Protein AF-0000000084418750 (afdb_homodimer)

Radius of gyration: 37.88 Å; Cα contacts (8 Å, |Δi|>4): 3865; chains: 2; bounding box: 40×124×75 Å

Secondary structure (DSSP, 8-state):
--TT--SSEEE-S-EEEEEE-SS-EEES-EESSB-SSEEESS-EEEEEE-SS-EEES-EESSSB-SSEEESS-EEEEEE-TT-EEES-EESSS-SSEEESS-EEEEEE-SS-EEES-EESSSS-SSEEESS-EEEEEE-TT-EEES-EESSS-SSEEESS-EEEEEE-TT-EEES-EESSSS-SSEEESS-EEEEEE-TT-EEES-EETTSS-SSEEE-S-EEEEEE-TT-EEES-EESSS-SSEEE-S-EEEEEE-SS-EEES-EESSSS-SSEEESS-EEEEEE-SS-EEES-EESSSS-SSEEESS-EEEEEE-SS-EEES-EESSS-SSEEESS-EEEEEE-SS-EEES-EESSSS-SSEEE-SS-EEEEEE-SS-EEES-EE---TT-/--TT--SSEEESS-EEEEEE-SS-EEES-EESSB-SSEEESS-EEEEEE-SS-EEES-EESSSB-SSEEESS-EEEEEE-SS-EEES-EESSS-SSEEESS-EEEEEE-SS-EEES-EESSSS-SSEEESS-EEEEEE-SS-EEES-EESSS-SSEEESS-EEEEEE-TT-EEES-EESSSS-SSEEESS-EEEEEE-TT-EEES-EETTSS-SSEEESS-EEEEEE-TT-EEES-EESSS-SSEEE-S-EEEEEE-SS-EEES-EESSSS-SSEEESS-EEEEEE-SS-EEES-EESSSS-SSEEESS-EEEEEE-SS-EEES-EESSS-SSEEESS-EEEEEE-SS-EEES-EESSSS-SSEEE-SS-EEEEEE-SS-EEES-EE---TT-

Organism: Gonium pectorale (NCBI:txid33097)

Nearest PDB structures (foldseek):
  8c50-assembly1_A  TM=1.707E-01  e=3.327E-02  Pontibacter korlensis
  7muq-assembly1_IM  TM=4.604E-01  e=7.520E+00  Legionella pneumophila

Foldseek 3Di:
DFPFEAQAEEDQAEAAEAEDEAAEEDEQAETAEYASHYEANAEYAEYEYEHAYEYYHAQYNHYEAQHYEHEEEYAEYEYEHQYEYAQGQYQEYAQHYEYEYEYAEYEYEHQYEYEHAEHEHYEASHYEYEAEYEEYEYEHQYEYEHGQYQEEAQHYEYLAEYAEAEYEHQYEYEHGQHQAYEAQHYEHNEEYEEYEYAHQYEYEHAEYNNYAASHYEHEYEYEEYEAEHAYEYEHAQYQEYAQHYEAEEEYAEYEYEHQYEYEHAEHQAYEASHYEYNYEYAYYEYEHQYEYEHAQYNNFEASHYEYAAEYAYAEYEHQYEYEHAQYQEYALHYEYAEEYAEYYYEHQYEYYQGQYAAYYHQHYYYHPYYYNDYYYYHNYYYYNGDYDHDPPD/DFPFEAQAEEDQAEAAEAEDEDAEEQEQAQTAGYAQHYEANEEYAEYEYEHQYEYYHGQYNHYEAQHYEHEEEYAEYEYEHQYEYAQGQYQEEAQHYEYAYEYEEYEYEHQYEYEHGEHNHYEASHYEYEAYYEEYEYEHQYEYEHGQYQEAAQHYEYLAEYAEAEYEHQYEYEHGQHQAYEAQHYEHNEEYEEYEYAHQYEYEHGEYNNYAARHYEHEYEYEEYEAEHAYEYEHGQYQEYAQHYEAEEEYAEYEYEHQYEYEHAEHQAYEASHYEYNYEYAYYEYEHQYEYEHAQYNNFEAQHYEYAAEYAEHEYEHNYEYEHGQYCEYAQHYEHAEEYAEYEYEHQYEYEHGQYAAYYHLHYDYHPYYYNDYYYYHNYYYDHGDYDHPPPD

Structure (mmCIF, N/CA/C/O backbone):
data_AF-0000000084418750-model_v1
#
loop_
_entity.id
_entity.type
_entity.pdbx_description
1 polymer 'Right handed beta helix domain-containing protein'
#
loop_
_atom_site.group_PDB
_atom_site.id
_atom_site.type_symbol
_atom_site.label_atom_id
_atom_site.label_alt_id
_atom_site.label_comp_id
_atom_site.label_asym_id
_atom_site.label_entity_id
_atom_site.label_seq_id
_atom_site.pdbx_PDB_ins_code
_atom_site.Cartn_x
_atom_site.Cartn_y
_atom_site.Cartn_z
_atom_site.occupancy
_atom_site.B_iso_or_equiv
_atom_site.auth_seq_id
_atom_site.auth_comp_id
_atom_site.auth_asym_id
_atom_site.auth_atom_id
_atom_site.pdbx_PDB_model_num
ATOM 1 N N . MET A 1 1 ? 0.649 64.25 10.023 1 52.78 1 MET A N 1
ATOM 2 C CA . MET A 1 1 ? -0.063 64.125 11.297 1 52.78 1 MET A CA 1
ATOM 3 C C . MET A 1 1 ? -1.419 63.469 11.109 1 52.78 1 MET A C 1
ATOM 5 O O . MET A 1 1 ? -2.176 63.844 10.203 1 52.78 1 MET A O 1
ATOM 9 N N . GLU A 1 2 ? -1.448 62.188 11.656 1 65.5 2 GLU A N 1
ATOM 10 C CA . GLU A 1 2 ? -2.729 61.531 11.422 1 65.5 2 GLU A CA 1
ATOM 11 C C . GLU A 1 2 ? -3.77 61.969 12.453 1 65.5 2 GLU A C 1
ATOM 13 O O . GLU A 1 2 ? -3.682 61.594 13.625 1 65.5 2 GLU A O 1
ATOM 18 N N . CYS A 1 3 ? -4.766 62.875 12.141 1 79.12 3 CYS A N 1
ATOM 19 C CA . CYS A 1 3 ? -5.781 63.469 13.016 1 79.12 3 CYS A CA 1
ATOM 20 C C . CYS A 1 3 ? -6.621 62.375 13.664 1 79.12 3 CYS A C 1
ATOM 22 O O . CYS A 1 3 ? -6.93 61.344 13.031 1 79.12 3 CYS A O 1
ATOM 24 N N . GLY A 1 4 ? -6.719 62.5 15.039 1 91.94 4 GLY A N 1
ATOM 25 C CA . GLY A 1 4 ? -7.57 61.625 15.797 1 91.94 4 GLY A CA 1
ATOM 26 C C . GLY A 1 4 ? -6.875 60.312 16.188 1 91.94 4 GLY A C 1
ATOM 27 O O . GLY A 1 4 ? -7.52 59.281 16.312 1 91.94 4 GLY A O 1
ATOM 28 N N . SER A 1 5 ? -5.516 60.469 16.344 1 93.75 5 SER A N 1
ATOM 29 C CA . SER A 1 5 ? -4.738 59.281 16.688 1 93.75 5 SER A CA 1
ATOM 30 C C . SER A 1 5 ? -4.207 59.375 18.125 1 93.75 5 SER A C 1
ATOM 32 O O . SER A 1 5 ? -4.145 60.469 18.688 1 93.75 5 SER A O 1
ATOM 34 N N . GLY A 1 6 ? -3.906 58.188 18.641 1 95.12 6 GLY A N 1
ATOM 35 C CA . GLY A 1 6 ? -3.354 58.156 19.984 1 95.12 6 GLY A CA 1
ATOM 36 C C . GLY A 1 6 ? -4.363 58.531 21.062 1 95.12 6 GLY A C 1
ATOM 37 O O . GLY A 1 6 ? -4.238 59.562 21.703 1 95.12 6 GLY A O 1
ATOM 38 N N . GLY A 1 7 ? -5.188 57.688 21.328 1 94.69 7 GLY A N 1
ATOM 39 C CA . GLY A 1 7 ? -6.234 58 22.281 1 94.69 7 GLY A CA 1
ATOM 40 C C . GLY A 1 7 ? -5.695 58.438 23.641 1 94.69 7 GLY A C 1
ATOM 41 O O . GLY A 1 7 ? -6.293 59.281 24.312 1 94.69 7 GLY A O 1
ATOM 42 N N . ALA A 1 8 ? -4.605 57.875 24.016 1 94.31 8 ALA A N 1
ATOM 43 C CA . ALA A 1 8 ? -3.977 58.25 25.281 1 94.31 8 ALA A CA 1
ATOM 44 C C . ALA A 1 8 ? -2.668 59 25.047 1 94.31 8 ALA A C 1
ATOM 46 O O . ALA A 1 8 ? -2.443 60.062 25.625 1 94.31 8 ALA A O 1
ATOM 47 N N . ILE A 1 9 ? -1.909 58.406 24.266 1 92.5 9 ILE A N 1
ATOM 48 C CA . ILE A 1 9 ? -0.582 58.969 24.047 1 92.5 9 ILE A CA 1
ATOM 49 C C . ILE A 1 9 ? -0.302 59.094 22.547 1 92.5 9 ILE A C 1
ATOM 51 O O . ILE A 1 9 ? -0.42 58.094 21.812 1 92.5 9 ILE A O 1
ATOM 55 N N . TYR A 1 10 ? 0.044 60.281 22.109 1 94.62 10 TYR A N 1
ATOM 56 C CA . TYR A 1 10 ? 0.495 60.531 20.75 1 94.62 10 TYR A CA 1
ATOM 57 C C . TYR A 1 10 ? 1.932 61.031 20.734 1 94.62 10 TYR A C 1
ATOM 59 O O . TYR A 1 10 ? 2.258 62.031 21.391 1 94.62 10 TYR A O 1
ATOM 67 N N . VAL A 1 11 ? 2.715 60.25 20 1 91.31 11 VAL A N 1
ATOM 68 C CA . VAL A 1 11 ? 4.09 60.688 19.812 1 91.31 11 VAL A CA 1
ATOM 69 C C . VAL A 1 11 ? 4.391 60.781 18.312 1 91.31 11 VAL A C 1
ATOM 71 O O . VAL A 1 11 ? 4.328 59.781 17.594 1 91.31 11 VAL A O 1
ATOM 74 N N . ASP A 1 12 ? 4.82 61.875 17.891 1 88.12 12 ASP A N 1
ATOM 75 C CA . ASP A 1 12 ? 5.086 62.062 16.469 1 88.12 12 ASP A CA 1
ATOM 76 C C . ASP A 1 12 ? 6.488 61.562 16.109 1 88.12 12 ASP A C 1
ATOM 78 O O . ASP A 1 12 ? 6.707 61.062 15.008 1 88.12 12 ASP A O 1
ATOM 82 N N . GLY A 1 13 ? 7.352 61.625 16.984 1 83.69 13 GLY A N 1
ATOM 83 C CA . GLY A 1 13 ? 8.742 61.281 16.734 1 83.69 13 GLY A CA 1
ATOM 84 C C . GLY A 1 13 ? 9.125 59.906 17.219 1 83.69 13 GLY A C 1
ATOM 85 O O . GLY A 1 13 ? 8.258 59.031 17.391 1 83.69 13 GLY A O 1
ATOM 86 N N . MET A 1 14 ? 10.344 59.625 17.297 1 84.81 14 MET A N 1
ATOM 87 C CA . MET A 1 14 ? 10.883 58.312 17.656 1 84.81 14 MET A CA 1
ATOM 88 C C . MET A 1 14 ? 10.742 58.062 19.156 1 84.81 14 MET A C 1
ATOM 90 O O . MET A 1 14 ? 10.844 59 19.953 1 84.81 14 MET A O 1
ATOM 94 N N . VAL A 1 15 ? 10.453 56.812 19.469 1 87.69 15 VAL A N 1
ATOM 95 C CA . VAL A 1 15 ? 10.492 56.375 20.859 1 87.69 15 VAL A CA 1
ATOM 96 C C . VAL A 1 15 ? 11.578 55.312 21.016 1 87.69 15 VAL A C 1
ATOM 98 O O . VAL A 1 15 ? 11.602 54.312 20.297 1 87.69 15 VAL A O 1
ATOM 101 N N . GLU A 1 16 ? 12.531 55.656 21.938 1 87.44 16 GLU A N 1
ATOM 102 C CA . GLU A 1 16 ? 13.594 54.688 22.141 1 87.44 16 GLU A CA 1
ATOM 103 C C . GLU A 1 16 ? 13.078 53.438 22.891 1 87.44 16 GLU A C 1
ATOM 105 O O . GLU A 1 16 ? 13.266 52.312 22.422 1 87.44 16 GLU A O 1
ATOM 110 N N . THR A 1 17 ? 12.523 53.688 23.984 1 92.19 17 THR A N 1
ATOM 111 C CA . THR A 1 17 ? 12.031 52.594 24.797 1 92.19 17 THR A CA 1
ATOM 112 C C . THR A 1 17 ? 10.648 52.938 25.359 1 92.19 17 THR A C 1
ATOM 114 O O . THR A 1 17 ? 10.43 54 25.906 1 92.19 17 THR A O 1
ATOM 117 N N . MET A 1 18 ? 9.75 52 25.219 1 90.5 18 MET A N 1
ATOM 118 C CA . MET A 1 18 ? 8.445 52.031 25.875 1 90.5 18 MET A CA 1
ATOM 119 C C . MET A 1 18 ? 8.273 50.844 26.797 1 90.5 18 MET A C 1
ATOM 121 O O . MET A 1 18 ? 8.422 49.688 26.359 1 90.5 18 MET A O 1
ATOM 125 N N . VAL A 1 19 ? 8.008 51.094 28.031 1 95.75 19 VAL A N 1
ATOM 126 C CA . VAL A 1 19 ? 7.859 50.031 29 1 95.75 19 VAL A CA 1
ATOM 127 C C . VAL A 1 19 ? 6.547 50.219 29.766 1 95.75 19 VAL A C 1
ATOM 129 O O . VAL A 1 19 ? 6.234 51.312 30.234 1 95.75 19 VAL A O 1
ATOM 132 N N . VAL A 1 20 ? 5.754 49.25 29.828 1 95.56 20 VAL A N 1
ATOM 133 C CA . VAL A 1 20 ? 4.613 49.094 30.734 1 95.56 20 VAL A CA 1
ATOM 134 C C . VAL A 1 20 ? 4.863 47.938 31.688 1 95.56 20 VAL A C 1
ATOM 136 O O . VAL A 1 20 ? 4.961 46.781 31.281 1 95.56 20 VAL A O 1
ATOM 139 N N . SER A 1 21 ? 5.016 48.156 33 1 97.62 21 SER A N 1
ATOM 140 C CA . SER A 1 21 ? 5.434 47.125 33.938 1 97.62 21 SER A CA 1
ATOM 141 C C . SER A 1 21 ? 4.82 47.344 35.312 1 97.62 21 SER A C 1
ATOM 143 O O . SER A 1 21 ? 4.156 48.344 35.562 1 97.62 21 SER A O 1
ATOM 145 N N . GLY A 1 22 ? 4.844 46.375 36.188 1 96.56 22 GLY A N 1
ATOM 146 C CA . GLY A 1 22 ? 4.469 46.469 37.594 1 96.56 22 GLY A CA 1
ATOM 147 C C . GLY A 1 22 ? 2.971 46.406 37.812 1 96.56 22 GLY A C 1
ATOM 148 O O . GLY A 1 22 ? 2.432 47.125 38.688 1 96.56 22 GLY A O 1
ATOM 149 N N . GLY A 1 23 ? 2.506 45.688 37.031 1 97.44 23 GLY A N 1
ATOM 150 C CA . GLY A 1 23 ? 1.066 45.531 37.188 1 97.44 23 GLY A CA 1
ATOM 151 C C . GLY A 1 23 ? 0.291 46.719 36.656 1 97.44 23 GLY A C 1
ATOM 152 O O . GLY A 1 23 ? -0.856 46.969 37.031 1 97.44 23 GLY A O 1
ATOM 153 N N . SER A 1 24 ? 0.849 47.469 35.75 1 98.25 24 SER A N 1
ATOM 154 C CA . SER A 1 24 ? 0.226 48.656 35.188 1 98.25 24 SER A CA 1
ATOM 155 C C . SER A 1 24 ? -0.685 48.312 34 1 98.25 24 SER A C 1
ATOM 157 O O . SER A 1 24 ? -0.614 47.188 33.469 1 98.25 24 SER A O 1
ATOM 159 N N . SER A 1 25 ? -1.526 49.281 33.656 1 97.62 25 SER A N 1
ATOM 160 C CA . SER A 1 25 ? -2.482 49 32.594 1 97.62 25 SER A CA 1
ATOM 161 C C . SER A 1 25 ? -2.633 50.219 31.672 1 97.62 25 SER A C 1
ATOM 163 O O . SER A 1 25 ? -2.609 51.344 32.125 1 97.62 25 SER A O 1
ATOM 165 N N . ILE A 1 26 ? -2.754 49.969 30.469 1 97.38 26 ILE A N 1
ATOM 166 C CA . ILE A 1 26 ? -3.26 50.875 29.453 1 97.38 26 ILE A CA 1
ATOM 167 C C . ILE A 1 26 ? -4.527 50.312 28.828 1 97.38 26 ILE A C 1
ATOM 169 O O . ILE A 1 26 ? -4.465 49.375 28.031 1 97.38 26 ILE A O 1
ATOM 173 N N . ALA A 1 27 ? -5.66 50.906 29.25 1 98.31 27 ALA A N 1
ATOM 174 C CA . ALA A 1 27 ? -6.898 50.188 28.953 1 98.31 27 ALA A CA 1
ATOM 175 C C . ALA A 1 27 ? -8.016 51.156 28.594 1 98.31 27 ALA A C 1
ATOM 177 O O . ALA A 1 27 ? -8.047 52.312 29.078 1 98.31 27 ALA A O 1
ATOM 178 N N . SER A 1 28 ? -8.898 50.812 27.75 1 97.94 28 SER A N 1
ATOM 179 C CA . SER A 1 28 ? -10.188 51.438 27.438 1 97.94 28 SER A CA 1
ATOM 180 C C . SER A 1 28 ? -10 52.812 26.828 1 97.94 28 SER A C 1
ATOM 182 O O . SER A 1 28 ? -10.781 53.719 27.094 1 97.94 28 SER A O 1
ATOM 184 N N . ASN A 1 29 ? -8.961 52.969 26.078 1 98.31 29 ASN A N 1
ATOM 185 C CA . ASN A 1 29 ? -8.781 54.188 25.312 1 98.31 29 ASN A CA 1
ATOM 186 C C . ASN A 1 29 ? -9.336 54.062 23.906 1 98.31 29 ASN A C 1
ATOM 188 O O . ASN A 1 29 ? -9.5 52.938 23.406 1 98.31 29 ASN A O 1
ATOM 192 N N . SER A 1 30 ? -9.578 55.188 23.25 1 97.69 30 SER A N 1
ATOM 193 C CA . SER A 1 30 ? -10.141 55.125 21.906 1 97.69 30 SER A CA 1
ATOM 194 C C . SER A 1 30 ? -9.609 56.25 21.031 1 97.69 30 SER A C 1
ATOM 196 O O . SER A 1 30 ? -9.273 57.312 21.531 1 97.69 30 SER A O 1
ATOM 198 N N . ALA A 1 31 ? -9.555 55.906 19.844 1 97.56 31 ALA A N 1
ATOM 199 C CA . ALA A 1 31 ? -9.18 56.875 18.812 1 97.56 31 ALA A CA 1
ATOM 200 C C . ALA A 1 31 ? -9.93 56.594 17.516 1 97.56 31 ALA A C 1
ATOM 202 O O . ALA A 1 31 ? -10.547 55.531 17.359 1 97.56 31 ALA A O 1
ATOM 203 N N . VAL A 1 32 ? -9.82 57.594 16.562 1 94 32 VAL A N 1
ATOM 204 C CA . VAL A 1 32 ? -10.461 57.406 15.258 1 94 32 VAL A CA 1
ATOM 205 C C . VAL A 1 32 ? -9.422 57 14.219 1 94 32 VAL A C 1
ATOM 207 O O . VAL A 1 32 ? -9.648 56.094 13.414 1 94 32 VAL A O 1
ATOM 210 N N . GLY A 1 33 ? -8.258 57.625 14.18 1 90.19 33 GLY A N 1
ATOM 211 C CA . GLY A 1 33 ? -7.246 57.438 13.156 1 90.19 33 GLY A CA 1
ATOM 212 C C . GLY A 1 33 ? -6.406 56.188 13.375 1 90.19 33 GLY A C 1
ATOM 213 O O . GLY A 1 33 ? -6.445 55.25 12.562 1 90.19 33 GLY A O 1
ATOM 214 N N . GLY A 1 34 ? -5.457 56.375 14.297 1 92.06 34 GLY A N 1
ATOM 215 C CA . GLY A 1 34 ? -4.609 55.219 14.617 1 92.06 34 GLY A CA 1
ATOM 216 C C . GLY A 1 34 ? -4.207 55.188 16.078 1 92.06 34 GLY A C 1
ATOM 217 O O . GLY A 1 34 ? -4.109 56.219 16.734 1 92.06 34 GLY A O 1
ATOM 218 N N . GLY A 1 35 ? -4.031 53.844 16.516 1 95.88 35 GLY A N 1
ATOM 219 C CA . GLY A 1 35 ? -3.604 53.688 17.906 1 95.88 35 GLY A CA 1
ATOM 220 C C . GLY A 1 35 ? -4.672 54.094 18.906 1 95.88 35 GLY A C 1
ATOM 221 O O . GLY A 1 35 ? -4.691 55.219 19.375 1 95.88 35 GLY A O 1
ATOM 222 N N . GLY A 1 36 ? -5.434 53.125 19.219 1 96.25 36 GLY A N 1
ATOM 223 C CA . GLY A 1 36 ? -6.488 53.406 20.172 1 96.25 36 GLY A CA 1
ATOM 224 C C . GLY A 1 36 ? -5.965 53.969 21.484 1 96.25 36 GLY A C 1
ATOM 225 O O . GLY A 1 36 ? -6.613 54.844 22.094 1 96.25 36 GLY A O 1
ATOM 226 N N . ALA A 1 37 ? -4.816 53.531 21.891 1 96.19 37 ALA A N 1
ATOM 227 C CA . ALA A 1 37 ? -4.18 54.062 23.078 1 96.19 37 ALA A CA 1
ATOM 228 C C . ALA A 1 37 ? -2.926 54.875 22.734 1 96.19 37 ALA A C 1
ATOM 230 O O . ALA A 1 37 ? -2.756 56 23.188 1 96.19 37 ALA A O 1
ATOM 231 N N . ILE A 1 38 ? -2.141 54.25 21.922 1 93.19 38 ILE A N 1
ATOM 232 C CA . ILE A 1 38 ? -0.838 54.875 21.688 1 93.19 38 ILE A CA 1
ATOM 233 C C . ILE A 1 38 ? -0.567 54.938 20.188 1 93.19 38 ILE A C 1
ATOM 235 O O . ILE A 1 38 ? -0.738 53.938 19.469 1 93.19 38 ILE A O 1
ATOM 239 N N . TYR A 1 39 ? -0.179 56.062 19.766 1 94.44 39 TYR A N 1
ATOM 240 C CA . TYR A 1 39 ? 0.318 56.25 18.406 1 94.44 39 TYR A CA 1
ATOM 241 C C . TYR A 1 39 ? 1.767 56.719 18.422 1 94.44 39 TYR A C 1
ATOM 243 O O . TYR A 1 39 ? 2.088 57.75 19.047 1 94.44 39 TYR A O 1
ATOM 251 N N . LEU A 1 40 ? 2.514 55.938 17.672 1 89.88 40 LEU A N 1
ATOM 252 C CA . LEU A 1 40 ? 3.922 56.281 17.547 1 89.88 40 LEU A CA 1
ATOM 253 C C . LEU A 1 40 ? 4.27 56.562 16.078 1 89.88 40 LEU A C 1
ATOM 255 O O . LEU A 1 40 ? 4.301 55.656 15.258 1 89.88 40 LEU A O 1
ATOM 259 N N . GLY A 1 41 ? 4.68 57.812 15.836 1 86 41 GLY A N 1
ATOM 260 C CA . GLY A 1 41 ? 4.797 58.281 14.469 1 86 41 GLY A CA 1
ATOM 261 C C . GLY A 1 41 ? 6.113 57.906 13.82 1 86 41 GLY A C 1
ATOM 262 O O . GLY A 1 41 ? 6.289 58.094 12.609 1 86 41 GLY A O 1
ATOM 263 N N . GLU A 1 42 ? 6.988 57.5 14.625 1 85.5 42 GLU A N 1
ATOM 264 C CA . GLU A 1 42 ? 8.258 57 14.102 1 85.5 42 GLU A CA 1
ATOM 265 C C . GLU A 1 42 ? 8.617 55.656 14.695 1 85.5 42 GLU A C 1
ATOM 267 O O . GLU A 1 42 ? 7.738 54.875 15.047 1 85.5 42 GLU A O 1
ATOM 272 N N . SER A 1 43 ? 9.914 55.281 14.688 1 80.25 43 SER A N 1
ATOM 273 C CA . SER A 1 43 ? 10.359 53.969 15.125 1 80.25 43 SER A CA 1
ATOM 274 C C . SER A 1 43 ? 10.375 53.875 16.641 1 80.25 43 SER A C 1
ATOM 276 O O . SER A 1 43 ? 10.492 54.875 17.344 1 80.25 43 SER A O 1
ATOM 278 N N . VAL A 1 44 ? 10.078 52.656 16.984 1 80.44 44 VAL A N 1
ATOM 279 C CA . VAL A 1 44 ? 10.297 52.281 18.375 1 80.44 44 VAL A CA 1
ATOM 280 C C . VAL A 1 44 ? 11.422 51.25 18.469 1 80.44 44 VAL A C 1
ATOM 282 O O . VAL A 1 44 ? 11.406 50.25 17.766 1 80.44 44 VAL A O 1
ATOM 285 N N . ILE A 1 45 ? 12.352 51.562 19.328 1 77.88 45 ILE A N 1
ATOM 286 C CA . ILE A 1 45 ? 13.445 50.625 19.469 1 77.88 45 ILE A CA 1
ATOM 287 C C . ILE A 1 45 ? 12.984 49.406 20.297 1 77.88 45 ILE A C 1
ATOM 289 O O . ILE A 1 45 ? 13.133 48.25 19.875 1 77.88 45 ILE A O 1
ATOM 293 N N . ARG A 1 46 ? 12.539 49.656 21.453 1 91.94 46 ARG A N 1
ATOM 294 C CA . ARG A 1 46 ? 12.086 48.594 22.312 1 91.94 46 ARG A CA 1
ATOM 295 C C . ARG A 1 46 ? 10.711 48.875 22.906 1 91.94 46 ARG A C 1
ATOM 297 O O . ARG A 1 46 ? 10.492 49.969 23.453 1 91.94 46 ARG A O 1
ATOM 304 N N . PHE A 1 47 ? 9.734 47.969 22.797 1 91.38 47 PHE A N 1
ATOM 305 C CA . PHE A 1 47 ? 8.438 47.969 23.469 1 91.38 47 PHE A CA 1
ATOM 306 C C . PHE A 1 47 ? 8.312 46.75 24.375 1 91.38 47 PHE A C 1
ATOM 308 O O . PHE A 1 47 ? 8.305 45.594 23.906 1 91.38 47 PHE A O 1
ATOM 315 N N . THR A 1 48 ? 8.227 46.969 25.719 1 96.38 48 THR A N 1
ATOM 316 C CA . THR A 1 48 ? 8.164 45.875 26.656 1 96.38 48 THR A CA 1
ATOM 317 C C . THR A 1 48 ? 6.926 45.969 27.547 1 96.38 48 THR A C 1
ATOM 319 O O . THR A 1 48 ? 6.688 47.031 28.156 1 96.38 48 THR A O 1
ATOM 322 N N . LEU A 1 49 ? 6.133 45 27.5 1 97.62 49 LEU A N 1
ATOM 323 C CA . LEU A 1 49 ? 5.086 44.75 28.484 1 97.62 49 LEU A CA 1
ATOM 324 C C . LEU A 1 49 ? 5.504 43.688 29.484 1 97.62 49 LEU A C 1
ATOM 326 O O . LEU A 1 49 ? 5.727 42.531 29.094 1 97.62 49 LEU A O 1
ATOM 330 N N . ASP A 1 50 ? 5.566 44 30.797 1 97.81 50 ASP A N 1
ATOM 331 C CA . ASP A 1 50 ? 6.145 43.094 31.75 1 97.81 50 ASP A CA 1
ATOM 332 C C . ASP A 1 50 ? 5.461 43.188 33.125 1 97.81 50 ASP A C 1
ATOM 334 O O . ASP A 1 50 ? 4.723 44.156 33.375 1 97.81 50 ASP A O 1
ATOM 338 N N . GLY A 1 51 ? 5.508 42.219 33.938 1 97.56 51 GLY A N 1
ATOM 339 C CA . GLY A 1 51 ? 5.121 42.25 35.344 1 97.56 51 GLY A CA 1
ATOM 340 C C . GLY A 1 51 ? 3.617 42.312 35.531 1 97.56 51 GLY A C 1
ATOM 341 O O . GLY A 1 51 ? 3.105 43.188 36.25 1 97.56 51 GLY A O 1
ATOM 342 N N . ASN A 1 52 ? 3.09 41.5 34.906 1 98.06 52 ASN A N 1
ATOM 343 C CA . ASN A 1 52 ? 1.644 41.375 35.062 1 98.06 52 ASN A CA 1
ATOM 344 C C . ASN A 1 52 ? 0.917 42.625 34.594 1 98.06 52 ASN A C 1
ATOM 346 O O . ASN A 1 52 ? -0.08 43.031 35.188 1 98.06 52 ASN A O 1
ATOM 350 N N . SER A 1 53 ? 1.413 43.219 33.562 1 98.56 53 SER A N 1
ATOM 351 C CA . SER A 1 53 ? 0.819 44.438 33.031 1 98.56 53 SER A CA 1
ATOM 352 C C . SER A 1 53 ? -0.097 44.125 31.844 1 98.56 53 SER A C 1
ATOM 354 O O . SER A 1 53 ? -0.054 43.031 31.266 1 98.56 53 SER A O 1
ATOM 356 N N . THR A 1 54 ? -0.952 45.156 31.453 1 98.31 54 THR A N 1
ATOM 357 C CA . THR A 1 54 ? -1.963 44.844 30.453 1 98.31 54 THR A CA 1
ATOM 358 C C . THR A 1 54 ? -2.135 45.969 29.453 1 98.31 54 THR A C 1
ATOM 360 O O . THR A 1 54 ? -2.008 47.156 29.812 1 98.31 54 THR A O 1
ATOM 363 N N . LEU A 1 55 ? -2.328 45.594 28.312 1 98 55 LEU A N 1
ATOM 364 C CA . LEU A 1 55 ? -2.953 46.406 27.25 1 98 55 LEU A CA 1
ATOM 365 C C . LEU A 1 55 ? -4.332 45.844 26.906 1 98 55 LEU A C 1
ATOM 367 O O . LEU A 1 55 ? -4.445 44.844 26.219 1 98 55 LEU A O 1
ATOM 371 N N . ALA A 1 56 ? -5.422 46.594 27.328 1 98.44 56 ALA A N 1
ATOM 372 C CA . ALA A 1 56 ? -6.695 45.875 27.297 1 98.44 56 ALA A CA 1
ATOM 373 C C . ALA A 1 56 ? -7.832 46.812 26.891 1 98.44 56 ALA A C 1
ATOM 375 O O . ALA A 1 56 ? -7.938 47.938 27.391 1 98.44 56 ALA A O 1
ATOM 376 N N . GLY A 1 57 ? -8.617 46.344 25.984 1 98.44 57 GLY A N 1
ATOM 377 C CA . GLY A 1 57 ? -9.898 46.969 25.719 1 98.44 57 GLY A CA 1
ATOM 378 C C . GLY A 1 57 ? -9.766 48.312 25 1 98.44 57 GLY A C 1
ATOM 379 O O . GLY A 1 57 ? -10.656 49.156 25.094 1 98.44 57 GLY A O 1
ATOM 380 N N . ASN A 1 58 ? -8.719 48.594 24.375 1 98.69 58 ASN A N 1
ATOM 381 C CA . ASN A 1 58 ? -8.57 49.812 23.578 1 98.69 58 ASN A CA 1
ATOM 382 C C . ASN A 1 58 ? -9.219 49.656 22.203 1 98.69 58 ASN A C 1
ATOM 384 O O . ASN A 1 58 ? -9.359 48.531 21.703 1 98.69 58 ASN A O 1
ATOM 388 N N . ARG A 1 59 ? -9.523 50.844 21.625 1 98.56 59 ARG A N 1
ATOM 389 C CA . ARG A 1 59 ? -10.281 50.75 20.375 1 98.56 59 ARG A CA 1
ATOM 390 C C . ARG A 1 59 ? -9.883 51.844 19.406 1 98.56 59 ARG A C 1
ATOM 392 O O . ARG A 1 59 ? -9.664 53 19.828 1 98.56 59 ARG A O 1
ATOM 399 N N . VAL A 1 60 ? -9.891 51.438 18.188 1 97.56 60 VAL A N 1
ATOM 400 C CA . VAL A 1 60 ? -9.766 52.438 17.125 1 97.56 60 VAL A CA 1
ATOM 401 C C . VAL A 1 60 ? -10.898 52.25 16.109 1 97.56 60 VAL A C 1
ATOM 403 O O . VAL A 1 60 ? -11.031 51.188 15.5 1 97.56 60 VAL A O 1
ATOM 406 N N . ASP A 1 61 ? -11.602 53.281 15.758 1 94.12 61 ASP A N 1
ATOM 407 C CA . ASP A 1 61 ? -12.852 53.156 15.016 1 94.12 61 ASP A CA 1
ATOM 408 C C . ASP A 1 61 ? -12.617 53.344 13.516 1 94.12 61 ASP A C 1
ATOM 410 O O . ASP A 1 61 ? -13.461 52.969 12.703 1 94.12 61 ASP A O 1
ATOM 414 N N . GLY A 1 62 ? -11.547 53.969 13.188 1 93.5 62 GLY A N 1
ATOM 415 C CA . GLY A 1 62 ? -11.391 54.25 11.766 1 93.5 62 GLY A CA 1
ATOM 416 C C . GLY A 1 62 ? -10.055 53.781 11.211 1 93.5 62 GLY A C 1
ATOM 417 O O . GLY A 1 62 ? -9.828 53.844 10 1 93.5 62 GLY A O 1
ATOM 418 N N . GLY A 1 63 ? -9.25 53.312 12.078 1 95.81 63 GLY A N 1
ATOM 419 C CA . GLY A 1 63 ? -7.895 53 11.641 1 95.81 63 GLY A CA 1
ATOM 420 C C . GLY A 1 63 ? -7.398 51.656 12.141 1 95.81 63 GLY A C 1
ATOM 421 O O . GLY A 1 63 ? -8.18 50.719 12.297 1 95.81 63 GLY A O 1
ATOM 422 N N . SER A 1 64 ? -6.016 51.625 12.266 1 96.88 64 SER A N 1
ATOM 423 C CA . SER A 1 64 ? -5.336 50.406 12.656 1 96.88 64 SER A CA 1
ATOM 424 C C . SER A 1 64 ? -4.719 50.531 14.047 1 96.88 64 SER A C 1
ATOM 426 O O . SER A 1 64 ? -4.539 51.656 14.547 1 96.88 64 SER A O 1
ATOM 428 N N . GLY A 1 65 ? -4.492 49.406 14.641 1 97.75 65 GLY A N 1
ATOM 429 C CA . GLY A 1 65 ? -3.867 49.406 15.953 1 97.75 65 GLY A CA 1
ATOM 430 C C . GLY A 1 65 ? -4.832 49.719 17.078 1 97.75 65 GLY A C 1
ATOM 431 O O . GLY A 1 65 ? -4.836 50.844 17.594 1 97.75 65 GLY A O 1
ATOM 432 N N . GLY A 1 66 ? -5.52 48.688 17.453 1 98.19 66 GLY A N 1
ATOM 433 C CA . GLY A 1 66 ? -6.504 48.906 18.5 1 98.19 66 GLY A CA 1
ATOM 434 C C . GLY A 1 66 ? -5.906 49.5 19.766 1 98.19 66 GLY A C 1
ATOM 435 O O . GLY A 1 66 ? -6.523 50.344 20.406 1 98.19 66 GLY A O 1
ATOM 436 N N . ALA A 1 67 ? -4.711 49.062 20.078 1 97.69 67 ALA A N 1
ATOM 437 C CA . ALA A 1 67 ? -4.008 49.625 21.234 1 97.69 67 ALA A CA 1
ATOM 438 C C . ALA A 1 67 ? -2.828 50.5 20.781 1 97.69 67 ALA A C 1
ATOM 440 O O . ALA A 1 67 ? -2.713 51.656 21.188 1 97.69 67 ALA A O 1
ATOM 441 N N . VAL A 1 68 ? -2.059 49.906 19.984 1 94.69 68 VAL A N 1
ATOM 442 C CA . VAL A 1 68 ? -0.817 50.594 19.641 1 94.69 68 VAL A CA 1
ATOM 443 C C . VAL A 1 68 ? -0.644 50.625 18.125 1 94.69 68 VAL A C 1
ATOM 445 O O . VAL A 1 68 ? -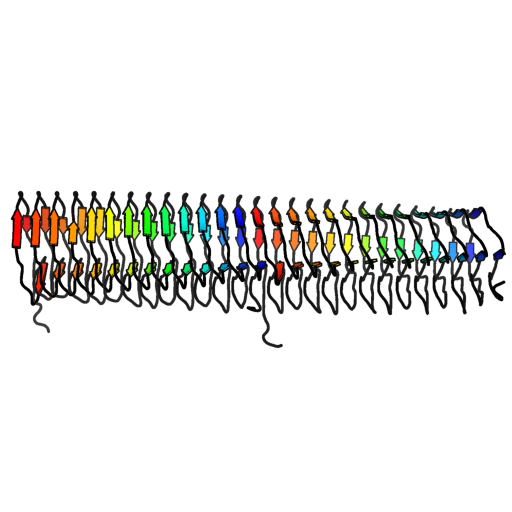0.797 49.594 17.469 1 94.69 68 VAL A O 1
ATOM 448 N N . PHE A 1 69 ? -0.36 51.781 17.609 1 95.06 69 PHE A N 1
ATOM 449 C CA . PHE A 1 69 ? 0.053 51.969 16.219 1 95.06 69 PHE A CA 1
ATOM 450 C C . PHE A 1 69 ? 1.491 52.5 16.156 1 95.06 69 PHE A C 1
ATOM 452 O O . PHE A 1 69 ? 1.831 53.5 16.766 1 95.06 69 PHE A O 1
ATOM 459 N N . ILE A 1 70 ? 2.221 51.688 15.375 1 90.31 70 ILE A N 1
ATOM 460 C CA . ILE A 1 70 ? 3.604 52.094 15.156 1 90.31 70 ILE A CA 1
ATOM 461 C C . ILE A 1 70 ? 3.846 52.344 13.672 1 90.31 70 ILE A C 1
ATOM 463 O O . ILE A 1 70 ? 3.742 51.438 12.859 1 90.31 70 ILE A O 1
ATOM 467 N N . LYS A 1 71 ? 4.227 53.5 13.367 1 86.75 71 LYS A N 1
ATOM 468 C CA . LYS A 1 71 ? 4.289 53.906 11.969 1 86.75 71 LYS A CA 1
ATOM 469 C C . LYS A 1 71 ? 5.535 53.344 11.289 1 86.75 71 LYS A C 1
ATOM 471 O O . LYS A 1 71 ? 5.496 52.969 10.117 1 86.75 71 LYS A O 1
ATOM 476 N N . SER A 1 72 ? 6.598 53.469 11.953 1 81.62 72 SER A N 1
ATOM 477 C CA . SER A 1 72 ? 7.848 52.969 11.375 1 81.62 72 SER A CA 1
ATOM 478 C C . SER A 1 72 ? 8.312 51.688 12.047 1 81.62 72 SER A C 1
ATOM 480 O O . SER A 1 72 ? 7.512 51 12.664 1 81.62 72 SER A O 1
ATOM 482 N N . GLY A 1 73 ? 9.531 51.188 11.992 1 73.75 73 GLY A N 1
ATOM 483 C CA . GLY A 1 73 ? 9.992 49.875 12.375 1 73.75 73 GLY A CA 1
ATOM 484 C C . GLY A 1 73 ? 10.266 49.75 13.859 1 73.75 73 GLY A C 1
ATOM 485 O O . GLY A 1 73 ? 10.328 50.75 14.578 1 73.75 73 GLY A O 1
ATOM 486 N N . VAL A 1 74 ? 9.984 48.531 14.359 1 76.31 74 VAL A N 1
ATOM 487 C CA . VAL A 1 74 ? 10.305 48.219 15.742 1 76.31 74 VAL A CA 1
ATOM 488 C C . VAL A 1 74 ? 11.398 47.156 15.781 1 76.31 74 VAL A C 1
ATOM 490 O O . VAL A 1 74 ? 11.336 46.156 15.055 1 76.31 74 VAL A O 1
ATOM 493 N N . VAL A 1 75 ? 12.344 47.406 16.672 1 73.06 75 VAL A N 1
ATOM 494 C CA . VAL A 1 75 ? 13.414 46.438 16.812 1 73.06 75 VAL A CA 1
ATOM 495 C C . VAL A 1 75 ? 12.922 45.25 17.625 1 73.06 75 VAL A C 1
ATOM 497 O O . VAL A 1 75 ? 13.117 44.094 17.234 1 73.06 75 VAL A O 1
ATOM 500 N N . ARG A 1 76 ? 12.32 45.531 18.75 1 89.25 76 ARG A N 1
ATOM 501 C CA . ARG A 1 76 ? 11.898 44.406 19.578 1 89.25 76 ARG A CA 1
ATOM 502 C C . ARG A 1 76 ? 10.586 44.719 20.297 1 89.25 76 ARG A C 1
ATOM 504 O O . ARG A 1 76 ? 10.445 45.781 20.891 1 89.25 76 ARG A O 1
ATOM 511 N N . ILE A 1 77 ? 9.641 43.812 20.25 1 91.44 77 ILE A N 1
ATOM 512 C CA . ILE A 1 77 ? 8.453 43.781 21.109 1 91.44 77 ILE A CA 1
ATOM 513 C C . ILE A 1 77 ? 8.508 42.562 22.031 1 91.44 77 ILE A C 1
ATOM 515 O O . ILE A 1 77 ? 8.68 41.438 21.578 1 91.44 77 ILE A O 1
ATOM 519 N N . SER A 1 78 ? 8.391 42.812 23.359 1 96.94 78 SER A N 1
ATOM 520 C CA . SER A 1 78 ? 8.398 41.75 24.344 1 96.94 78 SER A CA 1
ATOM 521 C C . SER A 1 78 ? 7.176 41.812 25.25 1 96.94 78 SER A C 1
ATOM 523 O O . SER A 1 78 ? 6.934 42.812 25.891 1 96.94 78 SER A O 1
ATOM 525 N N . VAL A 1 79 ? 6.438 40.781 25.234 1 98.06 79 VAL A N 1
ATOM 526 C CA . VAL A 1 79 ? 5.363 40.562 26.203 1 98.06 79 VAL A CA 1
ATOM 527 C C . VAL A 1 79 ? 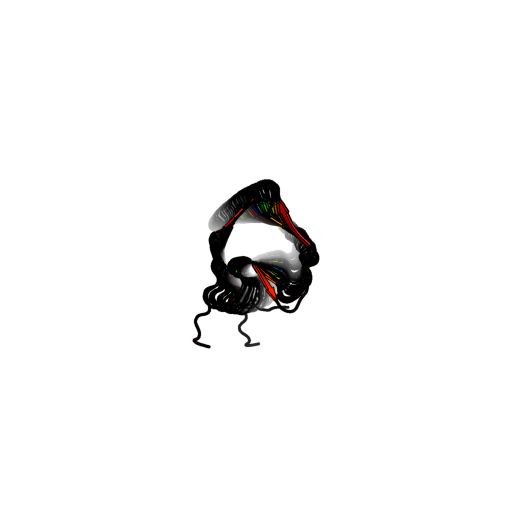5.758 39.438 27.172 1 98.06 79 VAL A C 1
ATOM 529 O O . VAL A 1 79 ? 5.84 38.281 26.781 1 98.06 79 VAL A O 1
ATOM 532 N N . LYS A 1 80 ? 5.957 39.75 28.375 1 98.31 80 LYS A N 1
ATOM 533 C CA . LYS A 1 80 ? 6.535 38.75 29.281 1 98.31 80 LYS A CA 1
ATOM 534 C C . LYS A 1 80 ? 6.031 38.969 30.719 1 98.31 80 LYS A C 1
ATOM 536 O O . LYS A 1 80 ? 5.301 39.906 30.984 1 98.31 80 LYS A O 1
ATOM 541 N N . GLY A 1 81 ? 6.246 38 31.609 1 98.19 81 GLY A N 1
ATOM 542 C CA . GLY A 1 81 ? 5.988 38.125 33.031 1 98.19 81 GLY A CA 1
ATOM 543 C C . GLY A 1 81 ? 4.516 38.031 33.375 1 98.19 81 GLY A C 1
ATOM 544 O O . GLY A 1 81 ? 4.043 38.781 34.281 1 98.19 81 GLY A O 1
ATOM 545 N N . GLY A 1 82 ? 3.891 37.281 32.688 1 98.44 82 GLY A N 1
ATOM 546 C CA . GLY A 1 82 ? 2.477 37.125 33 1 98.44 82 GLY A CA 1
ATOM 547 C C . GLY A 1 82 ? 1.627 38.281 32.469 1 98.44 82 GLY A C 1
ATOM 548 O O . GLY A 1 82 ? 0.489 38.438 32.906 1 98.44 82 GLY A O 1
ATOM 549 N N . SER A 1 83 ? 2.094 39.031 31.578 1 98.75 83 SER A N 1
ATOM 550 C CA . SER A 1 83 ? 1.399 40.188 31.062 1 98.75 83 SER A CA 1
ATOM 551 C C . SER A 1 83 ? 0.394 39.812 29.969 1 98.75 83 SER A C 1
ATOM 553 O O . SER A 1 83 ? 0.411 38.688 29.469 1 98.75 83 SER A O 1
ATOM 555 N N . ALA A 1 84 ? -0.481 40.844 29.641 1 98.75 84 ALA A N 1
ATOM 556 C CA . ALA A 1 84 ? -1.576 40.469 28.75 1 98.75 84 ALA A CA 1
ATOM 557 C C . ALA A 1 84 ? -1.907 41.594 27.781 1 98.75 84 ALA A C 1
ATOM 559 O O . ALA A 1 84 ? -1.898 42.75 28.141 1 98.75 84 ALA A O 1
ATOM 560 N N . ILE A 1 85 ? -2.178 41.219 26.578 1 98.75 85 ILE A N 1
ATOM 561 C CA . ILE A 1 85 ? -2.785 42.062 25.547 1 98.75 85 ILE A CA 1
ATOM 562 C C . ILE A 1 85 ? -4.152 41.5 25.172 1 98.75 85 ILE A C 1
ATOM 564 O O . ILE A 1 85 ? -4.238 40.469 24.469 1 98.75 85 ILE A O 1
ATOM 568 N N . THR A 1 86 ? -5.219 42.125 25.656 1 98.81 86 THR A N 1
ATOM 569 C CA . THR A 1 86 ? -6.496 41.438 25.547 1 98.81 86 THR A CA 1
ATOM 570 C C . THR A 1 86 ? -7.594 42.406 25.094 1 98.81 86 THR A C 1
ATOM 572 O O . THR A 1 86 ? -7.586 43.562 25.453 1 98.81 86 THR A O 1
ATOM 575 N N . GLU A 1 87 ? -8.492 41.969 24.266 1 98.75 87 GLU A N 1
ATOM 576 C CA . GLU A 1 87 ? -9.789 42.562 23.953 1 98.75 87 GLU A CA 1
ATOM 577 C C . GLU A 1 87 ? -9.625 43.938 23.297 1 98.75 87 GLU A C 1
ATOM 579 O O . GLU A 1 87 ? -10.422 44.844 23.531 1 98.75 87 GLU A O 1
ATOM 584 N N . ASN A 1 88 ? -8.586 44.156 22.594 1 98.88 88 ASN A N 1
ATOM 585 C CA . ASN A 1 88 ? -8.461 45.375 21.797 1 98.88 88 ASN A CA 1
ATOM 586 C C . ASN A 1 88 ? -9.133 45.219 20.438 1 98.88 88 ASN A C 1
ATOM 588 O O . ASN A 1 88 ? -9.211 44.094 19.906 1 98.88 88 ASN A O 1
ATOM 592 N N . ILE A 1 89 ? -9.562 46.312 19.906 1 98.81 89 ILE A N 1
ATOM 593 C CA . ILE A 1 89 ? -10.336 46.25 18.672 1 98.81 89 ILE A CA 1
ATOM 594 C C . ILE A 1 89 ? -9.867 47.312 17.688 1 98.81 89 ILE A C 1
ATOM 596 O O . ILE A 1 89 ? -9.711 48.469 18.062 1 98.81 89 ILE A O 1
ATOM 600 N N . ALA A 1 90 ? -9.672 46.875 16.531 1 98.75 90 ALA A N 1
ATOM 601 C CA . ALA A 1 90 ? -9.414 47.812 15.445 1 98.75 90 ALA A CA 1
ATOM 602 C C . ALA A 1 90 ? -10.398 47.594 14.297 1 98.75 90 ALA A C 1
ATOM 604 O O . ALA A 1 90 ? -10.789 46.469 14 1 98.75 90 ALA A O 1
ATOM 605 N N . ARG A 1 91 ? -10.609 48.688 13.586 1 98.12 91 ARG A N 1
ATOM 606 C CA . ARG A 1 91 ? -11.43 48.594 12.383 1 98.12 91 ARG A CA 1
ATOM 607 C C . ARG A 1 91 ? -10.648 47.969 11.234 1 98.12 91 ARG A C 1
ATOM 609 O O . ARG A 1 91 ? -11.195 47.188 10.445 1 98.12 91 ARG A O 1
ATOM 616 N N . ASN A 1 92 ? -9.461 48.438 11.055 1 97.81 92 ASN A N 1
ATOM 617 C CA . ASN A 1 92 ? -8.594 47.906 10.008 1 97.81 92 ASN A CA 1
ATOM 618 C C . ASN A 1 92 ? -7.637 46.844 10.562 1 97.81 92 ASN A C 1
ATOM 620 O O . ASN A 1 92 ? -8.047 45.938 11.297 1 97.81 92 ASN A O 1
ATOM 624 N N . ASP A 1 93 ? -6.363 47.031 10.242 1 97.81 93 ASP A N 1
ATOM 625 C CA . ASP A 1 93 ? -5.422 45.969 10.586 1 97.81 93 ASP A CA 1
ATOM 626 C C . ASP A 1 93 ? -4.938 46.125 12.031 1 97.81 93 ASP A C 1
ATOM 628 O O . ASP A 1 93 ? -4.848 47.25 12.547 1 97.81 93 ASP A O 1
ATOM 632 N N . GLY A 1 94 ? -4.59 44.938 12.625 1 98.25 94 GLY A N 1
ATOM 633 C CA . GLY A 1 94 ? -3.982 44.938 13.945 1 98.25 94 GLY A CA 1
ATOM 634 C C . GLY A 1 94 ? -4.961 45.281 15.055 1 98.25 94 GLY A C 1
ATOM 635 O O . GLY A 1 94 ? -4.977 46.406 15.562 1 98.25 94 GLY A O 1
ATOM 636 N N . GLY A 1 95 ? -5.617 44.25 15.453 1 98.69 95 GLY A N 1
ATOM 637 C CA . GLY A 1 95 ? -6.586 44.469 16.516 1 98.69 95 GLY A CA 1
ATOM 638 C C . GLY A 1 95 ? -5.977 45.062 17.766 1 98.69 95 GLY A C 1
ATOM 639 O O . GLY A 1 95 ? -6.613 45.875 18.438 1 98.69 95 GLY A O 1
ATOM 640 N N . ALA A 1 96 ? -4.746 44.688 18.062 1 98.5 96 ALA A N 1
ATOM 641 C CA . ALA A 1 96 ? -4.035 45.25 19.203 1 98.5 96 ALA A CA 1
ATOM 642 C C . ALA A 1 96 ? -2.867 46.125 18.75 1 98.5 96 ALA A C 1
ATOM 644 O O . ALA A 1 96 ? -2.777 47.312 19.109 1 98.5 96 ALA A O 1
ATOM 645 N N . ILE A 1 97 ? -2.051 45.531 17.969 1 95.88 97 ILE A N 1
ATOM 646 C CA . ILE A 1 97 ? -0.837 46.219 17.562 1 95.88 97 ILE A CA 1
ATOM 647 C C . ILE A 1 97 ? -0.723 46.219 16.047 1 95.88 97 ILE A C 1
ATOM 649 O O . ILE A 1 97 ? -0.856 45.156 15.406 1 95.88 97 ILE A O 1
ATOM 653 N N . TYR A 1 98 ? -0.489 47.375 15.492 1 96.06 98 TYR A N 1
ATOM 654 C CA . TYR A 1 98 ? -0.186 47.531 14.07 1 96.06 98 TYR A CA 1
ATOM 655 C C . TYR A 1 98 ? 1.188 48.156 13.867 1 96.06 98 TYR A C 1
ATOM 657 O O . TYR A 1 98 ? 1.517 49.156 14.5 1 96.06 98 TYR A O 1
ATOM 665 N N . MET A 1 99 ? 1.857 47.5 12.945 1 91.19 99 MET A N 1
ATOM 666 C CA . MET A 1 99 ? 3.176 48.031 12.594 1 91.19 99 MET A CA 1
ATOM 667 C C . MET A 1 99 ? 3.316 48.188 11.086 1 91.19 99 MET A C 1
ATOM 669 O O . MET A 1 99 ? 3.176 47.219 10.336 1 91.19 99 MET A O 1
ATOM 673 N N . ASN A 1 100 ? 3.734 49.312 10.711 1 86.31 100 ASN A N 1
ATOM 674 C CA . ASN A 1 100 ? 3.738 49.656 9.289 1 86.31 100 ASN A CA 1
ATOM 675 C C . ASN A 1 100 ? 5.086 49.344 8.648 1 86.31 100 ASN A C 1
ATOM 677 O O . ASN A 1 100 ? 5.234 49.406 7.426 1 86.31 100 ASN A O 1
ATOM 681 N N . PHE A 1 101 ? 6.02 48.969 9.492 1 82.88 101 PHE A N 1
ATOM 682 C CA . PHE A 1 101 ? 7.336 48.656 8.961 1 82.88 101 PHE A CA 1
ATOM 683 C C . PHE A 1 101 ? 7.852 47.344 9.586 1 82.88 101 PHE A C 1
ATOM 685 O O . PHE A 1 101 ? 7.066 46.531 10.047 1 82.88 101 PHE A O 1
ATOM 692 N N . TYR A 1 102 ? 9.195 47.125 9.664 1 77.12 102 TYR A N 1
ATOM 693 C CA . TYR A 1 102 ? 9.758 45.844 10.055 1 77.12 102 TYR A CA 1
ATOM 694 C C . TYR A 1 102 ? 9.82 45.719 11.57 1 77.12 102 TYR A C 1
ATOM 696 O O . TYR A 1 102 ? 9.852 46.719 12.281 1 77.12 102 TYR A O 1
ATOM 704 N N . VAL A 1 103 ? 9.68 44.5 11.922 1 81.31 103 VAL A N 1
ATOM 705 C CA . VAL A 1 103 ? 9.945 44.125 13.305 1 81.31 103 VAL A CA 1
ATOM 706 C C . VAL A 1 103 ? 11.062 43.062 13.328 1 81.31 103 VAL A C 1
ATOM 708 O O . VAL A 1 103 ? 11.023 42.094 12.578 1 81.31 103 VAL A O 1
ATOM 711 N N . SER A 1 104 ? 12.031 43.344 14.203 1 86.31 104 SER A N 1
ATOM 712 C CA . SER A 1 104 ? 13.102 42.344 14.289 1 86.31 104 SER A CA 1
ATOM 713 C C . SER A 1 104 ? 12.68 41.156 15.148 1 86.31 104 SER A C 1
ATOM 715 O O . SER A 1 104 ? 12.805 40.031 14.719 1 86.31 104 SER A O 1
ATOM 717 N N . ASN A 1 105 ? 12.266 41.5 16.344 1 92.5 105 ASN A N 1
ATOM 718 C CA . ASN A 1 105 ? 11.914 40.406 17.266 1 92.5 105 ASN A CA 1
ATOM 719 C C . ASN A 1 105 ? 10.555 40.656 17.922 1 92.5 105 ASN A C 1
ATOM 721 O O . ASN A 1 105 ? 10.305 41.75 18.453 1 92.5 105 ASN A O 1
ATOM 725 N N . PHE A 1 106 ? 9.711 39.719 17.922 1 94.31 106 PHE A N 1
ATOM 726 C CA . PHE A 1 106 ? 8.461 39.656 18.672 1 94.31 106 PHE A CA 1
ATOM 727 C C . PHE A 1 106 ? 8.453 38.469 19.625 1 94.31 106 PHE A C 1
ATOM 729 O O . PHE A 1 106 ? 8.375 37.312 19.188 1 94.31 106 PHE A O 1
ATOM 736 N N . ILE A 1 107 ? 8.484 38.688 20.891 1 97.44 107 ILE A N 1
ATOM 737 C CA . ILE A 1 107 ? 8.672 37.625 21.875 1 97.44 107 ILE A CA 1
ATOM 738 C C . ILE A 1 107 ? 7.496 37.625 22.859 1 97.44 107 ILE A C 1
ATOM 740 O O . ILE A 1 107 ? 7.16 38.656 23.422 1 97.44 107 ILE A O 1
ATOM 744 N N . VAL A 1 108 ? 6.84 36.562 23.047 1 98.44 108 VAL A N 1
ATOM 745 C CA . VAL A 1 108 ? 5.848 36.312 24.078 1 98.44 108 VAL A CA 1
ATOM 746 C C . VAL A 1 108 ? 6.355 35.25 25.031 1 98.44 108 VAL A C 1
ATOM 748 O O . VAL A 1 108 ? 6.578 34.094 24.625 1 98.44 108 VAL A O 1
ATOM 751 N N . ASP A 1 109 ? 6.496 35.531 26.312 1 98.5 109 ASP A N 1
ATOM 752 C CA . ASP A 1 109 ? 7.172 34.625 27.25 1 98.5 109 ASP A CA 1
ATOM 753 C C . ASP A 1 109 ? 6.59 34.75 28.656 1 98.5 109 ASP A C 1
ATOM 755 O O . ASP A 1 109 ? 5.805 35.656 28.922 1 98.5 109 ASP A O 1
ATOM 759 N N . GLY A 1 110 ? 6.781 33.781 29.453 1 98.19 110 GLY A N 1
ATOM 760 C CA . GLY A 1 110 ? 6.496 33.844 30.875 1 98.19 110 GLY A CA 1
ATOM 761 C C . GLY A 1 110 ? 5.016 33.781 31.188 1 98.19 110 GLY A C 1
ATOM 762 O O . GLY A 1 110 ? 4.492 34.594 31.938 1 98.19 110 GLY A O 1
ATOM 763 N N . SER A 1 111 ? 4.402 32.938 30.594 1 98.5 111 SER A N 1
ATOM 764 C CA . SER A 1 111 ? 2.984 32.688 30.828 1 98.5 111 SER A CA 1
ATOM 765 C C . SER A 1 111 ? 2.148 33.906 30.469 1 98.5 111 SER A C 1
ATOM 767 O O . SER A 1 111 ? 1.141 34.219 31.125 1 98.5 111 SER A O 1
ATOM 769 N N . SER A 1 112 ? 2.592 34.625 29.531 1 98.81 112 SER A N 1
ATOM 770 C CA . SER A 1 112 ? 1.873 35.812 29.062 1 98.81 112 SER A CA 1
ATOM 771 C C . SER A 1 112 ? 0.783 35.438 28.078 1 98.81 112 SER A C 1
ATOM 773 O O . SER A 1 112 ? 0.791 34.344 27.516 1 98.81 112 SER A O 1
ATOM 775 N N . VAL A 1 113 ? -0.142 36.438 27.875 1 98.81 113 VAL A N 1
ATOM 776 C CA . VAL A 1 113 ? -1.327 36.094 27.094 1 98.81 113 VAL A CA 1
ATOM 777 C C . VAL A 1 113 ? -1.623 37.188 26.078 1 98.81 113 VAL A C 1
ATOM 779 O O . VAL A 1 113 ? -1.595 38.375 26.422 1 98.81 113 VAL A O 1
ATOM 782 N N . ILE A 1 114 ? -1.903 36.812 24.891 1 98.81 114 ILE A N 1
ATOM 783 C CA . ILE A 1 114 ? -2.496 37.656 23.859 1 98.81 114 ILE A CA 1
ATOM 784 C C . ILE A 1 114 ? -3.824 37.031 23.406 1 98.81 114 ILE A C 1
ATOM 786 O O . ILE A 1 114 ? -3.848 36.031 22.719 1 98.81 114 ILE A O 1
ATOM 790 N N . SER A 1 115 ? -4.918 37.656 23.781 1 98.88 115 SER A N 1
ATOM 791 C CA . SER A 1 115 ? -6.176 36.969 23.562 1 98.88 115 SER A CA 1
ATOM 792 C C . SER A 1 115 ? -7.32 37.938 23.328 1 98.88 115 SER A C 1
ATOM 794 O O . SER A 1 115 ? -7.297 39.062 23.812 1 98.88 115 SER A O 1
ATOM 796 N N . GLY A 1 116 ? -8.25 37.562 22.531 1 98.81 116 GLY A N 1
ATOM 797 C CA . GLY A 1 116 ? -9.523 38.219 22.391 1 98.81 116 GLY A CA 1
ATOM 798 C C . GLY A 1 116 ? -9.422 39.531 21.594 1 98.81 116 GLY A C 1
ATOM 799 O O . GLY A 1 116 ? -10.344 40.344 21.609 1 98.81 116 GLY A O 1
ATOM 800 N N . ASN A 1 117 ? -8.391 39.781 20.938 1 98.94 117 ASN A N 1
ATOM 801 C CA . ASN A 1 117 ? -8.258 40.969 20.109 1 98.94 117 ASN A CA 1
ATOM 802 C C . ASN A 1 117 ? -8.945 40.812 18.766 1 98.94 117 ASN A C 1
ATOM 804 O O . ASN A 1 117 ? -9.07 39.688 18.266 1 98.94 117 ASN A O 1
ATOM 808 N N . ARG A 1 118 ? -9.359 41.938 18.203 1 98.81 118 ARG A N 1
ATOM 809 C CA . ARG A 1 118 ? -10.148 41.812 16.984 1 98.81 118 ARG A CA 1
ATOM 810 C C . ARG A 1 118 ? -9.766 42.875 15.961 1 98.81 118 ARG A C 1
ATOM 812 O O . ARG A 1 118 ? -9.758 44.062 16.281 1 98.81 118 ARG A O 1
ATOM 819 N N . ALA A 1 119 ? -9.516 42.406 14.859 1 98.88 119 ALA A N 1
ATOM 820 C CA . ALA A 1 119 ? -9.547 43.25 13.688 1 98.88 119 ALA A CA 1
ATOM 821 C C . ALA A 1 119 ? -10.844 43.062 12.898 1 98.88 119 ALA A C 1
ATOM 823 O O . ALA A 1 119 ? -10.953 42.156 12.07 1 98.88 119 ALA A O 1
ATOM 824 N N . THR A 1 120 ? -11.734 44.062 12.945 1 98.44 120 THR A N 1
ATOM 825 C CA . THR A 1 120 ? -13.109 43.812 12.508 1 98.44 120 THR A CA 1
ATOM 826 C C . THR A 1 120 ? -13.234 44 10.992 1 98.44 120 THR A C 1
ATOM 828 O O . THR A 1 120 ? -14.18 43.5 10.383 1 98.44 120 THR A O 1
ATOM 831 N N . GLY A 1 121 ? -12.352 44.719 10.43 1 98.25 121 GLY A N 1
ATOM 832 C CA . GLY A 1 121 ? -12.375 44.938 8.992 1 98.25 121 GLY A CA 1
ATOM 833 C C . GLY A 1 121 ? -11.023 44.75 8.336 1 98.25 121 GLY A C 1
ATOM 834 O O . GLY A 1 121 ? -10.812 45.125 7.191 1 98.25 121 GLY A O 1
ATOM 835 N N . GLY A 1 122 ? -10.117 44.188 9.016 1 98.44 122 GLY A N 1
ATOM 836 C CA . GLY A 1 122 ? -8.766 44.031 8.5 1 98.44 122 GLY A CA 1
ATOM 837 C C . GLY A 1 122 ? -8.164 42.656 8.844 1 98.44 122 GLY A C 1
ATOM 838 O O . GLY A 1 122 ? -8.883 41.719 9.102 1 98.44 122 GLY A O 1
ATOM 839 N N . SER A 1 123 ? -6.816 42.688 8.75 1 98.62 123 SER A N 1
ATOM 840 C CA . SER A 1 123 ? -6.043 41.469 9.039 1 98.62 123 SER A CA 1
ATOM 841 C C . SER A 1 123 ? -5.297 41.594 10.359 1 98.62 123 SER A C 1
ATOM 843 O O . SER A 1 123 ? -5.113 42.719 10.875 1 98.62 123 SER A O 1
ATOM 845 N N . GLY A 1 124 ? -4.934 40.469 10.891 1 98.62 124 GLY A N 1
ATOM 846 C CA . GLY A 1 124 ? -4.203 40.469 12.148 1 98.62 124 GLY A CA 1
ATOM 847 C C . GLY A 1 124 ? -5.078 40.812 13.344 1 98.62 124 GLY A C 1
ATOM 848 O O . GLY A 1 124 ? -5.074 41.938 13.82 1 98.62 124 GLY A O 1
ATOM 849 N N . GLY A 1 125 ? -5.707 39.844 13.82 1 98.81 125 GLY A N 1
ATOM 850 C CA . GLY A 1 125 ? -6.602 40.062 14.945 1 98.81 125 GLY A CA 1
ATOM 851 C C . GLY A 1 125 ? -5.898 40.656 16.156 1 98.81 125 GLY A C 1
ATOM 852 O O . GLY A 1 125 ? -6.477 41.46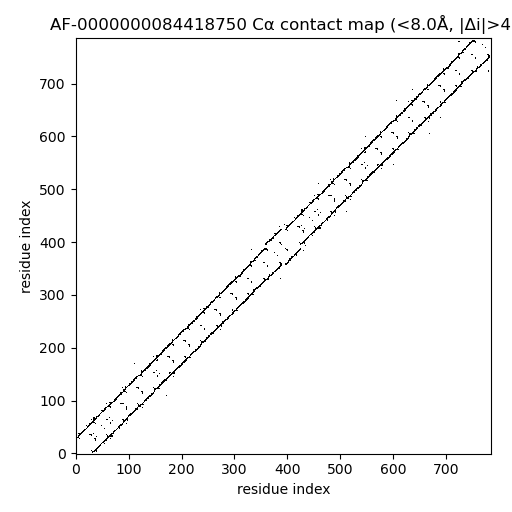9 16.875 1 98.81 125 GLY A O 1
ATOM 853 N N . ALA A 1 126 ? -4.68 40.25 16.375 1 98.62 126 ALA A N 1
ATOM 854 C CA . ALA A 1 126 ? -3.883 40.812 17.453 1 98.62 126 ALA A CA 1
ATOM 855 C C . ALA A 1 126 ? -2.773 41.719 16.906 1 98.62 126 ALA A C 1
ATOM 857 O O . ALA A 1 126 ? -2.68 42.906 17.266 1 98.62 126 ALA A O 1
ATOM 858 N N . VAL A 1 127 ? -2.029 41.156 16.062 1 97.06 127 VAL A N 1
ATOM 859 C CA . VAL A 1 127 ? -0.848 41.844 15.57 1 97.06 127 VAL A CA 1
ATOM 860 C C . VAL A 1 127 ? -0.833 41.812 14.047 1 97.06 127 VAL A C 1
ATOM 862 O O . VAL A 1 127 ? -1.062 40.781 13.43 1 97.06 127 VAL A O 1
ATOM 865 N N . ALA A 1 128 ? -0.563 43 13.453 1 96.75 128 ALA A N 1
ATOM 866 C CA . ALA A 1 128 ? -0.344 43.094 12.008 1 96.75 128 ALA A CA 1
ATOM 867 C C . ALA A 1 128 ? 0.941 43.844 11.703 1 96.75 128 ALA A C 1
ATOM 869 O O . ALA A 1 128 ? 1.158 44.938 12.219 1 96.75 128 ALA A O 1
ATOM 870 N N . VAL A 1 129 ? 1.711 43.156 10.852 1 94.38 129 VAL A N 1
ATOM 871 C CA . VAL A 1 129 ? 2.967 43.781 10.422 1 94.38 129 VAL A CA 1
ATOM 872 C C . VAL A 1 129 ? 2.988 43.906 8.898 1 94.38 129 VAL A C 1
ATOM 874 O O . VAL A 1 129 ? 2.762 42.906 8.188 1 94.38 129 VAL A O 1
ATOM 877 N N . ARG A 1 130 ? 3.326 44.969 8.398 1 88.5 130 ARG A N 1
ATOM 878 C CA . ARG A 1 130 ? 3.266 45.188 6.957 1 88.5 130 ARG A CA 1
ATOM 879 C C . ARG A 1 130 ? 4.566 44.75 6.285 1 88.5 130 ARG A C 1
ATOM 881 O O . ARG A 1 130 ? 4.559 44.281 5.148 1 88.5 130 ARG A O 1
ATOM 888 N N . ASP A 1 131 ? 5.633 44.969 6.859 1 83 131 ASP A N 1
ATOM 889 C CA . ASP A 1 131 ? 6.887 44.531 6.258 1 83 131 ASP A CA 1
ATOM 890 C C . ASP A 1 131 ? 7.398 43.281 6.922 1 83 131 ASP A C 1
ATOM 892 O O . ASP A 1 131 ? 6.617 42.375 7.262 1 83 131 ASP A O 1
ATOM 896 N N . ASN A 1 132 ? 8.695 43.094 7.113 1 73.5 132 ASN A N 1
ATOM 897 C CA . ASN A 1 132 ? 9.258 41.844 7.586 1 73.5 132 ASN A CA 1
ATOM 898 C C . ASN A 1 132 ? 9.242 41.75 9.109 1 73.5 132 ASN A C 1
ATOM 900 O O . ASN A 1 132 ? 9.375 42.781 9.797 1 73.5 132 ASN A O 1
ATOM 904 N N . LEU A 1 133 ? 8.789 40.625 9.578 1 76.5 133 LEU A N 1
ATOM 905 C CA . LEU A 1 133 ? 9.07 40.25 10.961 1 76.5 133 LEU A CA 1
ATOM 906 C C . LEU A 1 133 ? 10.078 39.094 11.031 1 76.5 133 LEU A C 1
ATOM 908 O O . LEU A 1 133 ? 9.766 37.969 10.656 1 76.5 133 LEU A O 1
ATOM 912 N N . PHE A 1 134 ? 11.195 39.344 11.609 1 78.06 134 PHE A N 1
ATOM 913 C CA . PHE A 1 134 ? 12.305 38.406 11.469 1 78.06 134 PHE A CA 1
ATOM 914 C C . PHE A 1 134 ? 12.117 37.188 12.391 1 78.06 134 PHE A C 1
ATOM 916 O O . PHE A 1 134 ? 12.094 36.062 11.93 1 78.06 134 PHE A O 1
ATOM 923 N N . ASP A 1 135 ? 11.938 37.531 13.672 1 93.25 135 ASP A N 1
ATOM 924 C CA . ASP A 1 135 ? 11.836 36.406 14.609 1 93.25 135 ASP A CA 1
ATOM 925 C C . ASP A 1 135 ? 10.578 36.531 15.477 1 93.25 135 ASP A C 1
ATOM 927 O O . ASP A 1 135 ? 10.352 37.562 16.109 1 93.25 135 ASP A O 1
ATOM 931 N N . ILE A 1 136 ? 9.781 35.531 15.5 1 95.5 136 ILE A N 1
ATOM 932 C CA . ILE A 1 136 ? 8.656 35.375 16.422 1 95.5 136 ILE A CA 1
ATOM 933 C C . ILE A 1 136 ? 8.922 34.219 17.375 1 95.5 136 ILE A C 1
ATOM 935 O O . ILE A 1 136 ? 9.156 33.094 16.938 1 95.5 136 ILE A O 1
ATOM 939 N N . VAL A 1 137 ? 8.875 34.438 18.641 1 98.12 137 VAL A N 1
ATOM 940 C CA . VAL A 1 137 ? 9.094 33.406 19.625 1 98.12 137 VAL A CA 1
ATOM 941 C C . VAL A 1 137 ? 7.961 33.406 20.656 1 98.12 137 VAL A C 1
ATOM 943 O O . VAL A 1 137 ? 7.711 34.438 21.297 1 98.12 137 VAL A O 1
ATOM 946 N N . VAL A 1 138 ? 7.254 32.406 20.797 1 98.69 138 VAL A N 1
ATOM 947 C CA . VAL A 1 138 ? 6.262 32.156 21.844 1 98.69 138 VAL A CA 1
ATOM 948 C C . VAL A 1 138 ? 6.723 31.031 22.75 1 98.69 138 VAL A C 1
ATOM 950 O O . VAL A 1 138 ? 6.82 29.875 22.312 1 98.69 138 VAL A O 1
ATOM 953 N N . LYS A 1 139 ? 6.957 31.266 23.969 1 98.56 139 LYS A N 1
ATOM 954 C CA . LYS A 1 139 ? 7.539 30.25 24.828 1 98.56 139 LYS A CA 1
ATOM 955 C C . LYS A 1 139 ? 7.125 30.469 26.281 1 98.56 139 LYS A C 1
ATOM 957 O O . LYS A 1 139 ? 6.363 31.391 26.594 1 98.56 139 LYS A O 1
ATOM 962 N N . GLY A 1 140 ? 7.469 29.547 27.188 1 98.38 140 GLY A N 1
ATOM 963 C CA . GLY A 1 140 ? 7.281 29.688 28.625 1 98.38 140 GLY A CA 1
ATOM 964 C C . GLY A 1 140 ? 5.84 29.5 29.047 1 98.38 140 GLY A C 1
ATOM 965 O O . GLY A 1 140 ? 5.379 30.172 29.984 1 98.38 140 GLY A O 1
ATOM 966 N N . GLY A 1 141 ? 5.191 28.75 28.391 1 98.62 141 GLY A N 1
ATOM 967 C CA . GLY A 1 141 ? 3.805 28.5 28.75 1 98.62 141 GLY A CA 1
ATOM 968 C C . GLY A 1 141 ? 2.875 29.625 28.344 1 98.62 141 GLY A C 1
ATOM 969 O O . GLY A 1 141 ? 1.793 29.781 28.922 1 98.62 141 GLY A O 1
ATOM 970 N N . SER A 1 142 ? 3.242 30.438 27.422 1 98.88 142 SER A N 1
ATOM 971 C CA . SER A 1 142 ? 2.455 31.578 26.984 1 98.88 142 SER A CA 1
ATOM 972 C C . SER A 1 142 ? 1.354 31.156 26.016 1 98.88 142 SER A C 1
ATOM 974 O O . SER A 1 142 ? 1.397 30.062 25.453 1 98.88 142 SER A O 1
ATOM 976 N N . VAL A 1 143 ? 0.365 32.062 25.875 1 98.88 143 VAL A N 1
ATOM 977 C CA . VAL A 1 143 ? -0.827 31.703 25.109 1 98.88 143 VAL A CA 1
ATOM 978 C C . VAL A 1 143 ? -1.198 32.812 24.141 1 98.88 143 VAL A C 1
ATOM 980 O O . VAL A 1 143 ? -1.261 34 24.531 1 98.88 143 VAL A O 1
ATOM 983 N N . ILE A 1 144 ? -1.408 32.5 22.938 1 98.88 144 ILE A N 1
ATOM 984 C CA . ILE A 1 144 ? -2.078 33.344 21.953 1 98.88 144 ILE A CA 1
ATOM 985 C C . ILE A 1 144 ? -3.396 32.719 21.531 1 98.88 144 ILE A C 1
ATOM 987 O O . ILE A 1 144 ? -3.404 31.703 20.812 1 98.88 144 ILE A O 1
ATOM 991 N N . ALA A 1 145 ? -4.531 33.312 21.953 1 98.88 145 ALA A N 1
ATOM 992 C CA . ALA A 1 145 ? -5.77 32.562 21.781 1 98.88 145 ALA A CA 1
ATOM 993 C C . ALA A 1 145 ? -6.941 33.5 21.484 1 98.88 145 ALA A C 1
ATOM 995 O O . ALA A 1 145 ? -6.953 34.656 21.922 1 98.88 145 ALA A O 1
ATOM 996 N N . ASN A 1 146 ? -7.891 33.031 20.688 1 98.88 146 ASN A N 1
ATOM 997 C CA . ASN A 1 146 ? -9.219 33.594 20.5 1 98.88 146 ASN A CA 1
ATOM 998 C C . ASN A 1 146 ? -9.141 35 19.906 1 98.88 146 ASN A C 1
ATOM 1000 O O . ASN A 1 146 ? -9.945 35.875 20.234 1 98.88 146 ASN A O 1
ATOM 1004 N N . ASN A 1 147 ? -8.195 35.281 19.172 1 98.94 147 ASN A N 1
ATOM 1005 C CA . ASN A 1 147 ? -8.18 36.5 18.375 1 98.94 147 ASN A CA 1
ATOM 1006 C C . ASN A 1 147 ? -8.898 36.312 17.047 1 98.94 147 ASN A C 1
ATOM 1008 O O . ASN A 1 147 ? -8.961 35.188 16.516 1 98.94 147 ASN A O 1
ATOM 1012 N N . THR A 1 148 ? -9.383 37.406 16.531 1 98.94 148 THR A N 1
ATOM 1013 C CA . THR A 1 148 ? -10.172 37.25 15.305 1 98.94 148 THR A CA 1
ATOM 1014 C C . THR A 1 148 ? -9.844 38.375 14.312 1 98.94 148 THR A C 1
ATOM 1016 O O . THR A 1 148 ? -9.734 39.531 14.695 1 98.94 148 THR A O 1
ATOM 1019 N N . ALA A 1 149 ? -9.742 37.969 13.117 1 98.94 149 ALA A N 1
ATOM 1020 C CA . ALA A 1 149 ? -9.609 38.938 12.016 1 98.94 149 ALA A CA 1
ATOM 1021 C C . ALA A 1 149 ? -10.672 38.688 10.953 1 98.94 149 ALA A C 1
ATOM 1023 O O . ALA A 1 149 ? -11.07 37.531 10.711 1 98.94 149 ALA A O 1
ATOM 1024 N N . ARG A 1 150 ? -10.977 39.719 10.227 1 98.75 150 ARG A N 1
ATOM 1025 C CA . ARG A 1 150 ? -11.922 39.594 9.117 1 98.75 150 ARG A CA 1
ATOM 1026 C C . ARG A 1 150 ? -11.266 38.938 7.914 1 98.75 150 ARG A C 1
ATOM 1028 O O . ARG A 1 150 ? -11.922 38.156 7.199 1 98.75 150 ARG A O 1
ATOM 1035 N N . TYR A 1 151 ? -10.117 39.281 7.676 1 98.38 151 TYR A N 1
ATOM 1036 C CA . TYR A 1 151 ? -9.414 38.688 6.547 1 98.38 151 TYR A CA 1
ATOM 1037 C C . TYR A 1 151 ? -8.344 37.719 7.02 1 98.38 151 TYR A C 1
ATOM 1039 O O . TYR A 1 151 ? -8.648 36.75 7.699 1 98.38 151 TYR A O 1
ATOM 1047 N N . ASP A 1 152 ? -7.082 38.031 6.738 1 98.69 152 ASP A N 1
ATOM 1048 C CA . ASP A 1 152 ? -6.043 37.031 6.977 1 98.69 152 ASP A CA 1
ATOM 1049 C C . ASP A 1 152 ? -5.434 37.219 8.367 1 98.69 152 ASP A C 1
ATOM 1051 O O . ASP A 1 152 ? -5.371 38.312 8.898 1 98.69 152 ASP A O 1
ATOM 1055 N N . GLY A 1 153 ? -4.957 36.062 8.938 1 98.75 153 GLY A N 1
ATOM 1056 C CA . GLY A 1 153 ? -4.246 36.094 10.203 1 98.75 153 GLY A CA 1
ATOM 1057 C C . GLY A 1 153 ? -5.152 36.406 11.383 1 98.75 153 GLY A C 1
ATOM 1058 O O . GLY A 1 153 ? -5.172 37.531 11.891 1 98.75 153 GLY A O 1
ATOM 1059 N N . GLY A 1 154 ? -5.754 35.375 11.852 1 98.88 154 GLY A N 1
ATOM 1060 C CA . GLY A 1 154 ? -6.648 35.562 12.977 1 98.88 154 GLY A CA 1
ATOM 1061 C C . GLY A 1 154 ? -5.961 36.188 14.188 1 98.88 154 GLY A C 1
ATOM 1062 O O . GLY A 1 154 ? -6.566 36.969 14.922 1 98.88 154 GLY A O 1
ATOM 1063 N N . ALA A 1 155 ? -4.73 35.812 14.398 1 98.81 155 ALA A N 1
ATOM 1064 C CA . ALA A 1 155 ? -3.936 36.406 15.477 1 98.81 155 ALA A CA 1
ATOM 1065 C C . ALA A 1 155 ? -2.836 37.312 14.922 1 98.81 155 ALA A C 1
ATOM 1067 O O . ALA A 1 155 ? -2.764 38.5 15.258 1 98.81 155 ALA A O 1
ATOM 1068 N N . ILE A 1 156 ? -2.023 36.781 14.07 1 98.06 156 ILE A N 1
ATOM 1069 C CA . ILE A 1 156 ? -0.861 37.5 13.562 1 98.06 156 ILE A CA 1
ATOM 1070 C C . ILE A 1 156 ? -0.892 37.5 12.039 1 98.06 156 ILE A C 1
ATOM 1072 O O . ILE A 1 156 ? -1.01 36.469 11.398 1 98.06 156 ILE A O 1
ATOM 1076 N N . PHE A 1 157 ? -0.733 38.688 11.477 1 98 157 PHE A N 1
ATOM 1077 C CA . PHE A 1 157 ? -0.613 38.875 10.031 1 98 157 PHE A CA 1
ATOM 1078 C C . PHE A 1 157 ? 0.732 39.5 9.68 1 98 157 PHE A C 1
ATOM 1080 O O . PHE A 1 157 ? 1.079 40.562 10.188 1 98 157 PHE A O 1
ATOM 1087 N N . LEU A 1 158 ? 1.38 38.781 8.859 1 96.5 158 LEU A N 1
ATOM 1088 C CA . LEU A 1 158 ? 2.615 39.312 8.281 1 96.5 158 LEU A CA 1
ATOM 1089 C C . LEU A 1 158 ? 2.475 39.5 6.773 1 96.5 158 LEU A C 1
ATOM 1091 O O . LEU A 1 158 ? 2.305 38.5 6.039 1 96.5 158 LEU A O 1
ATOM 1095 N N . ARG A 1 159 ? 2.631 40.625 6.363 1 93.25 159 ARG A N 1
ATOM 1096 C CA . ARG A 1 159 ? 2.52 40.844 4.922 1 93.25 159 ARG A CA 1
ATOM 1097 C C . ARG A 1 159 ? 3.719 40.281 4.188 1 93.25 159 ARG A C 1
ATOM 1099 O O . ARG A 1 159 ? 3.588 39.781 3.055 1 93.25 159 ARG A O 1
ATOM 1106 N N . SER A 1 160 ? 4.812 40.344 4.824 1 92.56 160 SER A N 1
ATOM 1107 C CA . SER A 1 160 ? 6.047 39.812 4.25 1 92.56 160 SER A CA 1
ATOM 1108 C C . SER A 1 160 ? 6.434 38.5 4.895 1 92.56 160 SER A C 1
ATOM 1110 O O . SER A 1 160 ? 5.57 37.656 5.211 1 92.56 160 SER A O 1
ATOM 1112 N N . GLY A 1 161 ? 7.809 38.281 5.027 1 93.06 161 GLY A N 1
ATOM 1113 C CA . GLY A 1 161 ? 8.281 36.969 5.465 1 93.06 161 GLY A CA 1
ATOM 1114 C C . GLY A 1 161 ? 8.695 36.938 6.926 1 93.06 161 GLY A C 1
ATOM 1115 O O . GLY A 1 161 ? 8.586 37.938 7.625 1 93.06 161 GLY A O 1
ATOM 1116 N N . VAL A 1 162 ? 8.961 35.781 7.375 1 94.69 162 VAL A N 1
ATOM 1117 C CA . VAL A 1 162 ? 9.5 35.562 8.711 1 94.69 162 VAL A CA 1
ATOM 1118 C C . VAL A 1 162 ? 10.742 34.656 8.633 1 94.69 162 VAL A C 1
ATOM 1120 O O . VAL A 1 162 ? 10.766 33.688 7.879 1 94.69 162 VAL A O 1
ATOM 1123 N N . SER A 1 163 ? 11.781 35.031 9.359 1 94.69 163 SER A N 1
ATOM 1124 C CA . SER A 1 163 ? 12.969 34.188 9.375 1 94.69 163 SER A CA 1
ATOM 1125 C C . SER A 1 163 ? 12.766 32.969 10.258 1 94.69 163 SER A C 1
ATOM 1127 O O . SER A 1 163 ? 12.984 31.844 9.828 1 94.69 163 SER A O 1
ATOM 1129 N N . ASN A 1 164 ? 12.391 33.25 11.461 1 96.62 164 ASN A N 1
ATOM 1130 C CA . ASN A 1 164 ? 12.133 32.156 12.391 1 96.62 164 ASN A CA 1
ATOM 1131 C C . ASN A 1 164 ? 10.812 32.344 13.133 1 96.62 164 ASN A C 1
ATOM 1133 O O . ASN A 1 164 ? 10.531 33.438 13.641 1 96.62 164 ASN A O 1
ATOM 1137 N N . LEU A 1 165 ? 9.977 31.375 13.18 1 97.69 165 LEU A N 1
ATOM 1138 C CA . LEU A 1 165 ? 8.805 31.25 14.031 1 97.69 165 LEU A CA 1
ATOM 1139 C C . LEU A 1 165 ? 8.945 30.062 14.977 1 97.69 165 LEU A C 1
ATOM 1141 O O . LEU A 1 165 ? 8.953 28.922 14.531 1 97.69 165 LEU A O 1
ATOM 1145 N N . THR A 1 166 ? 9.039 30.312 16.234 1 98.56 166 THR A N 1
ATOM 1146 C CA . THR A 1 166 ? 9.242 29.266 17.219 1 98.56 166 THR A CA 1
ATOM 1147 C C . THR A 1 166 ? 8.125 29.266 18.266 1 98.56 166 THR A C 1
ATOM 1149 O O . THR A 1 166 ? 7.848 30.297 18.875 1 98.56 166 THR A O 1
ATOM 1152 N N . ILE A 1 167 ? 7.496 28.219 18.469 1 98.75 167 ILE A N 1
ATOM 1153 C CA . ILE A 1 167 ? 6.566 27.953 19.562 1 98.75 167 ILE A CA 1
ATOM 1154 C C . ILE A 1 167 ? 7.129 26.844 20.453 1 98.75 167 ILE A C 1
ATOM 1156 O O . ILE A 1 167 ? 7.336 25.719 20.016 1 98.75 167 ILE A O 1
ATOM 1160 N N . ASP A 1 168 ? 7.305 27.156 21.734 1 98.44 168 ASP A N 1
ATOM 1161 C CA . ASP A 1 168 ? 8.078 26.25 22.578 1 98.44 168 ASP A CA 1
ATOM 1162 C C . ASP A 1 168 ? 7.594 26.297 24.031 1 98.44 168 ASP A C 1
ATOM 1164 O O . ASP A 1 168 ? 6.75 27.125 24.375 1 98.44 168 ASP A O 1
ATOM 1168 N N . GLY A 1 169 ? 7.941 25.344 24.797 1 97.69 169 GLY A N 1
ATOM 1169 C CA . GLY A 1 169 ? 7.793 25.375 26.25 1 97.69 169 GLY A CA 1
ATOM 1170 C C . GLY A 1 169 ? 6.348 25.297 26.703 1 97.69 169 GLY A C 1
ATOM 1171 O O . GLY A 1 169 ? 5.898 26.125 27.5 1 97.69 169 GLY A O 1
ATOM 1172 N N . SER A 1 170 ? 5.672 24.469 26.156 1 98.31 170 SER A N 1
ATOM 1173 C CA . SER A 1 170 ? 4.289 24.188 26.516 1 98.31 170 SER A CA 1
ATOM 1174 C C . SER A 1 170 ? 3.383 25.375 26.203 1 98.31 170 SER A C 1
ATOM 1176 O O . SER A 1 170 ? 2.303 25.516 26.781 1 98.31 170 SER A O 1
ATOM 1178 N N . SER A 1 171 ? 3.848 26.219 25.328 1 98.88 171 SER A N 1
ATOM 1179 C CA . SER A 1 171 ? 3.027 27.359 24.906 1 98.88 171 SER A CA 1
ATOM 1180 C C . SER A 1 171 ? 1.926 26.906 23.938 1 98.88 171 SER A C 1
ATOM 1182 O O . SER A 1 171 ? 2.004 25.828 23.359 1 98.88 171 SER A O 1
ATOM 1184 N N . VAL A 1 172 ? 0.913 27.781 23.828 1 98.88 172 VAL A N 1
ATOM 1185 C CA . VAL A 1 172 ? -0.292 27.375 23.109 1 98.88 172 VAL A CA 1
ATOM 1186 C C . VAL A 1 172 ? -0.726 28.469 22.156 1 98.88 172 VAL A C 1
ATOM 1188 O O . VAL A 1 172 ? -0.777 29.641 22.516 1 98.88 172 VAL A O 1
ATOM 1191 N N . ILE A 1 173 ? -1.016 28.125 20.953 1 98.94 173 ILE A N 1
ATOM 1192 C CA . ILE A 1 173 ? -1.733 28.938 19.984 1 98.94 173 ILE A CA 1
ATOM 1193 C C . ILE A 1 173 ? -3.076 28.297 19.641 1 98.94 173 ILE A C 1
ATOM 1195 O O . ILE A 1 173 ? -3.123 27.25 18.984 1 98.94 173 ILE A O 1
ATOM 1199 N N . SER A 1 174 ? -4.176 28.922 20.078 1 98.88 174 SER A N 1
ATOM 1200 C CA . SER A 1 174 ? -5.418 28.156 20 1 98.88 174 SER A CA 1
ATOM 1201 C C . SER A 1 174 ? -6.613 29.078 19.781 1 98.88 174 SER A C 1
ATOM 1203 O O . SER A 1 174 ? -6.617 30.219 20.234 1 98.88 174 SER A O 1
ATOM 1205 N N . GLY A 1 175 ? -7.59 28.609 19.062 1 98.81 175 GLY A N 1
ATOM 1206 C CA . GLY A 1 175 ? -8.906 29.219 18.984 1 98.81 175 GLY A CA 1
ATOM 1207 C C . GLY A 1 175 ? -8.922 30.516 18.188 1 98.81 175 GLY A C 1
ATOM 1208 O O . GLY A 1 175 ? -9.898 31.266 18.219 1 98.81 175 GLY A O 1
ATOM 1209 N N . ASN A 1 176 ? -7.895 30.844 17.531 1 98.94 176 ASN A N 1
ATOM 1210 C CA . ASN A 1 176 ? -7.887 32.031 16.688 1 98.94 176 ASN A CA 1
ATOM 1211 C C . ASN A 1 176 ? -8.656 31.812 15.391 1 98.94 176 ASN A C 1
ATOM 1213 O O . ASN A 1 176 ? -8.789 30.672 14.93 1 98.94 176 ASN A O 1
ATOM 1217 N N . ARG A 1 177 ? -9.07 32.969 14.805 1 98.94 177 ARG A N 1
ATOM 1218 C CA . ARG A 1 177 ? -9.969 32.781 13.672 1 98.94 177 ARG A CA 1
ATOM 1219 C C . ARG A 1 177 ? -9.773 33.875 12.625 1 98.94 177 ARG A C 1
ATOM 1221 O O . ARG A 1 177 ? -9.766 35.062 12.945 1 98.94 177 ARG A O 1
ATOM 1228 N N . ALA A 1 178 ? -9.602 33.438 11.43 1 98.88 178 ALA A N 1
ATOM 1229 C CA . ALA A 1 178 ? -9.773 34.281 10.258 1 98.88 178 ALA A CA 1
ATOM 1230 C C . ALA A 1 178 ? -11.133 34.062 9.602 1 98.88 178 ALA A C 1
ATOM 1232 O O . ALA A 1 178 ? -11.312 33.062 8.898 1 98.88 178 ALA A O 1
ATOM 1233 N N . THR A 1 179 ? -11.969 35 9.648 1 98.75 179 THR A N 1
ATOM 1234 C CA . THR A 1 179 ? -13.359 34.719 9.305 1 98.75 179 THR A CA 1
ATOM 1235 C C . THR A 1 179 ? -13.562 34.781 7.793 1 98.75 179 THR A C 1
ATOM 1237 O O . THR A 1 179 ? -14.438 34.094 7.254 1 98.75 179 THR A O 1
ATOM 1240 N N . GLY A 1 180 ? -12.766 35.594 7.156 1 98.62 180 GLY A N 1
ATOM 1241 C CA . GLY A 1 180 ? -12.922 35.719 5.719 1 98.62 180 GLY A CA 1
ATOM 1242 C C . GLY A 1 180 ? -11.648 35.406 4.949 1 98.62 180 GLY A C 1
ATOM 1243 O O . GLY A 1 180 ? -11.609 35.562 3.725 1 98.62 180 GLY A O 1
ATOM 1244 N N . GLY A 1 181 ? -10.648 35.031 5.656 1 98.69 181 GLY A N 1
ATOM 1245 C CA . GLY A 1 181 ? -9.367 34.875 4.996 1 98.69 181 GLY A CA 1
ATOM 1246 C C . GLY A 1 181 ? -8.641 33.594 5.422 1 98.69 181 GLY A C 1
ATOM 1247 O O . GLY A 1 181 ? -9.281 32.625 5.832 1 98.69 181 GLY A O 1
ATOM 1248 N N . SER A 1 182 ? -7.309 33.656 5.176 1 98.88 182 SER A N 1
ATOM 1249 C CA . SER A 1 182 ? -6.449 32.5 5.434 1 98.88 182 SER A CA 1
ATOM 1250 C C . SER A 1 182 ? -5.617 32.719 6.695 1 98.88 182 SER A C 1
ATOM 1252 O O . SER A 1 182 ? -5.535 33.812 7.215 1 98.88 182 SER A O 1
ATOM 1254 N N . GLY A 1 183 ? -5.074 31.625 7.148 1 98.88 183 GLY A N 1
ATOM 1255 C CA . GLY A 1 183 ? -4.285 31.719 8.359 1 98.88 183 GLY A CA 1
ATOM 1256 C C . GLY A 1 183 ? -5.121 31.984 9.602 1 98.88 183 GLY A C 1
ATOM 1257 O O . GLY A 1 183 ? -5.113 33.094 10.133 1 98.88 183 GLY A O 1
ATOM 1258 N N . GLY A 1 184 ? -5.742 30.969 10.055 1 98.94 184 GLY A N 1
ATOM 1259 C CA . GLY A 1 184 ? -6.602 31.141 11.211 1 98.94 184 GLY A CA 1
ATOM 1260 C C . GLY A 1 184 ? -5.875 31.75 12.398 1 98.94 184 GLY A C 1
ATOM 1261 O O . GLY A 1 184 ? -6.453 32.531 13.148 1 98.94 184 GLY A O 1
ATOM 1262 N N . ALA A 1 185 ? -4.629 31.359 12.562 1 98.94 185 ALA A N 1
ATOM 1263 C CA . ALA A 1 185 ? -3.814 31.969 13.617 1 98.94 185 ALA A CA 1
ATOM 1264 C C . ALA A 1 185 ? -2.746 32.875 13.023 1 98.94 185 ALA A C 1
ATOM 1266 O O . ALA A 1 185 ? -2.682 34.062 13.367 1 98.94 185 ALA A O 1
ATOM 1267 N N . ILE A 1 186 ? -1.973 32.375 12.125 1 98.75 186 ILE A N 1
ATOM 1268 C CA . ILE A 1 186 ? -0.826 33.125 11.617 1 98.75 186 ILE A CA 1
ATOM 1269 C C . ILE A 1 186 ? -0.836 33.094 10.086 1 98.75 186 ILE A C 1
ATOM 1271 O O . ILE A 1 186 ? -0.951 32.031 9.477 1 98.75 186 ILE A O 1
ATOM 1275 N N . PHE A 1 187 ? -0.662 34.25 9.492 1 98.69 187 PHE A N 1
ATOM 1276 C CA . PHE A 1 187 ? -0.491 34.406 8.055 1 98.69 187 PHE A CA 1
ATOM 1277 C C . PHE A 1 187 ? 0.875 35 7.734 1 98.69 187 PHE A C 1
ATOM 1279 O O . PHE A 1 187 ? 1.234 36.062 8.258 1 98.69 187 PHE A O 1
ATOM 1286 N N . VAL A 1 188 ? 1.577 34.312 6.855 1 98 188 VAL A N 1
ATOM 1287 C CA . VAL A 1 188 ? 2.857 34.812 6.355 1 98 188 VAL A CA 1
ATOM 1288 C C . VAL A 1 188 ? 2.762 35.062 4.852 1 98 188 VAL A C 1
ATOM 1290 O O . VAL A 1 188 ? 2.611 34.125 4.066 1 98 188 VAL A O 1
ATOM 1293 N N . GLY A 1 189 ? 2.977 36.312 4.516 1 97.06 189 GLY A N 1
ATOM 1294 C CA . GLY A 1 189 ? 2.701 36.719 3.146 1 97.06 189 GLY A CA 1
ATOM 1295 C C . GLY A 1 189 ? 3.855 36.438 2.201 1 97.06 189 GLY A C 1
ATOM 1296 O O . GLY A 1 189 ? 3.729 36.625 0.988 1 97.06 189 GLY A O 1
ATOM 1297 N N . SER A 1 190 ? 4.926 36.031 2.732 1 95.81 190 SER A N 1
ATOM 1298 C CA . SER A 1 190 ? 6.09 35.688 1.915 1 95.81 190 SER A CA 1
ATOM 1299 C C . SER A 1 190 ? 6.77 34.438 2.41 1 95.81 190 SER A C 1
ATOM 1301 O O . SER A 1 190 ? 6.098 33.438 2.719 1 95.81 190 SER A O 1
ATOM 1303 N N . THR A 1 191 ? 8.141 34.438 2.398 1 94.75 191 THR A N 1
ATOM 1304 C CA . THR A 1 191 ? 8.914 33.25 2.746 1 94.75 191 THR A CA 1
ATOM 1305 C C . THR A 1 191 ? 9 33.094 4.262 1 94.75 191 THR A C 1
ATOM 1307 O O . THR A 1 191 ? 9.078 34.062 4.992 1 94.75 191 THR A O 1
ATOM 1310 N N . ALA A 1 192 ? 8.977 31.828 4.617 1 95.62 192 ALA A N 1
ATOM 1311 C CA . ALA A 1 192 ? 9.328 31.484 5.996 1 95.62 192 ALA A CA 1
ATOM 1312 C C . ALA A 1 192 ? 10.625 30.688 6.047 1 95.62 192 ALA A C 1
ATOM 1314 O O . ALA A 1 192 ? 10.766 29.656 5.371 1 95.62 192 ALA A O 1
ATOM 1315 N N . GLY A 1 193 ? 11.539 31.203 6.844 1 96.25 193 GLY A N 1
ATOM 1316 C CA . GLY A 1 193 ? 12.75 30.422 7.066 1 96.25 193 GLY A CA 1
ATOM 1317 C C . GLY A 1 193 ? 12.492 29.141 7.832 1 96.25 193 GLY A C 1
ATOM 1318 O O . GLY A 1 193 ? 12.273 28.094 7.234 1 96.25 193 GLY A O 1
ATOM 1319 N N . SER A 1 194 ? 12.602 29.203 9.133 1 97.5 194 SER A N 1
ATOM 1320 C CA . SER A 1 194 ? 12.359 28.047 9.977 1 97.5 194 SER A CA 1
ATOM 1321 C C . SER A 1 194 ? 11.109 28.219 10.828 1 97.5 194 SER A C 1
ATOM 1323 O O . SER A 1 194 ? 10.938 29.25 11.484 1 97.5 194 SER A O 1
ATOM 1325 N N . ILE A 1 195 ? 10.258 27.281 10.797 1 98.38 195 ILE A N 1
ATOM 1326 C CA . ILE A 1 195 ? 9.133 27.172 11.711 1 98.38 195 ILE A CA 1
ATOM 1327 C C . ILE A 1 195 ? 9.32 25.953 12.625 1 98.38 195 ILE A C 1
ATOM 1329 O O . ILE A 1 195 ? 9.477 24.828 12.141 1 98.38 195 ILE A O 1
ATOM 1333 N N . THR A 1 196 ? 9.328 26.156 13.898 1 98.69 196 THR A N 1
ATOM 1334 C CA . THR A 1 196 ? 9.609 25.078 14.836 1 98.69 196 THR A CA 1
ATOM 1335 C C . THR A 1 196 ? 8.57 25.047 15.953 1 98.69 196 THR A C 1
ATOM 1337 O O . THR A 1 196 ? 8.383 26.031 16.672 1 98.69 196 THR A O 1
ATOM 1340 N N . LEU A 1 197 ? 7.863 24.031 16.125 1 98.81 197 LEU A N 1
ATOM 1341 C CA . LEU A 1 197 ? 7.082 23.688 17.312 1 98.81 197 LEU A CA 1
ATOM 1342 C C . LEU A 1 197 ? 7.816 22.656 18.156 1 98.81 197 LEU A C 1
ATOM 1344 O O . LEU A 1 197 ? 8.148 21.562 17.672 1 98.81 197 LEU A O 1
ATOM 1348 N N . ASN A 1 198 ? 8.016 22.938 19.391 1 98.5 198 ASN A N 1
ATOM 1349 C CA . ASN A 1 198 ? 8.812 22.078 20.25 1 98.5 198 ASN A CA 1
ATOM 1350 C C . ASN A 1 198 ? 8.336 22.141 21.703 1 98.5 198 ASN A C 1
ATOM 1352 O O . ASN A 1 198 ? 7.438 22.906 22.031 1 98.5 198 ASN A O 1
ATOM 1356 N N . GLY A 1 199 ? 8.773 21.25 22.531 1 97.81 199 GLY A N 1
ATOM 1357 C CA . GLY A 1 199 ? 8.609 21.328 23.969 1 97.81 199 GLY A CA 1
ATOM 1358 C C . GLY A 1 199 ? 7.164 21.203 24.406 1 97.81 199 GLY A C 1
ATOM 1359 O O . GLY A 1 199 ? 6.68 22.031 25.188 1 97.81 199 GLY A O 1
ATOM 1360 N N . ASN A 1 200 ? 6.539 20.359 23.859 1 98.31 200 ASN A N 1
ATOM 1361 C CA . ASN A 1 200 ? 5.156 20.062 24.234 1 98.31 200 ASN A CA 1
ATOM 1362 C C . ASN A 1 200 ? 4.234 21.234 23.922 1 98.31 200 ASN A C 1
ATOM 1364 O O . ASN A 1 200 ? 3.232 21.453 24.609 1 98.31 200 ASN A O 1
ATOM 1368 N N . SER A 1 201 ? 4.621 22.031 22.969 1 98.81 201 SER A N 1
ATOM 1369 C CA . SER A 1 201 ? 3.758 23.141 22.562 1 98.81 201 SER A CA 1
ATOM 1370 C C . SER A 1 201 ? 2.539 22.625 21.797 1 98.81 201 SER A C 1
ATOM 1372 O O . SER A 1 201 ? 2.521 21.484 21.328 1 98.81 201 SER A O 1
ATOM 1374 N N . THR A 1 202 ? 1.507 23.531 21.734 1 98.88 202 THR A N 1
ATOM 1375 C CA . THR A 1 202 ? 0.253 23.094 21.125 1 98.88 202 THR A CA 1
ATOM 1376 C C . THR A 1 202 ? -0.277 24.172 20.172 1 98.88 202 THR A C 1
ATOM 1378 O O . THR A 1 202 ? -0.337 25.344 20.531 1 98.88 202 THR A O 1
ATOM 1381 N N . VAL A 1 203 ? -0.641 23.766 19.031 1 98.94 203 VAL A N 1
ATOM 1382 C CA . VAL A 1 203 ? -1.388 24.562 18.062 1 98.94 203 VAL A CA 1
ATOM 1383 C C . VAL A 1 203 ? -2.727 23.891 17.766 1 98.94 203 VAL A C 1
ATOM 1385 O O . VAL A 1 203 ? -2.773 22.859 17.094 1 98.94 203 VAL A O 1
ATOM 1388 N N . ALA A 1 204 ? -3.852 24.5 18.266 1 98.88 204 ALA A N 1
ATOM 1389 C CA . ALA A 1 204 ? -5.082 23.719 18.266 1 98.88 204 ALA A CA 1
ATOM 1390 C C . ALA A 1 204 ? -6.305 24.609 18.078 1 98.88 204 ALA A C 1
ATOM 1392 O O . ALA A 1 204 ? -6.363 25.719 18.625 1 98.88 204 ALA A O 1
ATOM 1393 N N . GLY A 1 205 ? -7.254 24.109 17.344 1 98.81 205 GLY A N 1
ATOM 1394 C CA . GLY A 1 205 ? -8.578 24.703 17.312 1 98.81 205 GLY A CA 1
ATOM 1395 C C . GLY A 1 205 ? -8.617 26.016 16.562 1 98.81 205 GLY A C 1
ATOM 1396 O O . GLY A 1 205 ? -9.531 26.828 16.766 1 98.81 205 GLY A O 1
ATOM 1397 N N . ASN A 1 206 ? -7.66 26.344 15.828 1 98.94 206 ASN A N 1
ATOM 1398 C CA . ASN A 1 206 ? -7.691 27.547 15 1 98.94 206 ASN A CA 1
ATOM 1399 C C . ASN A 1 206 ? -8.484 27.312 13.711 1 98.94 206 ASN A C 1
ATOM 1401 O O . ASN A 1 206 ? -8.562 26.188 13.219 1 98.94 206 ASN A O 1
ATOM 1405 N N . ARG A 1 207 ? -8.992 28.469 13.133 1 98.94 207 ARG A N 1
ATOM 1406 C CA . ARG A 1 207 ? -9.891 28.266 12 1 98.94 207 ARG A CA 1
ATOM 1407 C C . ARG A 1 207 ? -9.688 29.344 10.938 1 98.94 207 ARG A C 1
ATOM 1409 O O . ARG A 1 207 ? -9.68 30.531 11.25 1 98.94 207 ARG A O 1
ATOM 1416 N N . ALA A 1 208 ? -9.586 28.891 9.766 1 98.88 208 ALA A N 1
ATOM 1417 C CA . ALA A 1 208 ? -9.695 29.75 8.594 1 98.88 208 ALA A CA 1
ATOM 1418 C C . ALA A 1 208 ? -11.023 29.547 7.879 1 98.88 208 ALA A C 1
ATOM 1420 O O . ALA A 1 208 ? -11.102 28.781 6.914 1 98.88 208 ALA A O 1
ATOM 1421 N N . ASP A 1 209 ? -11.953 30.375 8.164 1 98.38 209 ASP A N 1
ATOM 1422 C CA . ASP A 1 209 ? -13.312 30.156 7.688 1 98.38 209 ASP A CA 1
ATOM 1423 C C . ASP A 1 209 ? -13.453 30.578 6.227 1 98.38 209 ASP A C 1
ATOM 1425 O O . ASP A 1 209 ? -14.328 30.078 5.516 1 98.38 209 ASP A O 1
ATOM 1429 N N . GLY A 1 210 ? -12.617 31.453 5.859 1 97.56 210 GLY A N 1
ATOM 1430 C CA . GLY A 1 210 ? -12.758 31.984 4.512 1 97.56 210 GLY A CA 1
ATOM 1431 C C . GLY A 1 210 ? -11.656 31.531 3.576 1 97.56 210 GLY A C 1
ATOM 1432 O O . GLY A 1 210 ? -11.633 31.906 2.402 1 97.56 210 GLY A O 1
ATOM 1433 N N . GLY A 1 211 ? -10.766 30.75 4.113 1 98.62 211 GLY A N 1
ATOM 1434 C CA . GLY A 1 211 ? -9.617 30.453 3.279 1 98.62 211 GLY A CA 1
ATOM 1435 C C . GLY A 1 211 ? -8.922 29.156 3.666 1 98.62 211 GLY A C 1
ATOM 1436 O O . GLY A 1 211 ? -9.578 28.156 3.973 1 98.62 211 GLY A O 1
ATOM 1437 N N . SER A 1 212 ? -7.578 29.234 3.484 1 98.88 212 SER A N 1
ATOM 1438 C CA . SER A 1 212 ? -6.734 28.062 3.691 1 98.88 212 SER A CA 1
ATOM 1439 C C . SER A 1 212 ? -5.852 28.219 4.926 1 98.88 212 SER A C 1
ATOM 1441 O O . SER A 1 212 ? -5.684 29.344 5.43 1 98.88 212 SER A O 1
ATOM 1443 N N . GLY A 1 213 ? -5.32 27.141 5.398 1 98.88 213 GLY A N 1
ATOM 1444 C CA . GLY A 1 213 ? -4.43 27.203 6.547 1 98.88 213 GLY A CA 1
ATOM 1445 C C . GLY A 1 213 ? -5.152 27.531 7.844 1 98.88 213 GLY A C 1
ATOM 1446 O O . GLY A 1 213 ? -5.074 28.656 8.336 1 98.88 213 GLY A O 1
ATOM 1447 N N . GLY A 1 214 ? -5.754 26.531 8.383 1 98.88 214 GLY A N 1
ATOM 1448 C CA . GLY A 1 214 ? -6.531 26.734 9.586 1 98.88 214 GLY A CA 1
ATOM 1449 C C . GLY A 1 214 ? -5.723 27.328 10.727 1 98.88 214 GLY A C 1
ATOM 1450 O O . GLY A 1 214 ? -6.238 28.125 11.516 1 98.88 214 GLY A O 1
ATOM 1451 N N . ALA A 1 215 ? -4.465 26.953 10.797 1 98.94 215 ALA A N 1
ATOM 1452 C CA . ALA A 1 215 ? -3.576 27.516 11.805 1 98.94 215 ALA A CA 1
ATOM 1453 C C . ALA A 1 215 ? -2.547 28.453 11.172 1 98.94 215 ALA A C 1
ATOM 1455 O O . ALA A 1 215 ? -2.459 29.625 11.531 1 98.94 215 ALA A O 1
ATOM 1456 N N . ILE A 1 216 ? -1.828 27.953 10.219 1 98.88 216 ILE A N 1
ATOM 1457 C CA . ILE A 1 216 ? -0.723 28.703 9.633 1 98.88 216 ILE A CA 1
ATOM 1458 C C . ILE A 1 216 ? -0.841 28.688 8.109 1 98.88 216 ILE A C 1
ATOM 1460 O O . ILE A 1 216 ? -1.04 27.625 7.508 1 98.88 216 ILE A O 1
ATOM 1464 N N . PHE A 1 217 ? -0.721 29.844 7.492 1 98.88 217 PHE A N 1
ATOM 1465 C CA . PHE A 1 217 ? -0.637 30.016 6.047 1 98.88 217 PHE A CA 1
ATOM 1466 C C . PHE A 1 217 ? 0.68 30.672 5.656 1 98.88 217 PHE A C 1
ATOM 1468 O O . PHE A 1 217 ? 1.044 31.719 6.207 1 98.88 217 PHE A O 1
ATOM 1475 N N . ILE A 1 218 ? 1.37 30.062 4.672 1 98.62 218 ILE A N 1
ATOM 1476 C CA . ILE A 1 218 ? 2.604 30.641 4.145 1 98.62 218 ILE A CA 1
ATOM 1477 C C . ILE A 1 218 ? 2.508 30.766 2.627 1 98.62 218 ILE A C 1
ATOM 1479 O O . ILE A 1 218 ? 2.32 29.781 1.924 1 98.62 218 ILE A O 1
ATOM 1483 N N . HIS A 1 219 ? 2.822 31.922 2.193 1 97.62 219 HIS A N 1
ATOM 1484 C CA . HIS A 1 219 ? 2.527 32.219 0.793 1 97.62 219 HIS A CA 1
ATOM 1485 C C . HIS A 1 219 ? 3.678 31.781 -0.11 1 97.62 219 HIS A C 1
ATOM 1487 O O . HIS A 1 219 ? 3.461 31.406 -1.265 1 97.62 219 HIS A O 1
ATOM 1493 N N . PHE A 1 220 ? 4.891 31.828 0.404 1 96.69 220 PHE A N 1
ATOM 1494 C CA . PHE A 1 220 ? 6.016 31.5 -0.465 1 96.69 220 PHE A CA 1
ATOM 1495 C C . PHE A 1 220 ? 6.785 30.297 0.069 1 96.69 220 PHE A C 1
ATOM 1497 O O . PHE A 1 220 ? 6.188 29.312 0.505 1 96.69 220 PHE A O 1
ATOM 1504 N N . ASN A 1 221 ? 8.117 30.266 -0.031 1 96.19 221 ASN A N 1
ATOM 1505 C CA . ASN A 1 221 ? 8.914 29.094 0.294 1 96.19 221 ASN A CA 1
ATOM 1506 C C . ASN A 1 221 ? 9.047 28.906 1.803 1 96.19 221 ASN A C 1
ATOM 1508 O O . ASN A 1 221 ? 8.969 29.875 2.562 1 96.19 221 ASN A O 1
ATOM 1512 N N . VAL A 1 222 ? 9.195 27.672 2.135 1 97.31 222 VAL A N 1
ATOM 1513 C CA . VAL A 1 222 ? 9.523 27.297 3.506 1 97.31 222 VAL A CA 1
ATOM 1514 C C . VAL A 1 222 ? 10.82 26.484 3.527 1 97.31 222 VAL A C 1
ATOM 1516 O O . VAL A 1 222 ? 10.93 25.469 2.844 1 97.31 222 VAL A O 1
ATOM 1519 N N . VAL A 1 223 ? 11.758 26.906 4.332 1 96.88 223 VAL A N 1
ATOM 1520 C CA . VAL A 1 223 ? 13.031 26.203 4.391 1 96.88 223 VAL A CA 1
ATOM 1521 C C . VAL A 1 223 ? 12.891 24.969 5.281 1 96.88 223 VAL A C 1
ATOM 1523 O O . VAL A 1 223 ? 13.266 23.859 4.887 1 96.88 223 VAL A O 1
ATOM 1526 N N . SER A 1 224 ? 12.398 25.188 6.434 1 98.12 224 SER A N 1
ATOM 1527 C CA . SER A 1 224 ? 12.188 24.047 7.312 1 98.12 224 SER A CA 1
ATOM 1528 C C . SER A 1 224 ? 10.945 24.234 8.18 1 98.12 224 SER A C 1
ATOM 1530 O O . SER A 1 224 ? 10.703 25.328 8.695 1 98.12 224 SER A O 1
ATOM 1532 N N . PHE A 1 225 ? 10.18 23.234 8.305 1 98.62 225 PHE A N 1
ATOM 1533 C CA . PHE A 1 225 ? 9.055 23.141 9.227 1 98.62 225 PHE A CA 1
ATOM 1534 C C . PHE A 1 225 ? 9.203 21.922 10.125 1 98.62 225 PHE A C 1
ATOM 1536 O O . PHE A 1 225 ? 9.109 20.781 9.656 1 98.62 225 PHE A O 1
ATOM 1543 N N . GLU A 1 226 ? 9.359 22.125 11.453 1 98.75 226 GLU A N 1
ATOM 1544 C CA . GLU A 1 226 ? 9.641 21.016 12.367 1 98.75 226 GLU A CA 1
ATOM 1545 C C . GLU A 1 226 ? 8.617 20.969 13.508 1 98.75 226 GLU A C 1
ATOM 1547 O O . GLU A 1 226 ? 8.414 21.969 14.203 1 98.75 226 GLU A O 1
ATOM 1552 N N . VAL A 1 227 ? 7.98 19.891 13.68 1 98.81 227 VAL A N 1
ATOM 1553 C CA . VAL A 1 227 ? 7.164 19.547 14.844 1 98.81 227 VAL A CA 1
ATOM 1554 C C . VAL A 1 227 ? 7.875 18.484 15.688 1 98.81 227 VAL A C 1
ATOM 1556 O O . VAL A 1 227 ? 7.969 17.328 15.281 1 98.81 227 VAL A O 1
ATOM 1559 N N . LYS A 1 228 ? 8.305 18.812 16.812 1 98.62 228 LYS A N 1
ATOM 1560 C CA . LYS A 1 228 ? 9.164 17.891 17.531 1 98.62 228 LYS A CA 1
ATOM 1561 C C . LYS A 1 228 ? 9 18.047 19.047 1 98.62 228 LYS A C 1
ATOM 1563 O O . LYS A 1 228 ? 8.289 18.938 19.5 1 98.62 228 LYS A O 1
ATOM 1568 N N . GLY A 1 229 ? 9.539 17.172 19.812 1 98.5 229 GLY A N 1
ATOM 1569 C CA . GLY A 1 229 ? 9.602 17.281 21.266 1 98.5 229 GLY A CA 1
ATOM 1570 C C . GLY A 1 229 ? 8.242 17.188 21.922 1 98.5 229 GLY A C 1
ATOM 1571 O O . GLY A 1 229 ? 7.965 17.906 22.875 1 98.5 229 GLY A O 1
ATOM 1572 N N . GLY A 1 230 ? 7.43 16.406 21.391 1 98.62 230 GLY A N 1
ATOM 1573 C CA . GLY A 1 230 ? 6.121 16.203 22 1 98.62 230 GLY A CA 1
ATOM 1574 C C . GLY A 1 230 ? 5.105 17.266 21.594 1 98.62 230 GLY A C 1
ATOM 1575 O O . GLY A 1 230 ? 4.008 17.312 22.156 1 98.62 230 GLY A O 1
ATOM 1576 N N . ALA A 1 231 ? 5.41 18.047 20.641 1 98.81 231 ALA A N 1
ATOM 1577 C CA . ALA A 1 231 ? 4.5 19.094 20.203 1 98.81 231 ALA A CA 1
ATOM 1578 C C . ALA A 1 231 ? 3.271 18.5 19.516 1 98.81 231 ALA A C 1
ATOM 1580 O O . ALA A 1 231 ? 3.318 17.391 19 1 98.81 231 ALA A O 1
ATOM 1581 N N . VAL A 1 232 ? 2.203 19.328 19.516 1 98.88 232 VAL A N 1
ATOM 1582 C CA . VAL A 1 232 ? 0.934 18.828 19 1 98.88 232 VAL A CA 1
ATOM 1583 C C . VAL A 1 232 ? 0.292 19.875 18.094 1 98.88 232 VAL A C 1
ATOM 1585 O O . VAL A 1 232 ? 0.217 21.047 18.438 1 98.88 232 VAL A O 1
ATOM 1588 N N . ILE A 1 233 ? -0.134 19.484 16.969 1 98.94 233 ILE A N 1
ATOM 1589 C CA . ILE A 1 233 ? -1.015 20.234 16.078 1 98.94 233 ILE A CA 1
ATOM 1590 C C . ILE A 1 233 ? -2.352 19.516 15.938 1 98.94 233 ILE A C 1
ATOM 1592 O O . ILE A 1 233 ? -2.422 18.438 15.336 1 98.94 233 ILE A O 1
ATOM 1596 N N . THR A 1 234 ? -3.42 20.109 16.453 1 98.94 234 THR A N 1
ATOM 1597 C CA . THR A 1 234 ? -4.625 19.281 16.531 1 98.94 234 THR A CA 1
ATOM 1598 C C . THR A 1 234 ? -5.875 20.141 16.359 1 98.94 234 THR A C 1
ATOM 1600 O O . THR A 1 234 ? -5.895 21.312 16.766 1 98.94 234 THR A O 1
ATOM 1603 N N . ASN A 1 235 ? -6.91 19.656 15.656 1 98.88 235 ASN A N 1
ATOM 1604 C CA . ASN A 1 235 ? -8.273 20.156 15.586 1 98.88 235 ASN A CA 1
ATOM 1605 C C . ASN A 1 235 ? -8.32 21.547 14.961 1 98.88 235 ASN A C 1
ATOM 1607 O O . ASN A 1 235 ? -9.156 22.375 15.344 1 98.88 235 ASN A O 1
ATOM 1611 N N . ASN A 1 236 ? -7.457 21.875 14.141 1 98.94 236 ASN A N 1
ATOM 1612 C CA . ASN A 1 236 ? -7.582 23.062 13.305 1 98.94 236 ASN A CA 1
ATOM 1613 C C . ASN A 1 236 ? -8.438 22.797 12.07 1 98.94 236 ASN A C 1
ATOM 1615 O O . ASN A 1 236 ? -8.578 21.656 11.641 1 98.94 236 ASN A O 1
ATOM 1619 N N . SER A 1 237 ? -8.945 23.891 11.492 1 98.94 237 SER A N 1
ATOM 1620 C CA . SER A 1 237 ? -9.805 23.656 10.336 1 98.94 237 SER A CA 1
ATOM 1621 C C . SER A 1 237 ? -9.727 24.828 9.344 1 98.94 237 SER A C 1
ATOM 1623 O O . SER A 1 237 ? -9.562 25.969 9.75 1 98.94 237 SER A O 1
ATOM 1625 N N . ALA A 1 238 ? -9.875 24.484 8.164 1 98.94 238 ALA A N 1
ATOM 1626 C CA . ALA A 1 238 ? -9.977 25.453 7.086 1 98.94 238 ALA A CA 1
ATOM 1627 C C . ALA A 1 238 ? -11.117 25.109 6.133 1 98.94 238 ALA A C 1
ATOM 1629 O O . ALA A 1 238 ? -11.406 23.922 5.918 1 98.94 238 ALA A O 1
ATOM 1630 N N . ASN A 1 239 ? -11.617 26.141 5.492 1 98.75 239 ASN A N 1
ATOM 1631 C CA . ASN A 1 239 ? -12.648 25.906 4.488 1 98.75 239 ASN A CA 1
ATOM 1632 C C . ASN A 1 239 ? -12.062 25.359 3.193 1 98.75 239 ASN A C 1
ATOM 1634 O O . ASN A 1 239 ? -12.695 24.562 2.508 1 98.75 239 ASN A O 1
ATOM 1638 N N . ASN A 1 240 ? -10.984 25.828 2.857 1 98.69 240 ASN A N 1
ATOM 1639 C CA . ASN A 1 240 ? -10.281 25.344 1.673 1 98.69 240 ASN A CA 1
ATOM 1640 C C . ASN A 1 240 ? -9.188 24.359 2.037 1 98.69 240 ASN A C 1
ATOM 1642 O O . ASN A 1 240 ? -9.398 23.469 2.861 1 98.69 240 ASN A O 1
ATOM 1646 N N . ASP A 1 241 ? -8.07 24.484 1.405 1 98.88 241 ASP A N 1
ATOM 1647 C CA . ASP A 1 241 ? -7.008 23.5 1.578 1 98.88 241 ASP A CA 1
ATOM 1648 C C . ASP A 1 241 ? -6.207 23.781 2.852 1 98.88 241 ASP A C 1
ATOM 1650 O O . ASP A 1 241 ? -6.129 24.922 3.305 1 98.88 241 ASP A O 1
ATOM 1654 N N . GLY A 1 242 ? -5.617 22.734 3.387 1 98.88 242 GLY A N 1
ATOM 1655 C CA . GLY A 1 242 ? -4.742 22.891 4.543 1 98.88 242 GLY A CA 1
ATOM 1656 C C . GLY A 1 242 ? -5.5 23.141 5.832 1 98.88 242 GLY A C 1
ATOM 1657 O O . GLY A 1 242 ? -5.48 24.25 6.367 1 98.88 242 GLY A O 1
ATOM 1658 N N . GLY A 1 243 ? -6.023 22.078 6.348 1 98.94 243 GLY A N 1
ATOM 1659 C CA . GLY A 1 243 ? -6.801 22.219 7.57 1 98.94 243 GLY A CA 1
ATOM 1660 C C . GLY A 1 243 ? -6.023 22.875 8.703 1 98.94 243 GLY A C 1
ATOM 1661 O O . GLY A 1 243 ? -6.586 23.641 9.484 1 98.94 243 GLY A O 1
ATOM 1662 N N . ALA A 1 244 ? -4.738 22.547 8.797 1 98.94 244 ALA A N 1
ATOM 1663 C CA . ALA A 1 244 ? -3.889 23.188 9.789 1 98.94 244 ALA A CA 1
ATOM 1664 C C . ALA A 1 244 ? -2.848 24.094 9.125 1 98.94 244 ALA A C 1
ATOM 1666 O O . ALA A 1 244 ? -2.703 25.266 9.484 1 98.94 244 ALA A O 1
ATOM 1667 N N . ILE A 1 245 ? -2.166 23.562 8.133 1 98.94 245 ILE A N 1
ATOM 1668 C CA . ILE A 1 245 ? -1.028 24.234 7.527 1 98.94 245 ILE A CA 1
ATOM 1669 C C . ILE A 1 245 ? -1.207 24.297 6.012 1 98.94 245 ILE A C 1
ATOM 1671 O O . ILE A 1 245 ? -1.499 23.281 5.375 1 98.94 245 ILE A O 1
ATOM 1675 N N . TYR A 1 246 ? -1.035 25.453 5.449 1 98.88 246 TYR A N 1
ATOM 1676 C CA . TYR A 1 246 ? -0.988 25.656 4.004 1 98.88 246 TYR A CA 1
ATOM 1677 C C . TYR A 1 246 ? 0.331 26.297 3.586 1 98.88 246 TYR A C 1
ATOM 1679 O O . TYR A 1 246 ? 0.72 27.344 4.113 1 98.88 246 TYR A O 1
ATOM 1687 N N . MET A 1 247 ? 0.969 25.656 2.631 1 98.62 247 MET A N 1
ATOM 1688 C CA . MET A 1 247 ? 2.201 26.188 2.055 1 98.62 247 MET A CA 1
ATOM 1689 C C . MET A 1 247 ? 2.111 26.25 0.533 1 98.62 247 MET A C 1
ATOM 1691 O O . MET A 1 247 ? 1.914 25.219 -0.117 1 98.62 247 MET A O 1
ATOM 1695 N N . ASN A 1 248 ? 2.375 27.391 0.062 1 98.19 248 ASN A N 1
ATOM 1696 C CA . ASN A 1 248 ? 1.986 27.609 -1.326 1 98.19 248 ASN A CA 1
ATOM 1697 C C . ASN A 1 248 ? 3.115 27.25 -2.289 1 98.19 248 ASN A C 1
ATOM 1699 O O . ASN A 1 248 ? 2.867 26.969 -3.461 1 98.19 248 ASN A O 1
ATOM 1703 N N . PHE A 1 249 ? 4.324 27.312 -1.816 1 97.38 249 PHE A N 1
ATOM 1704 C CA . PHE A 1 249 ? 5.441 27.062 -2.719 1 97.38 249 PHE A CA 1
ATOM 1705 C C . PHE A 1 249 ? 6.363 26 -2.145 1 97.38 249 PHE A C 1
ATOM 1707 O O . PHE A 1 249 ? 5.918 25.109 -1.403 1 97.38 249 PHE A O 1
ATOM 1714 N N . TYR A 1 250 ? 7.625 26 -2.49 1 97.44 250 TYR A N 1
ATOM 1715 C CA . TYR A 1 250 ? 8.594 24.938 -2.223 1 97.44 250 TYR A CA 1
ATOM 1716 C C . TYR A 1 250 ? 8.844 24.797 -0.726 1 97.44 250 TYR A C 1
ATOM 1718 O O . TYR A 1 250 ? 8.984 25.797 -0.014 1 97.44 250 TYR A O 1
ATOM 1726 N N . VAL A 1 251 ? 8.875 23.562 -0.285 1 98 251 VAL A N 1
ATOM 1727 C CA . VAL A 1 251 ? 9.234 23.219 1.086 1 98 251 VAL A CA 1
ATOM 1728 C C . VAL A 1 251 ? 10.461 22.312 1.082 1 98 251 VAL A C 1
ATOM 1730 O O . VAL A 1 251 ? 10.414 21.188 0.553 1 98 251 VAL A O 1
ATOM 1733 N N . SER A 1 252 ? 11.484 22.766 1.719 1 98.31 252 SER A N 1
ATOM 1734 C CA . SER A 1 252 ? 12.695 21.953 1.725 1 98.31 252 SER A CA 1
ATOM 1735 C C . SER A 1 252 ? 12.562 20.75 2.658 1 98.31 252 SER A C 1
ATOM 1737 O O . SER A 1 252 ? 12.953 19.641 2.305 1 98.31 252 SER A O 1
ATOM 1739 N N . SER A 1 253 ? 12.094 21.016 3.793 1 98.38 253 SER A N 1
ATOM 1740 C CA . SER A 1 253 ? 11.922 19.891 4.715 1 98.38 253 SER A CA 1
ATOM 1741 C C . SER A 1 253 ? 10.719 20.109 5.629 1 98.38 253 SER A C 1
ATOM 1743 O O . SER A 1 253 ? 10.5 21.219 6.125 1 98.38 253 SER A O 1
ATOM 1745 N N . PHE A 1 254 ? 9.961 19.109 5.832 1 98.56 254 PHE A N 1
ATOM 1746 C CA . PHE A 1 254 ? 8.906 19 6.828 1 98.56 254 PHE A CA 1
ATOM 1747 C C . PHE A 1 254 ? 9.094 17.75 7.684 1 98.56 254 PHE A C 1
ATOM 1749 O O . PHE A 1 254 ? 9.039 16.625 7.172 1 98.56 254 PHE A O 1
ATOM 1756 N N . THR A 1 255 ? 9.273 17.906 9 1 98.69 255 THR A N 1
ATOM 1757 C CA . THR A 1 255 ? 9.594 16.781 9.867 1 98.69 255 THR A CA 1
ATOM 1758 C C . THR A 1 255 ? 8.688 16.75 11.094 1 98.69 255 THR A C 1
ATOM 1760 O O . THR A 1 255 ? 8.484 17.781 11.734 1 98.69 255 THR A O 1
ATOM 1763 N N . VAL A 1 256 ? 8.148 15.641 11.43 1 98.81 256 VAL A N 1
ATOM 1764 C CA . VAL A 1 256 ? 7.477 15.328 12.688 1 98.81 256 VAL A CA 1
ATOM 1765 C C . VAL A 1 256 ? 8.305 14.328 13.484 1 98.81 256 VAL A C 1
ATOM 1767 O O . VAL A 1 256 ? 8.555 13.211 13.023 1 98.81 256 VAL A O 1
ATOM 1770 N N . ASP A 1 257 ? 8.711 14.719 14.672 1 98.62 257 ASP A N 1
ATOM 1771 C CA . ASP A 1 257 ? 9.664 13.875 15.383 1 98.62 257 ASP A CA 1
ATOM 1772 C C . ASP A 1 257 ? 9.469 13.977 16.891 1 98.62 257 ASP A C 1
ATOM 1774 O O . ASP A 1 257 ? 8.742 14.852 17.375 1 98.62 257 ASP A O 1
ATOM 1778 N N . GLY A 1 258 ? 9.945 13.039 17.562 1 98.38 258 GLY A N 1
ATOM 1779 C CA . GLY A 1 258 ? 10.047 13.117 19.016 1 98.38 258 GLY A CA 1
ATOM 1780 C C . GLY A 1 258 ? 8.711 12.961 19.719 1 98.38 258 GLY A C 1
ATOM 1781 O O . GLY A 1 258 ? 8.359 13.773 20.578 1 98.38 258 GLY A O 1
ATOM 1782 N N . SER A 1 259 ? 8.031 12 19.312 1 98.56 259 SER A N 1
ATOM 1783 C CA . SER A 1 259 ? 6.75 11.656 19.938 1 98.56 259 SER A CA 1
ATOM 1784 C C . SER A 1 259 ? 5.738 12.781 19.766 1 98.56 259 SER A C 1
ATOM 1786 O O . SER A 1 259 ? 4.914 13.031 20.641 1 98.56 259 SER A O 1
ATOM 1788 N N . SER A 1 260 ? 5.84 13.445 18.672 1 98.88 260 SER A N 1
ATOM 1789 C CA . SER A 1 260 ? 4.914 14.531 18.375 1 98.88 260 SER A CA 1
ATOM 1790 C C . SER A 1 260 ? 3.686 14.016 17.641 1 98.88 260 SER A C 1
ATOM 1792 O O . SER A 1 260 ? 3.684 12.891 17.125 1 98.88 260 SER A O 1
ATOM 1794 N N . VAL A 1 261 ? 2.633 14.898 17.625 1 98.88 261 VAL A N 1
ATOM 1795 C CA . VAL A 1 261 ? 1.358 14.422 17.094 1 98.88 261 VAL A CA 1
ATOM 1796 C C . VAL A 1 261 ? 0.738 15.492 16.203 1 98.88 261 VAL A C 1
ATOM 1798 O O . VAL A 1 261 ? 0.679 16.672 16.562 1 98.88 261 VAL A O 1
ATOM 1801 N N . ILE A 1 262 ? 0.299 15.125 15.047 1 98.94 262 ILE A N 1
ATOM 1802 C CA . ILE A 1 262 ? -0.581 15.898 14.18 1 98.94 262 ILE A CA 1
ATOM 1803 C C . ILE A 1 262 ? -1.905 15.156 14 1 98.94 262 ILE A C 1
ATOM 1805 O O . ILE A 1 262 ? -1.958 14.117 13.336 1 98.94 262 ILE A O 1
ATOM 1809 N N . SER A 1 263 ? -2.961 15.688 14.578 1 98.88 263 SER A N 1
ATOM 1810 C CA . SER A 1 263 ? -4.16 14.859 14.617 1 98.88 263 SER A CA 1
ATOM 1811 C C . SER A 1 263 ? -5.426 15.711 14.539 1 98.88 263 SER A C 1
ATOM 1813 O O . SER A 1 263 ? -5.434 16.859 14.992 1 98.88 263 SER A O 1
ATOM 1815 N N . GLY A 1 264 ? -6.449 15.172 13.93 1 98.88 264 GLY A N 1
ATOM 1816 C CA . GLY A 1 264 ? -7.801 15.703 14.016 1 98.88 264 GLY A CA 1
ATOM 1817 C C . GLY A 1 264 ? -7.988 17 13.242 1 98.88 264 GLY A C 1
ATOM 1818 O O . GLY A 1 264 ? -8.977 17.703 13.438 1 98.88 264 GLY A O 1
ATOM 1819 N N . ASN A 1 265 ? -7.09 17.375 12.438 1 98.94 265 ASN A N 1
ATOM 1820 C CA . ASN A 1 265 ? -7.262 18.578 11.617 1 98.94 265 ASN A CA 1
ATOM 1821 C C . ASN A 1 265 ? -8.156 18.297 10.414 1 98.94 265 ASN A C 1
ATOM 1823 O O . ASN A 1 265 ? -8.266 17.156 9.953 1 98.94 265 ASN A O 1
ATOM 1827 N N . ARG A 1 266 ? -8.734 19.438 9.844 1 98.94 266 ARG A N 1
ATOM 1828 C CA . ARG A 1 266 ? -9.766 19.172 8.844 1 98.94 266 ARG A CA 1
ATOM 1829 C C . ARG A 1 266 ? -9.766 20.25 7.766 1 98.94 266 ARG A C 1
ATOM 1831 O O . ARG A 1 266 ? -9.828 21.438 8.078 1 98.94 266 ARG A O 1
ATOM 1838 N N . ALA A 1 267 ? -9.633 19.828 6.598 1 98.94 267 ALA A N 1
ATOM 1839 C CA . ALA A 1 267 ? -9.992 20.656 5.453 1 98.94 267 ALA A CA 1
ATOM 1840 C C . ALA A 1 267 ? -11.422 20.375 4.992 1 98.94 267 ALA A C 1
ATOM 1842 O O . ALA A 1 267 ? -11.672 19.391 4.293 1 98.94 267 ALA A O 1
ATOM 1843 N N . THR A 1 268 ? -12.281 21.328 5.234 1 98.69 268 THR A N 1
ATOM 1844 C CA . THR A 1 268 ? -13.703 21.031 5.086 1 98.69 268 THR A CA 1
ATOM 1845 C C . THR A 1 268 ? -14.117 21.078 3.617 1 98.69 268 THR A C 1
ATOM 1847 O O . THR A 1 268 ? -15.039 20.375 3.201 1 98.69 268 THR A O 1
ATOM 1850 N N . GLY A 1 269 ? -13.445 21.922 2.893 1 98.31 269 GLY A N 1
ATOM 1851 C CA . GLY A 1 269 ? -13.797 22.047 1.489 1 98.31 269 GLY A CA 1
ATOM 1852 C C . GLY A 1 269 ? -12.648 21.734 0.552 1 98.31 269 GLY A C 1
ATOM 1853 O O . GLY A 1 269 ? -12.758 21.922 -0.663 1 98.31 269 GLY A O 1
ATOM 1854 N N . GLY A 1 270 ? -11.562 21.281 1.123 1 98.62 270 GLY A N 1
ATOM 1855 C CA . GLY A 1 270 ? -10.383 21.125 0.281 1 98.62 270 GLY A CA 1
ATOM 1856 C C . GLY A 1 270 ? -9.578 19.875 0.619 1 98.62 270 GLY A C 1
ATOM 1857 O O . GLY A 1 270 ? -10.117 18.891 1.117 1 98.62 270 GLY A O 1
ATOM 1858 N N . SER A 1 271 ? -8.336 19.922 0.197 1 98.81 271 SER A N 1
ATOM 1859 C CA . SER A 1 271 ? -7.391 18.828 0.364 1 98.81 271 SER A CA 1
ATOM 1860 C C . SER A 1 271 ? -6.422 19.094 1.512 1 98.81 271 SER A C 1
ATOM 1862 O O . SER A 1 271 ? -6.324 20.219 1.994 1 98.81 271 SER A O 1
ATOM 1864 N N . GLY A 1 272 ? -5.754 18.094 1.948 1 98.88 272 GLY A N 1
ATOM 1865 C CA . GLY A 1 272 ? -4.777 18.25 3.014 1 98.88 272 GLY A CA 1
ATOM 1866 C C . GLY A 1 272 ? -5.402 18.562 4.355 1 98.88 272 GLY A C 1
ATOM 1867 O O . GLY A 1 272 ? -5.34 19.703 4.816 1 98.88 272 GLY A O 1
ATOM 1868 N N . GLY A 1 273 ? -5.918 17.578 4.965 1 98.88 273 GLY A N 1
ATOM 1869 C CA . GLY A 1 273 ? -6.578 17.797 6.242 1 98.88 273 GLY A CA 1
ATOM 1870 C C . GLY A 1 273 ? -5.668 18.422 7.281 1 98.88 273 GLY A C 1
ATOM 1871 O O . GLY A 1 273 ? -6.113 19.25 8.078 1 98.88 273 GLY A O 1
ATOM 1872 N N . ALA A 1 274 ? -4.422 18.016 7.266 1 98.88 274 ALA A N 1
ATOM 1873 C CA . ALA A 1 274 ? -3.445 18.625 8.164 1 98.88 274 ALA A CA 1
ATOM 1874 C C . ALA A 1 274 ? -2.549 19.609 7.422 1 98.88 274 ALA A C 1
ATOM 1876 O O . ALA A 1 274 ? -2.387 20.75 7.848 1 98.88 274 ALA A O 1
ATOM 1877 N N . MET A 1 275 ? -2.037 19.172 6.324 1 98.81 275 MET A N 1
ATOM 1878 C CA . MET A 1 275 ? -1.063 19.984 5.598 1 98.81 275 MET A CA 1
ATOM 1879 C C . MET A 1 275 ? -1.312 19.906 4.094 1 98.81 275 MET A C 1
ATOM 1881 O O . MET A 1 275 ? -1.55 18.828 3.551 1 98.81 275 MET A O 1
ATOM 1885 N N . TYR A 1 276 ? -1.232 21.047 3.445 1 98.88 276 TYR A N 1
ATOM 1886 C CA . TYR A 1 276 ? -1.301 21.172 1.993 1 98.88 276 TYR A CA 1
ATOM 1887 C C . TYR A 1 276 ? -0.103 21.938 1.455 1 98.88 276 TYR A C 1
ATOM 1889 O O . TYR A 1 276 ? 0.229 23.016 1.963 1 98.88 276 TYR A O 1
ATOM 1897 N N . VAL A 1 277 ? 0.53 21.406 0.459 1 98.81 277 VAL A N 1
ATOM 1898 C CA . VAL A 1 277 ? 1.605 22.094 -0.249 1 98.81 277 VAL A CA 1
ATOM 1899 C C . VAL A 1 277 ? 1.265 22.188 -1.733 1 98.81 277 VAL A C 1
ATOM 1901 O O . VAL A 1 277 ? 1.097 21.172 -2.408 1 98.81 277 VAL A O 1
ATOM 1904 N N . ASN A 1 278 ? 1.227 23.344 -2.213 1 98.44 278 ASN A N 1
ATOM 1905 C CA . ASN A 1 278 ? 0.827 23.562 -3.598 1 98.44 278 ASN A CA 1
ATOM 1906 C C . ASN A 1 278 ? 2.01 23.422 -4.551 1 98.44 278 ASN A C 1
ATOM 1908 O O . ASN A 1 278 ? 1.943 23.859 -5.699 1 98.44 278 ASN A O 1
ATOM 1912 N N . SER A 1 279 ? 3.047 22.891 -4.012 1 97.94 279 SER A N 1
ATOM 1913 C CA . SER A 1 279 ? 4.277 22.734 -4.781 1 97.94 279 SER A CA 1
ATOM 1914 C C . SER A 1 279 ? 5.039 21.484 -4.34 1 97.94 279 SER A C 1
ATOM 1916 O O . SER A 1 279 ? 4.434 20.453 -4.027 1 97.94 279 SER A O 1
ATOM 1918 N N . THR A 1 280 ? 6.418 21.594 -4.449 1 97.69 280 THR A N 1
ATOM 1919 C CA . THR A 1 280 ? 7.297 20.453 -4.195 1 97.69 280 THR A CA 1
ATOM 1920 C C . THR A 1 280 ? 7.73 20.422 -2.734 1 97.69 280 THR A C 1
ATOM 1922 O O . THR A 1 280 ? 7.977 21.469 -2.131 1 97.69 280 THR A O 1
ATOM 1925 N N . VAL A 1 281 ? 7.824 19.203 -2.275 1 98.06 281 VAL A N 1
ATOM 1926 C CA . VAL A 1 281 ? 8.477 18.969 -0.992 1 98.06 281 VAL A CA 1
ATOM 1927 C C . VAL A 1 281 ? 9.703 18.078 -1.195 1 98.06 281 VAL A C 1
ATOM 1929 O O . VAL A 1 281 ? 9.609 16.984 -1.749 1 98.06 281 VAL A O 1
ATOM 1932 N N . SER A 1 282 ? 10.828 18.547 -0.686 1 98.25 282 SER A N 1
ATOM 1933 C CA . SER A 1 282 ? 12.023 17.719 -0.855 1 98.25 282 SER A CA 1
ATOM 1934 C C . SER A 1 282 ? 12.023 16.547 0.109 1 98.25 282 SER A C 1
ATOM 1936 O O . SER A 1 282 ? 12.156 15.391 -0.312 1 98.25 282 SER A O 1
ATOM 1938 N N . VAL A 1 283 ? 11.922 16.844 1.336 1 98.44 283 VAL A N 1
ATOM 1939 C CA . VAL A 1 283 ? 11.961 15.781 2.334 1 98.44 283 VAL A CA 1
ATOM 1940 C C . VAL A 1 283 ? 10.75 15.898 3.258 1 98.44 283 VAL A C 1
ATOM 1942 O O . VAL A 1 283 ? 10.531 16.938 3.881 1 98.44 283 VAL A O 1
ATOM 1945 N N . PHE A 1 284 ? 10.008 14.906 3.348 1 98.38 284 PHE A N 1
ATOM 1946 C CA . PHE A 1 284 ? 8.938 14.734 4.32 1 98.38 284 PHE A CA 1
ATOM 1947 C C . PHE A 1 284 ? 9.195 13.516 5.199 1 98.38 284 PHE A C 1
ATOM 1949 O O . PHE A 1 284 ? 9.281 12.391 4.703 1 98.38 284 PHE A O 1
ATOM 1956 N N . THR A 1 285 ? 9.258 13.711 6.574 1 98.75 285 THR A N 1
ATOM 1957 C CA . THR A 1 285 ? 9.609 12.586 7.441 1 98.75 285 THR A CA 1
ATOM 1958 C C . THR A 1 285 ? 8.742 12.578 8.695 1 98.75 285 THR A C 1
ATOM 1960 O O . THR A 1 285 ? 8.578 13.609 9.352 1 98.75 285 THR A O 1
ATOM 1963 N N . VAL A 1 286 ? 8.18 11.477 9.062 1 98.75 286 VAL A N 1
ATOM 1964 C CA . VAL A 1 286 ? 7.605 11.172 10.367 1 98.75 286 VAL A CA 1
ATOM 1965 C C . VAL A 1 286 ? 8.484 10.164 11.094 1 98.75 286 VAL A C 1
ATOM 1967 O O . VAL A 1 286 ? 8.672 9.031 10.633 1 98.75 286 VAL A O 1
ATOM 1970 N N . ASP A 1 287 ? 9.008 10.547 12.227 1 98.75 287 ASP A N 1
ATOM 1971 C CA . ASP A 1 287 ? 10.016 9.734 12.898 1 98.75 287 ASP A CA 1
ATOM 1972 C C . ASP A 1 287 ? 9.859 9.805 14.414 1 98.75 287 ASP A C 1
ATOM 1974 O O . ASP A 1 287 ? 9.047 10.578 14.922 1 98.75 287 ASP A O 1
ATOM 1978 N N . GLY A 1 288 ? 10.477 8.961 15.102 1 98.56 288 GLY A N 1
ATOM 1979 C CA . GLY A 1 288 ? 10.648 9.047 16.547 1 98.56 288 GLY A CA 1
ATOM 1980 C C . GLY A 1 288 ? 9.359 8.812 17.312 1 98.56 288 GLY A C 1
ATOM 1981 O O . GLY A 1 288 ? 9 9.594 18.188 1 98.56 288 GLY A O 1
ATOM 1982 N N . ASN A 1 289 ? 8.711 7.816 16.938 1 98.69 289 ASN A N 1
ATOM 1983 C CA . ASN A 1 289 ? 7.484 7.426 17.609 1 98.69 289 ASN A CA 1
ATOM 1984 C C . ASN A 1 289 ? 6.41 8.508 17.5 1 98.69 289 ASN A C 1
ATOM 1986 O O . ASN A 1 289 ? 5.641 8.727 18.438 1 98.69 289 ASN A O 1
ATOM 1990 N N . SER A 1 290 ? 6.406 9.188 16.406 1 98.88 290 SER A N 1
ATOM 1991 C CA . SER A 1 290 ? 5.43 10.25 16.188 1 98.88 290 SER A CA 1
ATOM 1992 C C . SER A 1 290 ? 4.195 9.727 15.469 1 98.88 290 SER A C 1
ATOM 1994 O O . SER A 1 290 ? 4.211 8.625 14.914 1 98.88 290 SER A O 1
ATOM 1996 N N . THR A 1 291 ? 3.129 10.562 15.516 1 98.88 291 THR A N 1
ATOM 1997 C CA . THR A 1 291 ? 1.864 10.062 14.984 1 98.88 291 THR A CA 1
ATOM 1998 C C . THR A 1 291 ? 1.165 11.133 14.148 1 98.88 291 THR A C 1
ATOM 2000 O O . THR A 1 291 ? 1.077 12.289 14.57 1 98.88 291 THR A O 1
ATOM 2003 N N . VAL A 1 292 ? 0.722 10.766 13.008 1 98.88 292 VAL A N 1
ATOM 2004 C CA . VAL A 1 292 ? -0.197 11.531 12.164 1 98.88 292 VAL A CA 1
ATOM 2005 C C . VAL A 1 292 ? -1.525 10.781 12.047 1 98.88 292 VAL A C 1
ATOM 2007 O O . VAL A 1 292 ? -1.609 9.75 11.375 1 98.88 292 VAL A O 1
ATOM 2010 N N . ALA A 1 293 ? -2.594 11.352 12.688 1 98.81 293 ALA A N 1
ATOM 2011 C CA . ALA A 1 293 ? -3.758 10.492 12.875 1 98.81 293 ALA A CA 1
ATOM 2012 C C . ALA A 1 293 ? -5.055 11.297 12.812 1 98.81 293 ALA A C 1
ATOM 2014 O O . ALA A 1 293 ? -5.125 12.406 13.336 1 98.81 293 ALA A O 1
ATOM 2015 N N . GLY A 1 294 ? -6.039 10.688 12.188 1 98.81 294 GLY A N 1
ATOM 2016 C CA . GLY A 1 294 ? -7.402 11.18 12.305 1 98.81 294 GLY A CA 1
ATOM 2017 C C . GLY A 1 294 ? -7.621 12.5 11.602 1 98.81 294 GLY A C 1
ATOM 2018 O O . GLY A 1 294 ? -8.523 13.258 11.961 1 98.81 294 GLY A O 1
ATOM 2019 N N . ASN A 1 295 ? -6.777 12.891 10.727 1 98.94 295 ASN A N 1
ATOM 2020 C CA . ASN A 1 295 ? -7.016 14.078 9.922 1 98.94 295 ASN A CA 1
ATOM 2021 C C . ASN A 1 295 ? -7.961 13.789 8.758 1 98.94 295 ASN A C 1
ATOM 2023 O O . ASN A 1 295 ? -8.047 12.648 8.289 1 98.94 295 ASN A O 1
ATOM 2027 N N . ARG A 1 296 ? -8.648 14.898 8.25 1 98.88 296 ARG A N 1
ATOM 2028 C CA . ARG A 1 296 ? -9.648 14.648 7.219 1 98.88 296 ARG A CA 1
ATOM 2029 C C . ARG A 1 296 ? -9.617 15.734 6.148 1 98.88 296 ARG A C 1
ATOM 2031 O O . ARG A 1 296 ? -9.586 16.922 6.461 1 98.88 296 ARG A O 1
ATOM 2038 N N . ALA A 1 297 ? -9.609 15.266 5.012 1 98.88 297 ALA A N 1
ATOM 2039 C CA . ALA A 1 297 ? -9.906 16.109 3.855 1 98.88 297 ALA A CA 1
ATOM 2040 C C . ALA A 1 297 ? -11.297 15.82 3.305 1 98.88 297 ALA A C 1
ATOM 2042 O O . ALA A 1 297 ? -11.469 14.938 2.461 1 98.88 297 ALA A O 1
ATOM 2043 N N . ASP A 1 298 ? -12.203 16.703 3.576 1 98.44 298 ASP A N 1
ATOM 2044 C CA . ASP A 1 298 ? -13.602 16.406 3.254 1 98.44 298 ASP A CA 1
ATOM 2045 C C . ASP A 1 298 ? -13.93 16.812 1.82 1 98.44 298 ASP A C 1
ATOM 2047 O O . ASP A 1 298 ? -14.922 16.344 1.251 1 98.44 298 ASP A O 1
ATOM 2051 N N . GLY A 1 299 ? -13.109 17.672 1.312 1 97.62 299 GLY A N 1
ATOM 2052 C CA . GLY A 1 299 ? -13.422 18.156 -0.019 1 97.62 299 GLY A CA 1
ATOM 2053 C C . GLY A 1 299 ? -12.438 17.703 -1.076 1 97.62 299 GLY A C 1
ATOM 2054 O O . GLY A 1 299 ? -12.578 18.047 -2.252 1 97.62 299 GLY A O 1
ATOM 2055 N N . GLY A 1 300 ? -11.484 16.922 -0.604 1 98 300 GLY A N 1
ATOM 2056 C CA . GLY A 1 300 ? -10.453 16.609 -1.583 1 98 300 GLY A CA 1
ATOM 2057 C C . GLY A 1 300 ? -9.586 15.43 -1.195 1 98 300 GLY A C 1
ATOM 2058 O O . GLY A 1 300 ? -10.086 14.445 -0.642 1 98 300 GLY A O 1
ATOM 2059 N N . SER A 1 301 ? -8.336 15.508 -1.645 1 98.38 301 SER A N 1
ATOM 2060 C CA . SER A 1 301 ? -7.387 14.406 -1.501 1 98.38 301 SER A CA 1
ATOM 2061 C C . SER A 1 301 ? -6.441 14.641 -0.326 1 98.38 301 SER A C 1
ATOM 2063 O O . SER A 1 301 ? -6.293 15.773 0.14 1 98.38 301 SER A O 1
ATOM 2065 N N . GLY A 1 302 ? -5.816 13.586 0.12 1 98.75 302 GLY A N 1
ATOM 2066 C CA . GLY A 1 302 ? -4.852 13.703 1.203 1 98.75 302 GLY A CA 1
ATOM 2067 C C . GLY A 1 302 ? -5.496 14 2.545 1 98.75 302 GLY A C 1
ATOM 2068 O O . GLY A 1 302 ? -5.504 15.148 2.998 1 98.75 302 GLY A O 1
ATOM 2069 N N . GLY A 1 303 ? -5.984 12.977 3.145 1 98.81 303 GLY A N 1
ATOM 2070 C CA . GLY A 1 303 ? -6.633 13.164 4.434 1 98.81 303 GLY A CA 1
ATOM 2071 C C . GLY A 1 303 ? -5.754 13.883 5.441 1 98.81 303 GLY A C 1
ATOM 2072 O O . GLY A 1 303 ? -6.242 14.703 6.223 1 98.81 303 GLY A O 1
ATOM 2073 N N . ALA A 1 304 ? -4.477 13.547 5.414 1 98.88 304 ALA A N 1
ATOM 2074 C CA . ALA A 1 304 ? -3.521 14.25 6.266 1 98.88 304 ALA A CA 1
ATOM 2075 C C . ALA A 1 304 ? -2.68 15.234 5.453 1 98.88 304 ALA A C 1
ATOM 2077 O O . ALA A 1 304 ? -2.65 16.422 5.75 1 98.88 304 ALA A O 1
ATOM 2078 N N . ILE A 1 305 ? -2.059 14.75 4.426 1 98.81 305 ILE A N 1
ATOM 2079 C CA . ILE A 1 305 ? -1.084 15.539 3.68 1 98.81 305 ILE A CA 1
ATOM 2080 C C . ILE A 1 305 ? -1.402 15.484 2.188 1 98.81 305 ILE A C 1
ATOM 2082 O O . ILE A 1 305 ? -1.611 14.398 1.634 1 98.81 305 ILE A O 1
ATOM 2086 N N . ALA A 1 306 ? -1.448 16.625 1.546 1 98.88 306 ALA A N 1
ATOM 2087 C CA . ALA A 1 306 ? -1.562 16.719 0.093 1 98.88 306 ALA A CA 1
ATOM 2088 C C . ALA A 1 306 ? -0.44 17.562 -0.491 1 98.88 306 ALA A C 1
ATOM 2090 O O . ALA A 1 306 ? -0.231 18.703 -0.066 1 98.88 306 ALA A O 1
ATOM 2091 N N . VAL A 1 307 ? 0.284 17.031 -1.442 1 98.62 307 VAL A N 1
ATOM 2092 C CA . VAL A 1 307 ? 1.344 17.734 -2.16 1 98.62 307 VAL A CA 1
ATOM 2093 C C . VAL A 1 307 ? 1.028 17.766 -3.654 1 98.62 307 VAL A C 1
ATOM 2095 O O . VAL A 1 307 ? 0.867 16.703 -4.277 1 98.62 307 VAL A O 1
ATOM 2098 N N . LEU A 1 308 ? 1.024 18.891 -4.23 1 97.88 308 LEU A N 1
ATOM 2099 C CA . LEU A 1 308 ? 0.487 19.016 -5.578 1 97.88 308 LEU A CA 1
ATOM 2100 C C . LEU A 1 308 ? 1.602 18.953 -6.617 1 97.88 308 LEU A C 1
ATOM 2102 O O . LEU A 1 308 ? 1.369 19.188 -7.805 1 97.88 308 LEU A O 1
ATOM 2106 N N . ASN A 1 309 ? 2.736 18.625 -6.145 1 97.06 309 ASN A N 1
ATOM 2107 C CA . ASN A 1 309 ? 3.846 18.328 -7.047 1 97.06 309 ASN A CA 1
ATOM 2108 C C . ASN A 1 309 ? 4.688 17.172 -6.531 1 97.06 309 ASN A C 1
ATOM 2110 O O . ASN A 1 309 ? 4.145 16.141 -6.113 1 97.06 309 ASN A O 1
ATOM 2114 N N . THR A 1 310 ? 6.035 17.266 -6.656 1 96.75 310 THR A N 1
ATOM 2115 C CA . THR A 1 310 ? 6.898 16.125 -6.379 1 96.75 310 THR A CA 1
ATOM 2116 C C . THR A 1 310 ? 7.312 16.109 -4.91 1 96.75 310 THR A C 1
ATOM 2118 O O . THR A 1 310 ? 7.449 17.156 -4.281 1 96.75 310 THR A O 1
ATOM 2121 N N . VAL A 1 311 ? 7.492 14.867 -4.441 1 97.75 311 VAL A N 1
ATOM 2122 C CA . VAL A 1 311 ? 8.188 14.648 -3.178 1 97.75 311 VAL A CA 1
ATOM 2123 C C . VAL A 1 311 ? 9.445 13.812 -3.422 1 97.75 311 VAL A C 1
ATOM 2125 O O . VAL A 1 311 ? 9.367 12.719 -3.984 1 97.75 311 VAL A O 1
ATOM 2128 N N . ASP A 1 312 ? 10.555 14.336 -2.982 1 97.75 312 ASP A N 1
ATOM 2129 C CA . ASP A 1 312 ? 11.773 13.57 -3.215 1 97.75 312 ASP A CA 1
ATOM 2130 C C . ASP A 1 312 ? 11.859 12.375 -2.268 1 97.75 312 ASP A C 1
ATOM 2132 O O . ASP A 1 312 ? 12.094 11.25 -2.703 1 97.75 312 ASP A O 1
ATOM 2136 N N . SER A 1 313 ? 11.711 12.641 -1.043 1 98.38 313 SER A N 1
ATOM 2137 C CA . SER A 1 313 ? 11.766 11.57 -0.046 1 98.38 313 SER A CA 1
ATOM 2138 C C . SER A 1 313 ? 10.586 11.664 0.917 1 98.38 313 SER A C 1
ATOM 2140 O O . SER A 1 313 ? 10.375 12.688 1.562 1 98.38 313 SER A O 1
ATOM 2142 N N . LEU A 1 314 ? 9.812 10.672 0.975 1 98 314 LEU A N 1
ATOM 2143 C CA . LEU A 1 314 ? 8.727 10.469 1.925 1 98 314 LEU A CA 1
ATOM 2144 C C . LEU A 1 314 ? 9.008 9.281 2.838 1 98 314 LEU A C 1
ATOM 2146 O O . LEU A 1 314 ? 9.055 8.141 2.377 1 98 314 LEU A O 1
ATOM 2150 N N . ALA A 1 315 ? 9.188 9.531 4.164 1 98.69 315 ALA A N 1
ATOM 2151 C CA . ALA A 1 315 ? 9.602 8.438 5.043 1 98.69 315 ALA A CA 1
ATOM 2152 C C . ALA A 1 315 ? 8.758 8.414 6.316 1 98.69 315 ALA A C 1
ATOM 2154 O O . ALA A 1 315 ? 8.477 9.469 6.898 1 98.69 315 ALA A O 1
ATOM 2155 N N . VAL A 1 316 ? 8.32 7.285 6.734 1 98.69 316 VAL A N 1
ATOM 2156 C CA . VAL A 1 316 ? 7.746 6.965 8.039 1 98.69 316 VAL A CA 1
ATOM 2157 C C . VAL A 1 316 ? 8.625 5.945 8.758 1 98.69 316 VAL A C 1
ATOM 2159 O O . VAL A 1 316 ? 8.758 4.805 8.312 1 98.69 316 VAL A O 1
ATOM 2162 N N . LYS A 1 317 ? 9.188 6.281 9.844 1 98.5 317 LYS A N 1
ATOM 2163 C CA . LYS A 1 317 ? 10.188 5.391 10.422 1 98.5 317 LYS A CA 1
ATOM 2164 C C . LYS A 1 317 ? 10.25 5.555 11.938 1 98.5 317 LYS A C 1
ATOM 2166 O O . LYS A 1 317 ? 9.586 6.43 12.5 1 98.5 317 LYS A O 1
ATOM 2171 N N . GLY A 1 318 ? 10.945 4.727 12.602 1 98.5 318 GLY A N 1
ATOM 2172 C CA . GLY A 1 318 ? 11.242 4.836 14.023 1 98.5 318 GLY A CA 1
ATOM 2173 C C . GLY A 1 318 ? 10.031 4.598 14.906 1 98.5 318 GLY A C 1
ATOM 2174 O O . GLY A 1 318 ? 9.82 5.312 15.891 1 98.5 318 GLY A O 1
ATOM 2175 N N . GLY A 1 319 ? 9.32 3.678 14.531 1 98.62 319 GLY A N 1
ATOM 2176 C CA . GLY A 1 319 ? 8.172 3.334 15.359 1 98.62 319 GLY A CA 1
ATOM 2177 C C . GLY A 1 319 ? 7.016 4.309 15.211 1 98.62 319 GLY A C 1
ATOM 2178 O O . GLY A 1 319 ? 6.145 4.383 16.078 1 98.62 319 GLY A O 1
ATOM 2179 N N . SER A 1 320 ? 7 5.023 14.148 1 98.88 320 SER A N 1
ATOM 2180 C CA . SER A 1 320 ? 6 6.066 13.961 1 98.88 320 SER A CA 1
ATOM 2181 C C . SER A 1 320 ? 4.758 5.523 13.258 1 98.88 320 SER A C 1
ATOM 2183 O O . SER A 1 320 ? 4.762 4.391 12.766 1 98.88 320 SER A O 1
ATOM 2185 N N . ALA A 1 321 ? 3.695 6.363 13.234 1 98.81 321 ALA A N 1
ATOM 2186 C CA . ALA A 1 321 ? 2.426 5.84 12.734 1 98.81 321 ALA A CA 1
ATOM 2187 C C . ALA A 1 321 ? 1.686 6.891 11.914 1 98.81 321 ALA A C 1
ATOM 2189 O O . ALA A 1 321 ? 1.673 8.07 12.266 1 98.81 321 ALA A O 1
ATOM 2190 N N . ILE A 1 322 ? 1.131 6.461 10.828 1 98.88 322 ILE A N 1
ATOM 2191 C CA . ILE A 1 322 ? 0.123 7.176 10.055 1 98.88 322 ILE A CA 1
ATOM 2192 C C . ILE A 1 322 ? -1.197 6.41 10.094 1 98.88 322 ILE A C 1
ATOM 2194 O O . ILE A 1 322 ? -1.332 5.363 9.461 1 98.88 322 ILE A O 1
ATOM 2198 N N . VAL A 1 323 ? -2.191 6.973 10.836 1 98.75 323 VAL A N 1
ATOM 2199 C CA . VAL A 1 323 ? -3.293 6.066 11.141 1 98.75 323 VAL A CA 1
ATOM 2200 C C . VAL A 1 323 ? -4.617 6.824 11.07 1 98.75 323 VAL A C 1
ATOM 2202 O O . VAL A 1 323 ? -4.699 7.984 11.484 1 98.75 323 VAL A O 1
ATOM 2205 N N . GLN A 1 324 ? -5.641 6.258 10.5 1 98.81 324 GLN A 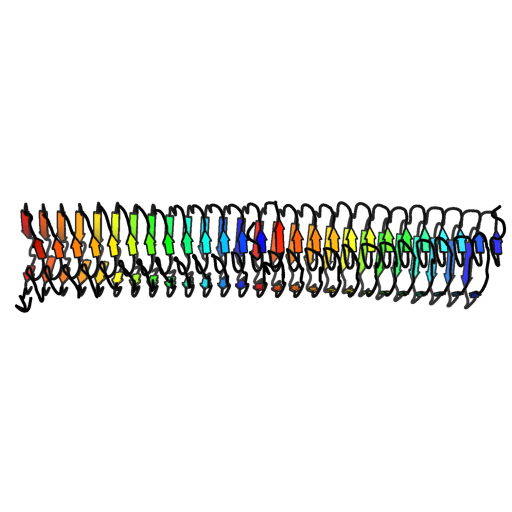N 1
ATOM 2206 C CA . GLN A 1 324 ? -7.047 6.637 10.578 1 98.81 324 GLN A CA 1
ATOM 2207 C C . GLN A 1 324 ? -7.281 8.008 9.953 1 98.81 324 GLN A C 1
ATOM 2209 O O . GLN A 1 324 ? -8.109 8.781 10.43 1 98.81 324 GLN A O 1
ATOM 2214 N N . ASN A 1 325 ? -6.516 8.359 8.977 1 98.94 325 ASN A N 1
ATOM 2215 C CA . ASN A 1 325 ? -6.828 9.539 8.18 1 98.94 325 ASN A CA 1
ATOM 2216 C C . ASN A 1 325 ? -7.824 9.219 7.07 1 98.94 325 ASN A C 1
ATOM 2218 O O . ASN A 1 325 ? -7.945 8.062 6.656 1 98.94 325 ASN A O 1
ATOM 2222 N N . ALA A 1 326 ? -8.492 10.273 6.586 1 98.88 326 ALA A N 1
ATOM 2223 C CA . ALA A 1 326 ? -9.508 9.992 5.57 1 98.88 326 ALA A CA 1
ATOM 2224 C C . ALA A 1 326 ? -9.609 11.141 4.57 1 98.88 326 ALA A C 1
ATOM 2226 O O . ALA A 1 326 ? -9.539 12.312 4.945 1 98.88 326 ALA A O 1
ATOM 2227 N N . ALA A 1 327 ? -9.789 10.766 3.418 1 98.69 327 ALA A N 1
ATOM 2228 C CA . ALA A 1 327 ? -10.023 11.719 2.342 1 98.69 327 ALA A CA 1
ATOM 2229 C C . ALA A 1 327 ? -11.273 11.359 1.548 1 98.69 327 ALA A C 1
ATOM 2231 O O . ALA A 1 327 ? -11.562 10.172 1.345 1 98.69 327 ALA A O 1
ATOM 2232 N N . SER A 1 328 ? -11.93 12.383 0.989 1 98.06 328 SER A N 1
ATOM 2233 C CA . SER A 1 328 ? -13.094 12.141 0.142 1 98.06 328 SER A CA 1
ATOM 2234 C C . SER A 1 328 ? -12.68 11.703 -1.26 1 98.06 328 SER A C 1
ATOM 2236 O O . SER A 1 328 ? -13.469 11.109 -1.991 1 98.06 328 SER A O 1
ATOM 2238 N N . LYS A 1 329 ? -11.508 11.953 -1.615 1 97.19 329 LYS A N 1
ATOM 2239 C CA . LYS A 1 329 ? -10.953 11.531 -2.896 1 97.19 329 LYS A CA 1
ATOM 2240 C C . LYS A 1 329 ? -9.734 10.633 -2.695 1 97.19 329 LYS A C 1
ATOM 2242 O O . LYS A 1 329 ? -9.797 9.648 -1.952 1 97.19 329 LYS A O 1
ATOM 2247 N N . ASP A 1 330 ? -8.648 10.953 -3.344 1 97.19 330 ASP A N 1
ATOM 2248 C CA . ASP A 1 330 ? -7.512 10.039 -3.352 1 97.19 330 ASP A CA 1
ATOM 2249 C C . ASP A 1 330 ? -6.609 10.273 -2.141 1 97.19 330 ASP A C 1
ATOM 2251 O O . ASP A 1 330 ? -6.504 11.398 -1.648 1 97.19 330 ASP A O 1
ATOM 2255 N N . GLY A 1 331 ? -5.926 9.188 -1.754 1 98.25 331 GLY A N 1
ATOM 2256 C CA . GLY A 1 331 ? -4.961 9.305 -0.672 1 98.25 331 GLY A CA 1
ATOM 2257 C C . GLY A 1 331 ? -5.605 9.539 0.681 1 98.25 331 GLY A C 1
ATOM 2258 O O . GLY A 1 331 ? -5.645 10.672 1.168 1 98.25 331 GLY A O 1
ATOM 2259 N N . GLY A 1 332 ? -6.031 8.461 1.271 1 98.56 332 GLY A N 1
ATOM 2260 C CA . GLY A 1 332 ? -6.668 8.594 2.572 1 98.56 332 GLY A CA 1
ATOM 2261 C C . GLY A 1 332 ? -5.809 9.32 3.584 1 98.56 332 GLY A C 1
ATOM 2262 O O . GLY A 1 332 ? -6.32 10.078 4.414 1 98.56 332 GLY A O 1
ATOM 2263 N N . ALA A 1 333 ? -4.492 9.086 3.502 1 98.88 333 ALA A N 1
ATOM 2264 C CA . ALA A 1 333 ? -3.562 9.805 4.375 1 98.88 333 ALA A CA 1
ATOM 2265 C C . ALA A 1 333 ? -2.717 10.797 3.578 1 98.88 333 ALA A C 1
ATOM 2267 O O . ALA A 1 333 ? -2.68 11.984 3.898 1 98.88 333 ALA A O 1
ATOM 2268 N N . ILE A 1 334 ? -2.062 10.32 2.557 1 98.81 334 ILE A N 1
ATOM 2269 C CA . ILE A 1 334 ? -1.119 11.141 1.805 1 98.81 334 ILE A CA 1
ATOM 2270 C C . ILE A 1 334 ? -1.461 11.094 0.318 1 98.81 334 ILE A C 1
ATOM 2272 O O . ILE A 1 334 ? -1.67 10.016 -0.242 1 98.81 334 ILE A O 1
ATOM 2276 N N . TYR A 1 335 ? -1.541 12.227 -0.26 1 98.56 335 TYR A N 1
ATOM 2277 C CA . TYR A 1 335 ? -1.714 12.383 -1.7 1 98.56 335 TYR A CA 1
ATOM 2278 C C . TYR A 1 335 ? -0.555 13.156 -2.311 1 98.56 335 TYR A C 1
ATOM 2280 O O . TYR A 1 335 ? -0.192 14.227 -1.817 1 98.56 335 TYR A O 1
ATOM 2288 N N . VAL A 1 336 ? 0.043 12.617 -3.354 1 98.31 336 VAL A N 1
ATOM 2289 C CA . VAL A 1 336 ? 1.057 13.305 -4.145 1 98.31 336 VAL A CA 1
ATOM 2290 C C . VAL A 1 336 ? 0.637 13.328 -5.613 1 98.31 336 VAL A C 1
ATOM 2292 O O . VAL A 1 336 ? 0.377 12.281 -6.211 1 98.31 336 VAL A O 1
ATOM 2295 N N . TYR A 1 337 ? 0.619 14.508 -6.184 1 96.31 337 TYR A N 1
ATOM 2296 C CA . TYR A 1 337 ? 0.054 14.68 -7.516 1 96.31 337 TYR A CA 1
ATOM 2297 C C . TYR A 1 337 ? 1.05 14.25 -8.586 1 96.31 337 TYR A C 1
ATOM 2299 O O . TYR A 1 337 ? 0.656 13.828 -9.68 1 96.31 337 TYR A O 1
ATOM 2307 N N . SER A 1 338 ? 2.262 14.32 -8.297 1 94.69 338 SER A N 1
ATOM 2308 C CA . SER A 1 338 ? 3.275 14.023 -9.305 1 94.69 338 SER A CA 1
ATOM 2309 C C . SER A 1 338 ? 4.098 12.805 -8.914 1 94.69 338 SER A C 1
ATOM 2311 O O . SER A 1 338 ? 3.564 11.703 -8.797 1 94.69 338 SER A O 1
ATOM 2313 N N . SER A 1 339 ? 5.34 12.945 -8.508 1 94.56 339 SER A N 1
ATOM 2314 C CA . SER A 1 339 ? 6.215 11.797 -8.32 1 94.56 339 SER A CA 1
ATOM 2315 C C . SER A 1 339 ? 6.801 11.773 -6.914 1 94.56 339 SER A C 1
ATOM 2317 O O . SER A 1 339 ? 6.832 12.797 -6.227 1 94.56 339 SER A O 1
ATOM 2319 N N . VAL A 1 340 ? 7.164 10.562 -6.582 1 96.25 340 VAL A N 1
ATOM 2320 C CA . VAL A 1 340 ? 7.941 10.336 -5.367 1 96.25 340 VAL A CA 1
ATOM 2321 C C . VAL A 1 340 ? 9.211 9.57 -5.703 1 96.25 340 VAL A C 1
ATOM 2323 O O . VAL A 1 340 ? 9.156 8.516 -6.34 1 96.25 340 VAL A O 1
ATOM 2326 N N . LYS A 1 341 ? 10.289 10.109 -5.316 1 96.44 341 LYS A N 1
ATOM 2327 C CA . LYS A 1 341 ? 11.516 9.383 -5.621 1 96.44 341 LYS A CA 1
ATOM 2328 C C . LYS A 1 341 ? 11.688 8.188 -4.688 1 96.44 341 LYS A C 1
ATOM 2330 O O . LYS A 1 341 ? 11.953 7.07 -5.141 1 96.44 341 LYS A O 1
ATOM 2335 N N . VAL A 1 342 ? 11.57 8.445 -3.434 1 97.81 342 VAL A N 1
ATOM 2336 C CA . VAL A 1 342 ? 11.688 7.371 -2.449 1 97.81 342 VAL A CA 1
ATOM 2337 C C . VAL A 1 342 ? 10.508 7.422 -1.487 1 97.81 342 VAL A C 1
ATOM 2339 O O . VAL A 1 342 ? 10.242 8.453 -0.869 1 97.81 342 VAL A O 1
ATOM 2342 N N . LEU A 1 343 ? 9.781 6.367 -1.372 1 97.88 343 LEU A N 1
ATOM 2343 C CA . LEU A 1 343 ? 8.781 6.113 -0.335 1 97.88 343 LEU A CA 1
ATOM 2344 C C . LEU A 1 343 ? 9.25 5.004 0.603 1 97.88 343 LEU A C 1
ATOM 2346 O O . LEU A 1 343 ? 9.344 3.842 0.198 1 97.88 343 LEU A O 1
ATOM 2350 N N . ALA A 1 344 ? 9.516 5.352 1.851 1 98.69 344 ALA A N 1
ATOM 2351 C CA . ALA A 1 344 ? 10.078 4.375 2.781 1 98.69 344 ALA A CA 1
ATOM 2352 C C . ALA A 1 344 ? 9.234 4.277 4.051 1 98.69 344 ALA A C 1
ATOM 2354 O O . ALA A 1 344 ? 8.961 5.285 4.703 1 98.69 344 ALA A O 1
ATOM 2355 N N . ILE A 1 345 ? 8.812 3.102 4.391 1 98.69 345 ILE A N 1
ATOM 2356 C CA . ILE A 1 345 ? 8.227 2.748 5.676 1 98.69 345 ILE A CA 1
ATOM 2357 C C . ILE A 1 345 ? 9.133 1.764 6.41 1 98.69 345 ILE A C 1
ATOM 2359 O O . ILE A 1 345 ? 9.32 0.629 5.961 1 98.69 345 ILE A O 1
ATOM 2363 N N . ASP A 1 346 ? 9.672 2.203 7.539 1 98.56 346 ASP A N 1
ATOM 2364 C CA . ASP A 1 346 ? 10.758 1.417 8.109 1 98.56 346 ASP A CA 1
ATOM 2365 C C . ASP A 1 346 ? 10.75 1.498 9.641 1 98.56 346 ASP A C 1
ATOM 2367 O O . ASP A 1 346 ? 10.086 2.359 10.219 1 98.56 346 ASP A O 1
ATOM 2371 N N . GLY A 1 347 ? 11.375 0.601 10.266 1 98.12 347 GLY A N 1
ATOM 2372 C CA . GLY A 1 347 ? 11.68 0.678 11.68 1 98.12 347 GLY A CA 1
ATOM 2373 C C . GLY A 1 347 ? 10.461 0.485 12.57 1 98.12 347 GLY A C 1
ATOM 2374 O O . GLY A 1 347 ? 10.195 1.305 13.445 1 98.12 347 GLY A O 1
ATOM 2375 N N . ASN A 1 348 ? 9.828 -0.582 12.32 1 98.44 348 ASN A N 1
ATOM 2376 C CA . ASN A 1 348 ? 8.68 -0.957 13.141 1 98.44 348 ASN A CA 1
ATOM 2377 C C . ASN A 1 348 ? 7.574 0.092 13.07 1 98.44 348 ASN A C 1
ATOM 2379 O O . ASN A 1 348 ? 6.934 0.395 14.078 1 98.44 348 ASN A O 1
ATOM 2383 N N . SER A 1 349 ? 7.434 0.678 11.922 1 98.81 349 SER A N 1
ATOM 2384 C CA . SER A 1 349 ? 6.43 1.723 11.75 1 98.81 349 SER A CA 1
ATOM 2385 C C . SER A 1 349 ? 5.129 1.153 11.195 1 98.81 349 SER A C 1
ATOM 2387 O O . SER A 1 349 ? 5.102 0.024 10.695 1 98.81 349 SER A O 1
ATOM 2389 N N . THR A 1 350 ? 4.066 1.984 11.328 1 98.75 350 THR A N 1
ATOM 2390 C CA . THR A 1 350 ? 2.756 1.463 10.953 1 98.75 350 THR A CA 1
ATOM 2391 C C . THR A 1 350 ? 1.998 2.475 10.094 1 98.75 350 THR A C 1
ATOM 2393 O O . THR A 1 350 ? 1.999 3.672 10.391 1 98.75 350 THR A O 1
ATOM 2396 N N . VAL A 1 351 ? 1.432 2.02 9.039 1 98.75 351 VAL A N 1
ATOM 2397 C CA . VAL A 1 351 ? 0.429 2.697 8.227 1 98.75 351 VAL A CA 1
ATOM 2398 C C . VAL A 1 351 ? -0.882 1.915 8.258 1 98.75 351 VAL A C 1
ATOM 2400 O O . VAL A 1 351 ? -0.984 0.836 7.668 1 98.75 351 VAL A O 1
ATOM 2403 N N . TYR A 1 352 ? -1.828 2.49 8.938 1 98.44 352 TYR A N 1
ATOM 2404 C CA . TYR A 1 352 ? -2.924 1.616 9.336 1 98.44 352 TYR A CA 1
ATOM 2405 C C . TYR A 1 352 ? -4.262 2.344 9.258 1 98.44 352 TYR A C 1
ATOM 2407 O O . TYR A 1 352 ? -4.395 3.469 9.742 1 98.44 352 TYR A O 1
ATOM 2415 N N . GLY A 1 353 ? -5.242 1.746 8.695 1 98.69 353 GLY A N 1
ATOM 2416 C CA . GLY A 1 353 ? -6.629 2.152 8.844 1 98.69 353 GLY A CA 1
ATOM 2417 C C . GLY A 1 353 ? -6.949 3.453 8.133 1 98.69 353 GLY A C 1
ATOM 2418 O O . GLY A 1 353 ? -7.906 4.145 8.492 1 98.69 353 GLY A O 1
ATOM 2419 N N . ASN A 1 354 ? -6.16 3.846 7.223 1 98.88 354 ASN A N 1
ATOM 2420 C CA . ASN A 1 354 ? -6.469 5.035 6.434 1 98.88 354 ASN A CA 1
ATOM 2421 C C . ASN A 1 354 ? -7.488 4.73 5.34 1 98.88 354 ASN A C 1
ATOM 2423 O O . ASN A 1 354 ? -7.574 3.598 4.863 1 98.88 354 ASN A O 1
ATOM 2427 N N . ARG A 1 355 ? -8.297 5.867 4.934 1 98.75 355 ARG A N 1
ATOM 2428 C CA . ARG A 1 355 ? -9.406 5.582 4.031 1 98.75 355 ARG A CA 1
ATOM 2429 C C . ARG A 1 355 ? -9.547 6.668 2.967 1 98.75 355 ARG A C 1
ATOM 2431 O O . ARG A 1 355 ? -9.703 7.844 3.293 1 98.75 355 ARG A O 1
ATOM 2438 N N . ALA A 1 356 ? -9.398 6.184 1.757 1 98.5 356 ALA A N 1
ATOM 2439 C CA . ALA A 1 356 ? -9.906 6.984 0.646 1 98.5 356 ALA A CA 1
ATOM 2440 C C . ALA A 1 356 ? -11.344 6.598 0.302 1 98.5 356 ALA A C 1
ATOM 2442 O O . ALA A 1 356 ? -11.578 5.562 -0.321 1 98.5 356 ALA A O 1
ATOM 2443 N N . THR A 1 357 ? -12.273 7.496 0.533 1 95.88 357 THR A N 1
ATOM 2444 C CA . THR A 1 357 ? -13.672 7.102 0.475 1 95.88 357 THR A CA 1
ATOM 2445 C C . THR A 1 357 ? -14.219 7.258 -0.942 1 95.88 357 THR A C 1
ATOM 2447 O O . THR A 1 357 ? -15.227 6.641 -1.294 1 95.88 357 THR A O 1
ATOM 2450 N N . GLY A 1 358 ? -13.609 8.078 -1.706 1 94.19 358 GLY A N 1
ATOM 2451 C CA . GLY A 1 358 ? -14.07 8.297 -3.068 1 94.19 358 GLY A CA 1
ATOM 2452 C C . GLY A 1 358 ? -12.953 8.273 -4.09 1 94.19 358 GLY A C 1
ATOM 2453 O O . GLY A 1 358 ? -13.07 8.859 -5.168 1 94.19 358 GLY A O 1
ATOM 2454 N N . GLY A 1 359 ? -11.875 7.586 -3.688 1 95.94 359 GLY A N 1
ATOM 2455 C CA . GLY A 1 359 ? -10.734 7.59 -4.586 1 95.94 359 GLY A CA 1
ATOM 2456 C C . GLY A 1 359 ? -9.781 6.434 -4.344 1 95.94 359 GLY A C 1
ATOM 2457 O O . GLY A 1 359 ? -10.148 5.438 -3.719 1 95.94 359 GLY A O 1
ATOM 2458 N N . SER A 1 360 ? -8.609 6.504 -4.891 1 96.94 360 SER A N 1
ATOM 2459 C CA . SER A 1 360 ? -7.613 5.438 -4.832 1 96.94 360 SER A CA 1
ATOM 2460 C C . SER A 1 360 ? -6.562 5.723 -3.766 1 96.94 360 SER A C 1
ATOM 2462 O O . SER A 1 360 ? -6.438 6.855 -3.293 1 96.94 360 SER A O 1
ATOM 2464 N N . GLY A 1 361 ? -5.863 4.691 -3.385 1 97.5 361 GLY A N 1
ATOM 2465 C CA . GLY A 1 361 ? -4.844 4.848 -2.361 1 97.5 361 GLY A CA 1
ATOM 2466 C C . GLY A 1 361 ? -5.418 5.082 -0.976 1 97.5 361 GLY A C 1
ATOM 2467 O O . GLY A 1 361 ? -5.473 6.219 -0.504 1 97.5 361 GLY A O 1
ATOM 2468 N N . GLY A 1 362 ? -5.805 4 -0.387 1 97.56 362 GLY A N 1
ATOM 2469 C CA . GLY A 1 362 ? -6.391 4.137 0.938 1 97.56 362 GLY A CA 1
ATOM 2470 C C . GLY A 1 362 ? -5.492 4.875 1.913 1 97.56 362 GLY A C 1
ATOM 2471 O O . GLY A 1 362 ? -5.973 5.672 2.725 1 97.56 362 GLY A O 1
ATOM 2472 N N . ALA A 1 363 ? -4.191 4.574 1.822 1 98.62 363 ALA A N 1
ATOM 2473 C CA . ALA A 1 363 ? -3.232 5.32 2.635 1 98.62 363 ALA A CA 1
ATOM 2474 C C . ALA A 1 363 ? -2.479 6.344 1.794 1 98.62 363 ALA A C 1
ATOM 2476 O O . ALA A 1 363 ? -2.498 7.543 2.094 1 98.62 363 ALA A O 1
ATOM 2477 N N . ILE A 1 364 ? -1.871 5.902 0.743 1 98.5 364 ILE A N 1
ATOM 2478 C CA . ILE A 1 364 ? -1.011 6.758 -0.067 1 98.5 364 ILE A CA 1
ATOM 2479 C C . ILE A 1 364 ? -1.418 6.66 -1.535 1 98.5 364 ILE A C 1
ATOM 2481 O O . ILE A 1 364 ? -1.564 5.559 -2.072 1 98.5 364 ILE A O 1
ATOM 2485 N N . ALA A 1 365 ? -1.631 7.77 -2.164 1 98 365 ALA A N 1
ATOM 2486 C CA . ALA A 1 365 ? -1.892 7.836 -3.6 1 98 365 ALA A CA 1
ATOM 2487 C C . ALA A 1 365 ? -0.885 8.742 -4.297 1 98 365 ALA A C 1
ATOM 2489 O O . ALA A 1 365 ? -0.744 9.914 -3.939 1 98 365 ALA A O 1
ATOM 2490 N N . ILE A 1 366 ? -0.16 8.234 -5.242 1 97.12 366 ILE A N 1
ATOM 2491 C CA . ILE A 1 366 ? 0.755 8.992 -6.086 1 97.12 366 ILE A CA 1
ATOM 2492 C C . ILE A 1 366 ? 0.225 9.031 -7.516 1 97.12 366 ILE A C 1
ATOM 2494 O O . ILE A 1 366 ? 0.251 8.016 -8.219 1 97.12 366 ILE A O 1
ATOM 2498 N N . TRP A 1 367 ? -0.145 10.156 -7.898 1 91.81 367 TRP A N 1
ATOM 2499 C CA . TRP A 1 367 ? -0.801 10.32 -9.195 1 91.81 367 TRP A CA 1
ATOM 2500 C C . TRP A 1 367 ? 0.171 10.859 -10.234 1 91.81 367 TRP A C 1
ATOM 2502 O O . TRP A 1 367 ? 1.034 11.68 -9.922 1 91.81 367 TRP A O 1
ATOM 2512 N N . TYR A 1 368 ? 0.02 10.555 -11.461 1 83.31 368 TYR A N 1
ATOM 2513 C CA . TYR A 1 368 ? 0.636 11.016 -12.695 1 83.31 368 TYR A CA 1
ATOM 2514 C C . TYR A 1 368 ? 2.146 10.812 -12.664 1 83.31 368 TYR A C 1
ATOM 2516 O O . TYR A 1 368 ? 2.83 11.031 -13.664 1 83.31 368 TYR A O 1
ATOM 2524 N N . GLY A 1 369 ? 2.646 10.398 -11.547 1 83.38 369 GLY A N 1
A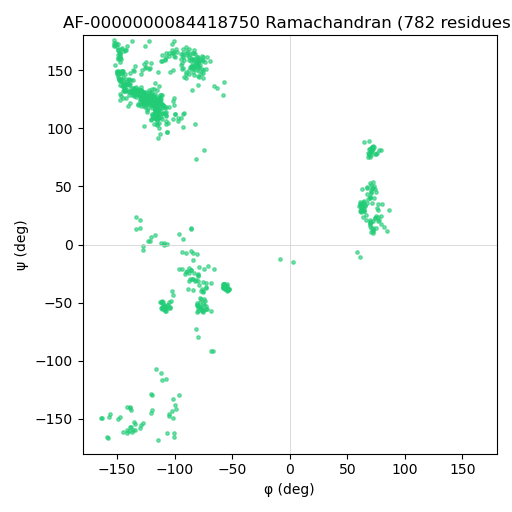TOM 2525 C CA . GLY A 1 369 ? 4.098 10.336 -11.531 1 83.38 369 GLY A CA 1
ATOM 2526 C C . GLY A 1 369 ? 4.633 8.977 -11.133 1 83.38 369 GLY A C 1
ATOM 2527 O O . GLY A 1 369 ? 3.867 8.086 -10.75 1 83.38 369 GLY A O 1
ATOM 2528 N N . SER A 1 370 ? 5.977 8.844 -11.312 1 89.69 370 SER A N 1
ATOM 2529 C CA . SER A 1 370 ? 6.703 7.609 -11.031 1 89.69 370 SER A CA 1
ATOM 2530 C C . SER A 1 370 ? 7.23 7.598 -9.594 1 89.69 370 SER A C 1
ATOM 2532 O O . SER A 1 370 ? 7.297 8.641 -8.945 1 89.69 370 SER A O 1
ATOM 2534 N N . VAL A 1 371 ? 7.465 6.34 -9.195 1 92.81 371 VAL A N 1
ATOM 2535 C CA . VAL A 1 371 ? 8.133 6.156 -7.91 1 92.81 371 VAL A CA 1
ATOM 2536 C C . VAL A 1 371 ? 9.445 5.402 -8.109 1 92.81 371 VAL A C 1
ATOM 2538 O O . VAL A 1 371 ? 9.469 4.355 -8.766 1 92.81 371 VAL A O 1
ATOM 2541 N N . G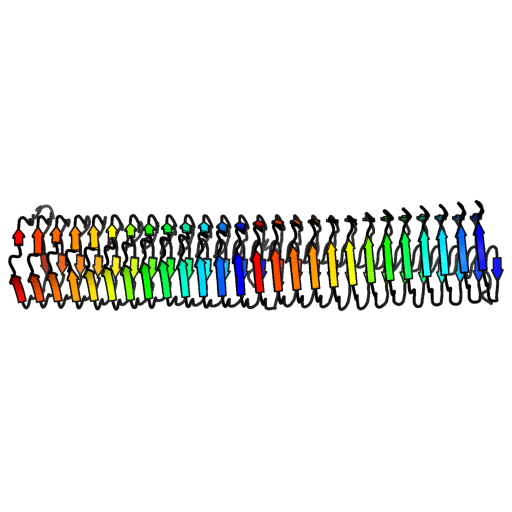LY A 1 372 ? 10.445 6.012 -7.602 1 93.69 372 GLY A N 1
ATOM 2542 C CA . GLY A 1 372 ? 11.734 5.336 -7.699 1 93.69 372 GLY A CA 1
ATOM 2543 C C . GLY A 1 372 ? 11.812 4.086 -6.84 1 93.69 372 GLY A C 1
ATOM 2544 O O . GLY A 1 372 ? 12.117 3.002 -7.34 1 93.69 372 GLY A O 1
ATOM 2545 N N . LEU A 1 373 ? 11.609 4.227 -5.664 1 96.31 373 LEU A N 1
ATOM 2546 C CA . LEU A 1 373 ? 11.68 3.131 -4.707 1 96.31 373 LEU A CA 1
ATOM 2547 C C . LEU A 1 373 ? 10.5 3.17 -3.744 1 96.31 373 LEU A C 1
ATOM 2549 O O . LEU A 1 373 ? 10.203 4.219 -3.166 1 96.31 373 LEU A O 1
ATOM 2553 N N . ILE A 1 374 ? 9.836 2.068 -3.637 1 96.5 374 ILE A N 1
ATOM 2554 C CA . ILE A 1 374 ? 8.938 1.809 -2.516 1 96.5 374 ILE A CA 1
ATOM 2555 C C . ILE A 1 374 ? 9.539 0.73 -1.615 1 96.5 374 ILE A C 1
ATOM 2557 O O . ILE A 1 374 ? 9.789 -0.393 -2.061 1 96.5 374 ILE A O 1
ATOM 2561 N N . SER A 1 375 ? 9.766 1.066 -0.378 1 98.38 375 SER A N 1
ATOM 2562 C CA . SER A 1 375 ? 10.367 0.114 0.55 1 98.38 375 SER A CA 1
ATOM 2563 C C . SER A 1 375 ? 9.562 0.019 1.842 1 98.38 375 SER A C 1
ATOM 2565 O O . SER A 1 375 ? 9.297 1.033 2.49 1 98.38 375 SER A O 1
ATOM 2567 N N . VAL A 1 376 ? 9.148 -1.151 2.219 1 98.56 376 VAL A N 1
ATOM 2568 C CA . VAL A 1 376 ? 8.562 -1.481 3.514 1 98.56 376 VAL A CA 1
ATOM 2569 C C . VAL A 1 376 ? 9.461 -2.469 4.25 1 98.56 376 VAL A C 1
ATOM 2571 O O . VAL A 1 376 ? 9.547 -3.643 3.879 1 98.56 376 VAL A O 1
ATOM 2574 N N . THR A 1 377 ? 10.133 -2.035 5.273 1 98.69 377 THR A N 1
ATOM 2575 C CA . THR A 1 377 ? 11.18 -2.848 5.871 1 98.69 377 THR A CA 1
ATOM 2576 C C . THR A 1 377 ? 11.172 -2.711 7.391 1 98.69 377 THR A C 1
ATOM 2578 O O . THR A 1 377 ? 10.422 -1.898 7.941 1 98.69 377 THR A O 1
ATOM 2581 N N . GLY A 1 378 ? 11.898 -3.488 8.055 1 98.25 378 GLY A N 1
ATOM 2582 C CA . GLY A 1 378 ? 12.156 -3.365 9.477 1 98.25 378 GLY A CA 1
ATOM 2583 C C . GLY A 1 378 ? 10.945 -3.705 10.328 1 98.25 378 GLY A C 1
ATOM 2584 O O . GLY A 1 378 ? 10.625 -2.984 11.281 1 98.25 378 GLY A O 1
ATOM 2585 N N . SER A 1 379 ? 10.297 -4.723 10.008 1 98.38 379 SER A N 1
ATOM 2586 C CA . SER A 1 379 ? 9.141 -5.215 10.75 1 98.38 379 SER A CA 1
ATOM 2587 C C . SER A 1 379 ? 8.008 -4.191 10.75 1 98.38 379 SER A C 1
ATOM 2589 O O . SER A 1 379 ? 7.289 -4.059 11.742 1 98.38 379 SER A O 1
ATOM 2591 N N . SER A 1 380 ? 7.949 -3.484 9.633 1 98.75 380 SER A N 1
ATOM 2592 C CA . SER A 1 380 ? 6.898 -2.475 9.516 1 98.75 380 SER A CA 1
ATOM 2593 C C . SER A 1 380 ? 5.613 -3.074 8.961 1 98.75 380 SER A C 1
ATOM 2595 O O . SER A 1 380 ? 5.633 -4.16 8.375 1 98.75 380 SER A O 1
ATOM 2597 N N . ALA A 1 381 ? 4.516 -2.354 9.18 1 98.75 381 ALA A N 1
ATOM 2598 C CA . ALA A 1 381 ? 3.217 -2.908 8.812 1 98.75 381 ALA A CA 1
ATOM 2599 C C . ALA A 1 381 ? 2.371 -1.877 8.07 1 98.75 381 ALA A C 1
ATOM 2601 O O . ALA A 1 381 ? 2.223 -0.742 8.523 1 98.75 381 ALA A O 1
ATOM 2602 N N . VAL A 1 382 ? 1.86 -2.248 6.934 1 98.75 382 VAL A N 1
ATOM 2603 C CA . VAL A 1 382 ? 0.863 -1.501 6.176 1 98.75 382 VAL A CA 1
ATOM 2604 C C . VAL A 1 382 ? -0.448 -2.283 6.133 1 98.75 382 VAL A C 1
ATOM 2606 O O . VAL A 1 382 ? -0.589 -3.229 5.355 1 98.75 382 VAL A O 1
ATOM 2609 N N . THR A 1 383 ? -1.396 -1.901 6.984 1 98.69 383 THR A N 1
ATOM 2610 C CA . THR A 1 383 ? -2.498 -2.832 7.199 1 98.69 383 THR A CA 1
ATOM 2611 C C . THR A 1 383 ? -3.828 -2.086 7.27 1 98.69 383 THR A C 1
ATOM 2613 O O . THR A 1 383 ? -3.877 -0.937 7.715 1 98.69 383 THR A O 1
ATOM 2616 N N . ASN A 1 384 ? -4.922 -2.682 6.828 1 98.62 384 ASN A N 1
ATOM 2617 C CA . ASN A 1 384 ? -6.309 -2.273 7.012 1 98.62 384 ASN A CA 1
ATOM 2618 C C . ASN A 1 384 ? -6.582 -0.911 6.383 1 98.62 384 ASN A C 1
ATOM 2620 O O . ASN A 1 384 ? -7.367 -0.123 6.914 1 98.62 384 ASN A O 1
ATOM 2624 N N . ASN A 1 385 ? -5.883 -0.574 5.363 1 98.81 385 ASN A N 1
ATOM 2625 C CA . ASN A 1 385 ? -6.215 0.61 4.578 1 98.81 385 ASN A CA 1
ATOM 2626 C C . ASN A 1 385 ? -7.23 0.291 3.484 1 98.81 385 ASN A C 1
ATOM 2628 O O . ASN A 1 385 ? -7.27 -0.832 2.979 1 98.81 385 ASN A O 1
ATOM 2632 N N . THR A 1 386 ? -8.031 1.289 3.148 1 98.44 386 THR A N 1
ATOM 2633 C CA . THR A 1 386 ? -9.125 0.982 2.234 1 98.44 386 THR A CA 1
ATOM 2634 C C . THR A 1 386 ? -9.273 2.072 1.175 1 98.44 386 THR A C 1
ATOM 2636 O O . THR A 1 386 ? -9.242 3.262 1.493 1 98.44 386 THR A O 1
ATOM 2639 N N . ALA A 1 387 ? -9.344 1.631 -0.008 1 97.5 387 ALA A N 1
ATOM 2640 C CA . ALA A 1 387 ? -9.719 2.502 -1.121 1 97.5 387 ALA A CA 1
ATOM 2641 C C . ALA A 1 387 ? -11.078 2.115 -1.687 1 97.5 387 ALA A C 1
ATOM 2643 O O . ALA A 1 387 ? -11.273 0.99 -2.152 1 97.5 387 ALA A O 1
ATOM 2644 N N . ASN A 1 388 ? -11.961 3.068 -1.667 1 91.81 388 ASN A N 1
ATOM 2645 C CA . ASN A 1 388 ? -13.312 2.826 -2.166 1 91.81 388 ASN A CA 1
ATOM 2646 C C . ASN A 1 388 ? -13.664 3.773 -3.307 1 91.81 388 ASN A C 1
ATOM 2648 O O . ASN A 1 388 ? -12.93 4.719 -3.588 1 91.81 388 ASN A O 1
ATOM 2652 N N . TYR A 1 389 ? -14.477 3.428 -4.184 1 81.06 389 TYR A N 1
ATOM 2653 C CA . TYR A 1 389 ? -15.055 4.316 -5.184 1 81.06 389 TYR A CA 1
ATOM 2654 C C . TYR A 1 389 ? -16.578 4.234 -5.168 1 81.06 389 TYR A C 1
ATOM 2656 O O . TYR A 1 389 ? -17.141 3.162 -5.387 1 81.06 389 TYR A O 1
ATOM 2664 N N . ASP A 1 390 ? -17.25 5.16 -4.602 1 60.38 390 ASP A N 1
ATOM 2665 C CA . ASP A 1 390 ? -18.719 5.195 -4.621 1 60.38 390 ASP A CA 1
ATOM 2666 C C . ASP A 1 390 ? -19.234 5.777 -5.934 1 60.38 390 ASP A C 1
ATOM 2668 O O . ASP A 1 390 ? -18.734 6.805 -6.402 1 60.38 390 ASP A O 1
ATOM 2672 N N . GLY A 1 391 ? -19.234 5.16 -7.133 1 48.38 391 GLY A N 1
ATOM 2673 C CA . GLY A 1 391 ? -19.875 5.492 -8.391 1 48.38 391 GLY A CA 1
ATOM 2674 C C . GLY A 1 391 ? -20.641 6.801 -8.344 1 48.38 391 GLY A C 1
ATOM 2675 O O . GLY A 1 391 ? -21.328 7.168 -9.305 1 48.38 391 GLY A O 1
ATOM 2676 N N . SER A 1 392 ? -20.969 7.414 -7.297 1 34 392 SER A N 1
ATOM 2677 C CA . SER A 1 392 ? -21.969 8.469 -7.465 1 34 392 SER A CA 1
ATOM 2678 C C . SER A 1 392 ? -21.422 9.609 -8.312 1 34 392 SER A C 1
ATOM 2680 O O . SER A 1 392 ? -22.109 10.609 -8.531 1 34 392 SER A O 1
ATOM 2682 N N . PHE A 1 393 ? -20.109 9.828 -8.477 1 29.23 393 PHE A N 1
ATOM 2683 C CA . PHE A 1 393 ? -20.062 10.961 -9.398 1 29.23 393 PHE A CA 1
ATOM 2684 C C . PHE A 1 393 ? -20.078 10.477 -10.844 1 29.23 393 PHE A C 1
ATOM 2686 O O . PHE A 1 393 ? -19.5 9.438 -11.164 1 29.23 393 PHE A O 1
ATOM 2693 N N . MET B 1 1 ? -7.586 5.129 -15.461 1 52.47 1 MET B N 1
ATOM 2694 C CA . MET B 1 1 ? -7.465 5.383 -14.031 1 52.47 1 MET B CA 1
ATOM 2695 C C . MET B 1 1 ? -8.516 4.598 -13.25 1 52.47 1 MET B C 1
ATOM 2697 O O . MET B 1 1 ? -9.703 4.641 -13.578 1 52.47 1 MET B O 1
ATOM 2701 N N . GLU B 1 2 ? -8.062 3.51 -12.461 1 67.75 2 GLU B N 1
ATOM 2702 C CA . GLU B 1 2 ? -9.117 2.707 -11.852 1 67.75 2 GLU B CA 1
ATOM 2703 C C . GLU B 1 2 ? -9.453 3.203 -10.453 1 67.75 2 GLU B C 1
ATOM 2705 O O . GLU B 1 2 ? -8.648 3.043 -9.523 1 67.75 2 GLU B O 1
ATOM 2710 N N . CYS B 1 3 ? -10.562 3.945 -10.359 1 83.44 3 CYS B N 1
ATOM 2711 C CA . CYS B 1 3 ? -11 4.516 -9.094 1 83.44 3 CYS B CA 1
ATOM 2712 C C . CYS B 1 3 ? -11.203 3.43 -8.047 1 83.44 3 CYS B C 1
ATOM 2714 O O . CYS B 1 3 ? -11.539 2.291 -8.383 1 83.44 3 CYS B O 1
ATOM 2716 N N . GLY B 1 4 ? -10.812 3.727 -6.879 1 94.62 4 GLY B N 1
ATOM 2717 C CA . GLY B 1 4 ? -10.969 2.793 -5.777 1 94.62 4 GLY B CA 1
ATOM 2718 C C . GLY B 1 4 ? -9.953 1.67 -5.797 1 94.62 4 GLY B C 1
ATOM 2719 O O . GLY B 1 4 ? -10.273 0.528 -5.457 1 94.62 4 GLY B O 1
ATOM 2720 N N . SER B 1 5 ? -8.797 1.98 -6.328 1 97 5 SER B N 1
ATOM 2721 C CA . SER B 1 5 ? -7.738 0.98 -6.43 1 97 5 SER B CA 1
ATOM 2722 C C . SER B 1 5 ? -6.613 1.261 -5.441 1 97 5 SER B C 1
ATOM 2724 O O . SER B 1 5 ? -6.477 2.385 -4.953 1 97 5 SER B O 1
ATOM 2726 N N . GLY B 1 6 ? -5.867 0.277 -5.137 1 97.69 6 GLY B N 1
ATOM 2727 C CA . GLY B 1 6 ? -4.793 0.44 -4.172 1 97.69 6 GLY B CA 1
ATOM 2728 C C . GLY B 1 6 ? -5.285 0.673 -2.758 1 97.69 6 GLY B C 1
ATOM 2729 O O . GLY B 1 6 ? -5.207 1.791 -2.244 1 97.69 6 GLY B O 1
ATOM 2730 N N . GLY B 1 7 ? -5.707 -0.348 -2.107 1 98.19 7 GLY B N 1
ATOM 2731 C CA . GLY B 1 7 ? -6.238 -0.217 -0.761 1 98.19 7 GLY B CA 1
ATOM 2732 C C . GLY B 1 7 ? -5.281 0.469 0.195 1 98.19 7 GLY B C 1
ATOM 2733 O O . GLY B 1 7 ? -5.707 1.194 1.096 1 98.19 7 GLY B O 1
ATOM 2734 N N . ALA B 1 8 ? -4.008 0.238 0.003 1 98.38 8 ALA B N 1
ATOM 2735 C CA . ALA B 1 8 ? -2.984 0.919 0.792 1 98.38 8 ALA B CA 1
ATOM 2736 C C . ALA B 1 8 ? -2.234 1.947 -0.051 1 98.38 8 ALA B C 1
ATOM 2738 O O . ALA B 1 8 ? -2.229 3.137 0.27 1 98.38 8 ALA B O 1
ATOM 2739 N N . ILE B 1 9 ? -1.666 1.506 -1.11 1 97.5 9 ILE B N 1
ATOM 2740 C CA . ILE B 1 9 ? -0.806 2.354 -1.929 1 97.5 9 ILE B CA 1
ATOM 2741 C C . ILE B 1 9 ? -1.269 2.307 -3.383 1 97.5 9 ILE B C 1
ATOM 2743 O O . ILE B 1 9 ? -1.427 1.226 -3.957 1 97.5 9 ILE B O 1
ATOM 2747 N N . TYR B 1 10 ? -1.521 3.438 -3.945 1 97.31 10 TYR B N 1
ATOM 2748 C CA . TYR B 1 10 ? -1.812 3.609 -5.363 1 97.31 10 TYR B CA 1
ATOM 2749 C C . TYR B 1 10 ? -0.718 4.418 -6.051 1 97.31 10 TYR B C 1
ATOM 2751 O O . TYR B 1 10 ? -0.394 5.527 -5.621 1 97.31 10 TYR B O 1
ATOM 2759 N N . VAL B 1 11 ? -0.121 3.877 -7.098 1 95.81 11 VAL B N 1
ATOM 2760 C CA . VAL B 1 11 ? 0.824 4.598 -7.949 1 95.81 11 VAL B CA 1
ATOM 2761 C C . VAL B 1 11 ? 0.35 4.555 -9.398 1 95.81 11 VAL B C 1
ATOM 2763 O O . VAL B 1 11 ? 0.176 3.475 -9.969 1 95.81 11 VAL B O 1
ATOM 2766 N N . ASP B 1 12 ? 0.23 5.699 -9.953 1 92.81 12 ASP B N 1
ATOM 2767 C CA . ASP B 1 12 ? -0.269 5.762 -11.32 1 92.81 12 ASP B CA 1
ATOM 2768 C C . ASP B 1 12 ? 0.847 5.484 -12.328 1 92.81 12 ASP B C 1
ATOM 2770 O O . ASP B 1 12 ? 0.611 4.871 -13.367 1 92.81 12 ASP B O 1
ATOM 2774 N N . GLY B 1 13 ? 1.993 5.855 -11.922 1 90.62 13 GLY B N 1
ATOM 2775 C CA . GLY B 1 13 ? 3.109 5.773 -12.844 1 90.62 13 GLY B CA 1
ATOM 2776 C C . GLY B 1 13 ? 3.99 4.559 -12.617 1 90.62 13 GLY B C 1
ATOM 2777 O O . GLY B 1 13 ? 3.551 3.57 -12.031 1 90.62 13 GLY B O 1
ATOM 2778 N N . MET B 1 14 ? 5.184 4.574 -13.141 1 90.88 14 MET B N 1
ATOM 2779 C CA . MET B 1 14 ? 6.145 3.475 -13.062 1 90.88 14 MET B CA 1
ATOM 2780 C C . MET B 1 14 ? 6.773 3.395 -11.68 1 90.88 14 MET B C 1
ATOM 2782 O O . MET B 1 14 ? 6.949 4.418 -11.008 1 90.88 14 MET B O 1
ATOM 2786 N N . VAL B 1 15 ? 7.082 2.17 -11.305 1 92.62 15 VAL B N 1
ATOM 2787 C CA . VAL B 1 15 ? 7.879 1.938 -10.102 1 92.62 15 VAL B CA 1
ATOM 2788 C C . VAL B 1 15 ? 9.148 1.174 -10.469 1 92.62 15 VAL B C 1
ATOM 2790 O O . VAL B 1 15 ? 9.086 0.119 -11.109 1 92.62 15 VAL B O 1
ATOM 2793 N N . GLU B 1 16 ? 10.219 1.731 -10.078 1 92.75 16 GLU B N 1
ATOM 2794 C CA . GLU B 1 16 ? 11.461 1.036 -10.406 1 92.75 16 GLU B CA 1
ATOM 2795 C C . GLU B 1 16 ? 11.664 -0.187 -9.516 1 92.75 16 GLU B C 1
ATOM 2797 O O . GLU B 1 16 ? 11.883 -1.293 -10.016 1 92.75 16 GLU B O 1
ATOM 2802 N N . THR B 1 17 ? 11.656 0.051 -8.305 1 95.69 17 THR B N 1
ATOM 2803 C CA . THR B 1 17 ? 11.867 -1.047 -7.367 1 95.69 17 THR B CA 1
ATOM 2804 C C . THR B 1 17 ? 10.852 -0.989 -6.227 1 95.69 17 THR B C 1
ATOM 2806 O O . THR B 1 17 ? 10.633 0.071 -5.637 1 95.69 17 THR B O 1
ATOM 2809 N N . MET B 1 18 ? 10.242 -2.072 -5.93 1 96.12 18 MET B N 1
ATOM 2810 C CA . MET B 1 18 ? 9.43 -2.273 -4.738 1 96.12 18 MET B CA 1
ATOM 2811 C C . MET B 1 18 ? 9.984 -3.404 -3.881 1 96.12 18 MET B C 1
ATOM 2813 O O . MET B 1 18 ? 10.172 -4.523 -4.367 1 96.12 18 MET B O 1
ATOM 2817 N N . VAL B 1 19 ? 10.242 -3.088 -2.6 1 98 19 VAL B N 1
ATOM 2818 C CA . VAL B 1 19 ? 10.82 -4.082 -1.7 1 98 19 VAL B CA 1
ATOM 2819 C C . VAL B 1 19 ? 10 -4.152 -0.412 1 98 19 VAL B C 1
ATOM 2821 O O . VAL B 1 19 ? 9.703 -3.121 0.199 1 98 19 VAL B O 1
ATOM 2824 N N . VAL B 1 20 ? 9.594 -5.277 0.009 1 98.31 20 VAL B N 1
ATOM 2825 C CA . VAL B 1 20 ? 9.062 -5.605 1.326 1 98.31 20 VAL B CA 1
ATOM 2826 C C . VAL B 1 20 ? 9.977 -6.609 2.021 1 98.31 20 VAL B C 1
ATOM 2828 O O . VAL B 1 20 ? 10.156 -7.73 1.541 1 98.31 20 VAL B O 1
ATOM 2831 N N . SER B 1 21 ? 10.578 -6.25 3.111 1 98.69 21 SER B N 1
ATOM 2832 C CA . SER B 1 21 ? 11.586 -7.129 3.695 1 98.69 21 SER B CA 1
ATOM 2833 C C . SER B 1 21 ? 11.688 -6.926 5.203 1 98.69 21 SER B C 1
ATOM 2835 O O . SER B 1 21 ? 11 -6.074 5.77 1 98.69 21 SER B O 1
ATOM 2837 N N . GLY B 1 22 ? 12.406 -7.742 5.855 1 98.06 22 GLY B N 1
ATOM 2838 C CA . GLY B 1 22 ? 12.742 -7.613 7.266 1 98.06 22 GLY B CA 1
ATOM 2839 C C . GLY B 1 22 ? 11.57 -7.91 8.188 1 98.06 22 GLY B C 1
ATOM 2840 O O . GLY B 1 22 ? 11.375 -7.223 9.188 1 98.06 22 GLY B O 1
ATOM 2841 N N . GLY B 1 23 ? 10.875 -8.875 7.801 1 98.31 23 GLY B N 1
ATOM 2842 C CA . GLY B 1 23 ? 9.766 -9.273 8.648 1 98.31 23 GLY B CA 1
ATOM 2843 C C . GLY B 1 23 ? 8.586 -8.32 8.562 1 98.31 23 GLY B C 1
ATOM 2844 O O . GLY B 1 23 ? 7.77 -8.25 9.484 1 98.31 23 GLY B O 1
ATOM 2845 N N . SER B 1 24 ? 8.508 -7.648 7.484 1 98.62 24 SER B N 1
ATOM 2846 C CA . SER B 1 24 ? 7.457 -6.652 7.316 1 98.62 24 SER B CA 1
ATOM 2847 C C . SER B 1 24 ? 6.199 -7.277 6.711 1 98.62 24 SER B C 1
ATOM 2849 O O . SER B 1 24 ? 6.242 -8.398 6.195 1 98.62 24 SER B O 1
ATOM 2851 N N . SER B 1 25 ? 5.105 -6.484 6.801 1 98.69 25 SER B N 1
ATOM 2852 C CA . SER B 1 25 ? 3.844 -7.047 6.336 1 98.69 25 SER B CA 1
ATOM 2853 C C . SER B 1 25 ? 2.994 -5.996 5.629 1 98.69 25 SER B C 1
ATOM 2855 O O . SER B 1 25 ? 2.934 -4.844 6.066 1 98.69 25 SER B O 1
ATOM 2857 N N . ILE B 1 26 ? 2.406 -6.328 4.582 1 98.69 26 ILE B N 1
ATOM 2858 C CA . ILE B 1 26 ? 1.292 -5.648 3.932 1 98.69 26 ILE B CA 1
ATOM 2859 C C . ILE B 1 26 ? 0.053 -6.539 3.963 1 98.69 26 ILE B C 1
ATOM 2861 O O . ILE B 1 26 ? -0.035 -7.516 3.219 1 98.69 26 ILE B O 1
ATOM 2865 N N . ALA B 1 27 ? -0.905 -6.168 4.828 1 98.81 27 ALA B N 1
ATOM 2866 C CA . ALA B 1 27 ? -1.934 -7.164 5.117 1 98.81 27 ALA B CA 1
ATOM 2867 C C . ALA B 1 27 ? -3.293 -6.504 5.336 1 98.81 27 ALA B C 1
ATOM 2869 O O . ALA B 1 27 ? -3.367 -5.355 5.777 1 98.81 27 ALA B O 1
ATOM 2870 N N . SER B 1 28 ? -4.383 -7.137 5.012 1 98.62 28 SER B N 1
ATOM 2871 C CA . SER B 1 28 ? -5.77 -6.82 5.332 1 98.62 28 SER B CA 1
ATOM 2872 C C . SER B 1 28 ? -6.18 -5.473 4.746 1 98.62 28 SER B C 1
ATOM 2874 O O . SER B 1 28 ? -6.961 -4.734 5.355 1 98.62 28 SER B O 1
ATOM 2876 N N . ASN B 1 29 ? -5.578 -5.086 3.689 1 98.81 29 ASN B N 1
ATOM 2877 C CA . ASN B 1 29 ? -6.035 -3.912 2.951 1 98.81 29 ASN B CA 1
ATOM 2878 C C . ASN B 1 29 ? -7.133 -4.27 1.956 1 98.81 29 ASN B C 1
ATOM 2880 O O . ASN B 1 29 ? -7.27 -5.43 1.565 1 98.81 29 ASN B O 1
ATOM 2884 N N . SER B 1 30 ? -7.887 -3.262 1.544 1 98.44 30 SER B N 1
ATOM 2885 C CA . SER B 1 30 ? -8.977 -3.586 0.628 1 98.44 30 SER B CA 1
ATOM 2886 C C . SER B 1 30 ? -9.211 -2.461 -0.373 1 98.44 30 SER B C 1
ATOM 2888 O O . SER B 1 30 ? -8.992 -1.288 -0.059 1 98.44 30 SER B O 1
ATOM 2890 N N . ALA B 1 31 ? -9.609 -2.854 -1.497 1 98.06 31 ALA B N 1
ATOM 2891 C CA . ALA B 1 31 ? -9.977 -1.937 -2.572 1 98.06 31 ALA B CA 1
ATOM 2892 C C . ALA B 1 31 ? -11.172 -2.465 -3.354 1 98.06 31 ALA B C 1
ATOM 2894 O O . ALA B 1 31 ? -11.547 -3.633 -3.223 1 98.06 31 ALA B O 1
ATOM 2895 N N . VAL B 1 32 ? -11.742 -1.552 -4.191 1 95.56 32 VAL B N 1
ATOM 2896 C CA . VAL B 1 32 ? -12.859 -1.972 -5.035 1 95.56 32 VAL B CA 1
ATOM 2897 C C . VAL B 1 32 ? -12.375 -2.201 -6.465 1 95.56 32 VAL B C 1
ATOM 2899 O O . VAL B 1 32 ? -12.766 -3.17 -7.113 1 95.56 32 VAL B O 1
ATOM 2902 N N . GLY B 1 33 ? -11.523 -1.404 -6.973 1 91.69 33 GLY B N 1
ATOM 2903 C CA . GLY B 1 33 ? -11.102 -1.448 -8.367 1 91.69 33 GLY B CA 1
ATOM 2904 C C . GLY B 1 33 ? -10.039 -2.494 -8.633 1 91.69 33 GLY B C 1
ATOM 2905 O O . GLY B 1 33 ? -10.266 -3.438 -9.391 1 91.69 33 GLY B O 1
ATOM 2906 N N . GLY B 1 34 ? -8.852 -2.305 -8.227 1 93.94 34 GLY B N 1
ATOM 2907 C CA . GLY B 1 34 ? -7.75 -3.24 -8.383 1 93.94 34 GLY B CA 1
ATOM 2908 C C . GLY B 1 34 ? -6.699 -3.113 -7.293 1 93.94 34 GLY B C 1
ATOM 2909 O O . GLY B 1 34 ? -6.531 -2.041 -6.711 1 93.94 34 GLY B O 1
ATOM 2910 N N . GLY B 1 35 ? -6.012 -4.219 -7.082 1 97.31 35 GLY B N 1
ATOM 2911 C CA . GLY B 1 35 ? -4.969 -4.168 -6.074 1 97.31 35 GLY B CA 1
ATOM 2912 C C . GLY B 1 35 ? -5.5 -3.928 -4.672 1 97.31 35 GLY B C 1
ATOM 2913 O O . GLY B 1 35 ? -5.551 -2.785 -4.211 1 97.31 35 GLY B O 1
ATOM 2914 N N . GLY B 1 36 ? -5.824 -4.969 -4.023 1 98.12 36 GLY B N 1
ATOM 2915 C CA . GLY B 1 36 ? -6.352 -4.824 -2.676 1 98.12 36 GLY B CA 1
ATOM 2916 C C . GLY B 1 36 ? -5.434 -4.043 -1.757 1 98.12 36 GLY B C 1
ATOM 2917 O O . GLY B 1 36 ? -5.898 -3.307 -0.884 1 98.12 36 GLY B O 1
ATOM 2918 N N . ALA B 1 37 ? -4.137 -4.215 -1.94 1 98.5 37 ALA B N 1
ATOM 2919 C CA . ALA B 1 37 ? -3.162 -3.451 -1.167 1 98.5 37 ALA B CA 1
ATOM 2920 C C . ALA B 1 37 ? -2.443 -2.43 -2.045 1 98.5 37 ALA B C 1
ATOM 2922 O O . ALA B 1 37 ? -2.371 -1.248 -1.7 1 98.5 37 ALA B O 1
ATOM 2923 N N . ILE B 1 38 ? -1.939 -2.867 -3.174 1 97.44 38 ILE B N 1
ATOM 2924 C CA . ILE B 1 38 ? -1.072 -2.037 -4.004 1 97.44 38 ILE B CA 1
ATOM 2925 C C . ILE B 1 38 ? -1.558 -2.068 -5.449 1 97.44 38 ILE B C 1
ATOM 2927 O O . ILE B 1 38 ? -1.819 -3.141 -6 1 97.44 38 ILE B O 1
ATOM 2931 N N . TYR B 1 39 ? -1.703 -0.931 -6.004 1 96.81 39 TYR B N 1
ATOM 2932 C CA . TYR B 1 39 ? -1.968 -0.777 -7.434 1 96.81 39 TYR B CA 1
ATOM 2933 C C . TYR B 1 39 ? -0.842 -0.008 -8.117 1 96.81 39 TYR B C 1
ATOM 2935 O O . TYR B 1 39 ? -0.522 1.115 -7.723 1 96.81 39 TYR B O 1
ATOM 2943 N N . LEU B 1 40 ? -0.298 -0.624 -9.07 1 93.81 40 LEU B N 1
ATOM 2944 C CA . LEU B 1 40 ? 0.746 -0.004 -9.875 1 93.81 40 LEU B CA 1
ATOM 2945 C C . LEU B 1 40 ? 0.282 0.179 -11.32 1 93.81 40 LEU B C 1
ATOM 2947 O O . LEU B 1 40 ? 0.114 -0.8 -12.055 1 93.81 40 LEU B O 1
ATOM 2951 N N . GLY B 1 41 ? 0.143 1.47 -11.695 1 90.44 41 GLY B N 1
ATOM 2952 C CA . GLY B 1 41 ? -0.526 1.822 -12.938 1 90.44 41 GLY B CA 1
ATOM 2953 C C . GLY B 1 41 ? 0.368 1.688 -14.156 1 90.44 41 GLY B C 1
ATOM 2954 O O . GLY B 1 41 ? -0.093 1.833 -15.289 1 90.44 41 GLY B O 1
ATOM 2955 N N . GLU B 1 42 ? 1.6 1.45 -13.891 1 90.06 42 GLU B N 1
ATOM 2956 C CA . GLU B 1 42 ? 2.547 1.194 -14.969 1 90.06 42 GLU B CA 1
ATOM 2957 C C . GLU B 1 42 ? 3.486 0.043 -14.617 1 90.06 42 GLU B C 1
ATOM 2959 O O . GLU B 1 42 ? 3.121 -0.853 -13.852 1 90.06 42 GLU B O 1
ATOM 2964 N N . SER B 1 43 ? 4.645 -0.008 -15.227 1 86.06 43 SER B N 1
ATOM 2965 C CA . SER B 1 43 ? 5.551 -1.14 -15.07 1 86.06 43 SER B CA 1
ATOM 2966 C C . SER B 1 43 ? 6.309 -1.066 -13.75 1 86.06 43 SER B C 1
ATOM 2968 O O . SER B 1 43 ? 6.5 0.019 -13.195 1 86.06 43 SER B O 1
ATOM 2970 N N . VAL B 1 44 ? 6.562 -2.236 -13.328 1 86.31 44 VAL B N 1
ATOM 2971 C CA . VAL B 1 44 ? 7.488 -2.389 -12.211 1 86.31 44 VAL B CA 1
ATOM 2972 C C . VAL B 1 44 ? 8.734 -3.139 -12.672 1 86.31 44 VAL B C 1
ATOM 2974 O O . VAL B 1 44 ? 8.633 -4.219 -13.258 1 86.31 44 VAL B O 1
ATOM 2977 N N . ILE B 1 45 ? 9.805 -2.635 -12.32 1 84.31 45 ILE B N 1
ATOM 2978 C CA . ILE B 1 45 ? 11.023 -3.311 -12.75 1 84.31 45 ILE B CA 1
ATOM 2979 C C . ILE B 1 45 ? 11.305 -4.496 -11.836 1 84.31 45 ILE B C 1
ATOM 2981 O O . ILE B 1 45 ? 11.531 -5.613 -12.305 1 84.31 45 ILE B O 1
ATOM 2985 N N . ARG B 1 46 ? 11.312 -4.285 -10.703 1 94.69 46 ARG B N 1
ATOM 2986 C CA . ARG B 1 46 ? 11.578 -5.355 -9.742 1 94.69 46 ARG B CA 1
ATOM 2987 C C . ARG B 1 46 ? 10.609 -5.301 -8.57 1 94.69 46 ARG B C 1
ATOM 2989 O O . ARG B 1 46 ? 10.414 -4.242 -7.969 1 94.69 46 ARG B O 1
ATOM 2996 N N . PHE B 1 47 ? 10.031 -6.32 -8.18 1 96.31 47 PHE B N 1
ATOM 2997 C CA . PHE B 1 47 ? 9.234 -6.527 -6.977 1 96.31 47 PHE B CA 1
ATOM 2998 C C . PHE B 1 47 ? 9.805 -7.668 -6.145 1 96.31 47 PHE B C 1
ATOM 3000 O O . PHE B 1 47 ? 9.828 -8.82 -6.59 1 96.31 47 PHE B O 1
ATOM 3007 N N . THR B 1 48 ? 10.242 -7.355 -4.898 1 98 48 THR B N 1
ATOM 3008 C CA . THR B 1 48 ? 10.867 -8.375 -4.066 1 98 48 THR B CA 1
ATOM 3009 C C . THR B 1 48 ? 10.172 -8.469 -2.711 1 98 48 THR B C 1
ATOM 3011 O O . THR B 1 48 ? 10.008 -7.461 -2.018 1 98 48 THR B O 1
ATOM 3014 N N . LEU B 1 49 ? 9.734 -9.562 -2.34 1 98.44 49 LEU B N 1
ATOM 3015 C CA . LEU B 1 49 ? 9.328 -9.953 -0.995 1 98.44 49 LEU B CA 1
ATOM 3016 C C . LEU B 1 49 ? 10.383 -10.852 -0.348 1 98.44 49 LEU B C 1
ATOM 3018 O O . LEU B 1 49 ? 10.656 -11.945 -0.842 1 98.44 49 LEU B O 1
ATOM 3022 N N . ASP B 1 50 ? 10.961 -10.398 0.772 1 98.62 50 ASP B N 1
ATOM 3023 C CA . ASP B 1 50 ? 12.117 -11.102 1.319 1 98.62 50 ASP B CA 1
ATOM 3024 C C . ASP B 1 50 ? 12.133 -11.023 2.844 1 98.62 50 ASP B C 1
ATOM 3026 O O . ASP B 1 50 ? 11.391 -10.242 3.439 1 98.62 50 ASP B O 1
ATOM 3030 N N . GLY B 1 51 ? 12.836 -11.898 3.445 1 98.25 51 GLY B N 1
ATOM 3031 C CA . GLY B 1 51 ? 13.148 -11.805 4.863 1 98.25 51 GLY B CA 1
ATOM 3032 C C . GLY B 1 51 ? 11.953 -12.047 5.758 1 98.25 51 GLY B C 1
ATOM 3033 O O . GLY B 1 51 ? 11.664 -11.242 6.648 1 98.25 51 GLY B O 1
ATOM 3034 N N . ASN B 1 52 ? 11.359 -13.094 5.48 1 98.5 52 ASN B N 1
ATOM 3035 C CA . ASN B 1 52 ? 10.234 -13.516 6.305 1 98.5 52 ASN B CA 1
ATOM 3036 C C . ASN B 1 52 ? 9.109 -12.484 6.285 1 98.5 52 ASN B C 1
ATOM 3038 O O . ASN B 1 52 ? 8.461 -12.242 7.309 1 98.5 52 ASN B O 1
ATOM 3042 N N . SER B 1 53 ? 8.938 -11.906 5.133 1 98.75 53 SER B N 1
ATOM 3043 C CA . SER B 1 53 ? 7.902 -10.883 5 1 98.75 53 SER B CA 1
ATOM 3044 C C . SER B 1 53 ? 6.633 -11.461 4.379 1 98.75 53 SER B C 1
ATOM 3046 O O . SER B 1 53 ? 6.648 -12.562 3.834 1 98.75 53 SER B O 1
ATOM 3048 N N . THR B 1 54 ? 5.504 -10.648 4.445 1 98.75 54 THR B N 1
ATOM 3049 C CA . THR B 1 54 ? 4.25 -11.266 4.031 1 98.75 54 THR B CA 1
ATOM 3050 C C . THR B 1 54 ? 3.383 -10.273 3.264 1 98.75 54 THR B C 1
ATOM 3052 O O . THR B 1 54 ? 3.369 -9.086 3.576 1 98.75 54 THR B O 1
ATOM 3055 N N . LEU B 1 55 ? 2.73 -10.711 2.289 1 98.69 55 LEU B N 1
ATOM 3056 C CA . LEU B 1 55 ? 1.523 -10.172 1.673 1 98.69 55 LEU B CA 1
ATOM 3057 C C . LEU B 1 55 ? 0.312 -11.031 2.008 1 98.69 55 LEU B C 1
ATOM 3059 O O . LEU B 1 55 ? 0.137 -12.117 1.437 1 98.69 55 LEU B O 1
ATOM 3063 N N . ALA B 1 56 ? -0.567 -10.547 2.902 1 98.81 56 ALA B N 1
ATOM 3064 C CA . ALA B 1 56 ? -1.516 -11.523 3.434 1 98.81 56 ALA B CA 1
ATOM 3065 C C . ALA B 1 56 ? -2.891 -10.898 3.645 1 98.81 56 ALA B C 1
ATOM 3067 O O . ALA B 1 56 ? -3 -9.797 4.191 1 98.81 56 ALA B O 1
ATOM 3068 N N . GLY B 1 57 ? -3.885 -11.578 3.242 1 98.75 57 GLY B N 1
ATOM 3069 C CA . GLY B 1 57 ? -5.254 -11.258 3.613 1 98.75 57 GLY B CA 1
ATOM 3070 C C . GLY B 1 57 ? -5.762 -9.984 2.969 1 98.75 57 GLY B C 1
ATOM 3071 O O . GLY B 1 57 ? -6.68 -9.344 3.482 1 98.75 57 GLY B O 1
ATOM 3072 N N . ASN B 1 58 ? -5.164 -9.516 1.945 1 98.88 58 ASN B N 1
ATOM 3073 C CA . ASN B 1 58 ? -5.68 -8.367 1.204 1 98.88 58 ASN B CA 1
ATOM 3074 C C . ASN B 1 58 ? -6.84 -8.766 0.295 1 98.88 58 ASN B C 1
ATOM 3076 O O . ASN B 1 58 ? -6.949 -9.922 -0.11 1 98.88 58 ASN B O 1
ATOM 3080 N N . ARG B 1 59 ? -7.668 -7.719 -0.07 1 98.69 59 ARG B N 1
ATOM 3081 C CA . ARG B 1 59 ? -8.867 -8.086 -0.811 1 98.69 59 ARG B CA 1
ATOM 3082 C C . ARG B 1 59 ? -9.242 -7.004 -1.819 1 98.69 59 ARG B C 1
ATOM 3084 O O . ARG B 1 59 ? -9.148 -5.809 -1.522 1 98.69 59 ARG B O 1
ATOM 3091 N N . VAL B 1 60 ? -9.648 -7.492 -2.916 1 97.94 60 VAL B N 1
ATOM 3092 C CA . VAL B 1 60 ? -10.258 -6.598 -3.895 1 97.94 60 VAL B CA 1
ATOM 3093 C C . VAL B 1 60 ? -11.664 -7.09 -4.242 1 97.94 60 VAL B C 1
ATOM 3095 O O . VAL B 1 60 ? -11.836 -8.219 -4.715 1 97.94 60 VAL B O 1
ATOM 3098 N N . ASP B 1 61 ? -12.633 -6.242 -4.141 1 95.12 61 ASP B N 1
ATOM 3099 C CA . ASP B 1 61 ? -14.023 -6.676 -4.211 1 95.12 61 ASP B CA 1
ATOM 3100 C C . ASP B 1 61 ? -14.562 -6.562 -5.637 1 95.12 61 ASP B C 1
ATOM 3102 O O . ASP B 1 61 ? -15.578 -7.172 -5.969 1 95.12 61 ASP B O 1
ATOM 3106 N N . GLY B 1 62 ? -13.953 -5.785 -6.391 1 93.56 62 GLY B N 1
ATOM 3107 C CA . GLY B 1 62 ? -14.539 -5.582 -7.707 1 93.56 62 GLY B CA 1
ATOM 3108 C C . GLY B 1 62 ? -13.555 -5.809 -8.844 1 93.56 62 GLY B C 1
ATOM 3109 O O . GLY B 1 62 ? -13.93 -5.762 -10.016 1 93.56 62 GLY B O 1
ATOM 3110 N N . GLY B 1 63 ? -12.352 -6.117 -8.469 1 95.94 63 GLY B N 1
ATOM 3111 C CA . GLY B 1 63 ? -11.336 -6.176 -9.508 1 95.94 63 GLY B CA 1
ATOM 3112 C C . GLY B 1 63 ? -10.383 -7.34 -9.344 1 95.94 63 GLY B C 1
ATOM 3113 O O . GLY B 1 63 ? -10.766 -8.406 -8.852 1 95.94 63 GLY B O 1
ATOM 3114 N N . SER B 1 64 ? -9.211 -7.203 -9.914 1 97.69 64 SER B N 1
ATOM 3115 C CA . SER B 1 64 ? -8.18 -8.234 -9.922 1 97.69 64 SER B CA 1
ATOM 3116 C C . SER B 1 64 ? -7.023 -7.875 -9 1 97.69 64 SER B C 1
ATOM 3118 O O . SER B 1 64 ? -6.875 -6.719 -8.609 1 97.69 64 SER B O 1
ATOM 3120 N N . GLY B 1 65 ? -6.266 -8.82 -8.648 1 98.19 65 GLY B N 1
ATOM 3121 C CA . GLY B 1 65 ? -5.113 -8.586 -7.789 1 98.19 65 GLY B CA 1
ATOM 3122 C C . GLY B 1 65 ? -5.488 -8.375 -6.336 1 98.19 65 GLY B C 1
ATOM 3123 O O . GLY B 1 65 ? -5.5 -7.238 -5.855 1 98.19 65 GLY B O 1
ATOM 3124 N N . GLY B 1 66 ? -5.746 -9.453 -5.688 1 98.69 66 GLY B N 1
ATOM 3125 C CA . GLY B 1 66 ? -6.16 -9.344 -4.297 1 98.69 66 GLY B CA 1
ATOM 3126 C C . GLY B 1 66 ? -5.188 -8.547 -3.447 1 98.69 66 GLY B C 1
ATOM 3127 O O . GLY B 1 66 ? -5.602 -7.801 -2.557 1 98.69 66 GLY B O 1
ATOM 3128 N N . ALA B 1 67 ? -3.887 -8.711 -3.701 1 98.62 67 ALA B N 1
ATOM 3129 C CA . ALA B 1 67 ? -2.869 -7.93 -3.006 1 98.62 67 ALA B CA 1
ATOM 3130 C C . ALA B 1 67 ? -2.264 -6.875 -3.926 1 98.62 67 ALA B C 1
ATOM 3132 O O . ALA B 1 67 ? -2.246 -5.688 -3.594 1 98.62 67 ALA B O 1
ATOM 3133 N N . VAL B 1 68 ? -1.816 -7.285 -5.066 1 97.44 68 VAL B N 1
ATOM 3134 C CA . VAL B 1 68 ? -1.065 -6.402 -5.953 1 97.44 68 VAL B CA 1
ATOM 3135 C C . VAL B 1 68 ? -1.639 -6.48 -7.367 1 97.44 68 VAL B C 1
ATOM 3137 O O . VAL B 1 68 ? -1.86 -7.574 -7.895 1 97.44 68 VAL B O 1
ATOM 3140 N N . PHE B 1 69 ? -1.93 -5.379 -7.953 1 96.88 69 PHE B N 1
ATOM 3141 C CA . PHE B 1 69 ? -2.268 -5.23 -9.367 1 96.88 69 PHE B CA 1
ATOM 3142 C C . PHE B 1 69 ? -1.18 -4.457 -10.102 1 96.88 69 PHE B C 1
ATOM 3144 O O . PHE B 1 69 ? -0.827 -3.344 -9.711 1 96.88 69 PHE B O 1
ATOM 3151 N N . ILE B 1 70 ? -0.665 -5.066 -11.094 1 93.5 70 ILE B N 1
ATOM 3152 C CA . ILE B 1 70 ? 0.315 -4.402 -11.953 1 93.5 70 ILE B CA 1
ATOM 3153 C C . ILE B 1 70 ? -0.241 -4.273 -13.367 1 93.5 70 ILE B C 1
ATOM 3155 O O . ILE B 1 70 ? -0.504 -5.277 -14.031 1 93.5 70 ILE B O 1
ATOM 3159 N N . LYS B 1 71 ? -0.373 -3.092 -13.75 1 88.88 71 LYS B N 1
ATOM 3160 C CA . LYS B 1 71 ? -1.077 -2.838 -15.008 1 88.88 71 LYS B CA 1
ATOM 3161 C C . LYS B 1 71 ? -0.202 -3.18 -16.203 1 88.88 71 LYS B C 1
ATOM 3163 O O . LYS B 1 71 ? -0.702 -3.645 -17.234 1 88.88 71 LYS B O 1
ATOM 3168 N N . SER B 1 72 ? 1.019 -2.822 -16.016 1 85.06 72 SER B N 1
ATOM 3169 C CA . SER B 1 72 ? 1.925 -3.074 -17.141 1 85.06 72 SER B CA 1
ATOM 3170 C C . SER B 1 72 ? 2.984 -4.105 -16.766 1 85.06 72 SER B C 1
ATOM 3172 O O . SER B 1 72 ? 2.824 -4.848 -15.797 1 85.06 72 SER B O 1
ATOM 3174 N N . GLY B 1 73 ? 4.035 -4.332 -17.516 1 77.62 73 GLY B N 1
ATOM 3175 C CA . GLY B 1 73 ? 4.938 -5.469 -17.406 1 77.62 73 GLY B CA 1
ATOM 3176 C C . GLY B 1 73 ? 5.887 -5.363 -16.219 1 77.62 73 GLY B C 1
ATOM 3177 O O . GLY B 1 73 ? 6.027 -4.297 -15.625 1 77.62 73 GLY B O 1
ATOM 3178 N N . VAL B 1 74 ? 6.258 -6.547 -15.695 1 81.12 74 VAL B N 1
ATOM 3179 C CA . VAL B 1 74 ? 7.242 -6.664 -14.625 1 81.12 74 VAL B CA 1
ATOM 3180 C C . VAL B 1 74 ? 8.453 -7.457 -15.117 1 81.12 74 VAL B C 1
ATOM 3182 O O . VAL B 1 74 ? 8.297 -8.5 -15.766 1 81.12 74 VAL B O 1
ATOM 3185 N N . VAL B 1 75 ? 9.516 -6.98 -14.734 1 77.06 75 VAL B N 1
ATOM 3186 C CA . VAL B 1 75 ? 10.719 -7.699 -15.125 1 77.06 75 VAL B CA 1
ATOM 3187 C C . VAL B 1 75 ? 10.938 -8.891 -14.195 1 77.06 75 VAL B C 1
ATOM 3189 O O . VAL B 1 75 ? 11.188 -10.008 -14.648 1 77.06 75 VAL B O 1
ATOM 3192 N N . ARG B 1 76 ? 10.883 -8.555 -12.977 1 91.56 76 ARG B N 1
ATOM 3193 C CA . ARG B 1 76 ? 11.148 -9.664 -12.055 1 91.56 76 ARG B CA 1
ATOM 3194 C C . ARG B 1 76 ? 10.289 -9.547 -10.805 1 91.56 76 ARG B C 1
ATOM 3196 O O . ARG B 1 76 ? 10.195 -8.484 -10.195 1 91.56 76 ARG B O 1
ATOM 3203 N N . ILE B 1 77 ? 9.703 -10.68 -10.438 1 94.44 77 ILE B N 1
ATOM 3204 C CA . ILE B 1 77 ? 9.078 -10.875 -9.133 1 94.44 77 ILE B CA 1
ATOM 3205 C C . ILE B 1 77 ? 9.805 -11.969 -8.367 1 94.44 77 ILE B C 1
ATOM 3207 O O . ILE B 1 77 ? 9.977 -13.078 -8.867 1 94.44 77 ILE B O 1
ATOM 3211 N N . SER B 1 78 ? 10.234 -11.633 -7.156 1 98 78 SER B N 1
ATOM 3212 C CA . SER B 1 78 ? 10.93 -12.602 -6.32 1 98 78 SER B CA 1
ATOM 3213 C C . SER B 1 78 ? 10.266 -12.727 -4.953 1 98 78 SER B C 1
ATOM 3215 O O . SER B 1 78 ? 10.109 -11.734 -4.238 1 98 78 SER B O 1
ATOM 3217 N N . VAL B 1 79 ? 9.883 -13.891 -4.602 1 98.56 79 VAL B N 1
ATOM 3218 C CA . VAL B 1 79 ? 9.453 -14.258 -3.256 1 98.56 79 VAL B CA 1
ATOM 3219 C C . VAL B 1 79 ? 10.5 -15.172 -2.611 1 98.56 79 VAL B C 1
ATOM 3221 O O . VAL B 1 79 ? 10.672 -16.312 -3.033 1 98.56 79 VAL B O 1
ATOM 3224 N N . LYS B 1 80 ? 11.148 -14.727 -1.603 1 98.62 80 LYS B N 1
ATOM 3225 C CA . LYS B 1 80 ? 12.289 -15.492 -1.102 1 98.62 80 LYS B CA 1
ATOM 3226 C C . LYS B 1 80 ? 12.477 -15.273 0.398 1 98.62 80 LYS B C 1
ATOM 3228 O O . LYS B 1 80 ? 11.758 -14.484 1.012 1 98.62 80 LYS B O 1
ATOM 3233 N N . GLY B 1 81 ? 13.328 -16.016 0.964 1 98.44 81 GLY B N 1
ATOM 3234 C CA . GLY B 1 81 ? 13.75 -15.844 2.346 1 98.44 81 GLY B CA 1
ATOM 3235 C C . GLY B 1 81 ? 12.664 -16.188 3.348 1 98.44 81 GLY B C 1
ATOM 3236 O O . GLY B 1 81 ? 12.516 -15.5 4.363 1 98.44 81 GLY B O 1
ATOM 3237 N N . GLY B 1 82 ? 11.992 -17.188 3.053 1 98.69 82 GLY B N 1
ATOM 3238 C CA . GLY B 1 82 ? 10.953 -17.609 3.98 1 98.69 82 GLY B CA 1
ATOM 3239 C C . GLY B 1 82 ? 9.734 -16.719 3.971 1 98.69 82 GLY B C 1
ATOM 3240 O O . GLY B 1 82 ? 8.961 -16.688 4.93 1 98.69 82 GLY B O 1
ATOM 3241 N N . SER B 1 83 ? 9.539 -16.031 2.924 1 98.81 83 SER B N 1
ATOM 3242 C CA . SER B 1 83 ? 8.438 -15.07 2.836 1 98.81 83 SER B CA 1
ATOM 3243 C C . SER B 1 83 ? 7.16 -15.742 2.354 1 98.81 83 SER B C 1
ATOM 3245 O O . SER B 1 83 ? 7.195 -16.875 1.857 1 98.81 83 SER B O 1
ATOM 3247 N N . ALA B 1 84 ? 6.035 -14.953 2.49 1 98.88 84 ALA B N 1
ATOM 3248 C CA . ALA B 1 84 ? 4.77 -15.633 2.225 1 98.88 84 ALA B CA 1
ATOM 3249 C C . ALA B 1 84 ? 3.773 -14.703 1.545 1 98.88 84 ALA B C 1
ATOM 3251 O O . ALA B 1 84 ? 3.676 -13.523 1.899 1 98.88 84 ALA B O 1
ATOM 3252 N N . ILE B 1 85 ? 3.078 -15.188 0.593 1 98.88 85 ILE B N 1
ATOM 3253 C CA . ILE B 1 85 ? 1.89 -14.594 -0.009 1 98.88 85 ILE B CA 1
ATOM 3254 C C . ILE B 1 85 ? 0.671 -15.461 0.288 1 98.88 85 ILE B C 1
ATOM 3256 O O . ILE B 1 85 ? 0.509 -16.531 -0.299 1 98.88 85 ILE B O 1
ATOM 3260 N N . THR B 1 86 ? -0.151 -15.008 1.213 1 98.94 86 THR B N 1
ATOM 3261 C CA . THR B 1 86 ? -1.141 -15.961 1.701 1 98.94 86 THR B CA 1
ATOM 3262 C C . THR B 1 86 ? -2.506 -15.297 1.848 1 98.94 86 THR B C 1
ATOM 3264 O O . THR B 1 86 ? -2.596 -14.117 2.207 1 98.94 86 THR B O 1
ATOM 3267 N N . GLU B 1 87 ? -3.594 -15.945 1.545 1 98.88 87 GLU B N 1
ATOM 3268 C CA . GLU B 1 87 ? -4.98 -15.656 1.9 1 98.88 87 GLU B CA 1
ATOM 3269 C C . GLU B 1 87 ? -5.445 -14.336 1.284 1 98.88 87 GLU B C 1
ATOM 3271 O O . GLU B 1 87 ? -6.215 -13.602 1.899 1 98.88 87 GLU B O 1
ATOM 3276 N N . ASN B 1 88 ? -4.906 -13.977 0.182 1 98.94 88 ASN B N 1
ATOM 3277 C CA . ASN B 1 88 ? -5.441 -12.852 -0.565 1 98.94 88 ASN B CA 1
ATOM 3278 C C . ASN B 1 88 ? -6.617 -13.266 -1.443 1 98.94 88 ASN B C 1
ATOM 3280 O O . ASN B 1 88 ? -6.691 -14.406 -1.891 1 98.94 88 ASN B O 1
ATOM 3284 N N . ILE B 1 89 ? -7.508 -12.305 -1.671 1 98.94 89 ILE B N 1
ATOM 3285 C CA . ILE B 1 89 ? -8.727 -12.656 -2.391 1 98.94 89 ILE B CA 1
ATOM 3286 C C . ILE B 1 89 ? -9.023 -11.602 -3.455 1 98.94 89 ILE B C 1
ATOM 3288 O O . ILE B 1 89 ? -8.977 -10.398 -3.176 1 98.94 89 ILE B O 1
ATOM 3292 N N . ALA B 1 90 ? -9.258 -12.062 -4.57 1 98.81 90 ALA B N 1
ATOM 3293 C CA . ALA B 1 90 ? -9.75 -11.195 -5.637 1 98.81 90 ALA B CA 1
ATOM 3294 C C . ALA B 1 90 ? -11.086 -11.695 -6.18 1 98.81 90 ALA B C 1
ATOM 3296 O O . ALA B 1 90 ? -11.32 -12.906 -6.266 1 98.81 90 ALA B O 1
ATOM 3297 N N . ARG B 1 91 ? -11.875 -10.742 -6.656 1 98.44 91 ARG B N 1
ATOM 3298 C CA . ARG B 1 91 ? -13.125 -11.102 -7.328 1 98.44 91 ARG B CA 1
ATOM 3299 C C . ARG B 1 91 ? -12.859 -11.633 -8.734 1 98.44 91 ARG B C 1
ATOM 3301 O O . ARG B 1 91 ? -13.539 -12.555 -9.188 1 98.44 91 ARG B O 1
ATOM 3308 N N . ASN B 1 92 ? -11.961 -11.031 -9.406 1 98.12 92 ASN B N 1
ATOM 3309 C CA . ASN B 1 92 ? -11.594 -11.453 -10.75 1 98.12 92 ASN B CA 1
ATOM 3310 C C . ASN B 1 92 ? -10.289 -12.25 -10.75 1 98.12 92 ASN B C 1
ATOM 3312 O O . ASN B 1 92 ? -10.102 -13.141 -9.922 1 98.12 92 ASN B O 1
ATOM 3316 N N . ASP B 1 93 ? -9.406 -11.922 -11.625 1 98.25 93 ASP B N 1
ATOM 3317 C CA . ASP B 1 93 ? -8.211 -12.75 -11.797 1 98.25 93 ASP B CA 1
ATOM 3318 C C . ASP B 1 93 ? -7.145 -12.398 -10.766 1 98.25 93 ASP B C 1
ATOM 3320 O O . ASP B 1 93 ? -7.059 -11.258 -10.32 1 98.25 93 ASP B O 1
ATOM 3324 N N . GLY B 1 94 ? -6.316 -13.383 -10.453 1 98.5 94 GLY B N 1
ATOM 3325 C CA . GLY B 1 94 ? -5.172 -13.141 -9.586 1 98.5 94 GLY B CA 1
ATOM 3326 C C . GLY B 1 94 ? -5.559 -12.922 -8.141 1 98.5 94 GLY B C 1
ATOM 3327 O O . GLY B 1 94 ? -5.59 -11.789 -7.66 1 98.5 94 GLY B O 1
ATOM 3328 N N . GLY B 1 95 ? -5.75 -14.023 -7.484 1 98.81 95 GLY B N 1
ATOM 3329 C CA . GLY B 1 95 ? -6.133 -13.914 -6.082 1 98.81 95 GLY B CA 1
ATOM 3330 C C . GLY B 1 95 ? -5.164 -13.094 -5.262 1 98.81 95 GLY B C 1
ATOM 3331 O O . GLY B 1 95 ? -5.57 -12.375 -4.34 1 98.81 95 GLY B O 1
ATOM 3332 N N . ALA B 1 96 ? -3.854 -13.195 -5.586 1 98.75 96 ALA B N 1
ATOM 3333 C CA . ALA B 1 96 ? -2.846 -12.391 -4.902 1 98.75 96 ALA B CA 1
ATOM 3334 C C . ALA B 1 96 ? -2.258 -11.336 -5.84 1 98.75 96 ALA B C 1
ATOM 3336 O O . ALA B 1 96 ? -2.285 -10.141 -5.543 1 98.75 96 ALA B O 1
ATOM 3337 N N . ILE B 1 97 ? -1.74 -11.781 -6.961 1 97.44 97 ILE B N 1
ATOM 3338 C CA . ILE B 1 97 ? -1.051 -10.883 -7.887 1 97.44 97 ILE B CA 1
ATOM 3339 C C . ILE B 1 97 ? -1.674 -11 -9.273 1 97.44 97 ILE B C 1
ATOM 3341 O O . ILE B 1 97 ? -1.859 -12.102 -9.789 1 97.44 97 ILE B O 1
ATOM 3345 N N . TYR B 1 98 ? -2.018 -9.867 -9.844 1 97.12 98 TYR B N 1
ATOM 3346 C CA . TYR B 1 98 ? -2.451 -9.781 -11.227 1 97.12 98 TYR B CA 1
ATOM 3347 C C . TYR B 1 98 ? -1.505 -8.906 -12.039 1 97.12 98 TYR B C 1
ATOM 3349 O O . TYR B 1 98 ? -1.169 -7.793 -11.633 1 97.12 98 TYR B O 1
ATOM 3357 N N . MET B 1 99 ? -1.185 -9.406 -13.141 1 93.62 99 MET B N 1
ATOM 3358 C CA . MET B 1 99 ? -0.344 -8.656 -14.07 1 93.62 99 MET B CA 1
ATOM 3359 C C . MET B 1 99 ? -0.971 -8.617 -15.461 1 93.62 99 MET B C 1
ATOM 3361 O O . MET B 1 99 ? -1.225 -9.664 -16.062 1 93.62 99 MET B O 1
ATOM 3365 N N . ASN B 1 100 ? -1.095 -7.469 -15.906 1 88.56 100 ASN B N 1
ATOM 3366 C CA . ASN B 1 100 ? -1.819 -7.301 -17.156 1 88.56 100 ASN B CA 1
ATOM 3367 C C . ASN B 1 100 ? -0.885 -7.391 -18.359 1 88.56 100 ASN B C 1
ATOM 3369 O O . ASN B 1 100 ? -1.337 -7.367 -19.516 1 88.56 100 ASN B O 1
ATOM 3373 N N . PHE B 1 101 ? 0.351 -7.445 -18.031 1 85.56 101 PHE B N 1
ATOM 3374 C CA . PHE B 1 101 ? 1.322 -7.555 -19.125 1 85.56 101 PHE B CA 1
ATOM 3375 C C . PHE B 1 101 ? 2.365 -8.617 -18.812 1 85.56 101 PHE B C 1
ATOM 3377 O O . PHE B 1 101 ? 2.166 -9.445 -17.922 1 85.56 101 PHE B O 1
ATOM 3384 N N . TYR B 1 102 ? 3.518 -8.578 -19.453 1 78.69 102 TYR B N 1
ATOM 3385 C CA . TYR B 1 102 ? 4.48 -9.672 -19.391 1 78.69 102 TYR B CA 1
ATOM 3386 C C . TYR B 1 102 ? 5.293 -9.617 -18.109 1 78.69 102 TYR B C 1
ATOM 3388 O O . TYR B 1 102 ? 5.445 -8.547 -17.5 1 78.69 102 TYR B O 1
ATOM 3396 N N . VAL B 1 103 ? 5.668 -10.789 -17.734 1 82.38 103 VAL B N 1
ATOM 3397 C CA . VAL B 1 103 ? 6.633 -10.977 -16.656 1 82.38 103 VAL B CA 1
ATOM 3398 C C . VAL B 1 103 ? 7.832 -11.773 -17.156 1 82.38 103 VAL B C 1
ATOM 3400 O O . VAL B 1 103 ? 7.66 -12.828 -17.781 1 82.38 103 VAL B O 1
ATOM 3403 N N . SER B 1 104 ? 8.93 -11.219 -16.859 1 87.12 104 SER B N 1
ATOM 3404 C CA . SER B 1 104 ? 10.102 -11.961 -17.312 1 87.12 104 SER B CA 1
ATOM 3405 C C . SER B 1 104 ? 10.414 -13.117 -16.375 1 87.12 104 SER B C 1
ATOM 3407 O O . SER B 1 104 ? 10.523 -14.266 -16.797 1 87.12 104 SER B O 1
ATOM 3409 N N . ASN B 1 105 ? 10.609 -12.773 -15.156 1 93.06 105 ASN B N 1
ATOM 3410 C CA . ASN B 1 105 ? 10.984 -13.797 -14.18 1 93.06 105 ASN B CA 1
ATOM 3411 C C . ASN B 1 105 ? 10.062 -13.773 -12.969 1 93.06 105 ASN B C 1
ATOM 3413 O O . ASN B 1 105 ? 9.867 -12.727 -12.344 1 93.06 105 ASN B O 1
ATOM 3417 N N . PHE B 1 106 ? 9.562 -14.945 -12.664 1 96 106 PHE B N 1
ATOM 3418 C CA . PHE B 1 106 ? 8.836 -15.195 -11.43 1 96 106 PHE B CA 1
ATOM 3419 C C . PHE B 1 106 ? 9.523 -16.266 -10.602 1 96 106 PHE B C 1
ATOM 3421 O O . PHE B 1 106 ? 9.523 -17.438 -10.977 1 96 106 PHE B O 1
ATOM 3428 N N . ILE B 1 107 ? 10.055 -15.875 -9.461 1 97.94 107 ILE B N 1
ATOM 3429 C CA . ILE B 1 107 ? 10.906 -16.766 -8.695 1 97.94 107 ILE B CA 1
ATOM 3430 C C . ILE B 1 107 ? 10.344 -16.938 -7.285 1 97.94 107 ILE B C 1
ATOM 3432 O O . ILE B 1 107 ? 10.07 -15.953 -6.598 1 97.94 107 ILE B O 1
ATOM 3436 N N . VAL B 1 108 ? 10.148 -18.109 -6.828 1 98.62 108 VAL B N 1
ATOM 3437 C CA . VAL B 1 108 ? 9.82 -18.484 -5.453 1 98.62 108 VAL B CA 1
ATOM 3438 C C . VAL B 1 108 ? 10.938 -19.344 -4.875 1 98.62 108 VAL B C 1
ATOM 3440 O O . VAL B 1 108 ? 11.195 -20.453 -5.371 1 98.62 108 VAL B O 1
ATOM 3443 N N . ASP B 1 109 ? 11.586 -18.875 -3.826 1 98.75 109 ASP B N 1
ATOM 3444 C CA . ASP B 1 109 ? 12.797 -19.547 -3.352 1 98.75 109 ASP B CA 1
ATOM 3445 C C . ASP B 1 109 ? 12.93 -19.422 -1.835 1 98.75 109 ASP B C 1
ATOM 3447 O O . ASP B 1 109 ? 12.188 -18.656 -1.201 1 98.75 109 ASP B O 1
ATOM 3451 N N . GLY B 1 110 ? 13.703 -20.25 -1.28 1 98.38 110 GLY B N 1
ATOM 3452 C CA . GLY B 1 110 ? 14.117 -20.125 0.109 1 98.38 110 GLY B CA 1
ATOM 3453 C C . GLY B 1 110 ? 13.008 -20.453 1.091 1 98.38 110 GLY B C 1
ATOM 3454 O O . GLY B 1 110 ? 12.742 -19.688 2.018 1 98.38 110 GLY B O 1
ATOM 3455 N N . SER B 1 111 ? 12.398 -21.531 0.861 1 98.69 111 SER B N 1
ATOM 3456 C CA . SER B 1 111 ? 11.344 -22.031 1.737 1 98.69 111 SER B CA 1
ATOM 3457 C C . SER B 1 111 ? 10.188 -21.031 1.838 1 98.69 111 SER B C 1
ATOM 3459 O O . SER B 1 111 ? 9.578 -20.891 2.898 1 98.69 111 SER B O 1
ATOM 3461 N N . SER B 1 112 ? 9.992 -20.375 0.77 1 98.88 112 SER B N 1
ATOM 3462 C CA . SER B 1 112 ? 8.898 -19.422 0.727 1 98.88 112 SER B CA 1
ATOM 3463 C C . SER B 1 112 ? 7.578 -20.094 0.359 1 98.88 112 SER B C 1
ATOM 3465 O O . SER B 1 112 ? 7.574 -21.219 -0.158 1 98.88 112 SER B O 1
ATOM 3467 N N . VAL B 1 113 ? 6.488 -19.328 0.624 1 98.88 113 VAL B N 1
ATOM 3468 C CA . VAL B 1 113 ? 5.191 -19.984 0.506 1 98.88 113 VAL B CA 1
ATOM 3469 C C . VAL B 1 113 ? 4.215 -19.062 -0.226 1 98.88 113 VAL B C 1
ATOM 3471 O O . VAL B 1 113 ? 4.121 -17.875 0.082 1 98.88 113 VAL B O 1
ATOM 3474 N N . ILE B 1 114 ? 3.482 -19.594 -1.167 1 98.88 114 ILE B N 1
ATOM 3475 C CA . ILE B 1 114 ? 2.307 -18.984 -1.778 1 98.88 114 ILE B CA 1
ATOM 3476 C C . ILE B 1 114 ? 1.09 -19.875 -1.562 1 98.88 114 ILE B C 1
ATOM 3478 O O . ILE B 1 114 ? 0.98 -20.938 -2.176 1 98.88 114 ILE B O 1
ATOM 3482 N N . SER B 1 115 ? 0.211 -19.453 -0.704 1 98.94 115 SER B N 1
ATOM 3483 C CA . SER B 1 115 ? -0.81 -20.422 -0.311 1 98.94 115 SER B CA 1
ATOM 3484 C C . SER B 1 115 ? -2.119 -19.719 0.047 1 98.94 115 SER B C 1
ATOM 3486 O O . SER B 1 115 ? -2.117 -18.578 0.506 1 98.94 115 SER B O 1
ATOM 3488 N N . GLY B 1 116 ? -3.197 -20.391 -0.194 1 98.88 116 GLY B N 1
ATOM 3489 C CA . GLY B 1 116 ? -4.508 -19.984 0.296 1 98.88 116 GLY B CA 1
ATOM 3490 C C . GLY B 1 116 ? -5.07 -18.781 -0.418 1 98.88 116 GLY B C 1
ATOM 3491 O O . GLY B 1 116 ? -6.016 -18.141 0.062 1 98.88 116 GLY B O 1
ATOM 3492 N N . ASN B 1 117 ? -4.508 -18.391 -1.483 1 98.94 117 ASN B N 1
ATOM 3493 C CA . ASN B 1 117 ? -5.051 -17.281 -2.248 1 98.94 117 ASN B CA 1
ATOM 3494 C C . ASN B 1 117 ? -6.227 -17.703 -3.117 1 98.94 117 ASN B C 1
ATOM 3496 O O . ASN B 1 117 ? -6.305 -18.859 -3.533 1 98.94 117 ASN B O 1
ATOM 3500 N N . ARG B 1 118 ? -7.152 -16.812 -3.459 1 98.94 118 ARG B N 1
ATOM 3501 C CA . ARG B 1 118 ? -8.367 -17.219 -4.152 1 98.94 118 ARG B CA 1
ATOM 3502 C C . ARG B 1 118 ? -8.773 -16.188 -5.199 1 98.94 118 ARG B C 1
ATOM 3504 O O . ARG B 1 118 ? -8.867 -15 -4.898 1 98.94 118 ARG B O 1
ATOM 3511 N N . ALA B 1 119 ? -8.938 -16.547 -6.254 1 98.94 119 ALA B N 1
ATOM 3512 C CA . ALA B 1 119 ? -9.711 -15.812 -7.254 1 98.94 119 ALA B CA 1
ATOM 3513 C C . ALA B 1 119 ? -11.148 -16.328 -7.328 1 98.94 119 ALA B C 1
ATOM 3515 O O . ALA B 1 119 ? -11.422 -17.328 -7.984 1 98.94 119 ALA B O 1
ATOM 3516 N N . THR B 1 120 ? -12.055 -15.555 -6.809 1 98.69 120 THR B N 1
ATOM 3517 C CA . THR B 1 120 ? -13.383 -16.094 -6.547 1 98.69 120 THR B CA 1
ATOM 3518 C C . THR B 1 120 ? -14.234 -16.062 -7.812 1 98.69 120 THR B C 1
ATOM 3520 O O . THR B 1 120 ? -15.219 -16.797 -7.922 1 98.69 120 THR B O 1
ATOM 3523 N N . GLY B 1 121 ? -13.906 -15.203 -8.688 1 98.56 121 GLY B N 1
ATOM 3524 C CA . GLY B 1 121 ? -14.648 -15.109 -9.938 1 98.56 121 GLY B CA 1
ATOM 3525 C C . GLY B 1 121 ? -13.758 -15.102 -11.164 1 98.56 121 GLY B C 1
ATOM 3526 O O . GLY B 1 121 ? -14.195 -14.734 -12.25 1 98.56 121 GLY B O 1
ATOM 3527 N N . GLY B 1 122 ? -12.523 -15.453 -10.984 1 98.56 122 GLY B N 1
ATOM 3528 C CA . GLY B 1 122 ? -11.586 -15.398 -12.086 1 98.56 122 GLY B CA 1
ATOM 3529 C C . GLY B 1 122 ? -10.609 -16.562 -12.102 1 98.56 122 GLY B C 1
ATOM 3530 O O . GLY B 1 122 ? -10.898 -17.625 -11.547 1 98.56 122 GLY B O 1
ATOM 3531 N N . SER B 1 123 ? -9.523 -16.391 -12.836 1 98.81 123 SER B N 1
ATOM 3532 C CA . SER B 1 123 ? -8.469 -17.391 -12.977 1 98.81 123 SER B CA 1
ATOM 3533 C C . SER B 1 123 ? -7.23 -17.016 -12.164 1 98.81 123 SER B C 1
ATOM 3535 O O . SER B 1 123 ? -7.082 -15.859 -11.758 1 98.81 123 SER B O 1
ATOM 3537 N N . GLY B 1 124 ? -6.414 -17.969 -11.945 1 98.75 124 GLY B N 1
ATOM 3538 C CA . GLY B 1 124 ? -5.203 -17.703 -11.18 1 98.75 124 GLY B CA 1
ATOM 3539 C C . GLY B 1 124 ? -5.473 -17.453 -9.711 1 98.75 124 GLY B C 1
ATOM 3540 O O . GLY B 1 124 ? -5.52 -16.297 -9.266 1 98.75 124 GLY B O 1
ATOM 3541 N N . GLY B 1 125 ? -5.605 -18.5 -9 1 98.88 125 GLY B N 1
ATOM 3542 C CA . GLY B 1 125 ? -5.902 -18.359 -7.586 1 98.88 125 GLY B CA 1
ATOM 3543 C C . GLY B 1 125 ? -4.879 -17.516 -6.836 1 98.88 125 GLY B C 1
ATOM 3544 O O . GLY B 1 125 ? -5.227 -16.781 -5.922 1 98.88 125 GLY B O 1
ATOM 3545 N N . ALA B 1 126 ? -3.598 -17.672 -7.203 1 98.75 126 ALA B N 1
ATOM 3546 C CA . ALA B 1 126 ? -2.545 -16.844 -6.613 1 98.75 126 ALA B CA 1
ATOM 3547 C C . ALA B 1 126 ? -2.055 -15.789 -7.602 1 98.75 126 ALA B C 1
ATOM 3549 O O . ALA B 1 126 ? -2.092 -14.594 -7.309 1 98.75 126 ALA B O 1
ATOM 3550 N N . VAL B 1 127 ? -1.645 -16.219 -8.758 1 97.75 127 VAL B N 1
ATOM 3551 C CA . VAL B 1 127 ? -1.02 -15.344 -9.734 1 97.75 127 VAL B CA 1
ATOM 3552 C C . VAL B 1 127 ? -1.714 -15.5 -11.086 1 97.75 127 VAL B C 1
ATOM 3554 O O . VAL B 1 127 ? -1.957 -16.609 -11.539 1 97.75 127 VAL B O 1
ATOM 3557 N N . ALA B 1 128 ? -2.061 -14.43 -11.711 1 97.31 128 ALA B N 1
ATOM 3558 C CA . ALA B 1 128 ? -2.57 -14.414 -13.078 1 97.31 128 ALA B CA 1
ATOM 3559 C C . ALA B 1 128 ? -1.783 -13.438 -13.945 1 97.31 128 ALA B C 1
ATOM 3561 O O . ALA B 1 128 ? -1.616 -12.273 -13.586 1 97.31 128 ALA B O 1
ATOM 3562 N N . VAL B 1 129 ? -1.324 -13.93 -15.031 1 95.19 129 VAL B N 1
ATOM 3563 C CA . VAL B 1 129 ? -0.588 -13.125 -16 1 95.19 129 VAL B CA 1
ATOM 3564 C C . VAL B 1 129 ? -1.311 -13.141 -17.344 1 95.19 129 VAL B C 1
ATOM 3566 O O . VAL B 1 129 ? -1.606 -14.211 -17.875 1 95.19 129 VAL B O 1
ATOM 3569 N N . ARG B 1 130 ? -1.559 -12.008 -17.859 1 89.31 130 ARG B N 1
ATOM 3570 C CA . ARG B 1 130 ? -2.32 -11.961 -19.094 1 89.31 130 ARG B CA 1
ATOM 3571 C C . ARG B 1 130 ? -1.412 -12.172 -20.297 1 89.31 130 ARG B C 1
ATOM 3573 O O . ARG B 1 130 ? -1.808 -12.812 -21.281 1 89.31 130 ARG B O 1
ATOM 3580 N N . ASP B 1 131 ? -0.32 -11.641 -20.234 1 83.62 131 ASP B N 1
ATOM 3581 C CA . ASP B 1 131 ? 0.578 -11.867 -21.359 1 83.62 131 ASP B CA 1
ATOM 3582 C C . ASP B 1 131 ? 1.624 -12.93 -21.016 1 83.62 131 ASP B C 1
ATOM 3584 O O . ASP B 1 131 ? 1.354 -13.852 -20.25 1 83.62 131 ASP B O 1
ATOM 3588 N N . ASN B 1 132 ? 2.799 -12.852 -21.578 1 73.38 132 ASN B N 1
ATOM 3589 C CA . ASN B 1 132 ? 3.777 -13.922 -21.422 1 73.38 132 ASN B CA 1
ATOM 3590 C C . ASN B 1 132 ? 4.5 -13.836 -20.078 1 73.38 132 ASN B C 1
ATOM 3592 O O . ASN B 1 132 ? 4.676 -12.742 -19.531 1 73.38 132 ASN B O 1
ATOM 3596 N N . LEU B 1 133 ? 4.629 -15.039 -19.5 1 77.31 133 LEU B N 1
ATOM 3597 C CA . LEU B 1 133 ? 5.609 -15.195 -18.438 1 77.31 133 LEU B CA 1
ATOM 3598 C C . LEU B 1 133 ? 6.762 -16.094 -18.875 1 77.31 133 LEU B C 1
ATOM 3600 O O . LEU B 1 133 ? 6.566 -17.281 -19.109 1 77.31 133 LEU B O 1
ATOM 3604 N N . PHE B 1 134 ? 7.887 -15.57 -18.828 1 79.81 134 PHE B N 1
ATOM 3605 C CA . PHE B 1 134 ? 8.977 -16.281 -19.484 1 79.81 134 PHE B CA 1
ATOM 3606 C C . PHE B 1 134 ? 9.516 -17.391 -18.609 1 79.81 134 PHE B C 1
ATOM 3608 O O . PHE B 1 134 ? 9.523 -18.562 -19 1 79.81 134 PHE B O 1
ATOM 3615 N N . ASP B 1 135 ? 9.953 -16.984 -17.453 1 93.94 135 ASP B N 1
ATOM 3616 C CA . ASP B 1 135 ? 10.562 -18 -16.594 1 93.94 135 ASP B CA 1
ATOM 3617 C C . ASP B 1 135 ? 9.859 -18.047 -15.234 1 93.94 135 ASP B C 1
ATOM 3619 O O . ASP B 1 135 ? 9.766 -17.047 -14.539 1 93.94 135 ASP B O 1
ATOM 3623 N N . ILE B 1 136 ? 9.414 -19.266 -14.898 1 96.38 136 ILE B N 1
ATOM 3624 C CA . ILE B 1 136 ? 8.906 -19.547 -13.562 1 96.38 136 ILE B CA 1
ATOM 3625 C C . ILE B 1 136 ? 9.828 -20.547 -12.859 1 96.38 136 ILE B C 1
ATOM 3627 O O . ILE B 1 136 ? 10.078 -21.641 -13.375 1 96.38 136 ILE B O 1
ATOM 3631 N N . VAL B 1 137 ? 10.305 -20.141 -11.734 1 98.44 137 VAL B N 1
ATOM 3632 C CA . VAL B 1 137 ? 11.188 -21.031 -10.977 1 98.44 137 VAL B CA 1
ATOM 3633 C C . VAL B 1 137 ? 10.672 -21.156 -9.539 1 98.44 137 VAL B C 1
ATOM 3635 O O . VAL B 1 137 ? 10.531 -20.156 -8.828 1 98.44 137 VAL B O 1
ATOM 3638 N N . VAL B 1 138 ? 10.375 -22.359 -9.109 1 98.75 138 VAL B N 1
ATOM 3639 C CA . VAL B 1 138 ? 10.055 -22.703 -7.73 1 98.75 138 VAL B CA 1
ATOM 3640 C C . VAL B 1 138 ? 11.125 -23.625 -7.164 1 98.75 138 VAL B C 1
ATOM 3642 O O . VAL B 1 138 ? 11.273 -24.766 -7.621 1 98.75 138 VAL B O 1
ATOM 3645 N N . LYS B 1 139 ? 11.812 -23.203 -6.199 1 98.69 139 LYS B N 1
ATOM 3646 C CA . LYS B 1 139 ? 12.945 -24 -5.73 1 98.69 139 LYS B CA 1
ATOM 3647 C C . LYS B 1 139 ? 13.219 -23.734 -4.25 1 98.69 139 LYS B C 1
ATOM 3649 O O . LYS B 1 139 ? 12.516 -22.953 -3.611 1 98.69 139 LYS B O 1
ATOM 3654 N N . GLY B 1 140 ? 14.156 -24.453 -3.713 1 98.5 140 GLY B N 1
ATOM 3655 C CA . GLY B 1 140 ? 14.641 -24.234 -2.359 1 98.5 140 GLY B CA 1
ATOM 3656 C C . GLY B 1 140 ? 13.648 -24.641 -1.292 1 98.5 140 GLY B C 1
ATOM 3657 O O . GLY B 1 140 ? 13.547 -24 -0.244 1 98.5 140 GLY B O 1
ATOM 3658 N N . GLY B 1 141 ? 12.977 -25.641 -1.558 1 98.69 141 GLY B N 1
ATOM 3659 C CA . GLY B 1 141 ? 12.016 -26.125 -0.577 1 98.69 141 GLY B CA 1
ATOM 3660 C C . GLY B 1 141 ? 10.781 -25.266 -0.471 1 98.69 141 GLY B C 1
ATOM 3661 O O . GLY B 1 141 ? 10.094 -25.266 0.554 1 98.69 141 GLY B O 1
ATOM 3662 N N . SER B 1 142 ? 10.492 -24.547 -1.476 1 98.88 142 SER B N 1
ATOM 3663 C CA . SER B 1 142 ? 9.359 -23.625 -1.468 1 98.88 142 SER B CA 1
ATOM 3664 C C . SER B 1 142 ? 8.062 -24.359 -1.804 1 98.88 142 SER B C 1
ATOM 3666 O O . SER B 1 142 ? 8.078 -25.469 -2.336 1 98.88 142 SER B O 1
ATOM 3668 N N . VAL B 1 143 ? 6.961 -23.625 -1.479 1 98.94 143 VAL B N 1
ATOM 3669 C CA . VAL B 1 143 ? 5.676 -24.312 -1.582 1 98.94 143 VAL B CA 1
ATOM 3670 C C . VAL B 1 143 ? 4.652 -23.391 -2.238 1 98.94 143 VAL B C 1
ATOM 3672 O O . VAL B 1 143 ? 4.512 -22.219 -1.847 1 98.94 143 VAL B O 1
ATOM 3675 N N . ILE B 1 144 ? 3.955 -23.875 -3.209 1 98.88 144 ILE B N 1
ATOM 3676 C CA . ILE B 1 144 ? 2.734 -23.281 -3.748 1 98.88 144 ILE B CA 1
ATOM 3677 C C . ILE B 1 144 ? 1.555 -24.219 -3.5 1 98.88 144 ILE B C 1
ATOM 3679 O O . ILE B 1 144 ? 1.448 -25.281 -4.129 1 98.88 144 ILE B O 1
ATOM 3683 N N . ALA B 1 145 ? 0.652 -23.812 -2.607 1 98.88 145 ALA B N 1
ATOM 3684 C CA . ALA B 1 145 ? -0.314 -24.812 -2.172 1 98.88 145 ALA B CA 1
ATOM 3685 C C . ALA B 1 145 ? -1.664 -24.172 -1.855 1 98.88 145 ALA B C 1
ATOM 3687 O O . ALA B 1 145 ? -1.728 -23.016 -1.431 1 98.88 145 ALA B O 1
ATOM 3688 N N . ASN B 1 146 ? -2.744 -24.906 -2.086 1 98.88 146 ASN B N 1
ATOM 3689 C CA . ASN B 1 146 ? -4.094 -24.625 -1.61 1 98.88 146 ASN B CA 1
ATOM 3690 C C . ASN B 1 146 ? -4.613 -23.297 -2.143 1 98.88 146 ASN B C 1
ATOM 3692 O O . ASN B 1 146 ? -5.324 -22.562 -1.439 1 98.88 146 ASN B O 1
ATOM 3696 N N . ASN B 1 147 ? -4.18 -22.922 -3.227 1 98.94 147 ASN B N 1
ATOM 3697 C CA . ASN B 1 147 ? -4.805 -21.797 -3.926 1 98.94 147 ASN B CA 1
ATOM 3698 C C . ASN B 1 147 ? -6.004 -22.25 -4.754 1 98.94 147 ASN B C 1
ATOM 3700 O O . ASN B 1 147 ? -6.062 -23.406 -5.191 1 98.94 147 ASN B O 1
ATOM 3704 N N . THR B 1 148 ? -6.91 -21.328 -4.953 1 98.94 148 THR B N 1
ATOM 3705 C CA . THR B 1 148 ? -8.117 -21.734 -5.656 1 98.94 148 THR B CA 1
ATOM 3706 C C . THR B 1 148 ? -8.547 -20.672 -6.66 1 98.94 148 THR B C 1
ATOM 3708 O O . THR B 1 148 ? -8.539 -19.484 -6.348 1 98.94 148 THR B O 1
ATOM 3711 N N . ALA B 1 149 ? -8.922 -21.125 -7.754 1 98.94 149 ALA B N 1
ATOM 3712 C CA . ALA B 1 149 ? -9.531 -20.266 -8.766 1 98.94 149 ALA B CA 1
ATOM 3713 C C . ALA B 1 149 ? -10.883 -20.812 -9.203 1 98.94 149 ALA B C 1
ATOM 3715 O O . ALA B 1 149 ? -11.086 -22.031 -9.258 1 98.94 149 ALA B O 1
ATOM 3716 N N . ARG B 1 150 ? -11.766 -19.875 -9.633 1 98.88 150 ARG B N 1
ATOM 3717 C CA . ARG B 1 150 ? -13.062 -20.281 -10.164 1 98.88 150 ARG B CA 1
ATOM 3718 C C . ARG B 1 150 ? -12.922 -20.906 -11.539 1 98.88 150 ARG B C 1
ATOM 3720 O O . ARG B 1 150 ? -13.648 -21.844 -11.875 1 98.88 150 ARG B O 1
ATOM 3727 N N . TYR B 1 151 ? -12.07 -20.406 -12.305 1 98.56 151 TYR B N 1
ATOM 3728 C CA . TYR B 1 151 ? -11.867 -20.938 -13.648 1 98.56 151 TYR B CA 1
ATOM 3729 C C . TYR B 1 151 ? -10.523 -21.625 -13.766 1 98.56 151 TYR B C 1
ATOM 3731 O O . TYR B 1 151 ? -10.25 -22.594 -13.047 1 98.56 151 TYR B O 1
ATOM 3739 N N . ASP B 1 152 ? -9.617 -21.125 -14.602 1 98.81 152 ASP B N 1
ATOM 3740 C CA . ASP B 1 152 ? -8.406 -21.875 -14.906 1 98.81 152 ASP B CA 1
ATOM 3741 C C . ASP B 1 152 ? -7.262 -21.469 -13.969 1 98.81 152 ASP B C 1
ATOM 3743 O O . ASP B 1 152 ? -7.203 -20.328 -13.508 1 98.81 152 ASP B O 1
ATOM 3747 N N . GLY B 1 153 ? -6.359 -22.438 -13.75 1 98.75 153 GLY B N 1
ATOM 3748 C CA . GLY B 1 153 ? -5.168 -22.156 -12.969 1 98.75 153 GLY B CA 1
ATOM 3749 C C . GLY B 1 153 ? -5.457 -21.938 -11.5 1 98.75 153 GLY B C 1
ATOM 3750 O O . GLY B 1 153 ? -5.48 -20.797 -11.023 1 98.75 153 GLY B O 1
ATOM 3751 N N . GLY B 1 154 ? -5.559 -23.016 -10.836 1 98.88 154 GLY B N 1
ATOM 3752 C CA . GLY B 1 154 ? -5.84 -22.906 -9.414 1 98.88 154 GLY B CA 1
ATOM 3753 C C . GLY B 1 154 ? -4.82 -22.062 -8.664 1 98.88 154 GLY B C 1
ATOM 3754 O O . GLY B 1 154 ? -5.164 -21.359 -7.719 1 98.88 154 GLY B O 1
ATOM 3755 N N . ALA B 1 155 ? -3.531 -22.172 -9.062 1 98.81 155 ALA B N 1
ATOM 3756 C CA . ALA B 1 155 ? -2.482 -21.344 -8.469 1 98.81 155 ALA B CA 1
ATOM 3757 C C . ALA B 1 155 ? -2.002 -20.281 -9.461 1 98.81 155 ALA B C 1
ATOM 3759 O O . ALA B 1 155 ? -2.049 -19.094 -9.164 1 98.81 155 ALA B O 1
ATOM 3760 N N . ILE B 1 156 ? -1.58 -20.703 -10.625 1 98.31 156 ILE B N 1
ATOM 3761 C CA . ILE B 1 156 ? -0.984 -19.797 -11.602 1 98.31 156 ILE B CA 1
ATOM 3762 C C . ILE B 1 156 ? -1.73 -19.922 -12.93 1 98.31 156 ILE B C 1
ATOM 3764 O O . ILE B 1 156 ? -1.902 -21.016 -13.461 1 98.31 156 ILE B O 1
ATOM 3768 N N . PHE B 1 157 ? -2.162 -18.812 -13.453 1 98.25 157 PHE B N 1
ATOM 3769 C CA . PHE B 1 157 ? -2.768 -18.719 -14.773 1 98.25 157 PHE B CA 1
ATOM 3770 C C . PHE B 1 157 ? -1.903 -17.875 -15.703 1 98.25 157 PHE B C 1
ATOM 3772 O O . PHE B 1 157 ? -1.622 -16.703 -15.406 1 98.25 157 PHE B O 1
ATOM 3779 N N . LEU B 1 158 ? -1.55 -18.469 -16.719 1 96.75 158 LEU B N 1
ATOM 3780 C CA . LEU B 1 158 ? -0.885 -17.766 -17.812 1 96.75 158 LEU B CA 1
ATOM 3781 C C . LEU B 1 158 ? -1.754 -17.75 -19.062 1 96.75 158 LEU B C 1
ATOM 3783 O O . LEU B 1 158 ? -2.035 -18.812 -19.641 1 96.75 158 LEU B O 1
ATOM 3787 N N . ARG B 1 159 ? -2.119 -16.578 -19.438 1 94.31 159 ARG B N 1
ATOM 3788 C CA . ARG B 1 159 ? -2.932 -16.516 -20.641 1 94.31 159 ARG B CA 1
ATOM 3789 C C . ARG B 1 159 ? -2.109 -16.906 -21.875 1 94.31 159 ARG B C 1
ATOM 3791 O O . ARG B 1 159 ? -2.637 -17.484 -22.812 1 94.31 159 ARG B O 1
ATOM 3798 N N . SER B 1 160 ? -0.901 -16.562 -21.797 1 93.38 160 SER B N 1
ATOM 3799 C CA . SER B 1 160 ? 0.01 -16.875 -22.891 1 93.38 160 SER B CA 1
ATOM 3800 C C . SER B 1 160 ? 0.936 -18.031 -22.531 1 93.38 160 SER B C 1
ATOM 3802 O O . SER B 1 160 ? 0.514 -19 -21.891 1 93.38 160 SER B O 1
ATOM 3804 N N . GLY B 1 161 ? 2.205 -17.984 -23.094 1 93.88 161 GLY B N 1
ATOM 3805 C CA . GLY B 1 161 ? 3.098 -19.125 -22.953 1 93.88 161 GLY B CA 1
ATOM 3806 C C . GLY B 1 161 ? 4.133 -18.938 -21.859 1 93.88 161 GLY B C 1
ATOM 3807 O O . GLY B 1 161 ? 4.141 -17.922 -21.172 1 93.88 161 GLY B O 1
ATOM 3808 N N . VAL B 1 162 ? 4.867 -19.953 -21.641 1 95.06 162 VAL B N 1
ATOM 3809 C CA . VAL B 1 162 ? 5.996 -19.953 -20.703 1 95.06 162 VAL B CA 1
ATOM 3810 C C . VAL B 1 162 ? 7.223 -20.562 -21.391 1 95.06 162 VAL B C 1
ATOM 3812 O O . VAL B 1 162 ? 7.117 -21.562 -22.094 1 95.06 162 VAL B O 1
ATOM 3815 N N . SER B 1 163 ? 8.32 -19.891 -21.219 1 95.12 163 SER B N 1
ATOM 3816 C CA . SER B 1 163 ? 9.539 -20.453 -21.781 1 95.12 163 SER B CA 1
ATOM 3817 C C . SER B 1 163 ? 10.047 -21.609 -20.922 1 95.12 163 SER B C 1
ATOM 3819 O O . SER B 1 163 ? 10.289 -22.703 -21.422 1 95.12 163 SER B O 1
ATOM 3821 N N . ASN B 1 164 ? 10.227 -21.312 -19.703 1 96.75 164 ASN B N 1
ATOM 3822 C CA . ASN B 1 164 ? 10.688 -22.344 -18.766 1 96.75 164 ASN B CA 1
ATOM 3823 C C . ASN B 1 164 ? 9.852 -22.344 -17.484 1 96.75 164 ASN B C 1
ATOM 3825 O O . ASN B 1 164 ? 9.617 -21.297 -16.891 1 96.75 164 ASN B O 1
ATOM 3829 N N . LEU B 1 165 ? 9.398 -23.5 -17.141 1 97.88 165 LEU B N 1
ATOM 3830 C CA . LEU B 1 165 ? 8.82 -23.781 -15.836 1 97.88 165 LEU B CA 1
ATOM 3831 C C . LEU B 1 165 ? 9.633 -24.828 -15.086 1 97.88 165 LEU B C 1
ATOM 3833 O O . LEU B 1 165 ? 9.711 -25.984 -15.516 1 97.88 165 LEU B O 1
ATOM 3837 N N . THR B 1 166 ? 10.234 -24.375 -14.016 1 98.69 166 THR B N 1
ATOM 3838 C CA . THR B 1 166 ? 11.086 -25.281 -13.258 1 98.69 166 THR B CA 1
ATOM 3839 C C . THR B 1 166 ? 10.594 -25.422 -11.82 1 98.69 166 THR B C 1
ATOM 3841 O O . THR B 1 166 ? 10.406 -24.422 -11.125 1 98.69 166 THR B O 1
ATOM 3844 N N . ILE B 1 167 ? 10.398 -26.594 -11.359 1 98.69 167 ILE B N 1
ATOM 3845 C CA . ILE B 1 167 ? 10.156 -26.953 -9.969 1 98.69 167 ILE B CA 1
ATOM 3846 C C . ILE B 1 167 ? 11.305 -27.812 -9.453 1 98.69 167 ILE B C 1
ATOM 3848 O O . ILE B 1 167 ? 11.539 -28.906 -9.977 1 98.69 167 ILE B O 1
ATOM 3852 N N . ASP B 1 168 ? 11.992 -27.328 -8.438 1 98.56 168 ASP B N 1
ATOM 3853 C CA . ASP B 1 168 ? 13.25 -27.984 -8.086 1 98.56 168 ASP B CA 1
ATOM 3854 C C . ASP B 1 168 ? 13.5 -27.906 -6.578 1 98.56 168 ASP B C 1
ATOM 3856 O O . ASP B 1 168 ? 12.773 -27.219 -5.855 1 98.56 168 ASP B O 1
ATOM 3860 N N . GLY B 1 169 ? 14.383 -28.672 -6.117 1 97.56 169 GLY B N 1
ATOM 3861 C CA . GLY B 1 169 ? 14.93 -28.547 -4.777 1 97.56 169 GLY B CA 1
ATOM 3862 C C . GLY B 1 169 ? 13.922 -28.844 -3.688 1 97.56 169 GLY B C 1
ATOM 3863 O O . GLY B 1 169 ? 13.75 -28.062 -2.756 1 97.56 169 GLY B O 1
ATOM 3864 N N . SER B 1 170 ? 13.273 -29.938 -3.844 1 98.44 170 SER B N 1
ATOM 3865 C CA . SER B 1 170 ? 12.32 -30.438 -2.859 1 98.44 170 SER B CA 1
ATOM 3866 C C . SER B 1 170 ? 11.141 -29.484 -2.703 1 98.44 170 SER B C 1
ATOM 3868 O O . SER B 1 170 ? 10.469 -29.484 -1.667 1 98.44 170 SER B O 1
ATOM 3870 N N . SER B 1 171 ? 10.945 -28.734 -3.74 1 98.88 171 SER B N 1
ATOM 3871 C CA . SER B 1 171 ? 9.797 -27.828 -3.717 1 98.88 171 SER B CA 1
ATOM 3872 C C . SER B 1 171 ? 8.508 -28.562 -4.043 1 98.88 171 SER B C 1
ATOM 3874 O O . SER B 1 171 ? 8.539 -29.656 -4.617 1 98.88 171 SER B O 1
ATOM 3876 N N . VAL B 1 172 ? 7.422 -27.875 -3.635 1 98.94 172 VAL B N 1
ATOM 3877 C CA . VAL B 1 172 ? 6.152 -28.594 -3.695 1 98.94 172 VAL B CA 1
ATOM 3878 C C . VAL B 1 172 ? 5.082 -27.703 -4.312 1 98.94 172 VAL B C 1
ATOM 3880 O O . VAL B 1 172 ? 4.949 -26.531 -3.934 1 98.94 172 VAL B O 1
ATOM 3883 N N . ILE B 1 173 ? 4.328 -28.234 -5.266 1 98.94 173 ILE B N 1
ATOM 3884 C CA . ILE B 1 173 ? 3.078 -27.656 -5.762 1 98.94 173 ILE B CA 1
ATOM 3885 C C . ILE B 1 173 ? 1.917 -28.594 -5.426 1 98.94 173 ILE B C 1
ATOM 3887 O O . ILE B 1 173 ? 1.8 -29.672 -6 1 98.94 173 ILE B O 1
ATOM 3891 N N . SER B 1 174 ? 1.039 -28.141 -4.508 1 98.94 174 SER B N 1
ATOM 3892 C CA . SER B 1 174 ? 0.107 -29.156 -4.012 1 98.94 174 SER B CA 1
ATOM 3893 C C . SER B 1 174 ? -1.224 -28.531 -3.609 1 98.94 174 SER B C 1
ATOM 3895 O O . SER B 1 174 ? -1.265 -27.375 -3.17 1 98.94 174 SER B O 1
ATOM 3897 N N . GLY B 1 175 ? -2.27 -29.281 -3.771 1 98.88 175 GLY B N 1
ATOM 3898 C CA . GLY B 1 175 ? -3.568 -28.969 -3.203 1 98.88 175 GLY B CA 1
ATOM 3899 C C . GLY B 1 175 ? -4.234 -27.781 -3.867 1 98.88 175 GLY B C 1
ATOM 3900 O O . GLY B 1 175 ? -5.199 -27.219 -3.338 1 98.88 175 GLY B O 1
ATOM 3901 N N . ASN B 1 176 ? -3.707 -27.359 -4.926 1 98.94 176 ASN B N 1
ATOM 3902 C CA . ASN B 1 176 ? -4.355 -26.266 -5.648 1 98.94 176 ASN B CA 1
ATOM 3903 C C . ASN B 1 176 ? -5.574 -26.75 -6.426 1 98.94 176 ASN B C 1
ATOM 3905 O O . ASN B 1 176 ? -5.656 -27.922 -6.781 1 98.94 176 ASN B O 1
ATOM 3909 N N . ARG B 1 177 ? -6.48 -25.719 -6.711 1 98.94 177 ARG B N 1
ATOM 3910 C CA . ARG B 1 177 ? -7.742 -26.188 -7.277 1 98.94 177 ARG B CA 1
ATOM 3911 C C . ARG B 1 177 ? -8.297 -25.172 -8.273 1 98.94 177 ARG B C 1
ATOM 3913 O O . ARG B 1 177 ? -8.398 -23.984 -7.969 1 98.94 177 ARG B O 1
ATOM 3920 N N . ALA B 1 178 ? -8.586 -25.688 -9.406 1 98.94 178 ALA B N 1
ATOM 3921 C CA . ALA B 1 178 ? -9.469 -25 -10.344 1 98.94 178 ALA B CA 1
ATOM 3922 C C . ALA B 1 178 ? -10.883 -25.562 -10.281 1 98.94 178 ALA B C 1
ATOM 3924 O O . ALA B 1 178 ? -11.148 -26.641 -10.812 1 98.94 178 ALA B O 1
ATOM 3925 N N . THR B 1 179 ? -11.789 -24.75 -9.797 1 98.81 179 THR B N 1
ATOM 3926 C CA . THR B 1 179 ? -13.086 -25.328 -9.453 1 98.81 179 THR B CA 1
ATOM 3927 C C . THR B 1 179 ? -13.977 -25.453 -10.688 1 98.81 179 THR B C 1
ATOM 3929 O O . THR B 1 179 ? -14.828 -26.328 -10.758 1 98.81 179 THR B O 1
ATOM 3932 N N . GLY B 1 180 ? -13.781 -24.531 -11.586 1 98.69 180 GLY B N 1
ATOM 3933 C CA . GLY B 1 180 ? -14.617 -24.547 -12.773 1 98.69 180 GLY B CA 1
ATOM 3934 C C . GLY B 1 180 ? -13.82 -24.672 -14.062 1 98.69 180 GLY B C 1
ATOM 3935 O O . GLY B 1 180 ? -14.391 -24.625 -15.156 1 98.69 180 GLY B O 1
ATOM 3936 N N . GLY B 1 181 ? -12.555 -24.797 -13.922 1 98.69 181 GLY B N 1
ATOM 3937 C CA . GLY B 1 181 ? -11.734 -24.766 -15.117 1 98.69 181 GLY B CA 1
ATOM 3938 C C . GLY B 1 181 ? -10.648 -25.828 -15.117 1 98.69 181 GLY B C 1
ATOM 3939 O O . GLY B 1 181 ? -10.789 -26.875 -14.469 1 98.69 181 GLY B O 1
ATOM 3940 N N . SER B 1 182 ? -9.617 -25.625 -15.984 1 98.88 182 SER B N 1
ATOM 3941 C CA . SER B 1 182 ? -8.508 -26.562 -16.188 1 98.88 182 SER B CA 1
ATOM 3942 C C . SER B 1 182 ? -7.25 -26.094 -15.477 1 98.88 182 SER B C 1
ATOM 3944 O O . SER B 1 182 ? -7.176 -24.938 -15.023 1 98.88 182 SER B O 1
ATOM 3946 N N . GLY B 1 183 ? -6.32 -26.969 -15.391 1 98.88 183 GLY B N 1
ATOM 3947 C CA . GLY B 1 183 ? -5.094 -26.609 -14.695 1 98.88 183 GLY B CA 1
ATOM 3948 C C . GLY B 1 183 ? -5.293 -26.406 -13.203 1 98.88 183 GLY B C 1
ATOM 3949 O O . GLY B 1 183 ? -5.289 -25.266 -12.727 1 98.88 183 GLY B O 1
ATOM 3950 N N . GLY B 1 184 ? -5.422 -27.5 -12.539 1 98.88 184 GLY B N 1
ATOM 3951 C CA . GLY B 1 184 ? -5.66 -27.406 -11.102 1 98.88 184 GLY B CA 1
ATOM 3952 C C . GLY B 1 184 ? -4.633 -26.547 -10.391 1 98.88 184 GLY B C 1
ATOM 3953 O O . GLY B 1 184 ? -4.965 -25.828 -9.445 1 98.88 184 GLY B O 1
ATOM 3954 N N . ALA B 1 185 ? -3.355 -26.641 -10.828 1 98.94 185 ALA B N 1
ATOM 3955 C CA . ALA B 1 185 ? -2.309 -25.797 -10.273 1 98.94 185 ALA B CA 1
ATOM 3956 C C . ALA B 1 185 ? -1.872 -24.734 -11.273 1 98.94 185 ALA B C 1
ATOM 3958 O O . ALA B 1 185 ? -1.925 -23.531 -10.984 1 98.94 185 ALA B O 1
ATOM 3959 N N . ILE B 1 186 ? -1.504 -25.125 -12.445 1 98.81 186 ILE B N 1
ATOM 3960 C CA . ILE B 1 186 ? -0.922 -24.219 -13.43 1 98.81 186 ILE B CA 1
ATOM 3961 C C . ILE B 1 186 ? -1.647 -24.375 -14.766 1 98.81 186 ILE B C 1
ATOM 3963 O O . ILE B 1 186 ? -1.813 -25.484 -15.266 1 98.81 186 ILE B O 1
ATOM 3967 N N . PHE B 1 187 ? -2.068 -23.297 -15.328 1 98.75 187 PHE B N 1
ATOM 3968 C CA . PHE B 1 187 ? -2.627 -23.234 -16.672 1 98.75 187 PHE B CA 1
ATOM 3969 C C . PHE B 1 187 ? -1.738 -22.406 -17.594 1 98.75 187 PHE B C 1
ATOM 3971 O O . PHE B 1 187 ? -1.429 -21.25 -17.281 1 98.75 187 PHE B O 1
ATOM 3978 N N . VAL B 1 188 ? -1.374 -22.953 -18.688 1 98 188 VAL B N 1
ATOM 3979 C CA . VAL B 1 188 ? -0.616 -22.266 -19.719 1 98 188 VAL B CA 1
ATOM 3980 C C . VAL B 1 188 ? -1.449 -22.172 -21 1 98 188 VAL B C 1
ATOM 3982 O O . VAL B 1 188 ? -1.739 -23.188 -21.625 1 98 188 VAL B O 1
ATOM 3985 N N . GLY B 1 189 ? -1.721 -20.938 -21.391 1 97.12 189 GLY B N 1
ATOM 3986 C CA . GLY B 1 189 ? -2.674 -20.734 -22.453 1 97.12 189 GLY B CA 1
ATOM 3987 C C . GLY B 1 189 ? -2.049 -20.828 -23.844 1 97.12 189 GLY B C 1
ATOM 3988 O O . GLY B 1 189 ? -2.752 -20.766 -24.844 1 97.12 189 GLY B O 1
ATOM 3989 N N . SER B 1 190 ? -0.819 -20.953 -23.812 1 96 190 SER B N 1
ATOM 3990 C CA . SER B 1 190 ? -0.12 -21.094 -25.078 1 96 190 SER B CA 1
ATOM 3991 C C . SER B 1 190 ? 0.97 -22.156 -25 1 96 190 SER B C 1
ATOM 3993 O O . SER B 1 190 ? 0.754 -23.234 -24.422 1 96 190 SER B O 1
ATOM 3995 N N . THR B 1 191 ? 2.139 -21.875 -25.703 1 95.38 191 THR B N 1
ATOM 3996 C CA . THR B 1 191 ? 3.217 -22.844 -25.781 1 95.38 191 THR B CA 1
ATOM 3997 C C . THR B 1 191 ? 4.043 -22.844 -24.5 1 95.38 191 THR B C 1
ATOM 3999 O O . THR B 1 191 ? 4.227 -21.812 -23.875 1 95.38 191 THR B O 1
ATOM 4002 N N . ALA B 1 192 ? 4.457 -24.031 -24.203 1 95.88 192 ALA B N 1
ATOM 4003 C CA . ALA B 1 192 ? 5.465 -24.188 -23.156 1 95.88 192 ALA B CA 1
ATOM 4004 C C . ALA B 1 192 ? 6.789 -24.672 -23.734 1 95.88 192 ALA B C 1
ATOM 4006 O O . ALA B 1 192 ? 6.828 -25.703 -24.406 1 95.88 192 ALA B O 1
ATOM 4007 N N . GLY B 1 193 ? 7.797 -23.891 -23.422 1 96.5 193 GLY B N 1
ATOM 4008 C CA . GLY B 1 193 ? 9.109 -24.391 -23.812 1 96.5 193 GLY B CA 1
ATOM 4009 C C . GLY B 1 193 ? 9.531 -25.609 -23.031 1 96.5 193 GLY B C 1
ATOM 4010 O O . GLY B 1 193 ? 9.273 -26.75 -23.438 1 96.5 193 GLY B O 1
ATOM 4011 N N . SER B 1 194 ? 10.219 -25.422 -21.953 1 97.56 194 SER B N 1
ATOM 4012 C CA . SER B 1 194 ? 10.656 -26.531 -21.109 1 97.56 194 SER B CA 1
ATOM 4013 C C . SER B 1 194 ? 9.922 -26.531 -19.781 1 97.56 194 SER B C 1
ATOM 4015 O O . SER B 1 194 ? 9.844 -25.5 -19.109 1 97.56 194 SER B O 1
ATOM 4017 N N . ILE B 1 195 ? 9.383 -27.656 -19.469 1 98.38 195 ILE B N 1
ATOM 4018 C CA . ILE B 1 195 ? 8.859 -27.922 -18.141 1 98.38 195 ILE B CA 1
ATOM 4019 C C . ILE B 1 195 ? 9.711 -28.969 -17.438 1 98.38 195 ILE B C 1
ATOM 4021 O O . ILE B 1 195 ? 9.875 -30.078 -17.953 1 98.38 195 ILE B O 1
ATOM 4025 N N . THR B 1 196 ? 10.273 -28.594 -16.328 1 98.75 196 THR B N 1
ATOM 4026 C CA . THR B 1 196 ? 11.188 -29.516 -15.648 1 98.75 196 THR B CA 1
ATOM 4027 C C . THR B 1 196 ? 10.812 -29.656 -14.18 1 98.75 196 THR B C 1
ATOM 4029 O O . THR B 1 196 ? 10.773 -28.672 -13.438 1 98.75 196 THR B O 1
ATOM 4032 N N . LEU B 1 197 ? 10.516 -30.812 -13.719 1 98.75 197 LEU B N 1
ATOM 4033 C CA . LEU B 1 197 ? 10.469 -31.203 -12.32 1 98.75 197 LEU B CA 1
ATOM 4034 C C . LEU B 1 197 ? 11.719 -31.984 -11.93 1 98.75 197 LEU B C 1
ATOM 4036 O O . LEU B 1 197 ? 12.039 -33 -12.539 1 98.75 197 LEU B O 1
ATOM 4040 N N . ASN B 1 198 ? 12.398 -31.5 -10.938 1 98.56 198 ASN B N 1
ATOM 4041 C CA . ASN B 1 198 ? 13.68 -32.094 -10.57 1 98.56 198 ASN B CA 1
ATOM 4042 C C . ASN B 1 198 ? 13.93 -32.031 -9.07 1 98.56 198 ASN B C 1
ATOM 4044 O O . ASN B 1 198 ? 13.148 -31.406 -8.336 1 98.56 198 ASN B O 1
ATOM 4048 N N . GLY B 1 199 ? 14.906 -32.719 -8.625 1 97.75 199 GLY B N 1
ATOM 4049 C CA . GLY B 1 199 ? 15.43 -32.562 -7.277 1 97.75 199 GLY B CA 1
ATOM 4050 C C . GLY B 1 199 ? 14.43 -32.906 -6.195 1 97.75 199 GLY B C 1
ATOM 4051 O O . GLY B 1 199 ? 14.211 -32.125 -5.27 1 97.75 199 GLY B O 1
ATOM 4052 N N . ASN B 1 200 ? 13.852 -33.969 -6.367 1 98.5 200 ASN B N 1
ATOM 4053 C CA . ASN B 1 200 ? 12.906 -34.5 -5.387 1 98.5 200 ASN B CA 1
ATOM 4054 C C . ASN B 1 200 ? 11.719 -33.562 -5.203 1 98.5 200 ASN B C 1
ATOM 4056 O O . ASN B 1 200 ? 11.156 -33.469 -4.109 1 98.5 200 ASN B O 1
ATOM 4060 N N . SER B 1 201 ? 11.391 -32.875 -6.242 1 98.81 201 SER B N 1
ATOM 4061 C CA . SER B 1 201 ? 10.219 -32 -6.184 1 98.81 201 SER B CA 1
ATOM 4062 C C . SER B 1 201 ? 8.93 -32.812 -6.285 1 98.81 201 SER B C 1
ATOM 4064 O O . SER B 1 201 ? 8.953 -33.969 -6.699 1 98.81 201 SER B O 1
ATOM 4066 N N . THR B 1 202 ? 7.863 -32.125 -5.863 1 98.94 202 THR B N 1
ATOM 4067 C CA . THR B 1 202 ? 6.598 -32.844 -5.816 1 98.94 202 THR B CA 1
ATOM 4068 C C . THR B 1 202 ? 5.465 -32 -6.371 1 98.94 202 THR B C 1
ATOM 4070 O O . THR B 1 202 ? 5.316 -30.844 -5.992 1 98.94 202 THR B O 1
ATOM 4073 N N . VAL B 1 203 ? 4.684 -32.562 -7.223 1 98.94 203 VAL B N 1
ATOM 4074 C CA . VAL B 1 203 ? 3.414 -32.031 -7.703 1 98.94 203 VAL B CA 1
ATOM 4075 C C . VAL B 1 203 ? 2.281 -33 -7.332 1 98.94 203 VAL B C 1
ATOM 4077 O O . VAL B 1 203 ? 2.156 -34.062 -7.914 1 98.94 203 VAL B O 1
ATOM 4080 N N . ALA B 1 204 ? 1.421 -32.562 -6.375 1 98.88 204 ALA B N 1
ATOM 4081 C CA . ALA B 1 204 ? 0.541 -33.594 -5.801 1 98.88 204 ALA B CA 1
ATOM 4082 C C . ALA B 1 204 ? -0.792 -32.969 -5.371 1 98.88 204 ALA B C 1
ATOM 4084 O O . ALA B 1 204 ? -0.833 -31.859 -4.852 1 98.88 204 ALA B O 1
ATOM 4085 N N . GLY B 1 205 ? -1.803 -33.75 -5.555 1 98.88 205 GLY B N 1
ATOM 4086 C CA . GLY B 1 205 ? -3.086 -33.438 -4.945 1 98.88 205 GLY B CA 1
ATOM 4087 C C . GLY B 1 205 ? -3.76 -32.219 -5.555 1 98.88 205 GLY B C 1
ATOM 4088 O O . GLY B 1 205 ? -4.629 -31.609 -4.934 1 98.88 205 GLY B O 1
ATOM 4089 N N . ASN B 1 206 ? -3.328 -31.844 -6.637 1 98.94 206 ASN B N 1
ATOM 4090 C CA . ASN B 1 206 ? -4.004 -30.75 -7.332 1 98.94 206 ASN B CA 1
ATOM 4091 C C . ASN B 1 206 ? -5.238 -31.25 -8.086 1 98.94 206 ASN B C 1
ATOM 4093 O O . ASN B 1 206 ? -5.301 -32.406 -8.484 1 98.94 206 ASN B O 1
ATOM 4097 N N . ARG B 1 207 ? -6.219 -30.25 -8.336 1 98.94 207 ARG B N 1
ATOM 4098 C CA . ARG B 1 207 ? -7.469 -30.719 -8.914 1 98.94 207 ARG B CA 1
ATOM 4099 C C . ARG B 1 207 ? -8.023 -29.719 -9.922 1 98.94 207 ARG B C 1
ATOM 4101 O O . ARG B 1 207 ? -8.125 -28.531 -9.617 1 98.94 207 ARG B O 1
ATOM 4108 N N . ALA B 1 208 ? -8.359 -30.281 -11.008 1 98.94 208 ALA B N 1
ATOM 4109 C CA . ALA B 1 208 ? -9.195 -29.547 -11.977 1 98.94 208 ALA B CA 1
ATOM 4110 C C . ALA B 1 208 ? -10.625 -30.094 -11.969 1 98.94 208 ALA B C 1
ATOM 4112 O O . ALA B 1 208 ? -10.969 -30.969 -12.773 1 98.94 208 ALA B O 1
ATOM 4113 N N . ASP B 1 209 ? -11.477 -29.438 -11.242 1 98.44 209 ASP B N 1
ATOM 4114 C CA . ASP B 1 209 ? -12.82 -29.969 -11.023 1 98.44 209 ASP B CA 1
ATOM 4115 C C . ASP B 1 209 ? -13.719 -29.703 -12.234 1 98.44 209 ASP B C 1
ATOM 4117 O O . ASP B 1 209 ? -14.688 -30.422 -12.461 1 98.44 209 ASP B O 1
ATOM 4121 N N . GLY B 1 210 ? -13.375 -28.672 -12.898 1 97.38 210 GLY B N 1
ATOM 4122 C CA . GLY B 1 210 ? -14.242 -28.297 -14 1 97.38 210 GLY B CA 1
ATOM 4123 C C . GLY B 1 210 ? -13.641 -28.594 -15.359 1 97.38 210 GLY B C 1
ATOM 4124 O O . GLY B 1 210 ? -14.25 -28.312 -16.391 1 97.38 210 GLY B O 1
ATOM 4125 N N . GLY B 1 211 ? -12.445 -29.141 -15.336 1 98.56 211 GLY B N 1
ATOM 4126 C CA . GLY B 1 211 ? -11.789 -29.266 -16.625 1 98.56 211 GLY B CA 1
ATOM 4127 C C . GLY B 1 211 ? -10.727 -30.359 -16.641 1 98.56 211 GLY B C 1
ATOM 4128 O O . GLY B 1 211 ? -10.93 -31.438 -16.078 1 98.56 211 GLY B O 1
ATOM 4129 N N . SER B 1 212 ? -9.695 -30.109 -17.469 1 98.88 212 SER B N 1
ATOM 4130 C CA . SER B 1 212 ? -8.617 -31.062 -17.719 1 98.88 212 SER B CA 1
ATOM 4131 C C . SER B 1 212 ? -7.32 -30.625 -17.047 1 98.88 212 SER B C 1
ATOM 4133 O O . SER B 1 212 ? -7.184 -29.453 -16.656 1 98.88 212 SER B O 1
ATOM 4135 N N . GLY B 1 213 ? -6.395 -31.516 -16.938 1 98.88 213 GLY B N 1
ATOM 4136 C CA . GLY B 1 213 ? -5.109 -31.172 -16.344 1 98.88 213 GLY B CA 1
ATOM 4137 C C . GLY B 1 213 ? -5.199 -30.906 -14.852 1 98.88 213 GLY B C 1
ATOM 4138 O O . GLY B 1 213 ? -5.16 -29.75 -14.422 1 98.88 213 GLY B O 1
ATOM 4139 N N . GLY B 1 214 ? -5.234 -31.953 -14.141 1 98.88 214 GLY B N 1
ATOM 4140 C CA . GLY B 1 214 ? -5.395 -31.812 -12.703 1 98.88 214 GLY B CA 1
ATOM 4141 C C . GLY B 1 214 ? -4.312 -30.969 -12.062 1 98.88 214 GLY B C 1
ATOM 4142 O O . GLY B 1 214 ? -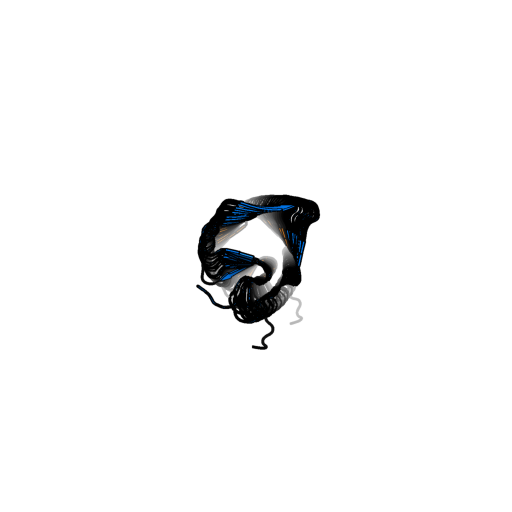4.57 -30.25 -11.094 1 98.88 214 GLY B O 1
ATOM 4143 N N . ALA B 1 215 ? -3.074 -31.062 -12.578 1 98.88 215 ALA B N 1
ATOM 4144 C CA . ALA B 1 215 ? -1.979 -30.234 -12.086 1 98.88 215 ALA B CA 1
ATOM 4145 C C . ALA B 1 215 ? -1.599 -29.156 -13.109 1 98.88 215 ALA B C 1
ATOM 4147 O O . ALA B 1 215 ? -1.62 -27.969 -12.805 1 98.88 215 ALA B O 1
ATOM 4148 N N . ILE B 1 216 ? -1.315 -29.578 -14.289 1 98.88 216 ILE B N 1
ATOM 4149 C CA . ILE B 1 216 ? -0.807 -28.672 -15.32 1 98.88 216 ILE B CA 1
ATOM 4150 C C . ILE B 1 216 ? -1.619 -28.844 -16.594 1 98.88 216 ILE B C 1
ATOM 4152 O O . ILE B 1 216 ? -1.843 -29.969 -17.047 1 98.88 216 ILE B O 1
ATOM 4156 N N . PHE B 1 217 ? -2.094 -27.781 -17.156 1 98.88 217 PHE B N 1
ATOM 4157 C CA . PHE B 1 217 ? -2.729 -27.719 -18.469 1 98.88 217 PHE B CA 1
ATOM 4158 C C . PHE B 1 217 ? -1.929 -26.844 -19.422 1 98.88 217 PHE B C 1
ATOM 4160 O O . PHE B 1 217 ? -1.593 -25.703 -19.094 1 98.88 217 PHE B O 1
ATOM 4167 N N . ILE B 1 218 ? -1.635 -27.328 -20.594 1 98.62 218 ILE B N 1
ATOM 4168 C CA . ILE B 1 218 ? -0.949 -26.562 -21.641 1 98.62 218 ILE B CA 1
ATOM 4169 C C . ILE B 1 218 ? -1.768 -26.578 -22.922 1 98.62 218 ILE B C 1
ATOM 4171 O O . ILE B 1 218 ? -2.043 -27.656 -23.469 1 98.62 218 ILE B O 1
ATOM 4175 N N . HIS B 1 219 ? -1.979 -25.406 -23.422 1 97.69 219 HIS B N 1
ATOM 4176 C CA . HIS B 1 219 ? -2.939 -25.312 -24.516 1 97.69 219 HIS B CA 1
ATOM 4177 C C . HIS B 1 219 ? -2.271 -25.578 -25.859 1 97.69 219 HIS B C 1
ATOM 4179 O O . HIS B 1 219 ? -2.908 -26.094 -26.781 1 97.69 219 HIS B O 1
ATOM 4185 N N . PHE B 1 220 ? -1.007 -25.25 -25.938 1 96.88 220 PHE B N 1
ATOM 4186 C CA . PHE B 1 220 ? -0.371 -25.406 -27.234 1 96.88 220 PHE B CA 1
ATOM 4187 C C . PHE B 1 220 ? 0.803 -26.375 -27.141 1 96.88 220 PHE B C 1
ATOM 4189 O O . PHE B 1 220 ? 0.72 -27.406 -26.469 1 96.88 220 PHE B O 1
ATOM 4196 N N . ASN B 1 221 ? 1.898 -26.141 -27.922 1 96.81 221 ASN B N 1
ATOM 4197 C CA . ASN B 1 221 ? 2.998 -27.094 -28.031 1 96.81 221 ASN B CA 1
ATOM 4198 C C . ASN B 1 221 ? 3.844 -27.125 -26.766 1 96.81 221 ASN B C 1
ATOM 4200 O O . ASN B 1 221 ? 3.914 -26.125 -26.047 1 96.81 221 ASN B O 1
ATOM 4204 N N . VAL B 1 222 ? 4.391 -28.25 -26.562 1 97.5 222 VAL B N 1
ATOM 4205 C CA . VAL B 1 222 ? 5.383 -28.438 -25.5 1 97.5 222 VAL B CA 1
ATOM 4206 C C . VAL B 1 222 ? 6.688 -28.953 -26.109 1 97.5 222 VAL B C 1
ATOM 4208 O O . VAL B 1 222 ? 6.699 -29.984 -26.781 1 97.5 222 VAL B O 1
ATOM 4211 N N . VAL B 1 223 ? 7.723 -28.234 -25.828 1 97.38 223 VAL B N 1
ATOM 4212 C CA . VAL B 1 223 ? 9 -28.656 -26.391 1 97.38 223 VAL B CA 1
ATOM 4213 C C . VAL B 1 223 ? 9.57 -29.812 -25.547 1 97.38 223 VAL B C 1
ATOM 4215 O O . VAL B 1 223 ? 9.938 -30.859 -26.094 1 97.38 223 VAL B O 1
ATOM 4218 N N . SER B 1 224 ? 9.664 -29.625 -24.344 1 98.25 224 SER B N 1
ATOM 4219 C CA . SER B 1 224 ? 10.148 -30.703 -23.484 1 98.25 224 SER B CA 1
ATOM 4220 C C . SER B 1 224 ? 9.43 -30.703 -22.141 1 98.25 224 SER B C 1
ATOM 4222 O O . SER B 1 224 ? 9.219 -29.641 -21.547 1 98.25 224 SER B O 1
ATOM 4224 N N . PHE B 1 225 ? 9.055 -31.844 -21.703 1 98.56 225 PHE B N 1
ATOM 4225 C CA . PHE B 1 225 ? 8.531 -32.094 -20.359 1 98.56 225 PHE B CA 1
ATOM 4226 C C . PHE B 1 225 ? 9.344 -33.156 -19.656 1 98.56 225 PHE B C 1
ATOM 4228 O O . PHE B 1 225 ? 9.305 -34.344 -20.062 1 98.56 225 PHE B O 1
ATOM 4235 N N . GLU B 1 226 ? 10.031 -32.781 -18.594 1 98.75 226 GLU B N 1
ATOM 4236 C CA . GLU B 1 226 ? 10.938 -33.719 -17.938 1 98.75 226 GLU B CA 1
ATOM 4237 C C . GLU B 1 226 ? 10.586 -33.875 -16.453 1 98.75 226 GLU B C 1
ATOM 4239 O O . GLU B 1 226 ? 10.484 -32.875 -15.727 1 98.75 226 GLU B O 1
ATOM 4244 N N . VAL B 1 227 ? 10.367 -35.062 -16.031 1 98.81 227 VAL B N 1
ATOM 4245 C CA . VAL B 1 227 ? 10.281 -35.469 -14.625 1 98.81 227 VAL B CA 1
ATOM 4246 C C . VAL B 1 227 ? 11.516 -36.25 -14.234 1 98.81 227 VAL B C 1
ATOM 4248 O O . VAL B 1 227 ? 11.688 -37.406 -14.672 1 98.81 227 VAL B O 1
ATOM 4251 N N . LYS B 1 228 ? 12.359 -35.719 -13.422 1 98.69 228 LYS B N 1
ATOM 4252 C CA . LYS B 1 228 ? 13.641 -36.375 -13.203 1 98.69 228 LYS B CA 1
ATOM 4253 C C . LYS B 1 228 ? 14.164 -36.125 -11.797 1 98.69 228 LYS B C 1
ATOM 4255 O O . LYS B 1 228 ? 13.562 -35.375 -11.031 1 98.69 228 LYS B O 1
ATOM 4260 N N . GLY B 1 229 ? 15.211 -36.781 -11.453 1 98.38 229 GLY B N 1
ATOM 4261 C CA . GLY B 1 229 ? 15.922 -36.531 -10.203 1 98.38 229 GLY B CA 1
ATOM 4262 C C . GLY B 1 229 ? 15.078 -36.844 -8.977 1 98.38 229 GLY B C 1
ATOM 4263 O O . GLY B 1 229 ? 15.125 -36.094 -7.988 1 98.38 229 GLY B O 1
ATOM 4264 N N . GLY B 1 230 ? 14.312 -37.875 -9.07 1 98.69 230 GLY B N 1
ATOM 4265 C CA . GLY B 1 230 ? 13.523 -38.281 -7.926 1 98.69 230 GLY B CA 1
ATOM 4266 C C . GLY B 1 230 ? 12.234 -37.5 -7.777 1 98.69 230 GLY B C 1
ATOM 4267 O O . GLY B 1 230 ? 11.555 -37.594 -6.754 1 98.69 230 GLY B O 1
ATOM 4268 N N . ALA B 1 231 ? 11.828 -36.812 -8.766 1 98.81 231 ALA B N 1
ATOM 4269 C CA . ALA B 1 231 ? 10.617 -36 -8.703 1 98.81 231 ALA B CA 1
ATOM 4270 C C . ALA B 1 231 ? 9.367 -36.875 -8.734 1 98.81 231 ALA B C 1
ATOM 4272 O O . ALA B 1 231 ? 9.414 -38 -9.227 1 98.81 231 ALA B O 1
ATOM 4273 N N . VAL B 1 232 ? 8.328 -36.281 -8.219 1 98.88 232 VAL B N 1
ATOM 4274 C CA . VAL B 1 232 ? 7.113 -37.062 -8.07 1 98.88 232 VAL B CA 1
ATOM 4275 C C . VAL B 1 232 ? 5.906 -36.281 -8.555 1 98.88 232 VAL B C 1
ATOM 4277 O O . VAL B 1 232 ? 5.738 -35.094 -8.188 1 98.88 232 VAL B O 1
ATOM 4280 N N . ILE B 1 233 ? 5.078 -36.844 -9.375 1 98.94 233 ILE B N 1
ATOM 4281 C CA . ILE B 1 233 ? 3.746 -36.375 -9.727 1 98.94 233 ILE B CA 1
ATOM 4282 C C . ILE B 1 233 ? 2.697 -37.375 -9.234 1 98.94 233 ILE B C 1
ATOM 4284 O O . ILE B 1 233 ? 2.598 -38.5 -9.75 1 98.94 233 ILE B O 1
ATOM 4288 N N . THR B 1 234 ? 1.914 -36.906 -8.273 1 98.94 234 THR B N 1
ATOM 4289 C CA . THR B 1 234 ? 1.1 -37.969 -7.656 1 98.94 234 THR B CA 1
ATOM 4290 C C . THR B 1 234 ? -0.242 -37.406 -7.199 1 98.94 234 THR B C 1
ATOM 4292 O O . THR B 1 234 ? -0.332 -36.219 -6.809 1 98.94 234 THR B O 1
ATOM 4295 N N . ASN B 1 235 ? -1.312 -38.188 -7.328 1 98.88 235 ASN B N 1
ATOM 4296 C CA . ASN B 1 235 ? -2.627 -37.969 -6.73 1 98.88 235 ASN B CA 1
ATOM 4297 C C . ASN B 1 235 ? -3.27 -36.688 -7.227 1 98.88 235 ASN B C 1
ATOM 4299 O O . ASN B 1 235 ? -3.969 -36 -6.473 1 98.88 235 ASN B O 1
ATOM 4303 N N . ASN B 1 236 ? -2.973 -36.312 -8.359 1 98.94 236 ASN B N 1
ATOM 4304 C CA . ASN B 1 236 ? -3.73 -35.25 -9.008 1 98.94 236 ASN B CA 1
ATOM 4305 C C . ASN B 1 236 ? -4.984 -35.781 -9.688 1 98.94 236 ASN B C 1
ATOM 4307 O O . ASN B 1 236 ? -5.059 -36.969 -10.016 1 98.94 236 ASN B O 1
ATOM 4311 N N . SER B 1 237 ? -5.93 -34.844 -9.922 1 98.94 237 SER B N 1
ATOM 4312 C CA . SER B 1 237 ? -7.152 -35.344 -10.539 1 98.94 237 SER B CA 1
ATOM 4313 C C . SER B 1 237 ? -7.805 -34.281 -11.422 1 98.94 237 SER B C 1
ATOM 4315 O O . SER B 1 237 ? -7.727 -33.094 -11.117 1 98.94 237 SER B O 1
ATOM 4317 N N . ALA B 1 238 ? -8.406 -34.781 -12.383 1 98.94 238 ALA B N 1
ATOM 4318 C CA . ALA B 1 238 ? -9.211 -33.938 -13.266 1 98.94 238 ALA B CA 1
ATOM 4319 C C . ALA B 1 238 ? -10.555 -34.594 -13.578 1 98.94 238 ALA B C 1
ATOM 4321 O O . ALA B 1 238 ? -10.648 -35.812 -13.648 1 98.94 238 ALA B O 1
ATOM 4322 N N . ASN B 1 239 ? -11.539 -33.688 -13.805 1 98.75 239 ASN B N 1
ATOM 4323 C CA . ASN B 1 239 ? -12.852 -34.219 -14.203 1 98.75 239 ASN B CA 1
ATOM 4324 C C . ASN B 1 239 ? -12.836 -34.75 -15.641 1 98.75 239 ASN B C 1
ATOM 4326 O O . ASN B 1 239 ? -13.539 -35.688 -15.961 1 98.75 239 ASN B O 1
ATOM 4330 N N . ASN B 1 240 ? -12.133 -34.094 -16.453 1 98.62 240 ASN B N 1
ATOM 4331 C CA . ASN B 1 240 ? -11.977 -34.5 -17.844 1 98.62 240 ASN B CA 1
ATOM 4332 C C . ASN B 1 240 ? -10.656 -35.25 -18.062 1 98.62 240 ASN B C 1
ATOM 4334 O O . ASN B 1 240 ? -10.234 -36.031 -17.234 1 98.62 240 ASN B O 1
ATOM 4338 N N . ASP B 1 241 ? -10.031 -35 -19.188 1 98.88 241 ASP B N 1
ATOM 4339 C CA . ASP B 1 241 ? -8.82 -35.719 -19.562 1 98.88 241 ASP B CA 1
ATOM 4340 C C . ASP B 1 241 ? -7.602 -35.188 -18.812 1 98.88 241 ASP B C 1
ATOM 4342 O O . ASP B 1 241 ? -7.574 -34.031 -18.422 1 98.88 241 ASP B O 1
ATOM 4346 N N . GLY B 1 242 ? -6.613 -36.031 -18.656 1 98.88 242 GLY B N 1
ATOM 4347 C CA . GLY B 1 242 ? -5.359 -35.625 -18.047 1 98.88 242 GLY B CA 1
ATOM 4348 C C . GLY B 1 242 ? -5.461 -35.438 -16.547 1 98.88 242 GLY B C 1
ATOM 4349 O O . GLY B 1 242 ? -5.441 -34.312 -16.047 1 98.88 242 GLY B O 1
ATOM 4350 N N . GLY B 1 243 ? -5.449 -36.531 -15.891 1 98.88 243 GLY B N 1
ATOM 4351 C CA . GLY B 1 243 ? -5.574 -36.469 -14.438 1 98.88 243 GLY B CA 1
ATOM 4352 C C . GLY B 1 243 ? -4.531 -35.562 -13.797 1 98.88 243 GLY B C 1
ATOM 4353 O O . GLY B 1 243 ? -4.82 -34.875 -12.812 1 98.88 243 GLY B O 1
ATOM 4354 N N . ALA B 1 244 ? -3.279 -35.562 -14.32 1 98.94 244 ALA B N 1
ATOM 4355 C CA . ALA B 1 244 ? -2.23 -34.688 -13.828 1 98.94 244 ALA B CA 1
ATOM 4356 C C . ALA B 1 244 ? -1.851 -33.656 -14.883 1 98.94 244 ALA B C 1
ATOM 4358 O O . ALA B 1 244 ? -1.804 -32.438 -14.594 1 98.94 244 ALA B O 1
ATOM 4359 N N . ILE B 1 245 ? -1.614 -34.094 -16.062 1 98.88 245 ILE B N 1
ATOM 4360 C CA . ILE B 1 245 ? -1.075 -33.219 -17.125 1 98.88 245 ILE B CA 1
ATOM 4361 C C . ILE B 1 245 ? -1.946 -33.344 -18.375 1 98.88 245 ILE B C 1
ATOM 4363 O O . ILE B 1 245 ? -2.26 -34.438 -18.828 1 98.88 245 ILE B O 1
ATOM 4367 N N . TYR B 1 246 ? -2.352 -32.281 -18.891 1 98.94 246 TYR B N 1
ATOM 4368 C CA . TYR B 1 246 ? -3.025 -32.188 -20.188 1 98.94 246 TYR B CA 1
ATOM 4369 C C . TYR B 1 246 ? -2.234 -31.344 -21.172 1 98.94 246 TYR B C 1
ATOM 4371 O O . TYR B 1 246 ? -1.899 -30.188 -20.859 1 98.94 246 TYR B O 1
ATOM 4379 N N . MET B 1 247 ? -1.969 -31.844 -22.297 1 98.62 247 MET B N 1
ATOM 4380 C CA . MET B 1 247 ? -1.294 -31.109 -23.375 1 98.62 247 MET B CA 1
ATOM 4381 C C . MET B 1 247 ? -2.09 -31.203 -24.672 1 98.62 247 MET B C 1
ATOM 4383 O O . MET B 1 247 ? -2.324 -32.312 -25.188 1 98.62 247 MET B O 1
ATOM 4387 N N . ASN B 1 248 ? -2.371 -30.094 -25.188 1 98.06 248 ASN B N 1
ATOM 4388 C CA . ASN B 1 248 ? -3.396 -30.078 -26.234 1 98.06 248 ASN B CA 1
ATOM 4389 C C . ASN B 1 248 ? -2.793 -30.266 -27.609 1 98.06 248 ASN B C 1
ATOM 4391 O O . ASN B 1 248 ? -3.486 -30.672 -28.547 1 98.06 248 ASN B O 1
ATOM 4395 N N . PHE B 1 249 ? -1.581 -29.953 -27.75 1 97.38 249 PHE B N 1
ATOM 4396 C CA . PHE B 1 249 ? -0.979 -30.047 -29.078 1 97.38 249 PHE B CA 1
ATOM 4397 C C . PHE B 1 249 ? 0.313 -30.844 -29.016 1 97.38 249 PHE B C 1
ATOM 4399 O O . PHE B 1 249 ? 0.472 -31.734 -28.172 1 97.38 249 PHE B O 1
ATOM 4406 N N . TYR B 1 250 ? 1.238 -30.609 -29.969 1 97.56 250 TYR B N 1
ATOM 4407 C CA . TYR B 1 250 ? 2.432 -31.406 -30.203 1 97.56 250 TYR B CA 1
ATOM 4408 C C . TYR B 1 250 ? 3.369 -31.375 -29.016 1 97.56 250 TYR B C 1
ATOM 4410 O O . TYR B 1 250 ? 3.586 -30.312 -28.422 1 97.56 250 TYR B O 1
ATOM 4418 N N . VAL B 1 251 ? 3.855 -32.562 -28.672 1 98 251 VAL B N 1
ATOM 4419 C CA . VAL B 1 251 ? 4.871 -32.688 -27.625 1 98 251 VAL B CA 1
ATOM 4420 C C . VAL B 1 251 ? 6.129 -33.312 -28.219 1 98 251 VAL B C 1
ATOM 4422 O O . VAL B 1 251 ? 6.102 -34.469 -28.703 1 98 251 VAL B O 1
ATOM 4425 N N . SER B 1 252 ? 7.16 -32.562 -28.125 1 98.44 252 SER B N 1
ATOM 4426 C CA . SER B 1 252 ? 8.391 -33.094 -28.703 1 98.44 252 SER B CA 1
ATOM 4427 C C . SER B 1 252 ? 8.984 -34.219 -27.844 1 98.44 252 SER B C 1
ATOM 4429 O O . SER B 1 252 ? 9.43 -35.219 -28.375 1 98.44 252 SER B O 1
ATOM 4431 N N . SER B 1 253 ? 9.086 -33.969 -26.625 1 98.38 253 SER B N 1
ATOM 4432 C CA . SER B 1 253 ? 9.617 -35 -25.75 1 98.38 253 SER B CA 1
ATOM 4433 C C . SER B 1 253 ? 8.945 -34.969 -24.375 1 98.38 253 SER B C 1
ATOM 4435 O O . SER B 1 253 ? 8.727 -33.906 -23.812 1 98.38 253 SER B O 1
ATOM 4437 N N . PHE B 1 254 ? 8.617 -36.094 -23.891 1 98.38 254 PHE B N 1
ATOM 4438 C CA . PHE B 1 254 ? 8.195 -36.344 -22.516 1 98.38 254 PHE B CA 1
ATOM 4439 C C . PHE B 1 254 ? 9.039 -37.438 -21.875 1 98.38 254 PHE B C 1
ATOM 4441 O O . PHE B 1 254 ? 9.016 -38.594 -22.328 1 98.38 254 PHE B O 1
ATOM 4448 N N . THR B 1 255 ? 9.75 -37.062 -20.812 1 98.69 255 THR B N 1
ATOM 4449 C CA . THR B 1 255 ? 10.68 -38.031 -20.234 1 98.69 255 THR B CA 1
ATOM 4450 C C . THR B 1 255 ? 10.469 -38.156 -18.734 1 98.69 255 THR B C 1
ATOM 4452 O O . THR B 1 255 ? 10.352 -37.125 -18.031 1 98.69 255 THR B O 1
ATOM 4455 N N . VAL B 1 256 ? 10.391 -39.344 -18.219 1 98.69 256 VAL B N 1
ATOM 4456 C CA . VAL B 1 256 ? 10.469 -39.688 -16.797 1 98.69 256 VAL B CA 1
ATOM 4457 C C . VAL B 1 256 ? 11.773 -40.406 -16.516 1 98.69 256 VAL B C 1
ATOM 4459 O O . VAL B 1 256 ? 12.023 -41.5 -17.062 1 98.69 256 VAL B O 1
ATOM 4462 N N . ASP B 1 257 ? 12.562 -39.812 -15.664 1 98.56 257 ASP B N 1
ATOM 4463 C CA . ASP B 1 257 ? 13.898 -40.375 -15.5 1 98.56 257 ASP B CA 1
ATOM 4464 C C . ASP B 1 257 ? 14.406 -40.188 -14.07 1 98.56 257 ASP B C 1
ATOM 4466 O O . ASP B 1 257 ? 13.797 -39.469 -13.281 1 98.56 257 ASP B O 1
ATOM 4470 N N . GLY B 1 258 ? 15.398 -40.938 -13.734 1 98.19 258 GLY B N 1
ATOM 4471 C CA . GLY B 1 258 ? 16.141 -40.719 -12.508 1 98.19 258 GLY B CA 1
ATOM 4472 C C . GLY B 1 258 ? 15.367 -41.094 -11.258 1 98.19 258 GLY B C 1
ATOM 4473 O O . GLY B 1 258 ? 15.289 -40.281 -10.32 1 98.19 258 GLY B O 1
ATOM 4474 N N . SER B 1 259 ? 14.797 -42.25 -11.266 1 98.56 259 SER B N 1
ATOM 4475 C CA . SER B 1 259 ? 14.07 -42.781 -10.125 1 98.56 259 SER B CA 1
ATOM 4476 C C . SER B 1 259 ? 12.859 -41.906 -9.789 1 98.56 259 SER B C 1
ATOM 4478 O O . SER B 1 259 ? 12.5 -41.781 -8.617 1 98.56 259 SER B O 1
ATOM 4480 N N . SER B 1 260 ? 12.281 -41.344 -10.812 1 98.88 260 SER B N 1
ATOM 4481 C CA . SER B 1 260 ? 11.102 -40.5 -10.633 1 98.88 260 SER B CA 1
ATOM 4482 C C . SER B 1 260 ? 9.82 -41.344 -10.711 1 98.88 260 SER B C 1
ATOM 4484 O O . SER B 1 260 ? 9.828 -42.469 -11.164 1 98.88 260 SER B O 1
ATOM 4486 N N . VAL B 1 261 ? 8.773 -40.656 -10.188 1 98.88 261 VAL B N 1
ATOM 4487 C CA . VAL B 1 261 ? 7.543 -41.438 -10.047 1 98.88 261 VAL B CA 1
ATOM 4488 C C . VAL B 1 261 ? 6.352 -40.594 -10.523 1 98.88 261 VAL B C 1
ATOM 4490 O O . VAL B 1 261 ? 6.211 -39.438 -10.156 1 98.88 261 VAL B O 1
ATOM 4493 N N . ILE B 1 262 ? 5.488 -41.156 -11.352 1 98.88 262 ILE B N 1
ATOM 4494 C CA . ILE B 1 262 ? 4.16 -40.656 -11.695 1 98.88 262 ILE B CA 1
ATOM 4495 C C . ILE B 1 262 ? 3.104 -41.688 -11.234 1 98.88 262 ILE B C 1
ATOM 4497 O O . ILE B 1 262 ? 2.982 -42.75 -11.805 1 98.88 262 ILE B O 1
ATOM 4501 N N . SER B 1 263 ? 2.355 -41.281 -10.227 1 98.88 263 SER B N 1
ATOM 4502 C CA . SER B 1 263 ? 1.531 -42.344 -9.641 1 98.88 263 SER B CA 1
ATOM 4503 C C . SER B 1 263 ? 0.226 -41.781 -9.094 1 98.88 263 SER B C 1
ATOM 4505 O O . SER B 1 263 ? 0.174 -40.625 -8.664 1 98.88 263 SER B O 1
ATOM 4507 N N . GLY B 1 264 ? -0.766 -42.594 -9.148 1 98.81 264 GLY B N 1
ATOM 4508 C CA . GLY B 1 264 ? -2 -42.344 -8.414 1 98.81 264 GLY B CA 1
ATOM 4509 C C . GLY B 1 264 ? -2.807 -41.188 -8.977 1 98.81 264 GLY B C 1
ATOM 4510 O O . GLY B 1 264 ? -3.709 -40.688 -8.32 1 98.81 264 GLY B O 1
ATOM 4511 N N . ASN B 1 265 ? -2.496 -40.781 -10.117 1 98.94 265 ASN B N 1
ATOM 4512 C CA . ASN B 1 265 ? -3.285 -39.719 -10.742 1 98.94 265 ASN B CA 1
ATOM 4513 C C . ASN B 1 265 ? -4.559 -40.25 -11.375 1 98.94 265 ASN B C 1
ATOM 4515 O O . ASN B 1 265 ? -4.621 -41.438 -11.727 1 98.94 265 ASN B O 1
ATOM 4519 N N . ARG B 1 266 ? -5.559 -39.25 -11.523 1 98.94 266 ARG B N 1
ATOM 4520 C CA . ARG B 1 266 ? -6.855 -39.781 -11.922 1 98.94 266 ARG B CA 1
ATOM 4521 C C . ARG B 1 266 ? -7.586 -38.812 -12.852 1 98.94 266 ARG B C 1
ATOM 4523 O O . ARG B 1 266 ? -7.75 -37.625 -12.523 1 98.94 266 ARG B O 1
ATOM 4530 N N . ALA B 1 267 ? -7.953 -39.375 -13.961 1 98.88 267 ALA B N 1
ATOM 4531 C CA . ALA B 1 267 ? -8.977 -38.719 -14.781 1 98.88 267 ALA B CA 1
ATOM 4532 C C . ALA B 1 267 ? -10.352 -39.312 -14.523 1 98.88 267 ALA B C 1
ATOM 4534 O O . ALA B 1 267 ? -10.672 -40.406 -15.039 1 98.88 267 ALA B O 1
ATOM 4535 N N . THR B 1 268 ? -11.156 -38.562 -13.883 1 98.56 268 THR B N 1
ATOM 4536 C CA . THR B 1 268 ? -12.383 -39.156 -13.359 1 98.56 268 THR B CA 1
ATOM 4537 C C . THR B 1 268 ? -13.43 -39.312 -14.461 1 98.56 268 THR B C 1
ATOM 4539 O O . THR B 1 268 ? -14.258 -40.219 -14.422 1 98.56 268 THR B O 1
ATOM 4542 N N . GLY B 1 269 ? -13.406 -38.344 -15.359 1 98.06 269 GLY B N 1
ATOM 4543 C CA . GLY B 1 269 ? -14.383 -38.406 -16.422 1 98.06 269 GLY B CA 1
ATOM 4544 C C . GLY B 1 269 ? -13.758 -38.562 -17.797 1 98.06 269 GLY B C 1
ATOM 4545 O O . GLY B 1 269 ? -14.453 -38.469 -18.812 1 98.06 269 GLY B O 1
ATOM 4546 N N . GLY B 1 270 ? -12.492 -38.781 -17.828 1 98.5 270 GLY B N 1
ATOM 4547 C CA . GLY B 1 270 ? -11.836 -38.781 -19.125 1 98.5 270 GLY B CA 1
ATOM 4548 C C . GLY B 1 270 ? -10.719 -39.781 -19.234 1 98.5 270 GLY B C 1
ATOM 4549 O O . GLY B 1 270 ? -10.734 -40.812 -18.562 1 98.5 270 GLY B O 1
ATOM 4550 N N . SER B 1 271 ? -9.844 -39.562 -20.234 1 98.75 271 SER B N 1
ATOM 4551 C CA . SER B 1 271 ? -8.727 -40.438 -20.562 1 98.75 271 SER B CA 1
ATOM 4552 C C . SER B 1 271 ? -7.418 -39.906 -20.016 1 98.75 271 SER B C 1
ATOM 4554 O O . SER B 1 271 ? -7.348 -38.75 -19.594 1 98.75 271 SER B O 1
ATOM 4556 N N . GLY B 1 272 ? -6.414 -40.719 -19.984 1 98.75 272 GLY B N 1
ATOM 4557 C CA . GLY B 1 272 ? -5.113 -40.281 -19.484 1 98.75 272 GLY B CA 1
ATOM 4558 C C . GLY B 1 272 ? -5.102 -40 -18 1 98.75 272 GLY B C 1
ATOM 4559 O O . GLY B 1 272 ? -5.09 -38.844 -17.594 1 98.75 272 GLY B O 1
ATOM 4560 N N . GLY B 1 273 ? -5.039 -41 -17.281 1 98.81 273 GLY B N 1
ATOM 4561 C CA . GLY B 1 273 ? -5.059 -40.844 -15.828 1 98.81 273 GLY B CA 1
ATOM 4562 C C . GLY B 1 273 ? -3.953 -39.938 -15.328 1 98.81 273 GLY B C 1
ATOM 4563 O O . GLY B 1 273 ? -4.156 -39.156 -14.383 1 98.81 273 GLY B O 1
ATOM 4564 N N . ALA B 1 274 ? -2.756 -40.031 -15.93 1 98.81 274 ALA B N 1
ATOM 4565 C CA . ALA B 1 274 ? -1.641 -39.156 -15.57 1 98.81 274 ALA B CA 1
ATOM 4566 C C . ALA B 1 274 ? -1.438 -38.094 -16.625 1 98.81 274 ALA B C 1
ATOM 4568 O O . ALA B 1 274 ? -1.387 -36.906 -16.312 1 98.81 274 ALA B O 1
ATOM 4569 N N . MET B 1 275 ? -1.385 -38.5 -17.828 1 98.69 275 MET B N 1
ATOM 4570 C CA . MET B 1 275 ? -1.067 -37.562 -18.922 1 98.69 275 MET B CA 1
ATOM 4571 C C . MET B 1 275 ? -1.963 -37.812 -20.125 1 98.69 275 MET B C 1
ATOM 4573 O O . MET B 1 275 ? -2.191 -38.969 -20.516 1 98.69 275 MET B O 1
ATOM 4577 N N . TYR B 1 276 ? -2.477 -36.781 -20.672 1 98.88 276 TYR B N 1
ATOM 4578 C CA . TYR B 1 276 ? -3.234 -36.812 -21.922 1 98.88 276 TYR B CA 1
ATOM 4579 C C . TYR B 1 276 ? -2.629 -35.844 -22.938 1 98.88 276 TYR B C 1
ATOM 4581 O O . TYR B 1 276 ? -2.344 -34.688 -22.625 1 98.88 276 TYR B O 1
ATOM 4589 N N . VAL B 1 277 ? -2.416 -36.312 -24.125 1 98.69 277 VAL B N 1
ATOM 4590 C CA . VAL B 1 277 ? -1.969 -35.5 -25.25 1 98.69 277 VAL B CA 1
ATOM 4591 C C . VAL B 1 277 ? -2.973 -35.594 -26.391 1 98.69 277 VAL B C 1
ATOM 4593 O O . VAL B 1 277 ? -3.211 -36.688 -26.922 1 98.69 277 VAL B O 1
ATOM 4596 N N . ASN B 1 278 ? -3.471 -34.5 -26.75 1 98.25 278 ASN B N 1
ATOM 4597 C CA . ASN B 1 278 ? -4.504 -34.469 -27.781 1 98.25 278 ASN B CA 1
ATOM 4598 C C . ASN B 1 278 ? -3.895 -34.438 -29.172 1 98.25 278 ASN B C 1
ATOM 4600 O O . ASN B 1 278 ? -4.559 -34.031 -30.141 1 98.25 278 ASN B O 1
ATOM 4604 N N . SER B 1 279 ? -2.725 -34.719 -29.203 1 97.69 279 SER B N 1
ATOM 4605 C CA . SER B 1 279 ? -1.988 -34.688 -30.453 1 97.69 279 SER B CA 1
ATOM 4606 C C . SER B 1 279 ? -0.856 -35.719 -30.469 1 97.69 279 SER B C 1
ATOM 4608 O O . SER B 1 279 ? -1.005 -36.812 -29.938 1 97.69 279 SER B O 1
ATOM 4610 N N . THR B 1 280 ? 0.253 -35.344 -31.266 1 97.25 280 THR B N 1
ATOM 4611 C CA . THR B 1 280 ? 1.381 -36.25 -31.484 1 97.25 280 THR B CA 1
ATOM 4612 C C . THR B 1 280 ? 2.438 -36.031 -30.391 1 97.25 280 THR B C 1
ATOM 4614 O O . THR B 1 280 ? 2.686 -34.906 -29.953 1 97.25 280 THR B O 1
ATOM 4617 N N . VAL B 1 281 ? 3.012 -37.188 -30.031 1 97.56 281 VAL B N 1
ATOM 4618 C CA . VAL B 1 281 ? 4.211 -37.188 -29.203 1 97.56 281 VAL B CA 1
ATOM 4619 C C . VAL B 1 281 ? 5.379 -37.781 -29.969 1 97.56 281 VAL B C 1
ATOM 4621 O O . VAL B 1 281 ? 5.297 -38.938 -30.438 1 97.56 281 VAL B O 1
ATOM 4624 N N . SER B 1 282 ? 6.438 -37 -30.047 1 98.25 282 SER B N 1
ATOM 4625 C CA . SER B 1 282 ? 7.566 -37.562 -30.781 1 98.25 282 SER B CA 1
ATOM 4626 C C . SER B 1 282 ? 8.289 -38.625 -29.953 1 98.25 282 SER B C 1
ATOM 4628 O O . SER B 1 282 ? 8.477 -39.75 -30.422 1 98.25 282 SER B O 1
ATOM 4630 N N . VAL B 1 283 ? 8.727 -38.219 -28.828 1 98.25 283 VAL B N 1
ATOM 4631 C CA . VAL B 1 283 ? 9.469 -39.156 -27.984 1 98.25 283 VAL B CA 1
ATOM 4632 C C . VAL B 1 283 ? 8.828 -39.219 -26.609 1 98.25 283 VAL B C 1
ATOM 4634 O O . VAL B 1 283 ? 8.695 -38.219 -25.922 1 98.25 283 VAL B O 1
ATOM 4637 N N . PHE B 1 284 ? 8.438 -40.438 -26.203 1 98.06 284 PHE B N 1
ATOM 4638 C CA . PHE B 1 284 ? 8.008 -40.75 -24.844 1 98.06 284 PHE B CA 1
ATOM 4639 C C . PHE B 1 284 ? 8.914 -41.781 -24.203 1 98.06 284 PHE B C 1
ATOM 4641 O O . PHE B 1 284 ? 9.031 -42.906 -24.719 1 98.06 284 PHE B O 1
ATOM 4648 N N . THR B 1 285 ? 9.547 -41.375 -23.094 1 98.62 285 THR B N 1
ATOM 4649 C CA . THR B 1 285 ? 10.508 -42.312 -22.516 1 98.62 285 THR B CA 1
ATOM 4650 C C . THR B 1 285 ? 10.32 -42.406 -21 1 98.62 285 THR B C 1
ATOM 4652 O O . THR B 1 285 ? 10.234 -41.375 -20.312 1 98.62 285 THR B O 1
ATOM 4655 N N . VAL B 1 286 ? 10.234 -43.594 -20.438 1 98.62 286 VAL B N 1
ATOM 4656 C CA . VAL B 1 286 ? 10.398 -43.906 -19.016 1 98.62 286 VAL B CA 1
ATOM 4657 C C . VAL B 1 286 ? 11.727 -44.625 -18.797 1 98.62 286 VAL B C 1
ATOM 4659 O O . VAL B 1 286 ? 11.922 -45.719 -19.328 1 98.62 286 VAL B O 1
ATOM 4662 N N . ASP B 1 287 ? 12.57 -44.031 -18.047 1 98.62 287 ASP B N 1
ATOM 4663 C CA . ASP B 1 287 ? 13.93 -44.531 -17.953 1 98.62 287 ASP B CA 1
ATOM 4664 C C . ASP B 1 287 ? 14.469 -44.375 -16.531 1 98.62 287 ASP B C 1
ATOM 4666 O O . ASP B 1 287 ? 13.82 -43.75 -15.672 1 98.62 287 ASP B O 1
ATOM 4670 N N . GLY B 1 288 ? 15.602 -45.031 -16.25 1 98.31 288 GLY B N 1
ATOM 4671 C CA . GLY B 1 288 ? 16.406 -44.781 -15.055 1 98.31 288 GLY B CA 1
ATOM 4672 C C . GLY B 1 288 ? 15.711 -45.188 -13.773 1 98.31 288 GLY B C 1
ATOM 4673 O O . GLY B 1 288 ? 15.641 -44.438 -12.812 1 98.31 288 GLY B O 1
ATOM 4674 N N . ASN B 1 289 ? 15.203 -46.344 -13.781 1 98.56 289 ASN B N 1
ATOM 4675 C CA . ASN B 1 289 ? 14.547 -46.938 -12.609 1 98.56 289 ASN B CA 1
ATOM 4676 C C . ASN B 1 289 ? 13.328 -46.125 -12.195 1 98.56 289 ASN B C 1
ATOM 4678 O O . ASN B 1 289 ? 13.055 -45.969 -11 1 98.56 289 ASN B O 1
ATOM 4682 N N . SER B 1 290 ? 12.641 -45.562 -13.195 1 98.88 290 SER B N 1
ATOM 4683 C CA . SER B 1 290 ? 11.461 -44.75 -12.922 1 98.88 290 SER B CA 1
ATOM 4684 C C . SER B 1 290 ? 10.188 -45.594 -12.969 1 98.88 290 SER B C 1
ATOM 4686 O O . SER B 1 290 ? 10.188 -46.719 -13.492 1 98.88 290 SER B O 1
ATOM 4688 N N . THR B 1 291 ? 9.141 -45 -12.375 1 98.88 291 THR B N 1
ATOM 4689 C CA . THR B 1 291 ? 7.93 -45.781 -12.25 1 98.88 291 THR B CA 1
ATOM 4690 C C . THR B 1 291 ? 6.699 -44.969 -12.633 1 98.88 291 THR B C 1
ATOM 4692 O O . THR B 1 291 ? 6.547 -43.844 -12.188 1 98.88 291 THR B O 1
ATOM 4695 N N . VAL B 1 292 ? 5.84 -45.5 -13.438 1 98.88 292 VAL B N 1
ATOM 4696 C CA . VAL B 1 292 ? 4.492 -45.031 -13.734 1 98.88 292 VAL B CA 1
ATOM 4697 C C . VAL B 1 292 ? 3.465 -46.031 -13.234 1 98.88 292 VAL B C 1
ATOM 4699 O O . VAL B 1 292 ? 3.312 -47.125 -13.805 1 98.88 292 VAL B O 1
ATOM 4702 N N . ALA B 1 293 ? 2.746 -45.625 -12.164 1 98.81 293 ALA B N 1
ATOM 4703 C CA . ALA B 1 293 ? 2.021 -46.688 -11.477 1 98.81 293 ALA B CA 1
ATOM 4704 C C . ALA B 1 293 ? 0.705 -46.188 -10.898 1 98.81 293 ALA B C 1
ATOM 4706 O O . ALA B 1 293 ? 0.644 -45.062 -10.375 1 98.81 293 ALA B O 1
ATOM 4707 N N . GLY B 1 294 ? -0.246 -47.031 -11.008 1 98.69 294 GLY B N 1
ATOM 4708 C CA . GLY B 1 294 ? -1.464 -46.812 -10.242 1 98.69 294 GLY B CA 1
ATOM 4709 C C . GLY B 1 294 ? -2.275 -45.625 -10.727 1 98.69 294 GLY B C 1
ATOM 4710 O O . GLY B 1 294 ? -3.049 -45.062 -9.961 1 98.69 294 GLY B O 1
ATOM 4711 N N . ASN B 1 295 ? -2.068 -45.219 -11.859 1 98.94 295 ASN B N 1
ATOM 4712 C CA . ASN B 1 295 ? -2.908 -44.156 -12.438 1 98.94 295 ASN B CA 1
ATOM 4713 C C . ASN B 1 295 ? -4.203 -44.75 -13.008 1 98.94 295 ASN B C 1
ATOM 4715 O O . ASN B 1 295 ? -4.258 -45.906 -13.375 1 98.94 295 ASN B O 1
ATOM 4719 N N . ARG B 1 296 ? -5.25 -43.781 -13.07 1 98.88 296 ARG B N 1
ATOM 4720 C CA . ARG B 1 296 ? -6.543 -44.281 -13.5 1 98.88 296 ARG B CA 1
ATOM 4721 C C . ARG B 1 296 ? -7.246 -43.312 -14.438 1 98.88 296 ARG B C 1
ATOM 4723 O O . ARG B 1 296 ? -7.32 -42.125 -14.156 1 98.88 296 ARG B O 1
ATOM 4730 N N . ALA B 1 297 ? -7.672 -43.938 -15.484 1 98.81 297 ALA B N 1
ATOM 4731 C CA . ALA B 1 297 ? -8.648 -43.25 -16.344 1 98.81 297 ALA B CA 1
ATOM 4732 C C . ALA B 1 297 ? -10.039 -43.875 -16.172 1 98.81 297 ALA B C 1
ATOM 4734 O O . ALA B 1 297 ? -10.383 -44.844 -16.844 1 98.81 297 ALA B O 1
ATOM 4735 N N . ASP B 1 298 ? -10.859 -43.156 -15.438 1 98.25 298 ASP B N 1
ATOM 4736 C CA . ASP B 1 298 ? -12.141 -43.75 -15.07 1 98.25 298 ASP B CA 1
ATOM 4737 C C . ASP B 1 298 ? -13.188 -43.531 -16.156 1 98.25 298 ASP B C 1
ATOM 4739 O O . ASP B 1 298 ? -14.195 -44.219 -16.219 1 98.25 298 ASP B O 1
ATOM 4743 N N . GLY B 1 299 ? -12.961 -42.562 -16.938 1 97 299 GLY B N 1
ATOM 4744 C CA . GLY B 1 299 ? -13.961 -42.25 -17.953 1 97 299 GLY B CA 1
ATOM 4745 C C . GLY B 1 299 ? -13.516 -42.594 -19.359 1 97 299 GLY B C 1
ATOM 4746 O O . GLY B 1 299 ? -14.25 -42.344 -20.312 1 97 299 GLY B O 1
ATOM 4747 N N . GLY B 1 300 ? -12.273 -43.156 -19.422 1 97.62 300 GLY B N 1
ATOM 4748 C CA . GLY B 1 300 ? -11.789 -43.312 -20.797 1 97.62 300 GLY B CA 1
ATOM 4749 C C . GLY B 1 300 ? -10.617 -44.281 -20.891 1 97.62 300 GLY B C 1
ATOM 4750 O O . GLY B 1 300 ? -10.578 -45.281 -20.203 1 97.62 300 GLY B O 1
ATOM 4751 N N . SER B 1 301 ? -9.758 -43.969 -21.906 1 98.06 301 SER B N 1
ATOM 4752 C CA . SER B 1 301 ? -8.648 -44.875 -22.266 1 98.06 301 SER B CA 1
ATOM 4753 C C . SER B 1 301 ? -7.34 -44.344 -21.672 1 98.06 301 SER B C 1
ATOM 4755 O O . SER B 1 301 ? -7.227 -43.188 -21.297 1 98.06 301 SER B O 1
ATOM 4757 N N . GLY B 1 302 ? -6.363 -45.219 -21.656 1 98.38 302 GLY B N 1
ATOM 4758 C CA . GLY B 1 302 ? -5.055 -44.844 -21.156 1 98.38 302 GLY B CA 1
ATOM 4759 C C . GLY B 1 302 ? -5.035 -44.594 -19.656 1 98.38 302 GLY B C 1
ATOM 4760 O O . GLY B 1 302 ? -5.074 -43.469 -19.203 1 98.38 302 GLY B O 1
ATOM 4761 N N . GLY B 1 303 ? -4.93 -45.625 -18.953 1 98.56 303 GLY B N 1
ATOM 4762 C CA . GLY B 1 303 ? -4.918 -45.5 -17.516 1 98.56 303 GLY B CA 1
ATOM 4763 C C . GLY B 1 303 ? -3.863 -44.531 -17.016 1 98.56 303 GLY B C 1
ATOM 4764 O O . GLY B 1 303 ? -4.094 -43.781 -16.047 1 98.56 303 GLY B O 1
ATOM 4765 N N . ALA B 1 304 ? -2.682 -44.562 -17.656 1 98.75 304 ALA B N 1
ATOM 4766 C CA . ALA B 1 304 ? -1.623 -43.594 -17.328 1 98.75 304 ALA B CA 1
ATOM 4767 C C . ALA B 1 304 ? -1.486 -42.531 -18.422 1 98.75 304 ALA B C 1
ATOM 4769 O O . ALA B 1 304 ? -1.566 -41.344 -18.141 1 98.75 304 ALA B O 1
ATOM 4770 N N . ILE B 1 305 ? -1.345 -42.969 -19.609 1 98.62 305 ILE B N 1
ATOM 4771 C CA . ILE B 1 305 ? -1.027 -42.094 -20.719 1 98.62 305 ILE B CA 1
ATOM 4772 C C . ILE B 1 305 ? -1.991 -42.344 -21.875 1 98.62 305 ILE B C 1
ATOM 4774 O O . ILE B 1 305 ? -2.197 -43.469 -22.297 1 98.62 305 ILE B O 1
ATOM 4778 N N . ALA B 1 306 ? -2.596 -41.281 -22.344 1 98.75 306 ALA B N 1
ATOM 4779 C CA . ALA B 1 306 ? -3.393 -41.344 -23.562 1 98.75 306 ALA B CA 1
ATOM 4780 C C . ALA B 1 306 ? -2.885 -40.344 -24.594 1 98.75 306 ALA B C 1
ATOM 4782 O O . ALA B 1 306 ? -2.736 -39.156 -24.297 1 98.75 306 ALA B O 1
ATOM 4783 N N . VAL B 1 307 ? -2.582 -40.781 -25.797 1 98.25 307 VAL B N 1
ATOM 4784 C CA . VAL B 1 307 ? -2.162 -39.969 -26.922 1 98.25 307 VAL B CA 1
ATOM 4785 C C . VAL B 1 307 ? -3.135 -40.125 -28.094 1 98.25 307 VAL B C 1
ATOM 4787 O O . VAL B 1 307 ? -3.34 -41.25 -28.578 1 98.25 307 VAL B O 1
ATOM 4790 N N . LEU B 1 308 ? -3.625 -39.031 -28.516 1 97.06 308 LEU B N 1
ATOM 4791 C CA . LEU B 1 308 ? -4.738 -39.125 -29.453 1 97.06 308 LEU B CA 1
ATOM 4792 C C . LEU B 1 308 ? -4.242 -39.094 -30.891 1 97.06 308 LEU B C 1
ATOM 4794 O O . LEU B 1 308 ? -5.047 -39.031 -31.828 1 97.06 308 LEU B O 1
ATOM 4798 N N . ASN B 1 309 ? -3.043 -39.094 -31.047 1 96.25 309 ASN B N 1
ATOM 4799 C CA . ASN B 1 309 ? -2.443 -39.25 -32.375 1 96.25 309 ASN B CA 1
ATOM 4800 C C . ASN B 1 309 ? -1.231 -40.156 -32.344 1 96.25 309 ASN B C 1
ATOM 4802 O O . ASN B 1 309 ? -1.288 -41.25 -31.75 1 96.25 309 ASN B O 1
ATOM 4806 N N . THR B 1 310 ? -0.156 -39.812 -33.125 1 95.69 310 THR B N 1
ATOM 4807 C CA . THR B 1 310 ? 0.973 -40.719 -33.312 1 95.69 310 THR B CA 1
ATOM 4808 C C . THR B 1 310 ? 2.008 -40.5 -32.188 1 95.69 310 THR B C 1
ATOM 4810 O O . THR B 1 310 ? 2.172 -39.406 -31.688 1 95.69 310 THR B O 1
ATOM 4813 N N . VAL B 1 311 ? 2.641 -41.656 -31.859 1 96.94 311 VAL B N 1
ATOM 4814 C CA . VAL B 1 311 ? 3.869 -41.625 -31.078 1 96.94 311 VAL B CA 1
ATOM 4815 C C . VAL B 1 311 ? 5.023 -42.188 -31.891 1 96.94 311 VAL B C 1
ATOM 4817 O O . VAL B 1 311 ? 4.953 -43.312 -32.375 1 96.94 311 VAL B O 1
ATOM 4820 N N . ASP B 1 312 ? 5.992 -41.375 -32.031 1 97.25 312 ASP B N 1
ATOM 4821 C CA . ASP B 1 312 ? 7.098 -41.875 -32.844 1 97.25 312 ASP B CA 1
ATOM 4822 C C . ASP B 1 312 ? 7.895 -42.938 -32.062 1 97.25 312 ASP B C 1
ATOM 4824 O O . ASP B 1 312 ? 8.133 -44.031 -32.594 1 97.25 312 ASP B O 1
ATOM 4828 N N . SER B 1 313 ? 8.344 -42.594 -30.938 1 97.75 313 SER B N 1
ATOM 4829 C CA . SER B 1 313 ? 9.094 -43.562 -30.109 1 97.75 313 SER B CA 1
ATOM 4830 C C . SER B 1 313 ? 8.5 -43.625 -28.703 1 97.75 313 SER B C 1
ATOM 4832 O O . SER B 1 313 ? 8.398 -42.625 -28 1 97.75 313 SER B O 1
ATOM 4834 N N . LEU B 1 314 ? 8.086 -44.781 -28.328 1 97.19 314 LEU B N 1
ATOM 4835 C CA . LEU B 1 314 ? 7.641 -45.094 -26.984 1 97.19 314 LEU B CA 1
ATOM 4836 C C . LEU B 1 314 ? 8.578 -46.125 -26.344 1 97.19 314 LEU B C 1
ATOM 4838 O O . LEU B 1 314 ? 8.664 -47.281 -26.781 1 97.19 314 LEU B O 1
ATOM 4842 N N . ALA B 1 315 ? 9.297 -45.656 -25.297 1 98.38 315 ALA B N 1
ATOM 4843 C CA . ALA B 1 315 ? 10.312 -46.531 -24.75 1 98.38 315 ALA B CA 1
ATOM 4844 C C . ALA B 1 315 ? 10.172 -46.656 -23.234 1 98.38 315 ALA B C 1
ATOM 4846 O O . ALA B 1 315 ? 9.938 -45.656 -22.547 1 98.38 315 ALA B O 1
ATOM 4847 N N . VAL B 1 316 ? 10.203 -47.844 -22.672 1 98.25 316 VAL B N 1
ATOM 4848 C CA . VAL B 1 316 ? 10.367 -48.156 -21.266 1 98.25 316 VAL B CA 1
ATOM 4849 C C . VAL B 1 316 ? 11.672 -48.938 -21.047 1 98.25 316 VAL B C 1
ATOM 4851 O O . VAL B 1 316 ? 11.828 -50.062 -21.531 1 98.25 316 VAL B O 1
ATOM 4854 N N . LYS B 1 317 ? 12.602 -48.312 -20.312 1 98.25 317 LYS B N 1
ATOM 4855 C CA . LYS B 1 317 ? 13.93 -48.938 -20.281 1 98.25 317 LYS B CA 1
ATOM 4856 C C . LYS B 1 317 ? 14.641 -48.625 -18.969 1 98.25 317 LYS B C 1
ATOM 4858 O O . LYS B 1 317 ? 14.094 -47.938 -18.109 1 98.25 317 LYS B O 1
ATOM 4863 N N . GLY B 1 318 ? 15.812 -49.25 -18.766 1 98.12 318 GLY B N 1
ATOM 4864 C CA . GLY B 1 318 ? 16.703 -48.969 -17.656 1 98.12 318 GLY B CA 1
ATOM 4865 C C . GLY B 1 318 ? 16.141 -49.375 -16.312 1 98.12 318 GLY B C 1
ATOM 4866 O O . GLY B 1 318 ? 16.266 -48.656 -15.32 1 98.12 318 GLY B O 1
ATOM 4867 N N . GLY B 1 319 ? 15.492 -50.469 -16.281 1 98.31 319 GLY B N 1
ATOM 4868 C CA . GLY B 1 319 ? 14.969 -51 -15.031 1 98.31 319 GLY B CA 1
ATOM 4869 C C . GLY B 1 319 ? 13.688 -50.312 -14.594 1 98.31 319 GLY B C 1
ATOM 4870 O O . GLY B 1 319 ? 13.328 -50.344 -13.414 1 98.31 319 GLY B O 1
ATOM 4871 N N . SER B 1 320 ? 12.977 -49.75 -15.539 1 98.75 320 SER B N 1
ATOM 4872 C CA . SER B 1 320 ? 11.797 -48.938 -15.234 1 98.75 320 SER B CA 1
ATOM 4873 C C . SER B 1 320 ? 10.531 -49.781 -15.266 1 98.75 320 SER B C 1
ATOM 4875 O O . SER B 1 320 ? 10.562 -50.938 -15.719 1 98.75 320 SER B O 1
ATOM 4877 N N . ALA B 1 321 ? 9.453 -49.156 -14.758 1 98.69 321 ALA B N 1
ATOM 4878 C CA . ALA B 1 321 ? 8.258 -49.969 -14.617 1 98.69 321 ALA B CA 1
ATOM 4879 C C . ALA B 1 321 ? 7.004 -49.156 -14.969 1 98.69 321 ALA B C 1
ATOM 4881 O O . ALA B 1 321 ? 6.895 -48 -14.633 1 98.69 321 ALA B O 1
ATOM 4882 N N . ILE B 1 322 ? 6.113 -49.781 -15.688 1 98.69 322 ILE B N 1
ATOM 4883 C CA . ILE B 1 322 ? 4.73 -49.344 -15.883 1 98.69 322 ILE B CA 1
ATOM 4884 C C . ILE B 1 322 ? 3.785 -50.375 -15.266 1 98.69 322 ILE B C 1
ATOM 4886 O O . ILE B 1 322 ? 3.604 -51.469 -15.812 1 98.69 322 ILE B O 1
ATOM 4890 N N . VAL B 1 323 ? 3.188 -49.969 -14.133 1 98.56 323 VAL B N 1
ATOM 4891 C CA . VAL B 1 323 ? 2.58 -51.062 -13.383 1 98.56 323 VAL B CA 1
ATOM 4892 C C . VAL B 1 323 ? 1.248 -50.594 -12.789 1 98.56 323 VAL B C 1
ATOM 4894 O O . VAL B 1 323 ? 1.112 -49.438 -12.359 1 98.56 323 VAL B O 1
ATOM 4897 N N . GLN B 1 324 ? 0.277 -51.406 -12.781 1 98.62 324 GLN B N 1
ATOM 4898 C CA . GLN B 1 324 ? -0.972 -51.312 -12.031 1 98.62 324 GLN B CA 1
ATOM 4899 C C . GLN B 1 324 ? -1.777 -50.094 -12.43 1 98.62 324 GLN B C 1
ATOM 4901 O O . GLN B 1 324 ? -2.408 -49.469 -11.578 1 98.62 324 GLN B O 1
ATOM 4906 N N . ASN B 1 325 ? -1.68 -49.719 -13.656 1 98.88 325 ASN B N 1
ATOM 4907 C CA . ASN B 1 325 ? -2.576 -48.719 -14.188 1 98.88 325 ASN B CA 1
ATOM 4908 C C . ASN B 1 325 ? -3.883 -49.312 -14.688 1 98.88 325 ASN B C 1
ATOM 4910 O O . ASN B 1 325 ? -3.939 -50.5 -15 1 98.88 325 ASN B O 1
ATOM 4914 N N . ALA B 1 326 ? -4.902 -48.375 -14.734 1 98.75 326 ALA B N 1
ATOM 4915 C CA . ALA B 1 326 ? -6.184 -48.938 -15.164 1 98.75 326 ALA B CA 1
ATOM 4916 C C . ALA B 1 326 ? -6.984 -47.938 -15.977 1 98.75 326 ALA B C 1
ATOM 4918 O O . ALA B 1 326 ? -6.996 -46.75 -15.656 1 98.75 326 ALA B O 1
ATOM 4919 N N . ALA B 1 327 ? -7.609 -48.5 -16.938 1 98.5 327 ALA B N 1
ATOM 4920 C CA . ALA B 1 327 ? -8.523 -47.719 -17.75 1 98.5 327 ALA B CA 1
ATOM 4921 C C . ALA B 1 327 ? -9.883 -48.375 -17.875 1 98.5 327 ALA B C 1
ATOM 4923 O O . ALA B 1 327 ? -9.977 -49.625 -17.906 1 98.5 327 ALA B O 1
ATOM 4924 N N . SER B 1 328 ? -10.953 -47.531 -17.953 1 98.06 328 SER B N 1
ATOM 4925 C CA . SER B 1 328 ? -12.289 -48.062 -18.156 1 98.06 328 SER B CA 1
ATOM 4926 C C . SER B 1 328 ? -12.484 -48.531 -19.594 1 98.06 328 SER B C 1
ATOM 4928 O O . SER B 1 328 ? -13.367 -49.344 -19.875 1 98.06 328 SER B O 1
ATOM 4930 N N . LYS B 1 329 ? -11.703 -48.062 -20.469 1 96.75 329 LYS B N 1
ATOM 4931 C CA . LYS B 1 329 ? -11.742 -48.469 -21.875 1 96.75 329 LYS B CA 1
ATOM 4932 C C . LYS B 1 329 ? -10.414 -49.094 -22.297 1 96.75 329 LYS B C 1
ATOM 4934 O O . LYS B 1 329 ? -9.906 -50 -21.625 1 96.75 329 LYS B O 1
ATOM 4939 N N . ASP B 1 330 ? -9.867 -48.594 -23.438 1 95.69 330 ASP B N 1
ATOM 4940 C CA . ASP B 1 330 ? -8.703 -49.281 -24.016 1 95.69 330 ASP B CA 1
ATOM 4941 C C . ASP B 1 330 ? -7.41 -48.781 -23.359 1 95.69 330 ASP B C 1
ATOM 4943 O O . ASP B 1 330 ? -7.316 -47.625 -22.938 1 95.69 330 ASP B O 1
ATOM 4947 N N . GLY B 1 331 ? -6.426 -49.688 -23.375 1 97.06 331 GLY B N 1
ATOM 4948 C CA . GLY B 1 331 ? -5.109 -49.312 -22.875 1 97.06 331 GLY B CA 1
ATOM 4949 C C . GLY B 1 331 ? -5.07 -49.156 -21.359 1 97.06 331 GLY B C 1
ATOM 4950 O O . GLY B 1 331 ? -5.105 -48.031 -20.875 1 97.06 331 GLY B O 1
ATOM 4951 N N . GLY B 1 332 ? -4.902 -50.219 -20.703 1 97.38 332 GLY B N 1
ATOM 4952 C CA . GLY B 1 332 ? -4.863 -50.125 -19.25 1 97.38 332 GLY B CA 1
ATOM 4953 C C . GLY B 1 332 ? -3.82 -49.156 -18.734 1 97.38 332 GLY B C 1
ATOM 4954 O O . GLY B 1 332 ? -4.043 -48.469 -17.734 1 97.38 332 GLY B O 1
ATOM 4955 N N . ALA B 1 333 ? -2.67 -49.094 -19.438 1 98.56 333 ALA B N 1
ATOM 4956 C CA . ALA B 1 333 ? -1.627 -48.156 -19.094 1 98.56 333 ALA B CA 1
ATOM 4957 C C . ALA B 1 333 ? -1.486 -47.062 -20.172 1 98.56 333 ALA B C 1
ATOM 4959 O O . ALA B 1 333 ? -1.574 -45.875 -19.875 1 98.56 333 ALA B O 1
ATOM 4960 N N . ILE B 1 334 ? -1.309 -47.5 -21.375 1 98.06 334 ILE B N 1
ATOM 4961 C CA . ILE B 1 334 ? -1.033 -46.594 -22.469 1 98.06 334 ILE B CA 1
ATOM 4962 C C . ILE B 1 334 ? -2.016 -46.844 -23.609 1 98.06 334 ILE B C 1
ATOM 4964 O O . ILE B 1 334 ? -2.221 -47.969 -24.031 1 98.06 334 ILE B O 1
ATOM 4968 N N . TYR B 1 335 ? -2.568 -45.781 -24.031 1 98 335 TYR B N 1
ATOM 4969 C CA . TYR B 1 335 ? -3.422 -45.781 -25.219 1 98 335 TYR B CA 1
ATOM 4970 C C . TYR B 1 335 ? -2.885 -44.844 -26.297 1 98 335 TYR B C 1
ATOM 4972 O O . TYR B 1 335 ? -2.572 -43.688 -26.016 1 98 335 TYR B O 1
ATOM 4980 N N . VAL B 1 336 ? -2.746 -45.312 -27.484 1 96.75 336 VAL B N 1
ATOM 4981 C CA . VAL B 1 336 ? -2.389 -44.5 -28.656 1 96.75 336 VAL B CA 1
ATOM 4982 C C . VAL B 1 336 ? -3.432 -44.688 -29.75 1 96.75 336 VAL B C 1
ATOM 4984 O O . VAL B 1 336 ? -3.686 -45.812 -30.188 1 96.75 336 VAL B O 1
ATOM 4987 N N . TYR B 1 337 ? -3.986 -43.594 -30.141 1 95.19 337 TYR B N 1
ATOM 4988 C CA . TYR B 1 337 ? -5.117 -43.656 -31.047 1 95.19 337 TYR B CA 1
ATOM 4989 C C . TYR B 1 337 ? -4.656 -44 -32.469 1 95.19 337 TYR B C 1
ATOM 4991 O O . TYR B 1 337 ? -5.383 -44.625 -33.25 1 95.19 337 TYR B O 1
ATOM 4999 N N . SER B 1 338 ? -3.533 -43.594 -32.812 1 93.5 338 SER B N 1
ATOM 5000 C CA . SER B 1 338 ? -3.068 -43.781 -34.188 1 93.5 338 SER B CA 1
ATOM 5001 C C . SER B 1 338 ? -1.918 -44.781 -34.25 1 93.5 338 SER B C 1
ATOM 5003 O O . SER B 1 338 ? -2.068 -45.938 -33.844 1 93.5 338 SER B O 1
ATOM 5005 N N . SER B 1 339 ? -0.671 -44.312 -34.562 1 92.75 339 SER B N 1
ATOM 5006 C CA . SER B 1 339 ? 0.427 -45.25 -34.812 1 92.75 339 SER B CA 1
ATOM 5007 C C . SER B 1 339 ? 1.577 -45.031 -33.844 1 92.75 339 SER B C 1
ATOM 5009 O O . SER B 1 339 ? 1.672 -43.938 -33.219 1 92.75 339 SER B O 1
ATOM 5011 N N . VAL B 1 340 ? 2.293 -46.094 -33.719 1 93.62 340 VAL B N 1
ATOM 5012 C CA . VAL B 1 340 ? 3.566 -46.031 -33 1 93.62 340 VAL B CA 1
ATOM 5013 C C . VAL B 1 340 ? 4.684 -46.531 -33.906 1 93.62 340 VAL B C 1
ATOM 5015 O O . VAL B 1 340 ? 4.598 -47.625 -34.469 1 93.62 340 VAL B O 1
ATOM 5018 N N . LYS B 1 341 ? 5.641 -45.688 -34 1 94.94 341 LYS B N 1
ATOM 5019 C CA . LYS B 1 341 ? 6.711 -46.156 -34.875 1 94.94 341 LYS B CA 1
ATOM 5020 C C . LYS B 1 341 ? 7.586 -47.188 -34.156 1 94.94 341 LYS B C 1
ATOM 5022 O O . LYS B 1 341 ? 7.867 -48.25 -34.719 1 94.94 341 LYS B O 1
ATOM 5027 N N . VAL B 1 342 ? 8.07 -46.875 -33.031 1 96.31 342 VAL B N 1
ATOM 5028 C CA . VAL B 1 342 ? 8.883 -47.781 -32.25 1 96.31 342 VAL B CA 1
ATOM 5029 C C . VAL B 1 342 ? 8.32 -47.938 -30.844 1 96.31 342 VAL B C 1
ATOM 5031 O O . VAL B 1 342 ? 8.156 -46.938 -30.141 1 96.31 342 VAL B O 1
ATOM 5034 N N . LEU B 1 343 ? 8 -49.062 -30.469 1 96.5 343 LEU B N 1
ATOM 5035 C CA . LEU B 1 343 ? 7.688 -49.438 -29.094 1 96.5 343 LEU B CA 1
ATOM 5036 C C . LEU B 1 343 ? 8.766 -50.375 -28.516 1 96.5 343 LEU B C 1
ATOM 5038 O O . LEU B 1 343 ? 8.93 -51.5 -28.969 1 96.5 343 LEU B O 1
ATOM 5042 N N . ALA B 1 344 ? 9.5 -49.812 -27.609 1 97.94 344 ALA B N 1
ATOM 5043 C CA . ALA B 1 344 ? 10.625 -50.594 -27.078 1 97.94 344 ALA B CA 1
ATOM 5044 C C . ALA B 1 344 ? 10.508 -50.75 -25.562 1 97.94 344 ALA B C 1
ATOM 5046 O O . ALA B 1 344 ? 10.336 -49.781 -24.844 1 97.94 344 ALA B O 1
ATOM 5047 N N . ILE B 1 345 ? 10.523 -51.938 -25.047 1 97.56 345 ILE B N 1
ATOM 5048 C CA . ILE B 1 345 ? 10.672 -52.281 -23.641 1 97.56 345 ILE B CA 1
ATOM 5049 C C . ILE B 1 345 ? 12 -53.031 -23.422 1 97.56 345 ILE B C 1
ATOM 5051 O O . ILE B 1 345 ? 12.203 -54.125 -23.938 1 97.56 345 ILE B O 1
ATOM 5055 N N . ASP B 1 346 ? 12.852 -52.375 -22.672 1 97.75 346 ASP B N 1
ATOM 5056 C CA . ASP B 1 346 ? 14.219 -52.906 -22.672 1 97.75 346 ASP B CA 1
ATOM 5057 C C . ASP B 1 346 ? 14.891 -52.688 -21.328 1 97.75 346 ASP B C 1
ATOM 5059 O O . ASP B 1 346 ? 14.352 -51.969 -20.469 1 97.75 346 ASP B O 1
ATOM 5063 N N . GLY B 1 347 ? 16 -53.375 -21.062 1 97.25 347 GLY B N 1
ATOM 5064 C CA . GLY B 1 347 ? 16.906 -53.125 -19.953 1 97.25 347 GLY B CA 1
ATOM 5065 C C . GLY B 1 347 ? 16.312 -53.469 -18.609 1 97.25 347 GLY B C 1
ATOM 5066 O O . GLY B 1 347 ? 16.297 -52.656 -17.688 1 97.25 347 GLY B O 1
ATOM 5067 N N . ASN B 1 348 ? 15.828 -54.719 -18.547 1 97.88 348 ASN B N 1
ATOM 5068 C CA . ASN B 1 348 ? 15.297 -55.25 -17.297 1 97.88 348 ASN B CA 1
ATOM 5069 C C . ASN B 1 348 ? 14.078 -54.469 -16.828 1 97.88 348 ASN B C 1
ATOM 5071 O O . ASN B 1 348 ? 13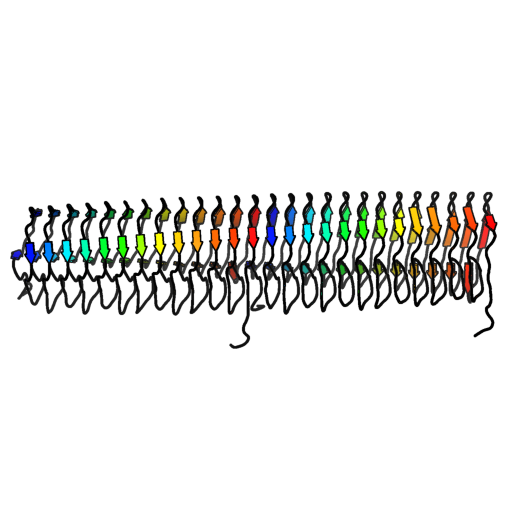.914 -54.219 -15.625 1 97.88 348 ASN B O 1
ATOM 5075 N N . SER B 1 349 ? 13.234 -54 -17.844 1 98.5 349 SER B N 1
ATOM 5076 C CA . SER B 1 349 ? 12.055 -53.219 -17.531 1 98.5 349 SER B CA 1
ATOM 5077 C C . SER B 1 349 ? 10.805 -54.062 -17.422 1 98.5 349 SER B C 1
ATOM 5079 O O . SER B 1 349 ? 10.805 -55.219 -17.875 1 98.5 349 SER B O 1
ATOM 5081 N N . THR B 1 350 ? 9.828 -53.469 -16.734 1 98.19 350 THR B N 1
ATOM 5082 C CA . THR B 1 350 ? 8.648 -54.281 -16.469 1 98.19 350 THR B CA 1
ATOM 5083 C C . THR B 1 350 ? 7.371 -53.531 -16.828 1 98.19 350 THR B C 1
ATOM 5085 O O . THR B 1 350 ? 7.234 -52.344 -16.5 1 98.19 350 THR B O 1
ATOM 5088 N N . VAL B 1 351 ? 6.48 -54.156 -17.516 1 97.75 351 VAL B N 1
ATOM 5089 C CA . VAL B 1 351 ? 5.094 -53.781 -17.75 1 97.75 351 VAL B CA 1
ATOM 5090 C C . VAL B 1 351 ? 4.156 -54.812 -17.141 1 97.75 351 VAL B C 1
ATOM 5092 O O . VAL B 1 351 ? 4.043 -55.938 -17.672 1 97.75 351 VAL B O 1
ATOM 5095 N N . TYR B 1 352 ? 3.521 -54.375 -16.078 1 97.69 352 TYR B N 1
ATOM 5096 C CA . TYR B 1 352 ? 2.947 -55.469 -15.273 1 97.69 352 TYR B CA 1
ATOM 5097 C C . TYR B 1 352 ? 1.624 -55.031 -14.656 1 97.69 352 TYR B C 1
ATOM 5099 O O . TYR B 1 352 ? 1.505 -53.906 -14.156 1 97.69 352 TYR B O 1
ATOM 5107 N N . GLY B 1 353 ? 0.702 -55.844 -14.664 1 97.38 353 GLY B N 1
ATOM 5108 C CA . GLY B 1 353 ? -0.493 -55.719 -13.844 1 97.38 353 GLY B CA 1
ATOM 5109 C C . GLY B 1 353 ? -1.399 -54.594 -14.273 1 97.38 353 GLY B C 1
ATOM 5110 O O . GLY B 1 353 ? -2.176 -54.062 -13.469 1 97.38 353 GLY B O 1
ATOM 5111 N N . ASN B 1 354 ? -1.275 -54.188 -15.438 1 98.38 354 ASN B N 1
ATOM 5112 C CA . ASN B 1 354 ? -2.164 -53.156 -15.953 1 98.38 354 ASN B CA 1
ATOM 5113 C C . ASN B 1 354 ? -3.484 -53.719 -16.438 1 98.38 354 ASN B C 1
ATOM 5115 O O . ASN B 1 354 ? -3.543 -54.906 -16.828 1 98.38 354 ASN B O 1
ATOM 5119 N N . ARG B 1 355 ? -4.578 -52.781 -16.359 1 98.12 355 ARG B N 1
ATOM 5120 C CA . ARG B 1 355 ? -5.887 -53.344 -16.656 1 98.12 355 ARG B CA 1
ATOM 5121 C C . ARG B 1 355 ? -6.727 -52.406 -17.5 1 98.12 355 ARG B C 1
ATOM 5123 O O . ARG B 1 355 ? -6.961 -51.25 -17.109 1 98.12 355 ARG B O 1
ATOM 5130 N N . ALA B 1 356 ? -7.098 -52.906 -18.594 1 97.56 356 ALA B N 1
ATOM 5131 C CA . ALA B 1 356 ? -8.234 -52.312 -19.312 1 97.56 356 ALA B CA 1
ATOM 5132 C C . ALA B 1 356 ? -9.539 -53 -18.938 1 97.56 356 ALA B C 1
ATOM 5134 O O . ALA B 1 356 ? -9.789 -54.125 -19.375 1 97.56 356 ALA B O 1
ATOM 5135 N N . THR B 1 357 ? -10.398 -52.312 -18.266 1 94.19 357 THR B N 1
ATOM 5136 C CA . THR B 1 357 ? -11.539 -53 -17.656 1 94.19 357 THR B CA 1
ATOM 5137 C C . THR B 1 357 ? -12.695 -53.094 -18.656 1 94.19 357 THR B C 1
ATOM 5139 O O . THR B 1 357 ? -13.57 -53.938 -18.516 1 94.19 357 THR B O 1
ATOM 5142 N N . GLY B 1 358 ? -12.758 -52.25 -19.594 1 91.75 358 GLY B N 1
ATOM 5143 C CA . GLY B 1 358 ? -13.844 -52.25 -20.562 1 91.75 358 GLY B CA 1
ATOM 5144 C C . GLY B 1 358 ? -13.367 -52.188 -22 1 91.75 358 GLY B C 1
ATOM 5145 O O . GLY B 1 358 ? -14.109 -51.75 -22.891 1 91.75 358 GLY B O 1
ATOM 5146 N N . GLY B 1 359 ? -12.094 -52.594 -22.156 1 92.75 359 GLY B N 1
ATOM 5147 C CA . GLY B 1 359 ? -11.578 -52.438 -23.5 1 92.75 359 GLY B CA 1
ATOM 5148 C C . GLY B 1 359 ? -10.398 -53.344 -23.797 1 92.75 359 GLY B C 1
ATOM 5149 O O . GLY B 1 359 ? -10.211 -54.344 -23.141 1 92.75 359 GLY B O 1
ATOM 5150 N N . SER B 1 360 ? -9.695 -53.062 -24.922 1 93.25 360 SER B N 1
ATOM 5151 C CA . SER B 1 360 ? -8.586 -53.875 -25.406 1 93.25 360 SER B CA 1
ATOM 5152 C C . SER B 1 360 ? -7.25 -53.344 -24.922 1 93.25 360 SER B C 1
ATOM 5154 O O . SER B 1 360 ? -7.145 -52.156 -24.547 1 93.25 360 SER B O 1
ATOM 5156 N N . GLY B 1 361 ? -6.238 -54.188 -24.828 1 94 361 GLY B N 1
ATOM 5157 C CA . GLY B 1 361 ? -4.895 -53.812 -24.438 1 94 361 GLY B CA 1
ATOM 5158 C C . GLY B 1 361 ? -4.75 -53.594 -22.938 1 94 361 GLY B C 1
ATOM 5159 O O . GLY B 1 361 ? -4.812 -52.469 -22.438 1 94 361 GLY B O 1
ATOM 5160 N N . GLY B 1 362 ? -4.602 -54.625 -22.297 1 92.81 362 GLY B N 1
ATOM 5161 C CA . GLY B 1 362 ? -4.469 -54.531 -20.844 1 92.81 362 GLY B CA 1
ATOM 5162 C C . GLY B 1 362 ? -3.398 -53.562 -20.406 1 92.81 362 GLY B C 1
ATOM 5163 O O . GLY B 1 362 ? -3.594 -52.812 -19.438 1 92.81 362 GLY B O 1
ATOM 5164 N N . ALA B 1 363 ? -2.289 -53.562 -21.172 1 96.88 363 ALA B N 1
ATOM 5165 C CA . ALA B 1 363 ? -1.23 -52.594 -20.891 1 96.88 363 ALA B CA 1
ATOM 5166 C C . ALA B 1 363 ? -1.196 -51.5 -21.953 1 96.88 363 ALA B C 1
ATOM 5168 O O . ALA B 1 363 ? -1.343 -50.312 -21.641 1 96.88 363 ALA B O 1
ATOM 5169 N N . ILE B 1 364 ? -1.04 -51.875 -23.172 1 96.44 364 ILE B N 1
ATOM 5170 C CA . ILE B 1 364 ? -0.887 -50.938 -24.266 1 96.44 364 ILE B CA 1
ATOM 5171 C C . ILE B 1 364 ? -1.901 -51.25 -25.359 1 96.44 364 ILE B C 1
ATOM 5173 O O . ILE B 1 364 ? -2.031 -52.406 -25.781 1 96.44 364 ILE B O 1
ATOM 5177 N N . ALA B 1 365 ? -2.615 -50.25 -25.734 1 96.31 365 ALA B N 1
ATOM 5178 C CA . ALA B 1 365 ? -3.512 -50.375 -26.875 1 96.31 365 ALA B CA 1
ATOM 5179 C C . ALA B 1 365 ? -3.156 -49.344 -27.953 1 96.31 365 ALA B C 1
ATOM 5181 O O . ALA B 1 365 ? -3.043 -48.156 -27.672 1 96.31 365 ALA B O 1
ATOM 5182 N N . ILE B 1 366 ? -2.828 -49.75 -29.125 1 94.44 366 ILE B N 1
ATOM 5183 C CA . ILE B 1 366 ? -2.625 -48.906 -30.297 1 94.44 366 ILE B CA 1
ATOM 5184 C C . ILE B 1 366 ? -3.779 -49.094 -31.281 1 94.44 366 ILE B C 1
ATOM 5186 O O . ILE B 1 366 ? -3.93 -50.188 -31.859 1 94.44 366 ILE B O 1
ATOM 5190 N N . TRP B 1 367 ? -4.48 -48.031 -31.406 1 86.38 367 TRP B N 1
ATOM 5191 C CA . TRP B 1 367 ? -5.695 -48.156 -32.219 1 86.38 367 TRP B CA 1
ATOM 5192 C C . TRP B 1 367 ? -5.504 -47.531 -33.594 1 86.38 367 TRP B C 1
ATOM 5194 O O . TRP B 1 367 ? -4.84 -46.5 -33.75 1 86.38 367 TRP B O 1
ATOM 5204 N N . TYR B 1 368 ? -6.117 -48 -34.625 1 81.31 368 TYR B N 1
ATOM 5205 C CA . TYR B 1 368 ? -6.301 -47.562 -36.031 1 81.31 368 TYR B CA 1
ATOM 5206 C C . TYR B 1 368 ? -4.961 -47.469 -36.75 1 81.31 368 TYR B C 1
ATOM 5208 O O . TYR B 1 368 ? -4.918 -47.25 -37.969 1 81.31 368 TYR B O 1
ATOM 5216 N N . GLY B 1 369 ? -3.809 -47.562 -36.031 1 81.62 369 GLY B N 1
ATOM 5217 C CA . GLY B 1 369 ? -2.564 -47.344 -36.75 1 81.62 369 GLY B CA 1
ATOM 5218 C C . GLY B 1 369 ? -1.608 -48.531 -36.656 1 81.62 369 GLY B C 1
ATOM 5219 O O . GLY B 1 369 ? -1.967 -49.594 -36.125 1 81.62 369 GLY B O 1
ATOM 5220 N N . SER B 1 370 ? -0.441 -48.344 -37.469 1 89.19 370 SER B N 1
ATOM 5221 C CA . SER B 1 370 ? 0.583 -49.406 -37.531 1 89.19 370 SER B CA 1
ATOM 5222 C C . SER B 1 370 ? 1.675 -49.156 -36.5 1 89.19 370 SER B C 1
ATOM 5224 O O . SER B 1 370 ? 1.815 -48.062 -35.969 1 89.19 370 SER B O 1
ATOM 5226 N N . VAL B 1 371 ? 2.316 -50.219 -36.156 1 89.5 371 VAL B N 1
ATOM 5227 C CA . VAL B 1 371 ? 3.531 -50.188 -35.375 1 89.5 371 VAL B CA 1
ATOM 5228 C C . VAL B 1 371 ? 4.723 -50.656 -36.188 1 89.5 371 VAL B C 1
ATOM 5230 O O . VAL B 1 371 ? 4.68 -51.719 -36.812 1 89.5 371 VAL B O 1
ATOM 5233 N N . GLY B 1 372 ? 5.648 -49.844 -36.188 1 89.25 372 GLY B N 1
ATOM 5234 C CA . GLY B 1 372 ? 6.816 -50.219 -36.969 1 89.25 372 GLY B CA 1
ATOM 5235 C C . GLY B 1 372 ? 7.629 -51.344 -36.312 1 89.25 372 GLY B C 1
ATOM 5236 O O . GLY B 1 372 ? 8 -52.312 -36.969 1 89.25 372 GLY B O 1
ATOM 5237 N N . LEU B 1 373 ? 7.961 -51.156 -35.125 1 92.56 373 LEU B N 1
ATOM 5238 C CA . LEU B 1 373 ? 8.742 -52.125 -34.344 1 92.56 373 LEU B CA 1
ATOM 5239 C C . LEU B 1 373 ? 8.203 -52.281 -32.938 1 92.56 373 LEU B C 1
ATOM 5241 O O . LEU B 1 373 ? 7.91 -51.281 -32.281 1 92.56 373 LEU B O 1
ATOM 5245 N N . ILE B 1 374 ? 7.996 -53.438 -32.594 1 94.69 374 ILE B N 1
ATOM 5246 C CA . ILE B 1 374 ? 7.816 -53.781 -31.188 1 94.69 374 ILE B CA 1
ATOM 5247 C C . ILE B 1 374 ? 9.008 -54.594 -30.703 1 94.69 374 ILE B C 1
ATOM 5249 O O . ILE B 1 374 ? 9.281 -55.688 -31.25 1 94.69 374 ILE B O 1
ATOM 5253 N N . SER B 1 375 ? 9.672 -54.031 -29.766 1 96.81 375 SER B N 1
ATOM 5254 C CA . SER B 1 375 ? 10.844 -54.719 -29.25 1 96.81 375 SER B CA 1
ATOM 5255 C C . SER B 1 375 ? 10.758 -54.906 -27.734 1 96.81 375 SER B C 1
ATOM 5257 O O . SER B 1 375 ? 10.633 -53.938 -27 1 96.81 375 SER B O 1
ATOM 5259 N N . VAL B 1 376 ? 10.805 -56.094 -27.219 1 97.25 376 VAL B N 1
ATOM 5260 C CA . VAL B 1 376 ? 10.938 -56.469 -25.812 1 97.25 376 VAL B CA 1
ATOM 5261 C C . VAL B 1 376 ? 12.25 -57.188 -25.578 1 97.25 376 VAL B C 1
ATOM 5263 O O . VAL B 1 376 ? 12.383 -58.375 -25.953 1 97.25 376 VAL B O 1
ATOM 5266 N N . THR B 1 377 ? 13.188 -56.562 -25.047 1 97.94 377 THR B N 1
ATOM 5267 C CA . THR B 1 377 ? 14.539 -57.125 -24.984 1 97.94 377 THR B CA 1
ATOM 5268 C C . THR B 1 377 ? 15.164 -56.875 -23.609 1 97.94 377 THR B C 1
ATOM 5270 O O . THR B 1 377 ? 14.547 -56.25 -22.75 1 97.94 377 THR B O 1
ATOM 5273 N N . GLY B 1 378 ? 16.328 -57.375 -23.312 1 97.62 378 GLY B N 1
ATOM 5274 C CA . GLY B 1 378 ? 17.172 -57.094 -22.172 1 97.62 378 GLY B CA 1
ATOM 5275 C C . GLY B 1 378 ? 16.609 -57.625 -20.859 1 97.62 378 GLY B C 1
ATOM 5276 O O . GLY B 1 378 ? 16.562 -56.906 -19.859 1 97.62 378 GLY B O 1
ATOM 5277 N N . SER B 1 379 ? 16.062 -58.781 -20.812 1 97.44 379 SER B N 1
ATOM 5278 C CA . SER B 1 379 ? 15.516 -59.438 -19.641 1 97.44 379 SER B CA 1
ATOM 5279 C C . SER B 1 379 ? 14.305 -58.688 -19.094 1 97.44 379 SER B C 1
ATOM 5281 O O . SER B 1 379 ? 14.078 -58.625 -17.891 1 97.44 379 SER B O 1
ATOM 5283 N N . SER B 1 380 ? 13.539 -58.062 -20.109 1 98.06 380 SER B N 1
ATOM 5284 C CA . SER B 1 380 ? 12.344 -57.312 -19.75 1 98.06 380 SER B CA 1
ATOM 5285 C C . SER B 1 380 ? 11.117 -58.219 -19.688 1 98.06 380 SER B C 1
ATOM 5287 O O . SER B 1 380 ? 11.125 -59.312 -20.266 1 98.06 380 SER B O 1
ATOM 5289 N N . ALA B 1 381 ? 10.133 -57.688 -18.953 1 97.19 381 ALA B N 1
ATOM 5290 C CA . ALA B 1 381 ? 8.961 -58.531 -18.734 1 97.19 381 ALA B CA 1
ATOM 5291 C C . ALA B 1 381 ? 7.668 -57.781 -18.969 1 97.19 381 ALA B C 1
ATOM 5293 O O . ALA B 1 381 ? 7.523 -56.656 -18.484 1 97.19 381 ALA B O 1
ATOM 5294 N N . VAL B 1 382 ? 6.805 -58.25 -19.75 1 97.44 382 VAL B N 1
ATOM 5295 C CA . VAL B 1 382 ? 5.426 -57.812 -19.922 1 97.44 382 VAL B CA 1
ATOM 5296 C C . VAL B 1 382 ? 4.469 -58.906 -19.438 1 97.44 382 VAL B C 1
ATOM 5298 O O . VAL B 1 382 ? 4.207 -59.875 -20.141 1 97.44 382 VAL B O 1
ATOM 5301 N N . THR B 1 383 ? 4.055 -58.781 -18.219 1 96.94 383 THR B N 1
ATOM 5302 C CA . THR B 1 383 ? 3.377 -59.906 -17.609 1 96.94 383 THR B CA 1
ATOM 5303 C C . THR B 1 383 ? 2.129 -59.469 -16.859 1 96.94 383 THR B C 1
ATOM 5305 O O . THR B 1 383 ? 2.062 -58.312 -16.375 1 96.94 383 THR B O 1
ATOM 5308 N N . ASN B 1 384 ? 1.142 -60.219 -16.75 1 96.25 384 ASN B N 1
ATOM 5309 C CA . ASN B 1 384 ? -0.049 -60.125 -15.914 1 96.25 384 ASN B CA 1
ATOM 5310 C C . ASN B 1 384 ? -0.877 -58.875 -16.234 1 96.25 384 ASN B C 1
ATOM 5312 O O . ASN B 1 384 ? -1.386 -58.219 -15.336 1 96.25 384 ASN B O 1
ATOM 5316 N N . ASN B 1 385 ? -0.884 -58.5 -17.422 1 97.25 385 ASN B N 1
ATOM 5317 C CA . ASN B 1 385 ? -1.799 -57.469 -17.891 1 97.25 385 ASN B CA 1
ATOM 5318 C C . ASN B 1 385 ? -3.117 -58.062 -18.375 1 97.25 385 ASN B C 1
ATOM 5320 O O . ASN B 1 385 ? -3.148 -59.188 -18.875 1 97.25 385 ASN B O 1
ATOM 5324 N N . THR B 1 386 ? -4.199 -57.312 -18.172 1 96.69 386 THR B N 1
ATOM 5325 C CA . THR B 1 386 ? -5.492 -57.906 -18.484 1 96.69 386 THR B CA 1
ATOM 5326 C C . THR B 1 386 ? -6.359 -56.906 -19.266 1 96.69 386 THR B C 1
ATOM 5328 O O . THR B 1 386 ? -6.43 -55.719 -18.938 1 96.69 386 THR B O 1
ATOM 5331 N N . ALA B 1 387 ? -6.898 -57.344 -20.281 1 95.38 387 ALA B N 1
ATOM 5332 C CA . ALA B 1 387 ? -7.957 -56.656 -21.016 1 95.38 387 ALA B CA 1
ATOM 5333 C C . ALA B 1 387 ? -9.289 -57.406 -20.875 1 95.38 387 ALA B C 1
ATOM 5335 O O . ALA B 1 387 ? -9.359 -58.594 -21.109 1 95.38 387 ALA B O 1
ATOM 5336 N N . ASN B 1 388 ? -10.203 -56.688 -20.359 1 86.06 388 ASN B N 1
ATOM 5337 C CA . ASN B 1 388 ? -11.539 -57.25 -20.25 1 86.06 388 ASN B CA 1
ATOM 5338 C C . ASN B 1 388 ? -12.539 -56.5 -21.125 1 86.06 388 ASN B C 1
ATOM 5340 O O . ASN B 1 388 ? -12.25 -55.406 -21.625 1 86.06 388 ASN B O 1
ATOM 5344 N N . TYR B 1 389 ? -13.508 -57.031 -21.656 1 76.06 389 TYR B N 1
ATOM 5345 C CA . TYR B 1 389 ? -14.609 -56.406 -22.391 1 76.06 389 TYR B CA 1
ATOM 5346 C C . TYR B 1 389 ? -15.93 -56.594 -21.641 1 76.06 389 TYR B C 1
ATOM 5348 O O . TYR B 1 389 ? -16.359 -57.719 -21.422 1 76.06 389 TYR B O 1
ATOM 5356 N N . ASP B 1 390 ? -16.234 -55.656 -20.828 1 54.03 390 ASP B N 1
ATOM 5357 C CA . ASP B 1 390 ? -17.531 -55.812 -20.203 1 54.03 390 ASP B CA 1
ATOM 5358 C C . ASP B 1 390 ? -18.672 -55.5 -21.172 1 54.03 390 ASP B C 1
ATOM 5360 O O . ASP B 1 390 ? -18.578 -54.562 -21.953 1 54.03 390 ASP B O 1
ATOM 5364 N N . GLY B 1 391 ? -19.188 -56.375 -22.125 1 43.53 391 GLY B N 1
ATOM 5365 C CA . GLY B 1 391 ? -20.281 -56.438 -23.062 1 43.53 391 GLY B CA 1
ATOM 5366 C C . GLY B 1 391 ? -21.281 -55.312 -22.906 1 43.53 391 GLY B C 1
ATOM 5367 O O . GLY B 1 391 ? -22.312 -55.281 -23.594 1 43.53 391 GLY B O 1
ATOM 5368 N N . SER B 1 392 ? -21.203 -54.594 -21.859 1 34.97 392 SER B N 1
ATOM 5369 C CA . SER B 1 392 ? -22.422 -53.812 -21.719 1 34.97 392 SER B CA 1
ATOM 5370 C C . SER B 1 392 ? -22.469 -52.719 -22.781 1 34.97 392 SER B C 1
ATOM 5372 O O . SER B 1 392 ? -23.406 -51.906 -22.781 1 34.97 392 SER B O 1
ATOM 5374 N N . PHE B 1 393 ? -21.5 -52.281 -23.453 1 31.28 393 PHE B N 1
ATOM 5375 C CA . PHE B 1 393 ? -22 -51.312 -24.406 1 31.28 393 PHE B CA 1
ATOM 5376 C C . PHE B 1 393 ? -22.484 -52 -25.688 1 31.28 393 PHE B C 1
ATOM 5378 O O . PHE B 1 393 ? -21.922 -53 -26.109 1 31.28 393 PHE B O 1
#

pLDDT: mean 95.82, std 7.6, range [29.23, 98.94]

Solvent-accessible surface area (backbone atoms only — not comparable to full-atom values): 26010 Å² total; per-residue (Å²): 133,72,73,53,37,13,41,70,39,70,38,70,52,69,40,64,70,45,76,43,50,76,52,35,74,54,60,65,27,51,22,40,34,29,0,0,25,30,21,31,52,23,36,34,44,34,42,37,36,25,44,45,10,37,42,32,45,10,25,10,73,64,13,30,0,0,29,32,21,30,50,31,36,31,46,32,39,36,37,23,49,44,9,37,41,32,44,10,29,8,30,26,34,0,0,27,33,22,28,58,23,36,32,45,34,40,38,35,26,45,45,10,39,39,31,47,10,24,2,70,63,15,28,0,0,30,32,21,30,51,29,41,39,36,34,37,39,36,22,50,44,13,38,42,32,44,11,29,8,33,26,35,0,0,27,32,21,29,50,23,31,32,45,34,41,38,36,23,45,47,10,38,41,29,47,10,25,0,59,51,12,28,0,0,26,32,22,30,50,22,41,36,36,40,38,37,34,23,44,44,10,37,39,31,46,11,26,1,60,46,19,30,0,0,30,34,22,31,51,28,39,32,52,34,39,38,35,21,49,40,9,37,40,34,45,13,26,8,35,27,37,0,0,24,29,23,30,44,27,46,29,50,33,40,40,36,25,45,46,10,41,41,30,47,10,26,1,61,50,11,25,0,0,33,30,23,27,64,21,36,33,42,34,38,40,36,24,46,46,11,39,41,32,46,10,26,2,61,47,19,30,0,0,28,33,23,28,60,23,38,31,44,33,40,37,36,22,48,45,9,38,42,32,46,12,28,7,42,20,33,0,0,26,32,20,30,46,25,31,34,43,33,39,39,35,25,44,45,11,39,39,32,45,10,27,2,57,44,10,25,0,0,26,32,18,28,32,84,17,42,32,44,31,41,38,36,24,44,44,11,38,42,31,46,10,30,6,30,50,64,75,80,116,133,67,58,0,11,0,0,28,34,21,32,43,23,37,32,47,34,39,41,35,22,49,45,10,38,44,28,45,11,27,12,32,32,26,0,0,25,30,22,31,54,23,35,34,44,33,42,39,36,26,44,46,10,37,44,32,44,10,27,7,72,65,12,29,0,0,29,32,22,27,51,28,36,32,46,32,40,40,37,22,48,45,9,37,41,31,43,10,30,6,33,25,34,0,0,26,34,22,28,59,23,36,32,44,34,41,38,36,25,45,47,10,38,40,31,47,9,24,2,70,62,15,29,0,0,28,32,21,28,51,28,42,38,36,35,38,40,35,22,51,45,11,37,41,32,44,10,29,7,35,27,35,0,0,26,34,21,29,52,22,32,31,46,33,40,38,36,24,45,47,9,36,40,29,45,9,25,1,57,50,13,28,1,0,26,32,22,30,50,21,40,36,34,39,37,39,34,24,46,43,10,37,40,31,45,10,26,1,62,46,18,30,0,0,29,35,22,30,52,28,40,33,50,33,39,38,35,21,50,40,10,37,40,31,45,12,25,7,37,27,37,1,0,24,29,24,30,45,29,46,29,48,31,39,38,34,24,46,47,10,39,41,31,46,10,24,1,59,50,12,25,0,0,31,30,22,28,63,21,38,34,43,35,39,39,36,25,46,46,12,39,41,31,43,11,26,2,61,47,19,28,0,0,28,31,21,29,60,22,39,31,44,33,40,37,36,22,49,45,9,37,42,31,44,12,27,7,43,19,33,0,0,25,31,21,28,44,25,29,34,42,33,38,36,34,24,44,46,10,38,37,32,45,11,28,1,55,40,20,51,28,11,39,60,24,67,34,97,41,61,65,69,40,81,43,78,39,58,81,39,45,79,44,73,50,39,51,33,70,58,75,79,117

InterPro domains:
  IPR003368 Polymorphic outer membrane protein repeat [PF02415] (232-246)
  IPR003368 Polymorphic outer membrane protein repeat [TIGR01376] (229-247)
  IPR006626 Parallel beta-helix repeat [SM00710] (21-42)
  IPR006626 Parallel beta-helix repeat [SM00710] (50-72)
  IPR006626 Parallel beta-helix repeat [SM00710] (109-131)
  IPR006626 Parallel beta-helix repeat [SM00710] (139-160)
  IPR006626 Parallel beta-helix repeat [SM00710] (168-190)
  IPR006626 Parallel beta-helix repeat [SM00710] (198-220)
  IPR006626 Parallel beta-helix repeat [SM00710] (228-249)
  IPR006626 Parallel beta-helix repeat [SM00710] (257-279)
  IPR006626 Parallel beta-helix repeat [SM00710] (287-309)
  IPR006626 Parallel beta-helix repeat [SM00710] (346-368)
  IPR011050 Pectin lyase fold/virulence factor [SSF51126] (113-289)
  IPR051246 WD repeat-containing protein 48 [PTHR19862] (4-217)

Sequence (786 aa):
MECGSGGAIYVDGMVETMVVSGGSSIASNSAVGGGGAIYLGESVIRFTLDGNSTLAGNRVDGGSGGAVFIKSGVVRISVKGGSAITENIARNDGGAIYMNFYVSNFIVDGSSVISGNRATGGSGGAVAVRDNLFDIVVKGGSVIANNTARYDGGAIFLRSGVSNLTIDGSSVISGNRATGGSGGAIFVGSTAGSITLNGNSTVAGNRADGGSGGAIFIHFNVVSFEVKGGAVITNNSANNDGGAIYMNFYVSSFTVDGSSVISGNRATGGSGGAMYVNSTVSVFTVDGNSTVAGNRADGGSGGAIAVLNTVDSLAVKGGSAIVQNAASKDGGAIYVYSSVKVLAIDGNSTVYGNRATGGSGGAIAIWYGSVGLISVTGSSAVTNNTANYDGSFMECGSGGAIYVDGMVETMVVSGGSSIASNSAVGGGGAIYLGESVIRFTLDGNSTLAGNRVDGGSGGAVFIKSGVVRISVKGGSAITENIARNDGGAIYMNFYVSNFIVDGSSVISGNRATGGSGGAVAVRDNLFDIVVKGGSVIANNTARYDGGAIFLRSGVSNLTIDGSSVISGNRATGGSGGAIFVGSTAGSITLNGNSTVAGNRADGGSGGAIFIHFNVVSFEVKGGAVITNNSANNDGGAIYMNFYVSSFTVDGSSVISGNRATGGSGGAMYVNSTVSVFTVDGNSTVAGNRADGGSGGAIAVLNTVDSLAVKGGSAIVQNAASKDGGAIYVYSSVKVLAIDGNSTVYGNRATGGSGGAIAIWYGSVGLISVTGSSAVTNNTANYDGSF